Protein AF-A0A2P4UE98-F1 (afdb_monomer)

Structure (mmCIF, N/CA/C/O backbone):
data_AF-A0A2P4UE98-F1
#
_entry.id   AF-A0A2P4UE98-F1
#
loop_
_atom_site.group_PDB
_atom_site.id
_atom_site.type_symbol
_atom_site.label_atom_id
_atom_site.label_alt_id
_atom_site.label_comp_id
_atom_site.label_asym_id
_atom_site.label_entity_id
_atom_site.label_seq_id
_atom_site.pdbx_PDB_ins_code
_atom_site.Cartn_x
_atom_site.Cartn_y
_atom_site.Cartn_z
_atom_site.occupancy
_atom_site.B_iso_or_equiv
_atom_site.auth_seq_id
_atom_site.auth_comp_id
_atom_site.auth_asym_id
_atom_site.auth_atom_id
_atom_site.pdbx_PDB_model_num
ATOM 1 N N . MET A 1 1 ? 1.627 -39.701 42.032 1.00 40.56 1 MET A N 1
ATOM 2 C CA . MET A 1 1 ? 0.925 -38.398 41.988 1.00 40.56 1 MET A CA 1
ATOM 3 C C . MET A 1 1 ? 2.005 -37.333 41.964 1.00 40.56 1 MET A C 1
ATOM 5 O O . MET A 1 1 ? 2.738 -37.241 42.936 1.00 40.56 1 MET A O 1
ATOM 9 N N . THR A 1 2 ? 2.165 -36.618 40.852 1.00 29.12 2 THR A N 1
ATOM 10 C CA . THR A 1 2 ? 3.275 -35.670 40.663 1.00 29.12 2 THR A CA 1
ATOM 11 C C . THR A 1 2 ? 2.702 -34.431 39.997 1.00 29.12 2 THR A C 1
ATOM 13 O O . THR A 1 2 ? 2.175 -34.521 38.891 1.00 29.12 2 THR A O 1
ATOM 16 N N . THR A 1 3 ? 2.710 -33.302 40.697 1.00 33.06 3 THR A N 1
ATOM 17 C CA . THR A 1 3 ? 2.146 -32.043 40.201 1.00 33.06 3 THR A CA 1
ATOM 18 C C . THR A 1 3 ? 3.078 -31.445 39.157 1.00 33.06 3 THR A C 1
ATOM 20 O O . THR A 1 3 ? 4.174 -30.997 39.497 1.00 33.06 3 THR A O 1
ATOM 23 N N . GLN A 1 4 ? 2.652 -31.429 37.894 1.00 35.12 4 GLN A N 1
ATOM 24 C CA . GLN A 1 4 ? 3.325 -30.639 36.867 1.00 35.12 4 GLN A CA 1
ATOM 25 C C . GLN A 1 4 ? 3.177 -29.162 37.257 1.00 35.12 4 GLN A C 1
ATOM 27 O O . GLN A 1 4 ? 2.066 -28.697 37.496 1.00 35.12 4 GLN A O 1
ATOM 32 N N . GLY A 1 5 ? 4.311 -28.491 37.470 1.00 34.19 5 GLY A N 1
ATOM 33 C CA . GLY A 1 5 ? 4.371 -27.304 38.322 1.00 34.19 5 GLY A CA 1
ATOM 34 C C . GLY A 1 5 ? 3.575 -26.116 37.792 1.00 34.19 5 GLY A C 1
ATOM 35 O O . GLY A 1 5 ? 3.854 -25.627 36.699 1.00 34.19 5 GLY A O 1
ATOM 36 N N . ASP A 1 6 ? 2.648 -25.623 38.613 1.00 36.44 6 ASP A N 1
ATOM 37 C CA . ASP A 1 6 ? 2.026 -24.316 38.426 1.00 36.44 6 ASP A CA 1
ATOM 38 C C . ASP A 1 6 ? 3.116 -23.243 38.590 1.00 36.44 6 ASP A C 1
ATOM 40 O O . ASP A 1 6 ? 3.760 -23.138 39.640 1.00 36.44 6 ASP A O 1
ATOM 44 N N . ALA A 1 7 ? 3.427 -22.531 37.507 1.00 56.62 7 ALA A N 1
ATOM 45 C CA . ALA A 1 7 ? 4.573 -21.633 37.472 1.00 56.62 7 ALA A CA 1
ATOM 46 C C . ALA A 1 7 ? 4.254 -20.352 38.251 1.00 56.62 7 ALA A C 1
ATOM 48 O O . ALA A 1 7 ? 3.303 -19.644 37.920 1.00 56.62 7 ALA A O 1
ATOM 49 N N . ALA A 1 8 ? 5.070 -20.039 39.264 1.00 67.88 8 ALA A N 1
ATOM 50 C CA . ALA A 1 8 ? 4.878 -18.852 40.094 1.00 67.88 8 ALA A CA 1
ATOM 51 C C . ALA A 1 8 ? 4.720 -17.582 39.224 1.00 67.88 8 ALA A C 1
ATOM 53 O O . ALA A 1 8 ? 5.495 -17.395 38.278 1.00 67.88 8 ALA A O 1
ATOM 54 N N . PRO A 1 9 ? 3.729 -16.716 39.512 1.00 78.56 9 PRO A N 1
ATOM 55 C CA . PRO A 1 9 ? 3.390 -15.600 38.638 1.00 78.56 9 PRO A CA 1
ATOM 56 C C . PRO A 1 9 ? 4.560 -14.608 38.512 1.00 78.56 9 PRO A C 1
ATOM 58 O O . PRO A 1 9 ? 5.226 -14.322 39.512 1.00 78.56 9 PRO A O 1
ATOM 61 N N . PRO A 1 10 ? 4.811 -14.054 37.309 1.00 86.38 10 PRO A N 1
ATOM 62 C CA . PRO A 1 10 ? 5.960 -13.191 37.056 1.00 86.38 10 PRO A CA 1
ATOM 63 C C . PRO A 1 10 ? 5.943 -11.929 37.921 1.00 86.38 10 PRO A C 1
ATOM 65 O O . PRO A 1 10 ? 4.915 -11.265 38.064 1.00 86.38 10 PRO A O 1
ATOM 68 N N . LEU A 1 11 ? 7.112 -11.551 38.441 1.00 91.12 11 LEU A N 1
ATOM 69 C CA . LEU A 1 11 ? 7.282 -10.339 39.236 1.00 91.12 11 LEU A CA 1
ATOM 70 C C . LEU A 1 11 ? 7.209 -9.093 38.342 1.00 91.12 11 LEU A C 1
ATOM 72 O O . LEU A 1 11 ? 8.106 -8.821 37.542 1.00 91.12 11 LEU A O 1
ATOM 76 N N . ILE A 1 12 ? 6.134 -8.320 38.487 1.00 93.00 12 ILE A N 1
ATOM 77 C CA . ILE A 1 12 ? 5.915 -7.089 37.720 1.00 93.00 12 ILE A CA 1
ATOM 78 C C . ILE A 1 12 ? 6.465 -5.881 38.491 1.00 93.00 12 ILE A C 1
ATOM 80 O O . ILE A 1 12 ? 6.166 -5.677 39.673 1.00 93.00 12 ILE A O 1
ATOM 84 N N . GLY A 1 13 ? 7.297 -5.093 37.811 1.00 90.31 13 GLY A N 1
ATOM 85 C CA . GLY A 1 13 ? 7.861 -3.845 38.314 1.00 90.31 13 GLY A CA 1
ATOM 86 C C . GLY A 1 13 ? 6.795 -2.771 38.538 1.00 90.31 13 GLY A C 1
ATOM 87 O O . GLY A 1 13 ? 5.780 -2.739 37.845 1.00 90.31 13 GLY A O 1
ATOM 88 N N . GLY A 1 14 ? 7.021 -1.895 39.517 1.00 86.12 14 GLY A N 1
ATOM 89 C CA . GLY A 1 14 ? 6.070 -0.848 39.906 1.00 86.12 14 GLY A CA 1
ATOM 90 C C . GLY A 1 14 ? 5.789 0.187 38.811 1.00 86.12 14 GLY A C 1
ATOM 91 O O . GLY A 1 14 ? 4.700 0.752 38.790 1.00 86.12 14 GLY A O 1
ATOM 92 N N . ASP A 1 15 ? 6.732 0.389 37.887 1.00 88.81 15 ASP A N 1
ATOM 93 C CA . ASP A 1 15 ? 6.592 1.339 36.773 1.00 88.81 15 ASP A CA 1
ATOM 94 C C . ASP A 1 15 ? 5.941 0.729 35.509 1.00 88.81 15 ASP A C 1
ATOM 96 O O . ASP A 1 15 ? 5.839 1.400 34.481 1.00 88.81 15 ASP A O 1
ATOM 100 N N . VAL A 1 16 ? 5.514 -0.541 35.544 1.00 88.69 16 VAL A N 1
ATOM 101 C CA . VAL A 1 16 ? 4.794 -1.189 34.432 1.00 88.69 16 VAL A CA 1
ATOM 102 C C . VAL A 1 16 ? 3.291 -0.990 34.621 1.00 88.69 16 VAL A C 1
ATOM 104 O O . VAL A 1 16 ? 2.738 -1.399 35.640 1.00 88.69 16 VAL A O 1
ATOM 107 N N . ASP A 1 17 ? 2.609 -0.416 33.625 1.00 85.19 17 ASP A N 1
ATOM 108 C CA . ASP A 1 17 ? 1.150 -0.248 33.664 1.00 85.19 17 ASP A CA 1
ATOM 109 C C . ASP A 1 17 ? 0.453 -1.622 33.833 1.00 85.19 17 ASP A C 1
ATOM 111 O O . ASP A 1 17 ? 0.657 -2.519 33.002 1.00 85.19 17 ASP A O 1
ATOM 115 N N . PRO A 1 18 ? -0.381 -1.821 34.877 1.00 77.44 18 PRO A N 1
ATOM 116 C CA . PRO A 1 18 ? -1.065 -3.089 35.115 1.00 77.44 18 PRO A CA 1
ATOM 117 C C . PRO A 1 18 ? -1.916 -3.577 33.935 1.00 77.44 18 PRO A C 1
ATOM 119 O O . PRO A 1 18 ? -1.973 -4.785 33.701 1.00 77.44 18 PRO A O 1
ATOM 122 N N . ALA A 1 19 ? -2.538 -2.678 33.166 1.00 75.69 19 ALA A N 1
ATOM 123 C CA . ALA A 1 19 ? -3.354 -3.035 32.008 1.00 75.69 19 ALA A CA 1
ATOM 124 C C . ALA A 1 19 ? -2.502 -3.518 30.823 1.00 75.69 19 ALA A C 1
ATOM 126 O O . ALA A 1 19 ? -2.905 -4.436 30.103 1.00 75.69 19 ALA A O 1
ATOM 127 N N . ASP A 1 20 ? -1.308 -2.946 30.644 1.00 82.81 20 ASP A N 1
ATOM 128 C CA . ASP A 1 20 ? -0.376 -3.361 29.595 1.00 82.81 20 ASP A CA 1
ATOM 129 C C . ASP A 1 20 ? 0.458 -4.588 30.003 1.00 82.81 20 ASP A C 1
ATOM 131 O O . ASP A 1 20 ? 0.833 -5.381 29.140 1.00 82.81 20 ASP A O 1
ATOM 135 N N . SER A 1 21 ? 0.683 -4.831 31.301 1.00 87.94 21 SER A N 1
ATOM 136 C CA . SER A 1 21 ? 1.478 -5.964 31.810 1.00 87.94 21 SER A CA 1
ATOM 137 C C . SER A 1 21 ? 1.064 -7.316 31.199 1.00 87.94 21 SER A C 1
ATOM 139 O O . SER A 1 21 ? 1.881 -8.013 30.594 1.00 87.94 21 SER A O 1
ATOM 141 N N . ALA A 1 22 ? -0.232 -7.647 31.229 1.00 87.50 22 ALA A N 1
ATOM 142 C CA . ALA A 1 22 ? -0.779 -8.876 30.657 1.00 87.50 22 ALA A CA 1
ATOM 143 C C . ALA A 1 22 ? -0.747 -8.900 29.116 1.00 87.50 22 ALA A C 1
ATOM 145 O O . ALA A 1 22 ? -0.795 -9.973 28.510 1.00 87.50 22 ALA A O 1
ATOM 146 N N . ARG A 1 23 ? -0.683 -7.745 28.441 1.00 92.44 23 ARG A N 1
ATOM 147 C CA . ARG A 1 23 ? -0.435 -7.661 26.992 1.00 92.44 23 ARG A CA 1
ATOM 148 C C . ARG A 1 23 ? 1.043 -7.929 26.689 1.00 92.44 23 ARG A C 1
ATOM 150 O O . ARG A 1 23 ? 1.331 -8.740 25.813 1.00 92.44 23 ARG A O 1
ATOM 157 N N . LEU A 1 24 ? 1.965 -7.316 27.428 1.00 92.25 24 LEU A N 1
ATOM 158 C CA . LEU A 1 24 ? 3.407 -7.474 27.229 1.00 92.25 24 LEU A CA 1
ATOM 159 C C . LEU A 1 24 ? 3.890 -8.891 27.551 1.00 92.25 24 LEU A C 1
ATOM 161 O O . LEU A 1 24 ? 4.638 -9.445 26.754 1.00 92.25 24 LEU A O 1
ATOM 165 N N . LEU A 1 25 ? 3.409 -9.520 28.629 1.00 92.38 25 LEU A N 1
ATOM 166 C CA . LEU A 1 25 ? 3.724 -10.921 28.944 1.00 92.38 25 LEU A CA 1
ATOM 167 C C . LEU A 1 25 ? 3.339 -11.871 27.798 1.00 92.38 25 LEU A C 1
ATOM 169 O O . LEU A 1 25 ? 4.149 -12.701 27.390 1.00 92.38 25 LEU A O 1
ATOM 173 N N . ARG A 1 26 ? 2.135 -11.712 27.225 1.00 90.06 26 ARG A N 1
ATOM 174 C CA . ARG A 1 26 ? 1.688 -12.507 26.067 1.00 90.06 26 ARG A CA 1
ATOM 175 C C . ARG A 1 26 ? 2.531 -12.237 24.820 1.00 90.06 26 ARG A C 1
ATOM 177 O O . ARG A 1 26 ? 2.893 -13.184 24.134 1.00 90.06 26 ARG A O 1
ATOM 184 N N . LEU A 1 27 ? 2.871 -10.976 24.540 1.00 91.00 27 LEU A N 1
ATOM 185 C CA . LEU A 1 27 ? 3.687 -10.612 23.375 1.00 91.00 27 LEU A CA 1
ATOM 186 C C . LEU A 1 27 ? 5.143 -11.084 23.498 1.00 91.00 27 LEU A C 1
ATOM 188 O O . LEU A 1 27 ? 5.700 -11.541 22.508 1.00 91.00 27 LEU A O 1
ATOM 192 N N . VAL A 1 28 ? 5.747 -11.033 24.690 1.00 91.19 28 VAL A N 1
ATOM 193 C CA . VAL A 1 28 ? 7.077 -11.614 24.954 1.00 91.19 28 VAL A CA 1
ATOM 194 C C . VAL A 1 28 ? 7.027 -13.142 24.862 1.00 91.19 28 VAL A C 1
ATOM 196 O O . VAL A 1 28 ? 7.931 -13.735 24.279 1.00 91.19 28 VAL A O 1
ATOM 199 N N . GLY A 1 29 ? 5.950 -13.767 25.354 1.00 89.56 29 GLY A N 1
ATOM 200 C CA . GLY A 1 29 ? 5.712 -15.213 25.287 1.00 89.56 29 GLY A CA 1
ATOM 201 C C . GLY A 1 29 ? 5.798 -15.808 23.876 1.00 89.56 29 GLY A C 1
ATOM 202 O O . GLY A 1 29 ? 6.287 -16.922 23.723 1.00 89.56 29 GLY A O 1
ATOM 203 N N . LEU A 1 30 ? 5.428 -15.047 22.837 1.00 89.69 30 LEU A N 1
ATOM 204 C CA . LEU A 1 30 ? 5.550 -15.460 21.427 1.00 89.69 30 LEU A CA 1
ATOM 205 C C . LEU A 1 30 ? 7.001 -15.704 20.966 1.00 89.69 30 LEU A C 1
ATOM 207 O O . LEU A 1 30 ? 7.210 -16.301 19.914 1.00 89.69 30 LEU A O 1
ATOM 211 N N . PHE A 1 31 ? 7.996 -15.238 21.727 1.00 89.00 31 PHE A N 1
ATOM 212 C CA . PHE A 1 31 ? 9.423 -15.377 21.419 1.00 89.00 31 PHE A CA 1
ATOM 213 C C . PHE A 1 31 ? 10.155 -16.335 22.374 1.00 89.00 31 PHE A C 1
ATOM 215 O O . PHE A 1 31 ? 11.388 -16.431 22.313 1.00 89.00 31 PHE A O 1
ATOM 222 N N . LEU A 1 32 ? 9.424 -17.016 23.266 1.00 90.12 32 LEU A N 1
ATOM 223 C CA . LEU A 1 32 ? 9.965 -17.973 24.234 1.00 90.12 32 LEU A CA 1
ATOM 224 C C . LEU A 1 32 ? 9.958 -19.408 23.690 1.00 90.12 32 LEU A C 1
ATOM 226 O O . LEU A 1 32 ? 9.137 -19.772 22.850 1.00 90.12 32 LEU A O 1
ATOM 230 N N . ALA A 1 33 ? 10.901 -20.221 24.158 1.00 84.25 33 ALA A N 1
ATOM 231 C CA . ALA A 1 33 ? 10.950 -21.646 23.854 1.00 84.25 33 ALA A CA 1
ATOM 232 C C . ALA A 1 33 ? 9.856 -22.417 24.626 1.00 84.25 33 ALA A C 1
ATOM 234 O O . ALA A 1 33 ? 9.418 -21.966 25.688 1.00 84.25 33 ALA A O 1
ATOM 235 N N . PRO A 1 34 ? 9.429 -23.608 24.166 1.00 77.50 34 PRO A N 1
ATOM 236 C CA . PRO A 1 34 ? 8.525 -24.461 24.936 1.00 77.50 34 PRO A CA 1
ATOM 237 C C . PRO A 1 34 ? 9.072 -24.740 26.347 1.00 77.50 34 PRO A C 1
ATOM 239 O O . PRO A 1 34 ? 10.196 -25.217 26.500 1.00 77.50 34 PRO A O 1
ATOM 242 N N . GLY A 1 35 ? 8.284 -24.420 27.378 1.00 80.12 35 GLY A N 1
ATOM 243 C CA . GLY A 1 35 ? 8.685 -24.542 28.788 1.00 80.12 35 GLY A CA 1
ATOM 244 C C . GLY A 1 35 ? 9.504 -23.369 29.352 1.00 80.12 35 GLY A C 1
ATOM 245 O O . GLY A 1 35 ? 9.845 -23.387 30.531 1.00 80.12 35 GLY A O 1
ATOM 246 N N . GLU A 1 36 ? 9.805 -22.336 28.562 1.00 88.31 36 GLU A N 1
ATOM 247 C CA . GLU A 1 36 ? 10.428 -21.096 29.037 1.00 88.31 36 GLU A CA 1
ATOM 248 C C . GLU A 1 36 ? 9.353 -20.054 29.383 1.00 88.31 36 GLU A C 1
ATOM 250 O O . GLU A 1 36 ? 8.550 -19.665 28.537 1.00 88.31 36 GLU A O 1
ATOM 255 N N . SER A 1 37 ? 9.351 -19.571 30.627 1.00 88.81 37 SER A N 1
ATOM 256 C CA . SER A 1 37 ? 8.450 -18.516 31.106 1.00 88.81 37 SER A CA 1
ATOM 257 C C . SER A 1 37 ? 9.191 -17.207 31.396 1.00 88.81 37 SER A C 1
ATOM 259 O O . SER A 1 37 ? 10.402 -17.185 31.641 1.00 88.81 37 SER A O 1
ATOM 261 N N . VAL A 1 38 ? 8.443 -16.098 31.397 1.00 93.12 38 VAL A N 1
ATOM 262 C CA . VAL A 1 38 ? 8.880 -14.838 32.016 1.00 93.12 38 VAL A CA 1
ATOM 263 C C . VAL A 1 38 ? 8.823 -15.008 33.535 1.00 93.12 38 VAL A C 1
ATOM 265 O O . VAL A 1 38 ? 7.814 -15.468 34.059 1.00 93.12 38 VAL A O 1
ATOM 268 N N . LEU A 1 39 ? 9.890 -14.613 34.229 1.00 92.88 39 LEU A N 1
ATOM 269 C CA . LEU A 1 39 ? 9.998 -14.604 35.693 1.00 92.88 39 LEU A CA 1
ATOM 270 C C . LEU A 1 39 ? 9.840 -13.192 36.275 1.00 92.88 39 LEU A C 1
ATOM 272 O O . LEU A 1 39 ? 9.358 -13.034 37.393 1.00 92.88 39 LEU A O 1
ATOM 276 N N . GLY A 1 40 ? 10.203 -12.158 35.511 1.00 93.19 40 GLY A N 1
ATOM 277 C CA . GLY A 1 40 ? 9.996 -10.764 35.901 1.00 93.19 40 GLY A CA 1
ATOM 278 C C . GLY A 1 40 ? 9.983 -9.808 34.711 1.00 93.19 40 GLY A C 1
ATOM 279 O O . GLY A 1 40 ? 10.569 -10.103 33.670 1.00 93.19 40 GLY A O 1
ATOM 280 N N . LEU A 1 41 ? 9.303 -8.671 34.858 1.00 95.88 41 LEU A N 1
ATOM 281 C CA . LEU A 1 41 ? 9.126 -7.641 33.827 1.00 95.88 41 LEU A CA 1
ATOM 282 C C . LEU A 1 41 ? 9.160 -6.250 34.475 1.00 95.88 41 LEU A C 1
ATOM 284 O O . LEU A 1 41 ? 8.382 -5.996 35.390 1.00 95.88 41 LEU A O 1
ATOM 288 N N . ALA A 1 42 ? 10.000 -5.337 33.983 1.00 96.12 42 ALA A N 1
ATOM 289 C CA . ALA A 1 42 ? 10.050 -3.945 34.446 1.00 96.12 42 ALA A CA 1
ATOM 290 C C . ALA A 1 42 ? 10.171 -2.938 33.289 1.00 96.12 42 ALA A C 1
ATOM 292 O O . ALA A 1 42 ? 10.615 -3.288 32.192 1.00 96.12 42 ALA A O 1
ATOM 293 N N . ALA A 1 43 ? 9.804 -1.680 33.549 1.00 94.88 43 ALA A N 1
ATOM 294 C CA . ALA A 1 43 ? 9.942 -0.569 32.610 1.00 94.88 43 ALA A CA 1
ATOM 295 C C . ALA A 1 43 ? 11.285 0.164 32.805 1.00 94.88 43 ALA A C 1
ATOM 297 O O . ALA A 1 43 ? 11.648 0.542 33.921 1.00 94.88 43 ALA A O 1
ATOM 298 N N . VAL A 1 44 ? 12.017 0.392 31.711 1.00 93.44 44 VAL A N 1
ATOM 299 C CA . VAL A 1 44 ? 13.290 1.135 31.683 1.00 93.44 44 VAL A CA 1
ATOM 300 C C . VAL A 1 44 ? 13.122 2.502 31.027 1.00 93.44 44 VAL A C 1
ATOM 302 O O . VAL A 1 44 ? 12.317 2.693 30.118 1.00 93.44 44 VAL A O 1
ATOM 305 N N . SER A 1 45 ? 13.934 3.458 31.471 1.00 91.12 45 SER A N 1
ATOM 306 C CA . SER A 1 45 ? 14.026 4.808 30.902 1.00 91.12 45 SER A CA 1
ATOM 307 C C . SER A 1 45 ? 15.478 5.137 30.533 1.00 91.12 45 SER A C 1
ATOM 309 O O . SER A 1 45 ? 16.394 4.485 31.025 1.00 91.12 45 SER A O 1
ATOM 311 N N . ARG A 1 46 ? 15.717 6.117 29.645 1.00 85.50 46 ARG A N 1
ATOM 312 C CA . ARG A 1 46 ? 17.076 6.506 29.182 1.00 85.50 46 ARG A CA 1
ATOM 313 C C . ARG A 1 46 ? 17.953 5.331 28.698 1.00 85.50 46 ARG A C 1
ATOM 315 O O . ARG A 1 46 ? 19.169 5.340 28.862 1.00 85.50 46 ARG A O 1
ATOM 322 N N . SER A 1 47 ? 17.343 4.322 28.079 1.00 89.12 47 SER A N 1
ATOM 323 C CA . SER A 1 47 ? 18.079 3.215 27.465 1.00 89.12 47 SER A CA 1
ATOM 324 C C . SER A 1 47 ? 18.853 3.683 26.219 1.00 89.12 47 SER A C 1
ATOM 326 O O . SER A 1 47 ? 18.230 4.293 25.344 1.00 89.12 47 SER A O 1
ATOM 328 N N . PRO A 1 48 ? 20.156 3.366 26.066 1.00 75.25 48 PRO A N 1
ATOM 329 C CA . PRO A 1 48 ? 20.922 3.710 24.862 1.00 75.25 48 PRO A CA 1
ATOM 330 C C . PRO A 1 48 ? 20.346 3.106 23.574 1.00 75.25 48 PRO A C 1
ATOM 332 O O . PRO A 1 48 ? 20.402 3.732 22.522 1.00 75.25 48 PRO A O 1
ATOM 335 N N . GLY A 1 49 ? 19.745 1.913 23.663 1.00 78.00 49 GLY A N 1
ATOM 336 C CA . GLY A 1 49 ? 19.075 1.236 22.546 1.00 78.00 49 GLY A CA 1
ATOM 337 C C . GLY A 1 49 ? 17.601 1.615 22.363 1.00 78.00 49 GLY A C 1
ATOM 338 O O . GLY A 1 49 ? 16.865 0.871 21.722 1.00 78.00 49 GLY A O 1
ATOM 339 N N . GLY A 1 50 ? 17.124 2.698 22.991 1.00 89.19 50 GLY A N 1
ATOM 340 C CA . GLY A 1 50 ? 15.714 3.109 22.941 1.00 89.19 50 GLY A CA 1
ATOM 341 C C . GLY A 1 50 ? 14.735 2.137 23.616 1.00 89.19 50 GLY A C 1
ATOM 342 O O . GLY A 1 50 ? 13.524 2.262 23.435 1.00 89.19 50 GLY A O 1
ATOM 343 N N . LEU A 1 51 ? 15.238 1.163 24.385 1.00 93.75 51 LEU A N 1
ATOM 344 C CA . LEU A 1 51 ? 14.419 0.165 25.071 1.00 93.75 51 LEU A CA 1
ATOM 345 C C . LEU A 1 51 ? 13.469 0.828 26.074 1.00 93.75 51 LEU A C 1
ATOM 347 O O . LEU A 1 51 ? 13.807 1.816 26.725 1.00 93.75 51 LEU A O 1
ATOM 351 N N . THR A 1 52 ? 12.291 0.227 26.220 1.00 95.00 52 THR A N 1
ATOM 352 C CA . THR A 1 52 ? 11.229 0.687 27.134 1.00 95.00 52 THR A CA 1
ATOM 353 C C . THR A 1 52 ? 10.965 -0.297 28.266 1.00 95.00 52 THR A C 1
ATOM 355 O O . THR A 1 52 ? 10.479 0.094 29.319 1.00 95.00 52 THR A O 1
ATOM 358 N N . HIS A 1 53 ? 11.256 -1.580 28.045 1.00 96.50 53 HIS A N 1
ATOM 359 C CA . HIS A 1 53 ? 10.959 -2.667 28.967 1.00 96.50 53 HIS A CA 1
ATOM 360 C C . HIS A 1 53 ? 12.064 -3.723 28.928 1.00 96.50 53 HIS A C 1
ATOM 362 O O . HIS A 1 53 ? 12.723 -3.920 27.901 1.00 96.50 53 HIS A O 1
ATOM 368 N N . VAL A 1 54 ? 12.236 -4.413 30.054 1.00 95.88 54 VAL A N 1
ATOM 369 C CA . VAL A 1 54 ? 13.155 -5.541 30.218 1.00 95.88 54 VAL A CA 1
ATOM 370 C C . VAL A 1 54 ? 12.416 -6.689 30.894 1.00 95.88 54 VAL A C 1
ATOM 372 O O . VAL A 1 54 ? 11.746 -6.481 31.906 1.00 95.88 54 VAL A O 1
ATOM 375 N N . ALA A 1 55 ? 12.549 -7.896 30.345 1.00 95.88 55 ALA A N 1
ATOM 376 C CA . ALA A 1 55 ? 12.016 -9.126 30.916 1.00 95.88 55 ALA A CA 1
ATOM 377 C C . ALA A 1 55 ? 13.139 -10.121 31.245 1.00 95.88 55 ALA A C 1
ATOM 379 O O . ALA A 1 55 ? 14.017 -10.377 30.418 1.00 95.88 55 ALA A O 1
ATOM 380 N N . VAL A 1 56 ? 13.081 -10.710 32.438 1.00 94.50 56 VAL A N 1
ATOM 381 C CA . VAL A 1 56 ? 13.888 -11.870 32.845 1.00 94.50 56 VAL A CA 1
ATOM 382 C C . VAL A 1 56 ? 13.072 -13.130 32.586 1.00 94.50 56 VAL A C 1
ATOM 384 O O . VAL A 1 56 ? 11.886 -13.181 32.906 1.00 94.50 56 VAL A O 1
ATOM 387 N N . THR A 1 57 ? 13.705 -14.156 32.029 1.00 93.69 57 THR A N 1
ATOM 388 C CA . THR A 1 57 ? 13.118 -15.484 31.797 1.00 93.69 57 THR A CA 1
ATOM 389 C C . THR A 1 57 ? 13.950 -16.557 32.495 1.00 93.69 57 THR A C 1
ATOM 391 O O . THR A 1 57 ? 15.053 -16.280 32.963 1.00 93.69 57 THR A O 1
ATOM 394 N N . GLY A 1 58 ? 13.478 -17.804 32.496 1.00 87.00 58 GLY A N 1
ATOM 395 C CA . GLY A 1 58 ? 14.253 -18.942 33.005 1.00 87.00 58 GLY A CA 1
ATOM 396 C C . GLY A 1 58 ? 15.560 -19.260 32.254 1.00 87.00 58 GLY A C 1
ATOM 397 O O . GLY A 1 58 ? 16.291 -20.138 32.705 1.00 87.00 58 GLY A O 1
ATOM 398 N N . ARG A 1 59 ? 15.865 -18.603 31.118 1.00 88.69 59 ARG A N 1
ATOM 399 C CA . ARG A 1 59 ? 17.083 -18.870 30.317 1.00 88.69 59 ARG A CA 1
ATOM 400 C C . ARG A 1 59 ? 17.854 -17.627 29.856 1.00 88.69 59 ARG A C 1
ATOM 402 O O . ARG A 1 59 ? 19.013 -17.759 29.468 1.00 88.69 59 ARG A O 1
ATOM 409 N N . ARG A 1 60 ? 17.236 -16.441 29.836 1.00 92.88 60 ARG A N 1
ATOM 410 C CA . ARG A 1 60 ? 17.786 -15.218 29.211 1.00 92.88 60 ARG A CA 1
ATOM 411 C C . ARG A 1 60 ? 17.145 -13.920 29.705 1.00 92.88 60 ARG A C 1
ATOM 413 O O . ARG A 1 60 ? 16.001 -13.906 30.160 1.00 92.88 60 ARG A O 1
ATOM 420 N N . LEU A 1 61 ? 17.869 -12.820 29.533 1.00 93.19 61 LEU A N 1
ATOM 421 C CA . LEU A 1 61 ? 17.373 -11.452 29.655 1.00 93.19 61 LEU A CA 1
ATOM 422 C C . LEU A 1 61 ? 16.957 -10.919 28.273 1.00 93.19 61 LEU A C 1
ATOM 424 O O . LEU A 1 61 ? 17.651 -11.144 27.278 1.00 93.19 61 LEU A O 1
ATOM 428 N N . LEU A 1 62 ? 15.825 -10.215 28.212 1.00 94.69 62 LEU A N 1
ATOM 429 C CA . LEU A 1 62 ? 15.224 -9.682 26.987 1.00 94.69 62 LEU A CA 1
ATOM 430 C C . LEU A 1 62 ? 14.947 -8.179 27.135 1.00 94.69 62 LEU A C 1
ATOM 432 O O . LEU A 1 62 ? 14.155 -7.782 27.986 1.00 94.69 62 LEU A O 1
ATOM 436 N N . GLY A 1 63 ? 15.552 -7.346 26.289 1.00 94.44 63 GLY A N 1
ATOM 437 C CA . GLY A 1 63 ? 15.307 -5.899 26.221 1.00 94.44 63 GLY A CA 1
ATOM 438 C C . GLY A 1 63 ? 14.472 -5.523 24.994 1.00 94.44 63 GLY A C 1
ATOM 439 O O . GLY A 1 63 ? 14.766 -5.988 23.890 1.00 94.44 63 GLY A O 1
ATOM 440 N N . PHE A 1 64 ? 13.422 -4.705 25.156 1.00 95.69 64 PHE A N 1
ATOM 441 C CA . PHE A 1 64 ? 12.484 -4.423 24.059 1.00 95.69 64 PHE A CA 1
ATOM 442 C C . PHE A 1 64 ? 11.719 -3.084 24.124 1.00 95.69 64 PHE A C 1
ATOM 444 O O . PHE A 1 64 ? 11.641 -2.391 25.145 1.00 95.69 64 PHE A O 1
ATOM 451 N N . VAL A 1 65 ? 11.110 -2.737 22.985 1.00 95.19 65 VAL A N 1
ATOM 452 C CA . VAL A 1 65 ? 10.202 -1.595 22.801 1.00 95.19 65 VAL A CA 1
ATOM 453 C C . VAL A 1 65 ? 8.754 -2.101 22.808 1.00 95.19 65 VAL A C 1
ATOM 455 O O . VAL A 1 65 ? 8.357 -2.866 21.934 1.00 95.19 65 VAL A O 1
ATOM 458 N N . ALA A 1 66 ? 7.939 -1.682 23.779 1.00 91.19 66 ALA A N 1
ATOM 459 C CA . ALA A 1 66 ? 6.569 -2.179 23.989 1.00 91.19 66 ALA A CA 1
ATOM 460 C C . ALA A 1 66 ? 5.568 -1.841 22.860 1.00 91.19 66 ALA A C 1
ATOM 462 O O . ALA A 1 66 ? 4.509 -2.471 22.746 1.00 91.19 66 ALA A O 1
ATOM 463 N N . ALA A 1 67 ? 5.901 -0.865 22.010 1.00 89.31 67 ALA A N 1
ATOM 464 C CA . ALA A 1 67 ? 5.147 -0.545 20.799 1.00 89.31 67 ALA A CA 1
ATOM 465 C C . ALA A 1 67 ? 5.418 -1.536 19.648 1.00 89.31 67 ALA A C 1
ATOM 467 O O . ALA A 1 67 ? 4.506 -1.846 18.881 1.00 89.31 67 ALA A O 1
ATOM 468 N N . ASP A 1 68 ? 6.643 -2.066 19.554 1.00 89.75 68 ASP A N 1
ATOM 469 C CA . ASP A 1 68 ? 7.145 -2.788 18.374 1.00 89.75 68 ASP A CA 1
ATOM 470 C C . ASP A 1 68 ? 7.567 -4.241 18.650 1.00 89.75 68 ASP A C 1
ATOM 472 O O . ASP A 1 68 ? 7.847 -4.983 17.711 1.00 89.75 68 ASP A O 1
ATOM 476 N N . ILE A 1 69 ? 7.499 -4.698 19.908 1.00 90.50 69 ILE A N 1
ATOM 477 C CA . ILE A 1 69 ? 7.660 -6.106 20.325 1.00 90.50 69 ILE A CA 1
ATOM 478 C C . ILE A 1 69 ? 6.819 -7.077 19.476 1.00 90.50 69 ILE A C 1
ATOM 480 O O . ILE A 1 69 ? 7.268 -8.176 19.181 1.00 90.50 69 ILE A O 1
ATOM 484 N N . ALA A 1 70 ? 5.639 -6.657 19.009 1.00 87.12 70 ALA A N 1
ATOM 485 C CA . ALA A 1 70 ? 4.757 -7.456 18.152 1.00 87.12 70 ALA A CA 1
ATOM 486 C C . ALA A 1 70 ? 5.172 -7.515 16.663 1.00 87.12 70 ALA A C 1
ATOM 488 O O . ALA A 1 70 ? 4.582 -8.285 15.911 1.00 87.12 70 ALA A O 1
ATOM 489 N N . LYS A 1 71 ? 6.137 -6.691 16.227 1.00 81.94 71 LYS A N 1
ATOM 490 C CA . LYS A 1 71 ? 6.616 -6.592 14.832 1.00 81.94 71 LYS A CA 1
ATOM 491 C C . LYS A 1 71 ? 8.068 -7.050 14.673 1.00 81.94 71 LYS A C 1
ATOM 493 O O . LYS A 1 71 ? 8.394 -7.715 13.701 1.00 81.94 71 LYS A O 1
ATOM 498 N N . VAL A 1 72 ? 8.931 -6.649 15.611 1.00 82.50 72 VAL A N 1
ATOM 499 C CA . VAL A 1 72 ? 10.399 -6.820 15.555 1.00 82.50 72 VAL A CA 1
ATOM 500 C C . VAL A 1 72 ? 10.895 -7.815 16.618 1.00 82.50 72 VAL A C 1
ATOM 502 O O . VAL A 1 72 ? 11.998 -8.352 16.524 1.00 82.50 72 VAL A O 1
ATOM 505 N N . GLY A 1 73 ? 10.072 -8.113 17.628 1.00 88.44 73 GLY A N 1
ATOM 506 C CA . GLY A 1 73 ? 10.458 -8.955 18.760 1.00 88.44 73 GLY A CA 1
ATOM 507 C C . GLY A 1 73 ? 11.408 -8.256 19.744 1.00 88.44 73 GLY A C 1
ATOM 508 O O . GLY A 1 73 ? 11.565 -7.032 19.711 1.00 88.44 73 GLY A O 1
ATOM 509 N N . PRO A 1 74 ? 12.033 -9.012 20.666 1.00 90.62 74 PRO A N 1
ATOM 510 C CA . PRO A 1 74 ? 13.029 -8.464 21.578 1.00 90.62 74 PRO A CA 1
ATOM 511 C C . PRO A 1 74 ? 14.284 -8.015 20.824 1.00 90.62 74 PRO A C 1
ATOM 513 O O . PRO A 1 74 ? 14.871 -8.812 20.086 1.00 90.62 74 PRO A O 1
ATOM 516 N N . ALA A 1 75 ? 14.678 -6.757 21.032 1.00 87.44 75 ALA A N 1
ATOM 517 C CA . ALA A 1 75 ? 15.781 -6.089 20.338 1.00 87.44 75 ALA A CA 1
ATOM 518 C C . ALA A 1 75 ? 17.156 -6.429 20.937 1.00 87.44 75 ALA A C 1
ATOM 520 O O . ALA A 1 75 ? 18.148 -6.459 20.218 1.00 87.44 75 ALA A O 1
ATOM 521 N N . VAL A 1 76 ? 17.209 -6.731 22.238 1.00 89.88 76 VAL A N 1
ATOM 522 C CA . VAL A 1 76 ? 18.405 -7.248 22.920 1.00 89.88 76 VAL A CA 1
ATOM 523 C C . VAL A 1 76 ? 18.050 -8.575 23.583 1.00 89.88 76 VAL A C 1
ATOM 525 O O . VAL A 1 76 ? 16.989 -8.695 24.202 1.00 89.88 76 VAL A O 1
ATOM 528 N N . ARG A 1 77 ? 18.914 -9.583 23.435 1.00 92.88 77 ARG A N 1
ATOM 529 C CA . ARG A 1 77 ? 18.730 -10.937 23.977 1.00 92.88 77 ARG A CA 1
ATOM 530 C C . ARG A 1 77 ? 20.078 -11.434 24.490 1.00 92.88 77 ARG A C 1
ATOM 532 O O . ARG A 1 77 ? 21.016 -11.505 23.708 1.00 92.88 77 ARG A O 1
ATOM 539 N N . VAL A 1 78 ? 20.172 -11.768 25.775 1.00 91.00 78 VAL A N 1
ATOM 540 C CA . VAL A 1 78 ? 21.407 -12.272 26.404 1.00 91.00 78 VAL A CA 1
ATOM 541 C C . VAL A 1 78 ? 21.071 -13.520 27.207 1.00 91.00 78 VAL A C 1
ATOM 543 O O . VAL A 1 78 ? 20.225 -13.454 28.100 1.00 91.00 78 VAL A O 1
ATOM 546 N N . ALA A 1 79 ? 21.693 -14.659 26.897 1.00 89.75 79 ALA A N 1
ATOM 547 C CA . ALA A 1 79 ? 21.473 -15.887 27.654 1.00 89.75 79 ALA A CA 1
ATOM 548 C C . ALA A 1 79 ? 22.124 -15.810 29.042 1.00 89.75 79 ALA A C 1
ATOM 550 O O . ALA A 1 79 ? 23.182 -15.209 29.215 1.00 89.75 79 ALA A O 1
ATOM 551 N N . LEU A 1 80 ? 21.491 -16.434 30.038 1.00 87.31 80 LEU A N 1
ATOM 552 C CA . LEU A 1 80 ? 22.025 -16.507 31.403 1.00 87.31 80 LEU A CA 1
ATOM 553 C C . LEU A 1 80 ? 23.318 -17.336 31.465 1.00 87.31 80 LEU A C 1
ATOM 555 O O . LEU A 1 80 ? 24.158 -17.081 32.314 1.00 87.31 80 LEU A O 1
ATOM 559 N N . THR A 1 81 ? 23.506 -18.279 30.537 1.00 86.62 81 THR A N 1
ATOM 560 C CA . THR A 1 81 ? 24.745 -19.062 30.373 1.00 86.62 81 THR A CA 1
ATOM 561 C C . THR A 1 81 ? 25.955 -18.215 29.995 1.00 86.62 81 THR A C 1
ATOM 563 O O . THR A 1 81 ? 27.079 -18.570 30.331 1.00 86.62 81 THR A O 1
ATOM 566 N N . ASP A 1 82 ? 25.723 -17.098 29.308 1.00 86.38 82 ASP A N 1
ATOM 567 C CA . ASP A 1 82 ? 26.771 -16.285 28.687 1.00 86.38 82 ASP A CA 1
ATOM 568 C C . ASP A 1 82 ? 27.106 -15.062 29.564 1.00 86.38 82 ASP A C 1
ATOM 570 O O . ASP A 1 82 ? 27.995 -14.270 29.244 1.00 86.38 82 ASP A O 1
ATOM 574 N N . MET A 1 83 ? 26.359 -14.888 30.658 1.00 88.50 83 MET A N 1
ATOM 575 C CA . MET A 1 83 ? 26.319 -13.703 31.504 1.00 88.50 83 MET A CA 1
ATOM 576 C C . MET A 1 83 ? 27.258 -13.851 32.702 1.00 88.50 83 MET A C 1
ATOM 578 O O . MET A 1 83 ? 27.012 -14.624 33.622 1.00 88.50 83 MET A O 1
ATOM 582 N N . THR A 1 84 ? 28.339 -13.075 32.701 1.00 86.56 84 THR A N 1
ATOM 583 C CA . THR A 1 84 ? 29.342 -13.048 33.774 1.00 86.56 84 THR A CA 1
ATOM 584 C C . THR A 1 84 ? 28.915 -12.148 34.933 1.00 86.56 84 THR A C 1
ATOM 586 O O . THR A 1 84 ? 29.237 -12.437 36.084 1.00 86.56 84 THR A O 1
ATOM 589 N N . SER A 1 85 ? 28.200 -11.052 34.653 1.00 86.25 85 SER A N 1
ATOM 590 C CA . SER A 1 85 ? 27.745 -10.104 35.675 1.00 86.25 85 SER A CA 1
ATOM 591 C C . SER A 1 85 ? 26.348 -9.551 35.378 1.00 86.25 85 SER A C 1
ATOM 593 O O . SER A 1 85 ? 25.924 -9.430 34.226 1.00 86.25 85 SER A O 1
ATOM 595 N N . VAL A 1 86 ? 25.658 -9.156 36.448 1.00 91.44 86 VAL A N 1
ATOM 596 C CA . VAL A 1 86 ? 24.486 -8.282 36.395 1.00 91.44 86 VAL A CA 1
ATOM 597 C C . VAL A 1 86 ? 24.553 -7.315 37.570 1.00 91.44 86 VAL A C 1
ATOM 599 O O . VAL A 1 86 ? 24.667 -7.737 38.724 1.00 91.44 86 VAL A O 1
ATOM 602 N N . ASP A 1 87 ? 24.478 -6.020 37.289 1.00 90.69 87 ASP A N 1
ATOM 603 C CA . ASP A 1 87 ? 24.562 -4.955 38.283 1.00 90.69 87 ASP A CA 1
ATOM 604 C C . ASP A 1 87 ? 23.571 -3.828 37.983 1.00 90.69 87 ASP A C 1
ATOM 606 O O . ASP A 1 87 ? 23.162 -3.590 36.847 1.00 90.69 87 ASP A O 1
ATOM 610 N N . ALA A 1 88 ? 23.197 -3.106 39.036 1.00 91.75 88 ALA A N 1
ATOM 611 C CA . ALA A 1 88 ? 22.365 -1.915 38.939 1.00 91.75 88 ALA A CA 1
ATOM 612 C C . ALA A 1 88 ? 22.955 -0.790 39.812 1.00 91.75 88 ALA A C 1
ATOM 614 O O . ALA A 1 88 ? 22.453 -0.543 40.916 1.00 91.75 88 ALA A O 1
ATOM 615 N N . PRO A 1 89 ? 24.055 -0.141 39.375 1.00 90.94 89 PRO A N 1
ATOM 616 C CA . PRO A 1 89 ? 24.601 1.035 40.047 1.00 90.94 89 PRO A CA 1
ATOM 617 C C . PRO A 1 89 ? 23.595 2.193 40.079 1.00 90.94 89 PRO A C 1
ATOM 619 O O . PRO A 1 89 ? 22.705 2.303 39.231 1.00 90.94 89 PRO A O 1
ATOM 622 N N . ALA A 1 90 ? 23.761 3.087 41.055 1.00 87.88 90 ALA A N 1
ATOM 623 C CA . ALA A 1 90 ? 22.987 4.320 41.135 1.00 87.88 90 ALA A CA 1
ATOM 624 C C . ALA A 1 90 ? 23.274 5.216 39.918 1.00 87.88 90 ALA A C 1
ATOM 626 O O . ALA A 1 90 ? 24.426 5.538 39.626 1.00 87.88 90 ALA A O 1
ATOM 627 N N . ALA A 1 91 ? 22.220 5.628 39.219 1.00 84.81 91 ALA A N 1
ATOM 628 C CA . ALA A 1 91 ? 22.290 6.631 38.169 1.00 84.81 91 ALA A CA 1
ATOM 629 C C . ALA A 1 91 ? 22.176 8.038 38.779 1.00 84.81 91 ALA A C 1
ATOM 631 O O . ALA A 1 91 ? 21.583 8.224 39.844 1.00 84.81 91 ALA A O 1
ATOM 632 N N . ALA A 1 92 ? 22.641 9.062 38.056 1.00 73.56 92 ALA A N 1
ATOM 633 C CA . ALA A 1 92 ? 22.541 10.480 38.447 1.00 73.56 92 ALA A CA 1
ATOM 634 C C . ALA A 1 92 ? 21.091 11.027 38.532 1.00 73.56 92 ALA A C 1
ATOM 636 O O . ALA A 1 92 ? 20.866 12.230 38.614 1.00 73.56 92 ALA A O 1
ATOM 637 N N . THR A 1 93 ? 20.097 10.144 38.455 1.00 72.88 93 THR A N 1
ATOM 638 C CA . THR A 1 93 ? 18.679 10.420 38.211 1.00 72.88 93 THR A CA 1
ATOM 639 C C . THR A 1 93 ? 17.778 9.916 39.346 1.00 72.88 93 THR A C 1
ATOM 641 O O . THR A 1 93 ? 16.557 9.917 39.201 1.00 72.88 93 THR A O 1
ATOM 644 N N . GLY A 1 94 ? 18.367 9.438 40.452 1.00 76.31 94 GLY A N 1
ATOM 645 C CA . GLY A 1 94 ? 17.651 8.798 41.568 1.00 76.31 94 GLY A CA 1
ATOM 646 C C . GLY A 1 94 ? 17.126 7.388 41.257 1.00 76.31 94 GLY A C 1
ATOM 647 O O . GLY A 1 94 ? 16.443 6.783 42.076 1.00 76.31 94 GLY A O 1
ATOM 648 N N . ARG A 1 95 ? 17.436 6.864 40.067 1.00 91.62 95 ARG A N 1
ATOM 649 C CA . ARG A 1 95 ? 17.126 5.504 39.604 1.00 91.62 95 ARG A CA 1
ATOM 650 C C . ARG A 1 95 ? 18.395 4.649 39.611 1.00 91.62 95 ARG A C 1
ATOM 652 O O . ARG A 1 95 ? 19.486 5.157 39.865 1.00 91.62 95 ARG A O 1
ATOM 659 N N . ARG A 1 96 ? 18.277 3.353 39.323 1.00 91.38 96 ARG A N 1
ATOM 660 C CA . ARG A 1 96 ? 19.436 2.461 39.146 1.00 91.38 96 ARG A CA 1
ATOM 661 C C . ARG A 1 96 ? 19.512 1.996 37.696 1.00 91.38 96 ARG A C 1
ATOM 663 O O . ARG A 1 96 ? 18.510 1.532 37.157 1.00 91.38 96 ARG A O 1
ATOM 670 N N . SER A 1 97 ? 20.668 2.137 37.053 1.00 92.00 97 SER A N 1
ATOM 671 C CA . SER A 1 97 ? 20.826 1.787 35.634 1.00 92.00 97 SER A CA 1
ATOM 672 C C . SER A 1 97 ? 21.237 0.324 35.502 1.00 92.00 97 SER A C 1
ATOM 674 O O . SER A 1 97 ? 22.278 -0.058 36.028 1.00 92.00 97 SER A O 1
ATOM 676 N N . LEU A 1 98 ? 20.428 -0.504 34.834 1.00 94.38 98 LEU A N 1
ATOM 677 C CA . LEU A 1 98 ? 20.716 -1.931 34.663 1.00 94.38 98 LEU A CA 1
ATOM 678 C C . LEU A 1 98 ? 21.853 -2.131 33.653 1.00 94.38 98 LEU A C 1
ATOM 680 O O . LEU A 1 98 ? 21.733 -1.724 32.494 1.00 94.38 98 LEU A O 1
ATOM 684 N N . ILE A 1 99 ? 22.926 -2.790 34.087 1.00 90.88 99 ILE A N 1
ATOM 685 C CA . ILE A 1 99 ? 24.102 -3.126 33.281 1.00 90.88 99 ILE A CA 1
ATOM 686 C C . ILE A 1 99 ? 24.376 -4.628 33.408 1.00 90.88 99 ILE A C 1
ATOM 688 O O . ILE A 1 99 ? 24.233 -5.217 34.478 1.00 90.88 99 ILE A O 1
ATOM 692 N N . VAL A 1 100 ? 24.748 -5.246 32.291 1.00 93.00 100 VAL A N 1
ATOM 693 C CA . VAL A 1 100 ? 24.988 -6.684 32.162 1.00 93.00 100 VAL A CA 1
ATOM 694 C C . VAL A 1 100 ? 26.300 -6.896 31.425 1.00 93.00 100 VAL A C 1
ATOM 696 O O . VAL A 1 100 ? 26.459 -6.375 30.321 1.00 93.00 100 VAL A O 1
ATOM 699 N N . ASP A 1 101 ? 27.204 -7.684 31.998 1.00 88.62 101 ASP A N 1
ATOM 700 C CA . ASP A 1 101 ? 28.431 -8.109 31.325 1.00 88.62 101 ASP A CA 1
ATOM 701 C C . ASP A 1 101 ? 28.248 -9.562 30.857 1.00 88.62 101 ASP A C 1
ATOM 703 O O . ASP A 1 101 ? 28.082 -10.467 31.677 1.00 88.62 101 ASP A O 1
ATOM 707 N N . ALA A 1 102 ? 28.236 -9.793 29.541 1.00 88.69 102 ALA A N 1
ATOM 708 C CA . ALA A 1 102 ? 28.006 -11.111 28.943 1.00 88.69 102 ALA A CA 1
ATOM 709 C C . ALA A 1 102 ? 28.858 -11.318 27.684 1.00 88.69 102 ALA A C 1
ATOM 711 O O . ALA A 1 102 ? 28.983 -10.408 26.867 1.00 88.69 102 ALA A O 1
ATOM 712 N N . GLY A 1 103 ? 29.480 -12.491 27.534 1.00 78.44 103 GLY A N 1
ATOM 713 C CA . GLY A 1 103 ? 30.396 -12.780 26.419 1.00 78.44 103 GLY A CA 1
ATOM 714 C C . GLY A 1 103 ? 31.542 -11.763 26.271 1.00 78.44 103 GLY A C 1
ATOM 715 O O . GLY A 1 103 ? 31.959 -11.462 25.158 1.00 78.44 103 GLY A O 1
ATOM 716 N N . GLY A 1 104 ? 31.991 -11.152 27.375 1.00 78.94 104 GLY A N 1
ATOM 717 C CA . GLY A 1 104 ? 32.962 -10.046 27.373 1.00 78.94 104 GLY A CA 1
ATOM 718 C C . GLY A 1 104 ? 32.405 -8.673 26.954 1.00 78.94 104 GLY A C 1
ATOM 719 O O . GLY A 1 104 ? 33.141 -7.690 26.982 1.00 78.94 104 GLY A O 1
ATOM 720 N N . THR A 1 105 ? 31.119 -8.572 26.605 1.00 81.62 105 THR A N 1
ATOM 721 C CA . THR A 1 105 ? 30.456 -7.328 26.183 1.00 81.62 105 THR A CA 1
ATOM 722 C C . THR A 1 105 ? 29.614 -6.730 27.311 1.00 81.62 105 THR A C 1
ATOM 724 O O . THR A 1 105 ? 28.725 -7.385 27.859 1.00 81.62 105 THR A O 1
ATOM 727 N N . ARG A 1 106 ? 29.854 -5.452 27.626 1.00 87.75 106 ARG A N 1
ATOM 728 C CA . ARG A 1 106 ? 29.117 -4.684 28.641 1.00 87.75 106 ARG A CA 1
ATOM 729 C C . ARG A 1 106 ? 27.923 -3.953 28.022 1.00 87.75 106 ARG A C 1
ATOM 731 O O . ARG A 1 106 ? 28.098 -2.994 27.275 1.00 87.75 106 ARG A O 1
ATOM 738 N N . THR A 1 107 ? 26.709 -4.379 28.362 1.00 87.31 107 THR A N 1
ATOM 739 C CA . THR A 1 107 ? 25.449 -3.867 27.797 1.00 87.31 107 THR A CA 1
ATOM 740 C C . THR A 1 107 ? 24.637 -3.108 28.846 1.00 87.31 107 THR A C 1
ATOM 742 O O . THR A 1 107 ? 24.278 -3.665 29.882 1.00 87.31 107 THR A O 1
ATOM 745 N N . ALA A 1 108 ? 24.299 -1.845 28.569 1.00 88.62 108 ALA A N 1
ATOM 746 C CA . ALA A 1 108 ? 23.428 -1.028 29.416 1.00 88.62 108 ALA A CA 1
ATOM 747 C C . ALA A 1 108 ? 21.978 -1.048 28.903 1.00 88.62 108 ALA A C 1
ATOM 749 O O . ALA A 1 108 ? 21.710 -0.695 27.755 1.00 88.62 108 ALA A O 1
ATOM 750 N N . TYR A 1 109 ? 21.037 -1.436 29.765 1.00 90.31 109 TYR A N 1
ATOM 751 C CA . TYR A 1 109 ? 19.619 -1.589 29.426 1.00 90.31 109 TYR A CA 1
ATOM 752 C C . TYR A 1 109 ? 18.771 -0.357 29.779 1.00 90.31 109 TYR A C 1
ATOM 754 O O . TYR A 1 109 ? 17.772 -0.114 29.101 1.00 90.31 109 TYR A O 1
ATOM 762 N N . GLY A 1 110 ? 19.169 0.441 30.779 1.00 91.69 110 GLY A N 1
ATOM 763 C CA . GLY A 1 110 ? 18.525 1.711 31.158 1.00 91.69 110 GLY A CA 1
ATOM 764 C C . GLY A 1 110 ? 18.144 1.830 32.642 1.00 91.69 110 GLY A C 1
ATOM 765 O O . GLY A 1 110 ? 18.307 0.898 33.427 1.00 91.69 110 GLY A O 1
ATOM 766 N N . ASP A 1 111 ? 17.618 2.999 33.013 1.00 93.38 111 ASP A N 1
ATOM 767 C CA . ASP A 1 111 ? 17.254 3.411 34.375 1.00 93.38 111 ASP A CA 1
ATOM 768 C C . ASP A 1 111 ? 15.934 2.769 34.858 1.00 93.38 111 ASP A C 1
ATOM 770 O O . ASP A 1 111 ? 14.836 3.175 34.445 1.00 93.38 111 ASP A O 1
ATOM 774 N N . LEU A 1 112 ? 16.045 1.841 35.811 1.00 93.00 112 LEU A N 1
ATOM 775 C CA . LEU A 1 112 ? 14.967 1.186 36.564 1.00 93.00 112 LEU A CA 1
ATOM 776 C C . LEU A 1 112 ? 14.659 1.905 37.890 1.00 93.00 112 LEU A C 1
ATOM 778 O O . LEU A 1 112 ? 15.536 2.529 38.493 1.00 93.00 112 LEU A O 1
ATOM 782 N N . ALA A 1 113 ? 13.434 1.753 38.400 1.00 92.00 113 ALA A N 1
ATOM 783 C CA . ALA A 1 113 ? 13.128 2.076 39.793 1.00 92.00 113 ALA A CA 1
ATOM 784 C C . ALA A 1 113 ? 13.949 1.177 40.734 1.00 92.00 113 ALA A C 1
ATOM 786 O O . ALA A 1 113 ? 14.231 0.028 40.407 1.00 92.00 113 ALA A O 1
ATOM 787 N N . GLU A 1 114 ? 14.321 1.670 41.916 1.00 88.44 114 GLU A N 1
ATOM 788 C CA . GLU A 1 114 ? 15.223 0.948 42.830 1.00 88.44 114 GLU A CA 1
ATOM 789 C C . GLU A 1 114 ? 14.696 -0.439 43.246 1.00 88.44 114 GLU A C 1
ATOM 791 O O . GLU A 1 114 ? 15.443 -1.420 43.222 1.00 88.44 114 GLU A O 1
ATOM 796 N N . ARG A 1 115 ? 13.392 -0.540 43.535 1.00 90.94 115 ARG A N 1
ATOM 797 C CA . ARG A 1 115 ? 12.691 -1.807 43.807 1.00 90.94 115 ARG A CA 1
ATOM 798 C C . ARG A 1 115 ? 12.768 -2.775 42.624 1.00 90.94 115 ARG A C 1
ATOM 800 O O . ARG A 1 115 ? 13.045 -3.957 42.809 1.00 90.94 115 ARG A O 1
ATOM 807 N N . ASP A 1 116 ? 12.534 -2.269 41.419 1.00 93.06 116 ASP A N 1
ATOM 808 C CA . ASP A 1 116 ? 12.452 -3.073 40.199 1.00 93.06 116 ASP A CA 1
ATOM 809 C C . ASP A 1 116 ? 13.848 -3.532 39.742 1.00 93.06 116 ASP A C 1
ATOM 811 O O . ASP A 1 116 ? 14.016 -4.659 39.282 1.00 93.06 116 ASP A O 1
ATOM 815 N N . ALA A 1 117 ? 14.868 -2.697 39.959 1.00 90.06 117 ALA A N 1
ATOM 816 C CA . ALA A 1 117 ? 16.273 -3.054 39.810 1.00 90.06 117 ALA A CA 1
ATOM 817 C C . ALA A 1 117 ? 16.673 -4.185 40.765 1.00 90.06 117 ALA A C 1
ATOM 819 O O . ALA A 1 117 ? 17.238 -5.181 40.322 1.00 90.06 117 ALA A O 1
ATOM 820 N N . GLY A 1 118 ? 16.338 -4.068 42.056 1.00 87.81 118 GLY A N 1
ATOM 821 C CA . GLY A 1 118 ? 16.584 -5.130 43.036 1.00 87.81 118 GLY A CA 1
ATOM 822 C C . GLY A 1 118 ? 15.890 -6.446 42.667 1.00 87.81 118 GLY A C 1
ATOM 823 O O . GLY A 1 118 ? 16.498 -7.508 42.770 1.00 87.81 118 GLY A O 1
ATOM 824 N N . MET A 1 119 ? 14.653 -6.368 42.166 1.00 92.88 119 MET A N 1
ATOM 825 C CA . MET A 1 119 ? 13.871 -7.520 41.709 1.00 92.88 119 MET A CA 1
ATOM 826 C C . MET A 1 119 ? 14.512 -8.230 40.503 1.00 92.88 119 MET A C 1
ATOM 828 O O . MET A 1 119 ? 14.761 -9.433 40.578 1.00 92.88 119 MET A O 1
ATOM 832 N N . LEU A 1 120 ? 14.849 -7.509 39.424 1.00 92.25 120 LEU A N 1
ATOM 833 C CA . LEU A 1 120 ? 15.459 -8.130 38.240 1.00 92.25 120 LEU A CA 1
ATOM 834 C C . LEU A 1 120 ? 16.886 -8.637 38.512 1.00 92.25 120 LEU A C 1
ATOM 836 O O . LEU A 1 120 ? 17.230 -9.736 38.081 1.00 92.25 120 LEU A O 1
ATOM 840 N N . VAL A 1 121 ? 17.706 -7.886 39.261 1.00 91.56 121 VAL A N 1
ATOM 841 C CA . VAL A 1 121 ? 19.057 -8.325 39.662 1.00 91.56 121 VAL A CA 1
ATOM 842 C C . VAL A 1 121 ? 18.983 -9.575 40.547 1.00 91.56 121 VAL A C 1
ATOM 844 O O . VAL A 1 121 ? 19.788 -10.487 40.368 1.00 91.56 121 VAL A O 1
ATOM 847 N N . GLY A 1 122 ? 18.007 -9.653 41.459 1.00 89.12 122 GLY A N 1
ATOM 848 C CA . GLY A 1 122 ? 17.763 -10.829 42.296 1.00 89.12 122 GLY A CA 1
ATOM 849 C C . GLY A 1 122 ? 17.430 -12.076 41.475 1.00 89.12 122 GLY A C 1
ATOM 850 O O . GLY A 1 122 ? 18.143 -13.072 41.578 1.00 89.12 122 GLY A O 1
ATOM 851 N N . LEU A 1 123 ? 16.416 -11.990 40.602 1.00 90.94 123 LEU A N 1
ATOM 852 C CA . LEU A 1 123 ? 15.996 -13.095 39.725 1.00 90.94 123 LEU A CA 1
ATOM 853 C C . LEU A 1 123 ? 17.137 -13.629 38.846 1.00 90.94 123 LEU A C 1
ATOM 855 O O . LEU A 1 123 ? 17.236 -14.833 38.624 1.00 90.94 123 LEU A O 1
ATOM 859 N N . VAL A 1 124 ? 18.002 -12.747 38.338 1.00 89.19 124 VAL A N 1
ATOM 860 C CA . VAL A 1 124 ? 19.151 -13.153 37.518 1.00 89.19 124 VAL A CA 1
ATOM 861 C C . VAL A 1 124 ? 20.250 -13.781 38.382 1.00 89.19 124 VAL A C 1
ATOM 863 O O . VAL A 1 124 ? 20.747 -14.850 38.037 1.00 89.19 124 VAL A O 1
ATOM 866 N N . ARG A 1 125 ? 20.606 -13.187 39.532 1.00 88.25 125 ARG A N 1
ATOM 867 C CA . ARG A 1 125 ? 21.652 -13.733 40.423 1.00 88.25 125 ARG A CA 1
ATOM 868 C C . ARG A 1 125 ? 21.281 -15.087 41.025 1.00 88.25 125 ARG A C 1
ATOM 870 O O . ARG A 1 125 ? 22.154 -15.939 41.141 1.00 88.25 125 ARG A O 1
ATOM 877 N N . GLU A 1 126 ? 20.005 -15.321 41.326 1.00 85.81 126 GLU A N 1
ATOM 878 C CA . GLU A 1 126 ? 19.486 -16.634 41.742 1.00 85.81 126 GLU A CA 1
ATOM 879 C C . GLU A 1 126 ? 19.779 -17.732 40.702 1.00 85.81 126 GLU A C 1
ATOM 881 O O . GLU A 1 126 ? 20.005 -18.885 41.058 1.00 85.81 126 GLU A O 1
ATOM 886 N N . ARG A 1 127 ? 19.815 -17.372 39.411 1.00 83.50 127 ARG A N 1
ATOM 887 C CA . ARG A 1 127 ? 20.026 -18.294 38.283 1.00 83.50 127 ARG A CA 1
ATOM 888 C C . ARG A 1 127 ? 21.472 -18.349 37.782 1.00 83.50 127 ARG A C 1
ATOM 890 O O . ARG A 1 127 ? 21.802 -19.260 37.031 1.00 83.50 127 ARG A O 1
ATOM 897 N N . LEU A 1 128 ? 22.323 -17.420 38.224 1.00 79.50 128 LEU A N 1
ATOM 898 C CA . LEU A 1 128 ? 23.783 -17.463 38.058 1.00 79.50 128 LEU A CA 1
ATOM 899 C C . LEU A 1 128 ? 24.496 -18.168 39.228 1.00 79.50 128 LEU A C 1
ATOM 901 O O . LEU A 1 128 ? 25.680 -18.484 39.127 1.00 79.50 128 LEU A O 1
ATOM 905 N N . ALA A 1 129 ? 23.803 -18.411 40.345 1.00 70.06 129 ALA A N 1
ATOM 906 C CA . ALA A 1 129 ? 24.361 -19.129 41.484 1.00 70.06 129 ALA A CA 1
ATOM 907 C C . ALA A 1 129 ? 24.607 -20.618 41.146 1.00 70.06 129 ALA A C 1
ATOM 909 O O . ALA A 1 129 ? 23.731 -21.266 40.567 1.00 70.06 129 ALA A O 1
ATOM 910 N N . PRO A 1 130 ? 25.762 -21.201 41.526 1.00 54.38 130 PRO A N 1
ATOM 911 C CA . PRO A 1 130 ? 26.006 -22.627 41.344 1.00 54.38 130 PRO A CA 1
ATOM 912 C C . PRO A 1 130 ? 25.057 -23.453 42.223 1.00 54.38 130 PRO A C 1
ATOM 914 O O . PRO A 1 130 ? 24.786 -23.099 43.372 1.00 54.38 130 PRO A O 1
ATOM 917 N N . ALA A 1 131 ? 24.570 -24.576 41.691 1.00 46.19 131 ALA A N 1
ATOM 918 C CA . ALA A 1 131 ? 23.688 -25.474 42.431 1.00 46.19 131 ALA A CA 1
ATOM 919 C C . ALA A 1 131 ? 24.386 -26.020 43.699 1.00 46.19 131 ALA A C 1
ATOM 921 O O . ALA A 1 131 ? 25.561 -26.394 43.630 1.00 46.19 131 ALA A O 1
ATOM 922 N N . PRO A 1 132 ? 23.692 -26.094 44.852 1.00 45.16 132 PRO A N 1
ATOM 923 C CA . PRO A 1 132 ? 24.285 -26.598 46.085 1.00 45.16 132 PRO A CA 1
ATOM 924 C C . PRO A 1 132 ? 24.660 -28.078 45.942 1.00 45.16 132 PRO A C 1
ATOM 926 O O . PRO A 1 132 ? 23.868 -28.890 45.461 1.00 45.16 132 PRO A O 1
ATOM 929 N N . ALA A 1 133 ? 25.871 -28.432 46.378 1.00 44.88 133 ALA A N 1
ATOM 930 C CA . ALA A 1 133 ? 26.357 -29.806 46.332 1.00 44.88 133 ALA A CA 1
ATOM 931 C C . ALA A 1 133 ? 25.484 -30.732 47.199 1.00 44.88 133 ALA A C 1
ATOM 933 O O . ALA A 1 133 ? 25.151 -30.404 48.339 1.00 44.88 133 ALA A O 1
ATOM 934 N N . ALA A 1 134 ? 25.123 -31.899 46.660 1.00 39.25 134 ALA A N 1
ATOM 935 C CA . ALA A 1 134 ? 24.265 -32.854 47.350 1.00 39.25 134 ALA A CA 1
ATOM 936 C C . ALA A 1 134 ? 24.977 -33.470 48.568 1.00 39.25 134 ALA A C 1
ATOM 938 O O . ALA A 1 134 ? 26.011 -34.124 48.431 1.00 39.25 134 ALA A O 1
ATOM 939 N N . ALA A 1 135 ? 24.400 -33.289 49.757 1.00 43.41 135 ALA A N 1
ATOM 940 C CA . ALA A 1 135 ? 24.835 -33.986 50.963 1.00 43.41 135 ALA A CA 1
ATOM 941 C C . ALA A 1 135 ? 24.417 -35.474 50.915 1.00 43.41 135 ALA A C 1
ATOM 943 O O . ALA A 1 135 ? 23.345 -35.785 50.387 1.00 43.41 135 ALA A O 1
ATOM 944 N N . PRO A 1 136 ? 25.221 -36.405 51.466 1.00 42.72 136 PRO A N 1
ATOM 945 C CA . PRO A 1 136 ? 24.878 -37.824 51.494 1.00 42.72 136 PRO A CA 1
ATOM 946 C C . PRO A 1 136 ? 23.654 -38.087 52.385 1.00 42.72 136 PRO A C 1
ATOM 948 O O . PRO A 1 136 ? 23.543 -37.552 53.489 1.00 42.72 136 PRO A O 1
ATOM 951 N N . ALA A 1 137 ? 22.734 -38.923 51.904 1.00 38.16 137 ALA A N 1
ATOM 952 C CA . ALA A 1 137 ? 21.472 -39.198 52.583 1.00 38.16 137 ALA A CA 1
ATOM 953 C C . ALA A 1 137 ? 21.627 -40.194 53.747 1.00 38.16 137 ALA A C 1
ATOM 955 O O . ALA A 1 137 ? 22.172 -41.284 53.577 1.00 38.16 137 ALA A O 1
ATOM 956 N N . PHE A 1 138 ? 21.062 -39.847 54.906 1.00 42.12 138 PHE A N 1
ATOM 957 C CA . PHE A 1 138 ? 20.769 -40.794 55.986 1.00 42.12 138 PHE A CA 1
ATOM 958 C C . PHE A 1 138 ? 19.380 -41.438 55.778 1.00 42.12 138 PHE A C 1
ATOM 960 O O . PHE A 1 138 ? 18.503 -40.804 55.183 1.00 42.12 138 PHE A O 1
ATOM 967 N N . PRO A 1 139 ? 19.151 -42.679 56.252 1.00 47.28 139 PRO A N 1
ATOM 968 C CA . PRO A 1 139 ? 17.864 -43.365 56.113 1.00 47.28 139 PRO A CA 1
ATOM 969 C C . PRO A 1 139 ? 16.748 -42.737 56.982 1.00 47.28 139 PRO A C 1
ATOM 971 O O . PRO A 1 139 ? 17.042 -42.114 58.005 1.00 47.28 139 PRO A O 1
ATOM 974 N N . PRO A 1 140 ? 15.465 -42.896 56.597 1.00 42.59 140 PRO A N 1
ATOM 975 C CA . PRO A 1 140 ? 14.335 -42.221 57.240 1.00 42.59 140 PRO A CA 1
ATOM 976 C C . PRO A 1 140 ? 13.890 -42.861 58.577 1.00 42.59 140 PRO A C 1
ATOM 978 O O . PRO A 1 140 ? 14.093 -44.059 58.785 1.00 42.59 140 PRO A O 1
ATOM 981 N N . PRO A 1 141 ? 13.238 -42.090 59.473 1.00 40.31 141 PRO A N 1
ATOM 982 C CA . PRO A 1 141 ? 12.746 -42.569 60.766 1.00 40.31 141 PRO A CA 1
ATOM 983 C C . PRO A 1 141 ? 11.377 -43.275 60.692 1.00 40.31 141 PRO A C 1
ATOM 985 O O . PRO A 1 141 ? 10.588 -43.071 59.771 1.00 40.31 141 PRO A O 1
ATOM 988 N N . VAL A 1 142 ? 11.078 -44.067 61.727 1.00 44.81 142 VAL A N 1
ATOM 989 C CA . VAL A 1 142 ? 9.820 -44.818 61.917 1.00 44.81 142 VAL A CA 1
ATOM 990 C C . VAL A 1 142 ? 8.791 -43.963 62.693 1.00 44.81 142 VAL A C 1
ATOM 992 O O . VAL A 1 142 ? 9.191 -43.256 63.620 1.00 44.81 142 VAL A O 1
ATOM 995 N N . PRO A 1 143 ? 7.480 -43.995 62.363 1.00 46.31 143 PRO A N 1
ATOM 996 C CA . PRO A 1 143 ? 6.444 -43.257 63.100 1.00 46.31 143 PRO A CA 1
ATOM 997 C C . PRO A 1 143 ? 6.177 -43.830 64.506 1.00 46.31 143 PRO A C 1
ATOM 999 O O . PRO A 1 143 ? 6.380 -45.016 64.755 1.00 46.31 143 PRO A O 1
ATOM 1002 N N . ALA A 1 144 ? 5.692 -42.985 65.425 1.00 42.97 144 ALA A N 1
ATOM 1003 C CA . ALA A 1 144 ? 5.642 -43.272 66.864 1.00 42.97 144 ALA A CA 1
ATOM 1004 C C . ALA A 1 144 ? 4.229 -43.244 67.482 1.00 42.97 144 ALA A C 1
ATOM 1006 O O . ALA A 1 144 ? 3.362 -42.487 67.046 1.00 42.97 144 ALA A O 1
ATOM 1007 N N . ALA A 1 145 ? 4.042 -44.015 68.560 1.00 33.44 145 ALA A N 1
ATOM 1008 C CA . ALA A 1 145 ? 2.923 -43.948 69.508 1.00 33.44 145 ALA A CA 1
ATOM 1009 C C . ALA A 1 145 ? 3.268 -44.735 70.797 1.00 33.44 145 ALA A C 1
ATOM 1011 O O . ALA A 1 145 ? 4.082 -45.656 70.719 1.00 33.44 145 ALA A O 1
ATOM 1012 N N . PRO A 1 146 ? 2.580 -44.517 71.936 1.00 44.47 146 PRO A N 1
ATOM 1013 C CA . PRO A 1 146 ? 2.072 -43.263 72.499 1.00 44.47 146 PRO A CA 1
ATOM 1014 C C . PRO A 1 146 ? 2.743 -42.942 73.865 1.00 44.47 146 PRO A C 1
ATOM 1016 O O . PRO A 1 146 ? 3.543 -43.717 74.381 1.00 44.47 146 PRO A O 1
ATOM 1019 N N . ALA A 1 147 ? 2.421 -41.798 74.478 1.00 40.72 147 ALA A N 1
ATOM 1020 C CA . ALA A 1 147 ? 3.006 -41.373 75.761 1.00 40.72 147 ALA A CA 1
ATOM 1021 C C . ALA A 1 147 ? 2.359 -42.032 77.000 1.00 40.72 147 ALA A C 1
ATOM 1023 O O . ALA A 1 147 ? 1.166 -42.344 76.982 1.00 40.72 147 ALA A O 1
ATOM 1024 N N . PRO A 1 148 ? 3.104 -42.104 78.122 1.00 38.34 148 PRO A N 1
ATOM 1025 C CA . PRO A 1 148 ? 2.519 -41.676 79.397 1.00 38.34 148 PRO A CA 1
ATOM 1026 C C . PRO A 1 148 ? 3.429 -40.767 80.258 1.00 38.34 148 PRO A C 1
ATOM 1028 O O . PRO A 1 148 ? 4.581 -41.079 80.521 1.00 38.34 148 PRO A O 1
ATOM 1031 N N . ALA A 1 149 ? 2.826 -39.660 80.705 1.00 34.94 149 ALA A N 1
ATOM 1032 C CA . ALA A 1 149 ? 2.943 -38.908 81.970 1.00 34.94 149 ALA A CA 1
ATOM 1033 C C . ALA A 1 149 ? 4.212 -38.882 82.880 1.00 34.94 149 ALA A C 1
ATOM 1035 O O . ALA A 1 149 ? 4.921 -39.858 83.082 1.00 34.94 149 ALA A O 1
ATOM 1036 N N . THR A 1 150 ? 4.266 -37.773 83.641 1.00 32.91 150 THR A N 1
ATOM 1037 C CA . THR A 1 150 ? 4.975 -37.480 84.917 1.00 32.91 150 THR A CA 1
ATOM 1038 C C . THR A 1 150 ? 6.315 -36.716 84.884 1.00 32.91 150 THR A C 1
ATOM 1040 O O . THR A 1 150 ? 7.256 -37.048 84.172 1.00 32.91 150 THR A O 1
ATOM 1043 N N . SER A 1 151 ? 6.348 -35.650 85.697 1.00 35.62 151 SER A N 1
ATOM 1044 C CA . SER A 1 151 ? 7.492 -34.801 86.106 1.00 35.62 151 SER A CA 1
ATOM 1045 C C . SER A 1 151 ? 8.105 -35.359 87.429 1.00 35.62 151 SER A C 1
ATOM 1047 O O . SER A 1 151 ? 7.588 -36.392 87.862 1.00 35.62 151 SER A O 1
ATOM 1049 N N . PRO A 1 152 ? 9.114 -34.766 88.141 1.00 48.34 152 PRO A N 1
ATOM 1050 C CA . PRO A 1 152 ? 9.504 -33.341 88.287 1.00 48.34 152 PRO A CA 1
ATOM 1051 C C . PRO A 1 152 ? 11.060 -33.094 88.239 1.00 48.34 152 PRO A C 1
ATOM 1053 O O . PRO A 1 152 ? 11.775 -33.973 87.763 1.00 48.34 152 PRO A O 1
ATOM 1056 N N . PRO A 1 153 ? 11.621 -31.916 88.635 1.00 64.75 153 PRO A N 1
ATOM 1057 C CA . PRO A 1 153 ? 13.022 -31.526 88.339 1.00 64.75 153 PRO A CA 1
ATOM 1058 C C . PRO A 1 153 ? 13.969 -31.411 89.562 1.00 64.75 153 PRO A C 1
ATOM 1060 O O . PRO A 1 153 ? 13.484 -31.317 90.687 1.00 64.75 153 PRO A O 1
ATOM 1063 N N . ALA A 1 154 ? 15.296 -31.271 89.340 1.00 33.06 154 ALA A N 1
ATOM 1064 C CA . ALA A 1 154 ? 16.233 -30.590 90.270 1.00 33.06 154 ALA A CA 1
ATOM 1065 C C . ALA A 1 154 ? 17.667 -30.288 89.725 1.00 33.06 154 ALA A C 1
ATOM 1067 O O . ALA A 1 154 ? 18.426 -31.208 89.449 1.00 33.06 154 ALA A O 1
ATOM 1068 N N . ALA A 1 155 ? 18.064 -29.003 89.776 1.00 37.91 155 ALA A N 1
ATOM 1069 C CA . ALA A 1 155 ? 19.355 -28.495 90.311 1.00 37.91 155 ALA A CA 1
ATOM 1070 C C . ALA A 1 155 ? 20.715 -28.850 89.582 1.00 37.91 155 ALA A C 1
ATOM 1072 O O . ALA A 1 155 ? 20.658 -29.299 88.440 1.00 37.91 155 ALA A O 1
ATOM 1073 N N . PRO A 1 156 ? 21.930 -28.445 90.068 1.00 53.25 156 PRO A N 1
ATOM 1074 C CA . PRO A 1 156 ? 22.800 -27.538 89.285 1.00 53.25 156 PRO A CA 1
ATOM 1075 C C . PRO A 1 156 ? 24.312 -27.923 89.172 1.00 53.25 156 PRO A C 1
ATOM 1077 O O . PRO A 1 156 ? 24.734 -29.010 89.552 1.00 53.25 156 PRO A O 1
ATOM 1080 N N . ALA A 1 157 ? 25.134 -27.011 88.622 1.00 42.19 157 ALA A N 1
ATOM 1081 C CA . ALA A 1 157 ? 26.570 -27.168 88.296 1.00 42.19 157 ALA A CA 1
ATOM 1082 C C . ALA A 1 157 ? 27.564 -27.057 89.486 1.00 42.19 157 ALA A C 1
ATOM 1084 O O . ALA A 1 157 ? 27.178 -26.583 90.557 1.00 42.19 157 ALA A O 1
ATOM 1085 N N . PRO A 1 158 ? 28.864 -27.397 89.278 1.00 48.88 158 PRO A N 1
ATOM 1086 C CA . PRO A 1 158 ? 29.948 -26.452 89.648 1.00 48.88 158 PRO A CA 1
ATOM 1087 C C . PRO A 1 158 ? 31.272 -26.456 88.809 1.00 48.88 158 PRO A C 1
ATOM 1089 O O . PRO A 1 158 ? 31.694 -27.471 88.274 1.00 48.88 158 PRO A O 1
ATOM 1092 N N . ALA A 1 159 ? 31.930 -25.280 88.784 1.00 33.59 159 ALA A N 1
ATOM 1093 C CA . ALA A 1 159 ? 33.382 -24.933 88.847 1.00 33.59 159 ALA A CA 1
ATOM 1094 C C . ALA A 1 159 ? 34.547 -25.771 88.205 1.00 33.59 159 ALA A C 1
ATOM 1096 O O . ALA A 1 159 ? 34.795 -26.903 88.599 1.00 33.59 159 ALA A O 1
ATOM 1097 N N . VAL A 1 160 ? 35.355 -25.130 87.319 1.00 42.50 160 VAL A N 1
ATOM 1098 C CA . VAL A 1 160 ? 36.706 -24.484 87.552 1.00 42.50 160 VAL A CA 1
ATOM 1099 C C . VAL A 1 160 ? 37.705 -25.199 88.516 1.00 42.50 160 VAL A C 1
ATOM 1101 O O . VAL A 1 160 ? 37.220 -25.586 89.577 1.00 42.50 160 VAL A O 1
ATOM 1104 N N . PRO A 1 161 ? 39.067 -25.301 88.299 1.00 49.62 161 PRO A N 1
ATOM 1105 C CA . PRO A 1 161 ? 40.030 -24.407 87.574 1.00 49.62 161 PRO A CA 1
ATOM 1106 C C . PRO A 1 161 ? 41.179 -25.071 86.727 1.00 49.62 161 PRO A C 1
ATOM 1108 O O . PRO A 1 161 ? 41.291 -26.290 86.667 1.00 49.62 161 PRO A O 1
ATOM 1111 N N . GLY A 1 162 ? 42.110 -24.274 86.145 1.00 31.75 162 GLY A N 1
ATOM 1112 C CA . GLY A 1 162 ? 43.457 -24.741 85.707 1.00 31.75 162 GLY A CA 1
ATOM 1113 C C . GLY A 1 162 ? 44.311 -23.776 84.833 1.00 31.75 162 GLY A C 1
ATOM 1114 O O . GLY A 1 162 ? 43.802 -23.205 83.877 1.00 31.75 162 GLY A O 1
ATOM 1115 N N . ALA A 1 163 ? 45.612 -23.620 85.139 1.00 35.03 163 ALA A N 1
ATOM 1116 C CA . ALA A 1 163 ? 46.682 -22.883 84.404 1.00 35.03 163 ALA A CA 1
ATOM 1117 C C . ALA A 1 163 ? 48.060 -23.577 84.707 1.00 35.03 163 ALA A C 1
ATOM 1119 O O . ALA A 1 163 ? 47.984 -24.573 85.436 1.00 35.03 163 ALA A O 1
ATOM 1120 N N . PRO A 1 164 ? 49.296 -23.145 84.293 1.00 54.84 164 PRO A N 1
ATOM 1121 C CA . PRO A 1 164 ? 49.742 -21.907 83.600 1.00 54.84 164 PRO A CA 1
ATOM 1122 C C . PRO A 1 164 ? 50.931 -22.041 82.569 1.00 54.84 164 PRO A C 1
ATOM 1124 O O . PRO A 1 164 ? 51.400 -23.137 82.286 1.00 54.84 164 PRO A O 1
ATOM 1127 N N . ALA A 1 165 ? 51.495 -20.885 82.143 1.00 35.19 165 ALA A N 1
ATOM 1128 C CA . ALA A 1 165 ? 52.877 -20.641 81.627 1.00 35.19 165 ALA A CA 1
ATOM 1129 C C . ALA A 1 165 ? 53.240 -21.112 80.177 1.00 35.19 165 ALA A C 1
ATOM 1131 O O . ALA A 1 165 ? 52.593 -22.003 79.647 1.00 35.19 165 ALA A O 1
ATOM 1132 N N . SER A 1 166 ? 54.237 -20.558 79.445 1.00 36.69 166 SER A N 1
ATOM 1133 C CA . SER A 1 166 ? 55.237 -19.493 79.731 1.00 36.69 166 SER A CA 1
ATOM 1134 C C . SER A 1 166 ? 55.849 -18.829 78.456 1.00 36.69 166 SER A C 1
ATOM 1136 O O . SER A 1 166 ? 55.599 -19.294 77.349 1.00 36.69 166 SER A O 1
ATOM 1138 N N . ALA A 1 167 ? 56.761 -17.854 78.659 1.00 33.25 167 ALA A N 1
ATOM 1139 C CA . ALA A 1 167 ? 57.815 -17.317 77.753 1.00 33.25 167 ALA A CA 1
ATOM 1140 C C . ALA A 1 167 ? 57.550 -16.108 76.799 1.00 33.25 167 ALA A C 1
ATOM 1142 O O . ALA A 1 167 ? 56.469 -15.915 76.253 1.00 33.25 167 ALA A O 1
ATOM 1143 N N . VAL A 1 168 ? 58.603 -15.271 76.669 1.00 40.00 168 VAL A N 1
ATOM 1144 C CA . VAL A 1 168 ? 58.766 -13.889 76.110 1.00 40.00 168 VAL A CA 1
ATOM 1145 C C . VAL A 1 168 ? 60.303 -13.738 75.833 1.00 40.00 168 VAL A C 1
ATOM 1147 O O . VAL A 1 168 ? 61.019 -14.342 76.641 1.00 40.00 168 VAL A O 1
ATOM 1150 N N . PRO A 1 169 ? 60.889 -13.050 74.792 1.00 53.97 169 PRO A N 1
ATOM 1151 C CA . PRO A 1 169 ? 60.937 -11.563 74.703 1.00 53.97 169 PRO A CA 1
ATOM 1152 C C . PRO A 1 169 ? 61.216 -10.846 73.338 1.00 53.97 169 PRO A C 1
ATOM 1154 O O . PRO A 1 169 ? 61.561 -11.457 72.333 1.00 53.97 169 PRO A O 1
ATOM 1157 N N . GLY A 1 170 ? 61.149 -9.496 73.362 1.00 31.16 170 GLY A N 1
ATOM 1158 C CA . GLY A 1 170 ? 61.605 -8.544 72.315 1.00 31.16 170 GLY A CA 1
ATOM 1159 C C . GLY A 1 170 ? 60.553 -7.450 72.010 1.00 31.16 170 GLY A C 1
ATOM 1160 O O . GLY A 1 170 ? 59.547 -7.771 71.397 1.00 31.16 170 GLY A O 1
ATOM 1161 N N . SER A 1 171 ? 60.572 -6.209 72.536 1.00 32.38 171 SER A N 1
ATOM 1162 C CA . SER A 1 171 ? 61.576 -5.109 72.494 1.00 32.38 171 SER A CA 1
ATOM 1163 C C . SER A 1 171 ? 61.650 -4.403 71.119 1.00 32.38 171 SER A C 1
ATOM 1165 O O . SER A 1 171 ? 61.901 -5.088 70.136 1.00 32.38 171 SER A O 1
ATOM 1167 N N . ALA A 1 172 ? 61.482 -3.077 70.944 1.00 31.64 172 ALA A N 1
ATOM 1168 C CA . ALA A 1 172 ? 61.039 -1.980 71.832 1.00 31.64 172 ALA A CA 1
ATOM 1169 C C . ALA A 1 172 ? 60.530 -0.750 71.010 1.00 31.64 172 ALA A C 1
ATOM 1171 O O . ALA A 1 172 ? 60.550 -0.765 69.783 1.00 31.64 172 ALA A O 1
ATOM 1172 N N . ALA A 1 173 ? 60.061 0.309 71.691 1.00 35.88 173 ALA A N 1
ATOM 1173 C CA . ALA A 1 173 ? 59.609 1.609 71.133 1.00 35.88 173 ALA A CA 1
ATOM 1174 C C . ALA A 1 173 ? 60.793 2.646 71.093 1.00 35.88 173 ALA A C 1
ATOM 1176 O O . ALA A 1 173 ? 61.912 2.169 71.291 1.00 35.88 173 ALA A O 1
ATOM 1177 N N . PRO A 1 174 ? 60.666 4.004 70.917 1.00 53.94 174 PRO A N 1
ATOM 1178 C CA . PRO A 1 174 ? 59.482 4.895 71.000 1.00 53.94 174 PRO A CA 1
ATOM 1179 C C . PRO A 1 174 ? 59.441 6.147 70.049 1.00 53.94 174 PRO A C 1
ATOM 1181 O O . PRO A 1 174 ? 60.281 6.285 69.176 1.00 53.94 174 PRO A O 1
ATOM 1184 N N . ARG A 1 175 ? 58.435 7.037 70.260 1.00 31.34 175 ARG A N 1
ATOM 1185 C CA . ARG A 1 175 ? 58.422 8.547 70.342 1.00 31.34 175 ARG A CA 1
ATOM 1186 C C . ARG A 1 175 ? 59.421 9.400 69.500 1.00 31.34 175 ARG A C 1
ATOM 1188 O O . ARG A 1 175 ? 60.541 8.988 69.279 1.00 31.34 175 ARG A O 1
ATOM 1195 N N . LEU A 1 176 ? 59.185 10.671 69.121 1.00 33.03 176 LEU A N 1
ATOM 1196 C CA . LEU A 1 176 ? 58.214 11.750 69.457 1.00 33.03 176 LEU A CA 1
ATOM 1197 C C . LEU A 1 176 ? 58.379 12.899 68.415 1.00 33.03 176 LEU A C 1
ATOM 1199 O O . LEU A 1 176 ? 59.487 13.016 67.905 1.00 33.03 176 LEU A O 1
ATOM 1203 N N . ALA A 1 177 ? 57.382 13.783 68.187 1.00 30.30 177 ALA A N 1
ATOM 1204 C CA . ALA A 1 177 ? 57.540 15.259 68.016 1.00 30.30 177 ALA A CA 1
ATOM 1205 C C . ALA A 1 177 ? 56.315 15.985 67.393 1.00 30.30 177 ALA A C 1
ATOM 1207 O O . ALA A 1 177 ? 55.589 15.441 66.568 1.00 30.30 177 ALA A O 1
ATOM 1208 N N . ALA A 1 178 ? 56.164 17.257 67.772 1.00 36.62 178 ALA A N 1
ATOM 1209 C CA . ALA A 1 178 ? 55.394 18.363 67.167 1.00 36.62 178 ALA A CA 1
ATOM 1210 C C . ALA A 1 178 ? 56.229 19.662 67.427 1.00 36.62 178 ALA A C 1
ATOM 1212 O O . ALA A 1 178 ? 57.277 19.512 68.070 1.00 36.62 178 ALA A O 1
ATOM 1213 N N . PRO A 1 179 ? 55.856 20.915 67.053 1.00 51.47 179 PRO A N 1
ATOM 1214 C CA . PRO A 1 179 ? 54.630 21.424 66.407 1.00 51.47 179 PRO A CA 1
ATOM 1215 C C . PRO A 1 179 ? 54.888 22.380 65.199 1.00 51.47 179 PRO A C 1
ATOM 1217 O O . PRO A 1 179 ? 56.027 22.571 64.786 1.00 51.47 179 PRO A O 1
ATOM 1220 N N . GLY A 1 180 ? 53.846 23.034 64.652 1.00 30.28 180 GLY A N 1
ATOM 1221 C CA . GLY A 1 180 ? 53.985 24.064 63.599 1.00 30.28 180 GLY A CA 1
ATOM 1222 C C . GLY A 1 180 ? 52.704 24.882 63.343 1.00 30.28 180 GLY A C 1
ATOM 1223 O O . GLY A 1 180 ? 51.683 24.327 62.971 1.00 30.28 180 GLY A O 1
ATOM 1224 N N . SER A 1 181 ? 52.767 26.191 63.589 1.00 32.31 181 SER A N 1
ATOM 1225 C CA . SER A 1 181 ? 51.658 27.161 63.722 1.00 32.31 181 SER A CA 1
ATOM 1226 C C . SER A 1 181 ? 50.892 27.577 62.437 1.00 32.31 181 SER A C 1
ATOM 1228 O O . SER A 1 181 ? 51.361 27.362 61.326 1.00 32.31 181 SER A O 1
ATOM 1230 N N . ALA A 1 182 ? 49.811 28.344 62.663 1.00 32.22 182 ALA A N 1
ATOM 1231 C CA . ALA A 1 182 ? 49.189 29.375 61.806 1.00 32.22 182 ALA A CA 1
ATOM 1232 C C . ALA A 1 182 ? 48.096 29.014 60.765 1.00 32.22 182 ALA A C 1
ATOM 1234 O O . ALA A 1 182 ? 48.197 28.084 59.974 1.00 32.22 182 ALA A O 1
ATOM 1235 N N . ALA A 1 183 ? 47.076 29.884 60.735 1.00 39.03 183 ALA A N 1
ATOM 1236 C CA . ALA A 1 183 ? 46.121 30.126 59.644 1.00 39.03 183 ALA A CA 1
ATOM 1237 C C . ALA A 1 183 ? 46.193 31.630 59.271 1.00 39.03 183 ALA A C 1
ATOM 1239 O O . ALA A 1 183 ? 46.688 32.416 60.088 1.00 39.03 183 ALA A O 1
ATOM 1240 N N . PRO A 1 184 ? 45.725 32.062 58.080 1.00 46.16 184 PRO A N 1
ATOM 1241 C CA . PRO A 1 184 ? 44.338 32.542 57.978 1.00 46.16 184 PRO A CA 1
ATOM 1242 C C . PRO A 1 184 ? 43.646 32.176 56.632 1.00 46.16 184 PRO A C 1
ATOM 1244 O O . PRO A 1 184 ? 43.845 31.080 56.120 1.00 46.16 184 PRO A O 1
ATOM 1247 N N . GLN A 1 185 ? 42.744 33.035 56.130 1.00 35.03 185 GLN A N 1
ATOM 1248 C CA . GLN A 1 185 ? 41.640 32.722 55.196 1.00 35.03 185 GLN A CA 1
ATOM 1249 C C . GLN A 1 185 ? 41.842 33.346 53.762 1.00 35.03 185 GLN A C 1
ATOM 1251 O O . GLN A 1 185 ? 42.986 33.678 53.458 1.00 35.03 185 GLN A O 1
ATOM 1256 N N . PRO A 1 186 ? 40.869 33.423 52.808 1.00 66.06 186 PRO A N 1
ATOM 1257 C CA . PRO A 1 186 ? 41.098 32.954 51.425 1.00 66.06 186 PRO A CA 1
ATOM 1258 C C . PRO A 1 186 ? 40.975 34.015 50.298 1.00 66.06 186 PRO A C 1
ATOM 1260 O O . PRO A 1 186 ? 40.411 35.086 50.509 1.00 66.06 186 PRO A O 1
ATOM 1263 N N . ALA A 1 187 ? 41.392 33.682 49.060 1.00 30.89 187 ALA A N 1
ATOM 1264 C CA . ALA A 1 187 ? 41.077 34.470 47.851 1.00 30.89 187 ALA A CA 1
ATOM 1265 C C . ALA A 1 187 ? 41.222 33.710 46.503 1.00 30.89 187 ALA A C 1
ATOM 1267 O O . ALA A 1 187 ? 42.254 33.089 46.283 1.00 30.89 187 ALA A O 1
ATOM 1268 N N . ALA A 1 188 ? 40.233 33.898 45.604 1.00 38.12 188 ALA A N 1
ATOM 1269 C CA . ALA A 1 188 ? 40.253 33.852 44.115 1.00 38.12 188 ALA A CA 1
ATOM 1270 C C . ALA A 1 188 ? 40.816 32.597 43.368 1.00 38.12 188 ALA A C 1
ATOM 1272 O O . ALA A 1 188 ? 41.485 31.761 43.966 1.00 38.12 188 ALA A O 1
ATOM 1273 N N . PRO A 1 189 ? 40.478 32.393 42.066 1.00 45.31 189 PRO A N 1
ATOM 1274 C CA . PRO A 1 189 ? 41.096 33.166 40.970 1.00 45.31 189 PRO A CA 1
ATOM 1275 C C . PRO A 1 189 ? 40.146 33.592 39.819 1.00 45.31 189 PRO A C 1
ATOM 1277 O O . PRO A 1 189 ? 39.000 33.158 39.723 1.00 45.31 189 PRO A O 1
ATOM 1280 N N . THR A 1 190 ? 40.667 34.418 38.903 1.00 30.55 190 THR A N 1
ATOM 1281 C CA . THR A 1 190 ? 40.028 34.902 37.655 1.00 30.55 190 THR A CA 1
ATOM 1282 C C . THR A 1 190 ? 40.996 34.764 36.447 1.00 30.55 190 THR A C 1
ATOM 1284 O O . THR A 1 190 ? 42.155 34.407 36.663 1.00 30.55 190 THR A O 1
ATOM 1287 N N . PRO A 1 191 ? 40.548 34.931 35.178 1.00 66.44 191 PRO A N 1
ATOM 1288 C CA . PRO A 1 191 ? 41.158 34.257 34.017 1.00 66.44 191 PRO A CA 1
ATOM 1289 C C . PRO A 1 191 ? 42.005 35.151 33.084 1.00 66.44 191 PRO A C 1
ATOM 1291 O O . PRO A 1 191 ? 42.073 36.367 33.254 1.00 66.44 191 PRO A O 1
ATOM 1294 N N . THR A 1 192 ? 42.552 34.544 32.019 1.00 32.72 192 THR A N 1
ATOM 1295 C CA . THR A 1 192 ? 43.325 35.216 30.955 1.00 32.72 192 THR A CA 1
ATOM 1296 C C . THR A 1 192 ? 42.798 34.845 29.558 1.00 32.72 192 THR A C 1
ATOM 1298 O O . THR A 1 192 ? 42.553 33.673 29.284 1.00 32.72 192 THR A O 1
ATOM 1301 N N . ALA A 1 193 ? 42.644 35.839 28.675 1.00 44.19 193 ALA A N 1
ATOM 1302 C CA . ALA A 1 193 ? 42.335 35.693 27.240 1.00 44.19 193 ALA A CA 1
ATOM 1303 C C . ALA A 1 193 ? 43.558 36.119 26.377 1.00 44.19 193 ALA A C 1
ATOM 1305 O O . ALA A 1 193 ? 44.635 36.300 26.948 1.00 44.19 193 ALA A O 1
ATOM 1306 N N . PRO A 1 194 ? 43.455 36.282 25.037 1.00 56.88 194 PRO A N 1
ATOM 1307 C CA . PRO A 1 194 ? 42.958 37.569 24.515 1.00 56.88 194 PRO A CA 1
ATOM 1308 C C . PRO A 1 194 ? 42.147 37.504 23.194 1.00 56.88 194 PRO A C 1
ATOM 1310 O O . PRO A 1 194 ? 42.115 36.490 22.504 1.00 56.88 194 PRO A O 1
ATOM 1313 N N . GLY A 1 195 ? 41.506 38.632 22.849 1.00 35.41 195 GLY A N 1
ATOM 1314 C CA . GLY A 1 195 ? 40.974 38.940 21.505 1.00 35.41 195 GLY A CA 1
ATOM 1315 C C . GLY A 1 195 ? 42.011 39.677 20.632 1.00 35.41 195 GLY A C 1
ATOM 1316 O O . GLY A 1 195 ? 43.199 39.394 20.796 1.00 35.41 195 GLY A O 1
ATOM 1317 N N . PRO A 1 196 ? 41.641 40.637 19.748 1.00 61.69 196 PRO A N 1
ATOM 1318 C CA . PRO A 1 196 ? 40.397 41.433 19.672 1.00 61.69 196 PRO A CA 1
ATOM 1319 C C . PRO A 1 196 ? 39.454 40.918 18.534 1.00 61.69 196 PRO A C 1
ATOM 1321 O O . PRO A 1 196 ? 39.555 39.744 18.202 1.00 61.69 196 PRO A O 1
ATOM 1324 N N . ALA A 1 197 ? 38.474 41.614 17.925 1.00 32.88 197 ALA A N 1
ATOM 1325 C CA . ALA A 1 197 ? 38.130 43.045 17.878 1.00 32.88 197 ALA A CA 1
ATOM 1326 C C . ALA A 1 197 ? 36.613 43.345 17.680 1.00 32.88 197 ALA A C 1
ATOM 1328 O O . ALA A 1 197 ? 35.760 42.613 18.169 1.00 32.88 197 ALA A O 1
ATOM 1329 N N . MET A 1 198 ? 36.305 44.494 17.061 1.00 36.56 198 MET A N 1
ATOM 1330 C CA . MET A 1 198 ? 35.061 45.302 17.084 1.00 36.56 198 MET A CA 1
ATOM 1331 C C . MET A 1 198 ? 34.965 46.118 15.751 1.00 36.56 198 MET A C 1
ATOM 1333 O O . MET A 1 198 ? 35.927 45.997 14.985 1.00 36.56 198 MET A O 1
ATOM 1337 N N . PRO A 1 199 ? 33.949 46.982 15.440 1.00 61.88 199 PRO A N 1
ATOM 1338 C CA . PRO A 1 199 ? 32.866 47.513 16.304 1.00 61.88 199 PRO A CA 1
ATOM 1339 C C . PRO A 1 199 ? 31.413 47.678 15.730 1.00 61.88 199 PRO A C 1
ATOM 1341 O O . PRO A 1 199 ? 31.196 47.861 14.541 1.00 61.88 199 PRO A O 1
ATOM 1344 N N . LEU A 1 200 ? 30.456 47.817 16.672 1.00 33.66 200 LEU A N 1
ATOM 1345 C CA . LEU A 1 200 ? 29.314 48.779 16.733 1.00 33.66 200 LEU A CA 1
ATOM 1346 C C . LEU A 1 200 ? 28.024 48.692 15.850 1.00 33.66 200 LEU A C 1
ATOM 1348 O O . LEU A 1 200 ? 27.965 49.222 14.750 1.00 33.66 200 LEU A O 1
ATOM 1352 N N . SER A 1 201 ? 26.915 48.349 16.539 1.00 31.88 201 SER A N 1
ATOM 1353 C CA . SER A 1 201 ? 25.798 49.269 16.922 1.00 31.88 201 SER A CA 1
ATOM 1354 C C . SER A 1 201 ? 24.436 49.307 16.177 1.00 31.88 201 SER A C 1
ATOM 1356 O O . SER A 1 201 ? 24.356 49.541 14.980 1.00 31.88 201 SER A O 1
ATOM 1358 N N . ALA A 1 202 ? 23.380 49.275 17.014 1.00 32.09 202 ALA A N 1
ATOM 1359 C CA . ALA A 1 202 ? 22.025 49.855 16.892 1.00 32.09 202 ALA A CA 1
ATOM 1360 C C . ALA A 1 202 ? 20.999 49.342 15.847 1.00 32.09 202 ALA A C 1
ATOM 1362 O O . ALA A 1 202 ? 21.302 49.004 14.711 1.00 32.09 202 ALA A O 1
ATOM 1363 N N . ALA A 1 203 ? 19.724 49.377 16.266 1.00 38.81 203 ALA A N 1
ATOM 1364 C CA . ALA A 1 203 ? 18.513 49.196 15.454 1.00 38.81 203 ALA A CA 1
ATOM 1365 C C . ALA A 1 203 ? 17.570 50.404 15.653 1.00 38.81 203 ALA A C 1
ATOM 1367 O O . ALA A 1 203 ? 17.686 51.098 16.669 1.00 38.81 203 ALA A O 1
ATOM 1368 N N . PRO A 1 204 ? 16.632 50.663 14.722 1.00 45.72 204 PRO A N 1
ATOM 1369 C CA . PRO A 1 204 ? 15.222 50.377 15.037 1.00 45.72 204 PRO A CA 1
ATOM 1370 C C . PRO A 1 204 ? 14.403 49.830 13.836 1.00 45.72 204 PRO A C 1
ATOM 1372 O O . PRO A 1 204 ? 14.943 49.527 12.778 1.00 45.72 204 PRO A O 1
ATOM 1375 N N . ALA A 1 205 ? 13.088 49.661 14.027 1.00 35.44 205 ALA A N 1
ATOM 1376 C CA . ALA A 1 205 ? 12.109 49.134 13.054 1.00 35.44 205 ALA A CA 1
ATOM 1377 C C . ALA A 1 205 ? 11.222 50.274 12.468 1.00 35.44 205 ALA A C 1
ATOM 1379 O O . ALA A 1 205 ? 11.564 51.436 12.682 1.00 35.44 205 ALA A O 1
ATOM 1380 N N . PRO A 1 206 ? 10.020 50.031 11.890 1.00 58.91 206 PRO A N 1
ATOM 1381 C CA . PRO A 1 206 ? 9.530 48.950 11.012 1.00 58.91 206 PRO A CA 1
ATOM 1382 C C . PRO A 1 206 ? 9.012 49.495 9.646 1.00 58.91 206 PRO A C 1
ATOM 1384 O O . PRO A 1 206 ? 8.834 50.700 9.494 1.00 58.91 206 PRO A O 1
ATOM 1387 N N . LEU A 1 207 ? 8.650 48.632 8.679 1.00 33.44 207 LEU A N 1
ATOM 1388 C CA . LEU A 1 207 ? 7.875 49.036 7.483 1.00 33.44 207 LEU A CA 1
ATOM 1389 C C . LEU A 1 207 ? 6.778 48.029 7.077 1.00 33.44 207 LEU A C 1
ATOM 1391 O O . LEU A 1 207 ? 6.815 46.852 7.433 1.00 33.44 207 LEU A O 1
ATOM 1395 N N . THR A 1 208 ? 5.776 48.546 6.362 1.00 39.56 208 THR A N 1
ATOM 1396 C CA . THR A 1 208 ? 4.478 47.942 5.997 1.00 39.56 208 THR A CA 1
ATOM 1397 C C . THR A 1 208 ? 4.456 47.346 4.568 1.00 39.56 208 THR A C 1
ATOM 1399 O O . THR A 1 208 ? 5.402 47.560 3.810 1.00 39.56 208 THR A O 1
ATOM 1402 N N . PRO A 1 209 ? 3.435 46.543 4.180 1.00 43.88 209 PRO A N 1
ATOM 1403 C CA . PRO A 1 209 ? 3.502 45.719 2.965 1.00 43.88 209 PRO A CA 1
ATOM 1404 C C . PRO A 1 209 ? 3.285 46.494 1.656 1.00 43.88 209 PRO A C 1
ATOM 1406 O O . PRO A 1 209 ? 2.490 47.431 1.595 1.00 43.88 209 PRO A O 1
ATOM 1409 N N . ALA A 1 210 ? 3.948 46.041 0.586 1.00 33.47 210 ALA A N 1
ATOM 1410 C CA . ALA A 1 210 ? 3.876 46.641 -0.744 1.00 33.47 210 ALA A CA 1
ATOM 1411 C C . ALA A 1 210 ? 2.776 46.026 -1.636 1.00 33.47 210 ALA A C 1
ATOM 1413 O O . ALA A 1 210 ? 2.654 44.809 -1.774 1.00 33.47 210 ALA A O 1
ATOM 1414 N N . THR A 1 211 ? 2.009 46.916 -2.264 1.00 33.06 211 THR A N 1
ATOM 1415 C CA . THR A 1 211 ? 0.924 46.690 -3.232 1.00 33.06 211 THR A CA 1
ATOM 1416 C C . THR A 1 211 ? 1.334 45.868 -4.465 1.00 33.06 211 THR A C 1
ATOM 1418 O O . THR A 1 211 ? 2.444 46.010 -4.973 1.00 33.06 211 THR A O 1
ATOM 1421 N N . ALA A 1 212 ? 0.404 45.072 -5.009 1.00 37.12 212 ALA A N 1
ATOM 1422 C CA . ALA A 1 212 ? 0.582 44.354 -6.277 1.00 37.12 212 ALA A CA 1
ATOM 1423 C C . ALA A 1 212 ? 0.272 45.237 -7.517 1.00 37.12 212 ALA A C 1
ATOM 1425 O O . ALA A 1 212 ? -0.699 45.996 -7.483 1.00 37.12 212 ALA A O 1
ATOM 1426 N N . PRO A 1 213 ? 1.040 45.129 -8.622 1.00 48.69 213 PRO A N 1
ATOM 1427 C CA . PRO A 1 213 ? 0.765 45.831 -9.881 1.00 48.69 213 PRO A CA 1
ATOM 1428 C C . PRO A 1 213 ? -0.355 45.159 -10.720 1.00 48.69 213 PRO A C 1
ATOM 1430 O O . PRO A 1 213 ? -0.686 43.996 -10.481 1.00 48.69 213 PRO A O 1
ATOM 1433 N N . PRO A 1 214 ? -0.963 45.876 -11.692 1.00 49.16 214 PRO A N 1
ATOM 1434 C CA . PRO A 1 214 ? -2.231 45.486 -12.321 1.00 49.16 214 PRO A CA 1
ATOM 1435 C C . PRO A 1 214 ? -2.100 44.644 -13.605 1.00 49.16 214 PRO A C 1
ATOM 1437 O O . PRO A 1 214 ? -1.042 44.564 -14.227 1.00 49.16 214 PRO A O 1
ATOM 1440 N N . ALA A 1 215 ? -3.230 44.078 -14.042 1.00 35.72 215 ALA A N 1
ATOM 1441 C CA . ALA A 1 215 ? -3.385 43.410 -15.335 1.00 35.72 215 ALA A CA 1
ATOM 1442 C C . ALA A 1 215 ? -3.809 44.386 -16.460 1.00 35.72 215 ALA A C 1
ATOM 1444 O O . ALA A 1 215 ? -4.518 45.357 -16.181 1.00 35.72 215 ALA A O 1
ATOM 1445 N N . PRO A 1 216 ? -3.460 44.110 -17.732 1.00 46.47 216 PRO A N 1
ATOM 1446 C CA . PRO A 1 216 ? -4.030 44.789 -18.892 1.00 46.47 216 PRO A CA 1
ATOM 1447 C C . PRO A 1 216 ? -5.322 44.110 -19.387 1.00 46.47 216 PRO A C 1
ATOM 1449 O O . PRO A 1 216 ? -5.418 42.885 -19.454 1.00 46.47 216 PRO A O 1
ATOM 1452 N N . ALA A 1 217 ? -6.289 44.924 -19.807 1.00 32.97 217 ALA A N 1
ATOM 1453 C CA . ALA A 1 217 ? -7.389 44.541 -20.701 1.00 32.97 217 ALA A CA 1
ATOM 1454 C C . ALA A 1 217 ? -7.081 45.102 -22.122 1.00 32.97 217 ALA A C 1
ATOM 1456 O O . ALA A 1 217 ? -6.074 45.787 -22.284 1.00 32.97 217 ALA A O 1
ATOM 1457 N N . SER A 1 218 ? -7.811 44.863 -23.217 1.00 32.44 218 SER A N 1
ATOM 1458 C CA . SER A 1 218 ? -9.146 44.284 -23.447 1.00 32.44 218 SER A CA 1
ATOM 1459 C C . SER A 1 218 ? -9.207 43.643 -24.845 1.00 32.44 218 SER A C 1
ATOM 1461 O O . SER A 1 218 ? -8.458 44.051 -25.729 1.00 32.44 218 SER A O 1
ATOM 1463 N N . SER A 1 219 ? -10.185 42.761 -25.090 1.00 33.12 219 SER A N 1
ATOM 1464 C CA . SER A 1 219 ? -10.946 42.726 -26.358 1.00 33.12 219 SER A CA 1
ATOM 1465 C C . SER A 1 219 ? -12.170 41.807 -26.243 1.00 33.12 219 SER A C 1
ATOM 1467 O O . SER A 1 219 ? -12.042 40.649 -25.859 1.00 33.12 219 SER A O 1
ATOM 1469 N N . MET A 1 220 ? -13.352 42.327 -26.584 1.00 38.06 220 MET A N 1
ATOM 1470 C CA . MET A 1 220 ? -14.595 41.560 -26.782 1.00 38.06 220 MET A CA 1
ATOM 1471 C C . MET A 1 220 ? -14.895 41.426 -28.284 1.00 38.06 220 MET A C 1
ATOM 1473 O O . MET A 1 220 ? -14.343 42.172 -29.093 1.00 38.06 220 MET A O 1
ATOM 1477 N N . PRO A 1 221 ? -15.849 40.561 -28.656 1.00 45.59 221 PRO A N 1
ATOM 1478 C CA . PRO A 1 221 ? -17.025 41.085 -29.363 1.00 45.59 221 PRO A CA 1
ATOM 1479 C C . PRO A 1 221 ? -18.337 40.903 -28.573 1.00 45.59 221 PRO A C 1
ATOM 1481 O O . PRO A 1 221 ? -18.409 40.143 -27.610 1.00 45.59 221 PRO A O 1
ATOM 1484 N N . SER A 1 222 ? -19.368 41.656 -28.968 1.00 36.91 222 SER A N 1
ATOM 1485 C CA . SER A 1 222 ? -20.675 41.763 -28.287 1.00 36.91 222 SER A CA 1
ATOM 1486 C C . SER A 1 222 ? -21.771 40.869 -28.921 1.00 36.91 222 SER A C 1
ATOM 1488 O O . SER A 1 222 ? -21.509 40.242 -29.948 1.00 36.91 222 SER A O 1
ATOM 1490 N N . PRO A 1 223 ? -22.970 40.733 -28.309 1.00 47.81 223 PRO A N 1
ATOM 1491 C CA . PRO A 1 223 ? -23.861 39.587 -28.542 1.00 47.81 223 PRO A CA 1
ATOM 1492 C C . PRO A 1 223 ? -24.783 39.686 -29.773 1.00 47.81 223 PRO A C 1
ATOM 1494 O O . PRO A 1 223 ? -25.184 40.770 -30.190 1.00 47.81 223 PRO A O 1
ATOM 1497 N N . GLY A 1 224 ? -25.191 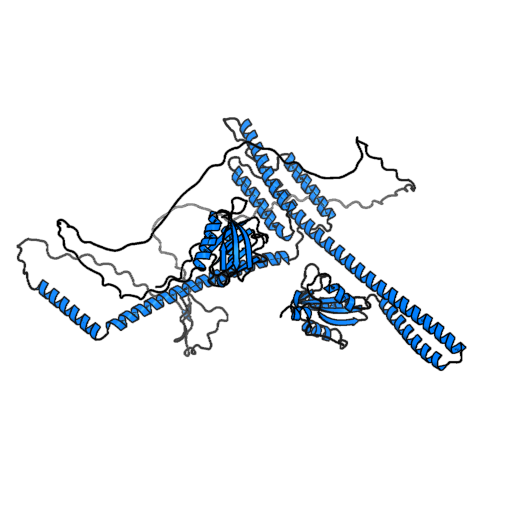38.516 -30.283 1.00 34.06 224 GLY A N 1
ATOM 1498 C CA . GLY A 1 224 ? -26.259 38.330 -31.278 1.00 34.06 224 GLY A CA 1
ATOM 1499 C C . GLY A 1 224 ? -27.527 37.704 -30.671 1.00 34.06 224 GLY A C 1
ATOM 1500 O O . GLY A 1 224 ? -27.460 37.028 -29.646 1.00 34.06 224 GLY A O 1
ATOM 1501 N N . ALA A 1 225 ? -28.688 37.959 -31.282 1.00 33.81 225 ALA A N 1
ATOM 1502 C CA . ALA A 1 225 ? -30.009 37.706 -30.692 1.00 33.81 225 ALA A CA 1
ATOM 1503 C C . ALA A 1 225 ? -30.552 36.263 -30.836 1.00 33.81 225 ALA A C 1
ATOM 1505 O O . ALA A 1 225 ? -30.167 35.513 -31.731 1.00 33.81 225 ALA A O 1
ATOM 1506 N N . LEU A 1 226 ? -31.525 35.925 -29.979 1.00 44.28 226 LEU A N 1
ATOM 1507 C CA . LEU A 1 226 ? -32.368 34.723 -30.060 1.00 44.28 226 LEU A CA 1
ATOM 1508 C C . LEU A 1 226 ? -33.547 34.903 -31.040 1.00 44.28 226 LEU A C 1
ATOM 1510 O O . LEU A 1 226 ? -34.249 35.912 -30.956 1.00 44.28 226 LEU A O 1
ATOM 1514 N N . PRO A 1 227 ? -33.861 33.879 -31.852 1.00 48.34 227 PRO A N 1
ATOM 1515 C CA . PRO A 1 227 ? -35.205 33.589 -32.358 1.00 48.34 227 PRO A CA 1
ATOM 1516 C C . PRO A 1 227 ? -35.784 32.272 -31.759 1.00 48.34 227 PRO A C 1
ATOM 1518 O O . PRO A 1 227 ? -35.071 31.561 -31.049 1.00 48.34 227 PRO A O 1
ATOM 1521 N N . PRO A 1 228 ? -37.090 31.965 -31.942 1.00 51.59 228 PRO A N 1
ATOM 1522 C CA . PRO A 1 228 ? -37.866 31.242 -30.921 1.00 51.59 228 PRO A CA 1
ATOM 1523 C C . PRO A 1 228 ? -38.150 29.746 -31.173 1.00 51.59 228 PRO A C 1
ATOM 1525 O O . PRO A 1 228 ? -37.993 29.220 -32.272 1.00 51.59 228 PRO A O 1
ATOM 1528 N N . LEU A 1 229 ? -38.671 29.086 -30.129 1.00 39.72 229 LEU A N 1
ATOM 1529 C CA . LEU A 1 229 ? -39.254 27.738 -30.169 1.00 39.72 229 LEU A CA 1
ATOM 1530 C C . LEU A 1 229 ? -40.634 27.723 -30.869 1.00 39.72 229 LEU A C 1
ATOM 1532 O O . LEU A 1 229 ? -41.476 28.564 -30.541 1.00 39.72 229 LEU A O 1
ATOM 1536 N N . PRO A 1 230 ? -40.938 26.732 -31.729 1.00 45.88 230 PRO A N 1
ATOM 1537 C CA . PRO A 1 230 ? -42.296 26.479 -32.204 1.00 45.88 230 PRO A CA 1
ATOM 1538 C C . PRO A 1 230 ? -43.086 25.619 -31.200 1.00 45.88 230 PRO A C 1
ATOM 1540 O O . PRO A 1 230 ? -42.698 24.498 -30.878 1.00 45.88 230 PRO A O 1
ATOM 1543 N N . SER A 1 231 ? -44.227 26.12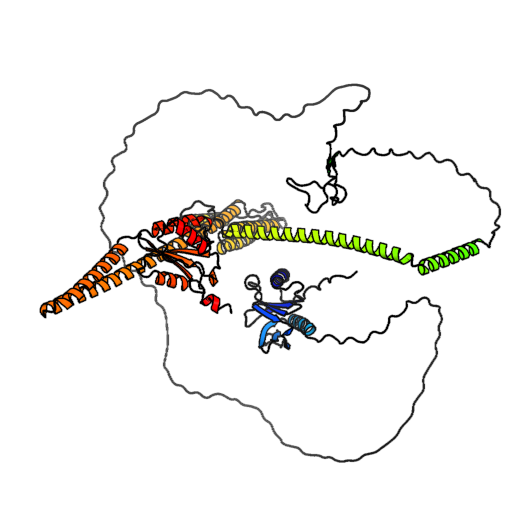5 -30.723 1.00 34.62 231 SER A N 1
ATOM 1544 C CA . SER A 1 231 ? -45.159 25.356 -29.883 1.00 34.62 231 SER A CA 1
ATOM 1545 C C . SER A 1 231 ? -46.215 24.645 -30.730 1.00 34.62 231 SER A C 1
ATOM 1547 O O . SER A 1 231 ? -47.058 25.310 -31.330 1.00 34.62 231 SER A O 1
ATOM 1549 N N . THR A 1 232 ? -46.254 23.308 -30.731 1.00 32.69 232 THR A N 1
ATOM 1550 C CA . THR A 1 232 ? -47.459 22.558 -31.142 1.00 32.69 232 THR A CA 1
ATOM 1551 C C . THR A 1 232 ? -47.515 21.166 -30.507 1.00 32.69 232 THR A C 1
ATOM 1553 O O . THR A 1 232 ? -46.840 20.254 -30.965 1.00 32.69 232 THR A O 1
ATOM 1556 N N . PHE A 1 233 ? -48.325 20.996 -29.458 1.00 30.27 233 PHE A N 1
ATOM 1557 C CA . PHE A 1 233 ? -49.542 20.165 -29.492 1.00 30.27 233 PHE A CA 1
ATOM 1558 C C . PHE A 1 233 ? -50.256 20.187 -28.129 1.00 30.27 233 PHE A C 1
ATOM 1560 O O . PHE A 1 233 ? -49.627 20.082 -27.079 1.00 30.27 233 PHE A O 1
ATOM 1567 N N . ALA A 1 234 ? -51.581 20.332 -28.162 1.00 32.75 234 ALA A N 1
ATOM 1568 C CA . ALA A 1 234 ? -52.474 20.277 -27.002 1.00 32.75 234 ALA A CA 1
ATOM 1569 C C . ALA A 1 234 ? -53.281 18.952 -27.020 1.00 32.75 234 ALA A C 1
ATOM 1571 O O . ALA A 1 234 ? -53.286 18.270 -28.049 1.00 32.75 234 ALA A O 1
ATOM 1572 N N . PRO A 1 235 ? -53.919 18.537 -25.907 1.00 46.62 235 PRO A N 1
ATOM 1573 C CA . PRO A 1 235 ? -54.346 17.149 -25.719 1.00 46.62 235 PRO A CA 1
ATOM 1574 C C . PRO A 1 235 ? -55.792 16.863 -26.175 1.00 46.62 235 PRO A C 1
ATOM 1576 O O . PRO A 1 235 ? -56.610 17.782 -26.249 1.00 46.62 235 PRO A O 1
ATOM 1579 N N . PRO A 1 236 ? -56.160 15.581 -26.371 1.00 43.19 236 PRO A N 1
ATOM 1580 C CA . PRO A 1 236 ? -57.544 15.131 -26.244 1.00 43.19 236 PRO A CA 1
ATOM 1581 C C . PRO A 1 236 ? -57.976 15.105 -24.764 1.00 43.19 236 PRO A C 1
ATOM 1583 O O . PRO A 1 236 ? -57.151 14.990 -23.857 1.00 43.19 236 PRO A O 1
ATOM 1586 N N . VAL A 1 237 ? -59.281 15.220 -24.513 1.00 33.09 237 VAL A N 1
ATOM 1587 C CA . VAL A 1 237 ? -59.846 15.546 -23.192 1.00 33.09 237 VAL A CA 1
ATOM 1588 C C . VAL A 1 237 ? -60.867 14.497 -22.731 1.00 33.09 237 VAL A C 1
ATOM 1590 O O . VAL A 1 237 ? -61.653 14.006 -23.530 1.00 33.09 237 VAL A O 1
ATOM 1593 N N . ALA A 1 238 ? -60.872 14.252 -21.416 1.00 31.11 238 ALA A N 1
ATOM 1594 C CA . ALA A 1 238 ? -61.913 13.616 -20.598 1.00 31.11 238 ALA A CA 1
ATOM 1595 C C . ALA A 1 238 ? -62.382 12.177 -20.913 1.00 31.11 238 ALA A C 1
ATOM 1597 O O . ALA A 1 238 ? -62.982 11.858 -21.935 1.00 31.11 238 ALA A O 1
ATOM 1598 N N . SER A 1 239 ? -62.349 11.359 -19.863 1.00 31.22 239 SER A N 1
ATOM 1599 C CA . SER A 1 239 ? -63.556 10.658 -19.413 1.00 31.22 239 SER A CA 1
ATOM 1600 C C . SER A 1 239 ? -63.619 10.737 -17.888 1.00 31.22 239 SER A C 1
ATOM 1602 O O . SER A 1 239 ? -62.616 10.515 -17.210 1.00 31.22 239 SER A O 1
ATOM 1604 N N . THR A 1 240 ? -64.769 11.155 -17.362 1.00 33.97 240 THR A N 1
ATOM 1605 C CA . THR A 1 240 ? -64.993 11.448 -15.933 1.00 33.97 240 THR A CA 1
ATOM 1606 C C . THR A 1 240 ? -65.626 10.222 -15.220 1.00 33.97 240 THR A C 1
ATOM 1608 O O . THR A 1 240 ? -65.631 9.142 -15.809 1.00 33.97 240 THR A O 1
ATOM 1611 N N . PRO A 1 241 ? -65.985 10.250 -13.918 1.00 41.00 241 PRO A N 1
ATOM 1612 C CA . PRO A 1 241 ? -65.441 9.269 -12.984 1.00 41.00 241 PRO A CA 1
ATOM 1613 C C . PRO A 1 241 ? -66.394 8.117 -12.627 1.00 41.00 241 PRO A C 1
ATOM 1615 O O . PRO A 1 241 ? -67.614 8.267 -12.640 1.00 41.00 241 PRO A O 1
ATOM 1618 N N . ALA A 1 242 ? -65.813 7.009 -12.158 1.00 30.67 242 ALA A N 1
ATOM 1619 C CA . ALA A 1 242 ? -66.516 5.981 -11.391 1.00 30.67 242 ALA A CA 1
ATOM 1620 C C . ALA A 1 242 ? -66.093 6.041 -9.909 1.00 30.67 242 ALA A C 1
ATOM 1622 O O . ALA A 1 242 ? -64.908 5.987 -9.579 1.00 30.67 242 ALA A O 1
ATOM 1623 N N . THR A 1 243 ? -67.078 6.186 -9.022 1.00 33.31 243 THR A N 1
ATOM 1624 C CA . THR A 1 243 ? -66.948 6.275 -7.554 1.00 33.31 243 THR A CA 1
ATOM 1625 C C . THR A 1 243 ? -66.403 4.958 -6.953 1.00 33.31 243 THR A C 1
ATOM 1627 O O . THR A 1 243 ? -66.688 3.892 -7.499 1.00 33.31 243 THR A O 1
ATOM 1630 N N . PRO A 1 244 ? -65.590 4.982 -5.873 1.00 36.41 244 PRO A N 1
ATOM 1631 C CA . PRO A 1 244 ? -64.689 3.867 -5.568 1.00 36.41 244 PRO A CA 1
ATOM 1632 C C . PRO A 1 244 ? -65.354 2.667 -4.880 1.00 36.41 244 PRO A C 1
ATOM 1634 O O . PRO A 1 244 ? -66.117 2.817 -3.926 1.00 36.41 244 PRO A O 1
ATOM 1637 N N . ALA A 1 245 ? -64.943 1.463 -5.285 1.00 30.92 245 ALA A N 1
ATOM 1638 C CA . ALA A 1 245 ? -65.139 0.244 -4.507 1.00 30.92 245 ALA A CA 1
ATOM 1639 C C . ALA A 1 245 ? -64.081 0.162 -3.391 1.00 30.92 245 ALA A C 1
ATOM 1641 O O . ALA A 1 245 ? -62.879 0.176 -3.661 1.00 30.92 245 ALA A O 1
ATOM 1642 N N . ALA A 1 246 ? -64.518 0.091 -2.133 1.00 34.56 246 ALA A N 1
ATOM 1643 C CA . ALA A 1 246 ? -63.619 0.034 -0.984 1.00 34.56 246 ALA A CA 1
ATOM 1644 C C . ALA A 1 246 ? -62.988 -1.361 -0.829 1.00 34.56 246 ALA A C 1
ATOM 1646 O O . ALA A 1 246 ? -63.698 -2.350 -0.649 1.00 34.56 246 ALA A O 1
ATOM 1647 N N . TYR A 1 247 ? -61.654 -1.437 -0.830 1.00 31.30 247 TYR A N 1
ATOM 1648 C CA . TYR A 1 247 ? -60.939 -2.671 -0.500 1.00 31.30 247 TYR A CA 1
ATOM 1649 C C . TYR A 1 247 ? -60.845 -2.825 1.025 1.00 31.30 247 TYR A C 1
ATOM 1651 O O . TYR A 1 247 ? -59.996 -2.219 1.680 1.00 31.30 247 TYR A O 1
ATOM 1659 N N . ALA A 1 248 ? -61.766 -3.599 1.600 1.00 34.25 248 ALA A N 1
ATOM 1660 C CA . ALA A 1 248 ? -61.775 -3.923 3.025 1.00 34.25 248 ALA A CA 1
ATOM 1661 C C . ALA A 1 248 ? -60.641 -4.914 3.388 1.00 34.25 248 ALA A C 1
ATOM 1663 O O . ALA A 1 248 ? -60.250 -5.728 2.548 1.00 34.25 248 ALA A O 1
ATOM 1664 N N . PRO A 1 249 ? -60.101 -4.874 4.623 1.00 39.78 249 PRO A N 1
ATOM 1665 C CA . PRO A 1 249 ? -58.999 -5.744 5.032 1.00 39.78 249 PRO A CA 1
ATOM 1666 C C . PRO A 1 249 ? -59.462 -7.180 5.324 1.00 39.78 249 PRO A C 1
ATOM 1668 O O . PRO A 1 249 ? -60.417 -7.397 6.071 1.00 39.78 249 PRO A O 1
ATOM 1671 N N . THR A 1 250 ? -58.741 -8.171 4.795 1.00 33.50 250 THR A N 1
ATOM 1672 C CA . THR A 1 250 ? -58.981 -9.594 5.094 1.00 33.50 250 THR A CA 1
ATOM 1673 C C . THR A 1 250 ? -58.549 -9.927 6.537 1.00 33.50 250 THR A C 1
ATOM 1675 O O . THR A 1 250 ? -57.419 -9.584 6.896 1.00 33.50 250 THR A O 1
ATOM 1678 N N . PRO A 1 251 ? -59.379 -10.574 7.387 1.00 40.84 251 PRO A N 1
ATOM 1679 C CA . PRO A 1 251 ? -59.109 -10.642 8.829 1.00 40.84 251 PRO A CA 1
ATOM 1680 C C . PRO A 1 251 ? -58.251 -11.833 9.282 1.00 40.84 251 PRO A C 1
ATOM 1682 O O . PRO A 1 251 ? -58.215 -12.886 8.647 1.00 40.84 251 PRO A O 1
ATOM 1685 N N . LEU A 1 252 ? -57.656 -11.690 10.471 1.00 40.53 252 LEU A N 1
ATOM 1686 C CA . LEU A 1 252 ? -57.164 -12.808 11.282 1.00 40.53 252 LEU A CA 1
ATOM 1687 C C . LEU A 1 252 ? -58.351 -13.566 11.918 1.00 40.53 252 LEU A C 1
ATOM 1689 O O . LEU A 1 252 ? -59.282 -12.910 12.394 1.00 40.53 252 LEU A O 1
ATOM 1693 N N . PRO A 1 253 ? -58.326 -14.909 12.009 1.00 37.22 253 PRO A N 1
ATOM 1694 C CA . PRO A 1 253 ? -59.320 -15.657 12.773 1.00 37.22 253 PRO A CA 1
ATOM 1695 C C . PRO A 1 253 ? -59.057 -15.527 14.283 1.00 37.22 253 PRO A C 1
ATOM 1697 O O . PRO A 1 253 ? -57.965 -15.837 14.760 1.00 37.22 253 PRO A O 1
ATOM 1700 N N . VAL A 1 254 ? -60.072 -15.105 15.042 1.00 35.03 254 VAL A N 1
ATOM 1701 C CA . VAL A 1 254 ? -60.052 -15.041 16.515 1.00 35.03 254 VAL A CA 1
ATOM 1702 C C . VAL A 1 254 ? -61.305 -15.732 17.070 1.00 35.03 254 VAL A C 1
ATOM 1704 O O . VAL A 1 254 ? -62.362 -15.720 16.443 1.00 35.03 254 VAL A O 1
ATOM 1707 N N . THR A 1 255 ? -61.166 -16.379 18.225 1.00 34.03 255 THR A N 1
ATOM 1708 C CA . THR A 1 255 ? -62.136 -17.307 18.830 1.00 34.03 255 THR A CA 1
ATOM 1709 C C . THR A 1 255 ? -63.458 -16.659 19.280 1.00 34.03 255 THR A C 1
ATOM 1711 O O . THR A 1 255 ? -63.418 -15.612 19.926 1.00 34.03 255 THR A O 1
ATOM 1714 N N . PRO A 1 256 ? -64.614 -17.328 19.086 1.00 33.25 256 PRO A N 1
ATOM 1715 C CA . PRO A 1 256 ? -65.859 -17.042 19.801 1.00 33.25 256 PRO A CA 1
ATOM 1716 C C . PRO A 1 256 ? -66.190 -18.074 20.905 1.00 33.25 256 PRO A C 1
ATOM 1718 O O . PRO A 1 256 ? -65.869 -19.256 20.801 1.00 33.25 256 PRO A O 1
ATOM 1721 N N . ALA A 1 257 ? -66.885 -17.612 21.947 1.00 29.94 257 ALA A N 1
ATOM 1722 C CA . ALA A 1 257 ? -67.525 -18.359 23.046 1.00 29.94 257 ALA A CA 1
ATOM 1723 C C . ALA A 1 257 ? -68.590 -17.422 23.693 1.00 29.94 257 ALA A C 1
ATOM 1725 O O . ALA A 1 257 ? -68.600 -16.247 23.309 1.00 29.94 257 ALA A O 1
ATOM 1726 N N . PRO A 1 258 ? -69.432 -17.817 24.685 1.00 47.41 258 PRO A N 1
ATOM 1727 C CA . PRO A 1 258 ? -69.599 -19.125 25.347 1.00 47.41 258 PRO A CA 1
ATOM 1728 C C . PRO A 1 258 ? -71.083 -19.591 25.512 1.00 47.41 258 PRO A C 1
ATOM 1730 O O . PRO A 1 258 ? -72.001 -18.906 25.078 1.00 47.41 258 PRO A O 1
ATOM 1733 N N . ALA A 1 259 ? -71.281 -20.681 26.282 1.00 29.55 259 ALA A N 1
ATOM 1734 C CA . ALA A 1 259 ? -72.496 -21.060 27.050 1.00 29.55 259 ALA A CA 1
ATOM 1735 C C . ALA A 1 259 ? -73.763 -21.549 26.289 1.00 29.55 259 ALA A C 1
ATOM 1737 O O . ALA A 1 259 ? -74.044 -21.084 25.195 1.00 29.55 259 ALA A O 1
ATOM 1738 N N . ALA A 1 260 ? -74.629 -22.437 26.818 1.00 30.92 260 ALA A N 1
ATOM 1739 C CA . ALA A 1 260 ? -74.608 -23.437 27.923 1.00 30.92 260 ALA A CA 1
ATOM 1740 C C . ALA A 1 260 ? -75.951 -24.262 27.845 1.00 30.92 260 ALA A C 1
ATOM 1742 O O . ALA A 1 260 ? -76.716 -24.025 26.917 1.00 30.92 260 ALA A O 1
ATOM 1743 N N . HIS A 1 261 ? -76.375 -25.233 28.682 1.00 29.59 261 HIS A N 1
ATOM 1744 C CA . HIS A 1 261 ? -75.931 -25.761 29.990 1.00 29.59 261 HIS A CA 1
ATOM 1745 C C . HIS A 1 261 ? -75.785 -27.335 30.001 1.00 29.59 261 HIS A C 1
ATOM 1747 O O . HIS A 1 261 ? -74.810 -27.747 29.375 1.00 29.59 261 HIS A O 1
ATOM 1753 N N . PRO A 1 262 ? -76.548 -28.238 30.705 1.00 42.94 262 PRO A N 1
ATOM 1754 C CA . PRO A 1 262 ? -75.926 -29.475 31.261 1.00 42.94 262 PRO A CA 1
ATOM 1755 C C . PRO A 1 262 ? -76.814 -30.775 31.166 1.00 42.94 262 PRO A C 1
ATOM 1757 O O . PRO A 1 262 ? -77.783 -30.749 30.407 1.00 42.94 262 PRO A O 1
ATOM 1760 N N . PRO A 1 263 ? -76.622 -31.884 31.943 1.00 44.28 263 PRO A N 1
ATOM 1761 C CA . PRO A 1 263 ? -75.495 -32.333 32.792 1.00 44.28 263 PRO A CA 1
ATOM 1762 C C . PRO A 1 263 ? -75.035 -33.824 32.585 1.00 44.28 263 PRO A C 1
ATOM 1764 O O . PRO A 1 263 ? -75.593 -34.570 31.791 1.00 44.28 263 PRO A O 1
ATOM 1767 N N . VAL A 1 264 ? -74.107 -34.258 33.464 1.00 30.27 264 VAL A N 1
ATOM 1768 C CA . VAL A 1 264 ? -73.784 -35.624 33.989 1.00 30.27 264 VAL A CA 1
ATOM 1769 C C . VAL A 1 264 ? -72.840 -36.611 33.240 1.00 30.27 264 VAL A C 1
ATOM 1771 O O . VAL A 1 264 ? -72.995 -36.917 32.066 1.00 30.27 264 VAL A O 1
ATOM 1774 N N . VAL A 1 265 ? -71.972 -37.233 34.066 1.00 31.41 265 VAL A N 1
ATOM 1775 C CA . VAL A 1 265 ? -71.110 -38.438 33.907 1.00 31.41 265 VAL A CA 1
ATOM 1776 C C . VAL A 1 265 ? -69.755 -38.252 33.186 1.00 31.41 265 VAL A C 1
ATOM 1778 O O . VAL A 1 265 ? -69.585 -37.399 32.323 1.00 31.41 265 VAL A O 1
ATOM 1781 N N . ALA A 1 266 ? -68.745 -38.996 33.659 1.00 29.66 266 ALA A N 1
ATOM 1782 C CA . ALA A 1 266 ? -67.313 -38.790 33.412 1.00 29.66 266 ALA A CA 1
ATOM 1783 C C . ALA A 1 266 ? -66.756 -39.497 32.156 1.00 29.66 266 ALA A C 1
ATOM 1785 O O . ALA A 1 266 ? -67.364 -40.416 31.611 1.00 29.66 266 ALA A O 1
ATOM 1786 N N . ALA A 1 267 ? -65.572 -39.058 31.716 1.00 39.03 267 ALA A N 1
ATOM 1787 C CA . ALA A 1 267 ? -64.994 -39.374 30.408 1.00 39.03 267 ALA A CA 1
ATOM 1788 C C . ALA A 1 267 ? -63.984 -40.548 30.391 1.00 39.03 267 ALA A C 1
ATOM 1790 O O . ALA A 1 267 ? -63.249 -40.739 31.362 1.00 39.03 267 ALA A O 1
ATOM 1791 N N . PRO A 1 268 ? -63.850 -41.254 29.250 1.00 33.88 268 PRO A N 1
ATOM 1792 C CA . PRO A 1 268 ? -62.639 -41.972 28.851 1.00 33.88 268 PRO A CA 1
ATOM 1793 C C . PRO A 1 268 ? -61.675 -41.067 28.047 1.00 33.88 268 PRO A C 1
ATOM 1795 O O . PRO A 1 268 ? -62.069 -40.026 27.521 1.00 33.88 268 PRO A O 1
ATOM 1798 N N . ALA A 1 269 ? -60.401 -41.460 27.943 1.00 32.50 269 ALA A N 1
ATOM 1799 C CA . ALA A 1 269 ? -59.337 -40.646 27.340 1.00 32.50 269 ALA A CA 1
ATOM 1800 C C . ALA A 1 269 ? -59.170 -40.819 25.811 1.00 32.50 269 ALA A C 1
ATOM 1802 O O . ALA A 1 269 ? -59.535 -41.841 25.231 1.00 32.50 269 ALA A O 1
ATOM 1803 N N . ALA A 1 270 ? -58.559 -39.812 25.178 1.00 36.78 270 ALA A N 1
ATOM 1804 C CA . ALA A 1 270 ? -58.164 -39.794 23.765 1.00 36.78 270 ALA A CA 1
ATOM 1805 C C . ALA A 1 270 ? -56.900 -40.656 23.488 1.00 36.78 270 ALA A C 1
ATOM 1807 O O . ALA A 1 270 ? -56.140 -40.933 24.420 1.00 36.78 270 ALA A O 1
ATOM 1808 N N . PRO A 1 271 ? -56.645 -41.088 22.233 1.00 34.28 271 PRO A N 1
ATOM 1809 C CA . PRO A 1 271 ? -55.562 -42.026 21.918 1.00 34.28 271 PRO A CA 1
ATOM 1810 C C . PRO A 1 271 ? -54.156 -41.414 22.021 1.00 34.28 271 PRO A C 1
ATOM 1812 O O . PRO A 1 271 ? -53.929 -40.250 21.694 1.00 34.28 271 PRO A O 1
ATOM 1815 N N . VAL A 1 272 ? -53.190 -42.245 22.422 1.00 35.25 272 VAL A N 1
ATOM 1816 C CA . VAL A 1 272 ? -51.772 -41.878 22.564 1.00 35.25 272 VAL A CA 1
ATOM 1817 C C . VAL A 1 272 ? -51.061 -41.924 21.206 1.00 35.25 272 VAL A C 1
ATOM 1819 O O . VAL A 1 272 ? -51.170 -42.908 20.473 1.00 35.25 272 VAL A O 1
ATOM 1822 N N . ALA A 1 273 ? -50.301 -40.876 20.878 1.00 38.41 273 ALA A N 1
ATOM 1823 C CA . ALA A 1 273 ? -49.467 -40.836 19.677 1.00 38.41 273 ALA A CA 1
ATOM 1824 C C . ALA A 1 273 ? -48.267 -41.797 19.791 1.00 38.41 273 ALA A C 1
ATOM 1826 O O . ALA A 1 273 ? -47.638 -41.900 20.844 1.00 38.41 273 ALA A O 1
ATOM 1827 N N . GLN A 1 274 ? -47.930 -42.490 18.700 1.00 38.09 274 GLN A N 1
ATOM 1828 C CA . GLN A 1 274 ? -46.808 -43.434 18.681 1.00 38.09 274 GLN A CA 1
ATOM 1829 C C . GLN A 1 274 ? -45.463 -42.689 18.694 1.00 38.09 274 GLN A C 1
ATOM 1831 O O . GLN A 1 274 ? -45.263 -41.740 17.936 1.00 38.09 274 GLN A O 1
ATOM 1836 N N . ALA A 1 275 ? -44.536 -43.131 19.547 1.00 43.06 275 ALA A N 1
ATOM 1837 C CA . ALA A 1 275 ? -43.190 -42.566 19.633 1.00 43.06 275 ALA A CA 1
ATOM 1838 C C . ALA A 1 275 ? -42.336 -42.924 18.393 1.00 43.06 275 ALA A C 1
ATOM 1840 O O . ALA A 1 275 ? -42.515 -44.005 17.821 1.00 43.06 275 ALA A O 1
ATOM 1841 N N . PRO A 1 276 ? -41.392 -42.057 17.974 1.00 44.31 276 PRO A N 1
ATOM 1842 C CA . PRO A 1 276 ? -40.515 -42.333 16.840 1.00 44.31 276 PRO A CA 1
ATOM 1843 C C . PRO A 1 276 ? -39.581 -43.518 17.119 1.00 44.31 276 PRO A C 1
ATOM 1845 O O . PRO A 1 276 ? -39.083 -43.695 18.229 1.00 44.31 276 PRO A O 1
ATOM 1848 N N . VAL A 1 277 ? -39.320 -44.321 16.086 1.00 56.28 277 VAL A N 1
ATOM 1849 C CA . VAL A 1 277 ? -38.478 -45.521 16.179 1.00 56.28 277 VAL A CA 1
ATOM 1850 C C . VAL A 1 277 ? -37.000 -45.141 16.091 1.00 56.28 277 VAL A C 1
ATOM 1852 O O . VAL A 1 277 ? -36.526 -44.754 15.023 1.00 56.28 277 VAL A O 1
ATOM 1855 N N . SER A 1 278 ? -36.258 -45.291 17.187 1.00 65.88 278 SER A N 1
ATOM 1856 C CA . SER A 1 278 ? -34.801 -45.147 17.199 1.00 65.88 278 SER A CA 1
ATOM 1857 C C . SER A 1 278 ? -34.087 -46.422 16.727 1.00 65.88 278 SER A C 1
ATOM 1859 O O . SER A 1 278 ? -34.566 -47.546 16.896 1.00 65.88 278 SER A O 1
ATOM 1861 N N . TRP A 1 279 ? -32.907 -46.237 16.138 1.00 74.44 279 TRP A N 1
ATOM 1862 C CA . TRP A 1 279 ? -31.988 -47.303 15.735 1.00 74.44 279 TRP A CA 1
ATOM 1863 C C . TRP A 1 279 ? -30.608 -47.016 16.325 1.00 74.44 279 TRP A C 1
ATOM 1865 O O . TRP A 1 279 ? -30.135 -45.881 16.266 1.00 74.44 279 TRP A O 1
ATOM 1875 N N . ARG A 1 280 ? -29.959 -48.042 16.878 1.00 79.62 280 ARG A N 1
ATOM 1876 C CA . ARG A 1 280 ? -28.629 -47.961 17.489 1.00 79.62 280 ARG A CA 1
ATOM 1877 C C . ARG A 1 280 ? -27.611 -48.722 16.643 1.00 79.62 280 ARG A C 1
ATOM 1879 O O . ARG A 1 280 ? -27.865 -49.858 16.245 1.00 79.62 280 ARG A O 1
ATOM 1886 N N . TYR A 1 281 ? -26.454 -48.107 16.412 1.00 80.88 281 TYR A N 1
ATOM 1887 C CA . TYR A 1 281 ? -25.314 -48.758 15.769 1.00 80.88 281 TYR A CA 1
ATOM 1888 C C . TYR A 1 281 ? -24.644 -49.768 16.720 1.00 80.88 281 TYR A C 1
ATOM 1890 O O . TYR A 1 281 ? -24.493 -49.484 17.910 1.00 80.88 281 TYR A O 1
ATOM 1898 N N . VAL A 1 282 ? -24.218 -50.930 16.211 1.00 80.88 282 VAL A N 1
ATOM 1899 C CA . VAL A 1 282 ? -23.555 -51.988 16.996 1.00 80.88 282 VAL A CA 1
ATOM 1900 C C . VAL A 1 282 ? -22.315 -52.524 16.266 1.00 80.88 282 VAL A C 1
ATOM 1902 O O . VAL A 1 282 ? -22.410 -53.106 15.183 1.00 80.88 282 VAL A O 1
ATOM 1905 N N . SER A 1 283 ? -21.143 -52.348 16.884 1.00 83.69 283 SER A N 1
ATOM 1906 C CA . SER A 1 283 ? -19.858 -52.828 16.356 1.00 83.69 283 SER A CA 1
ATOM 1907 C C . SER A 1 283 ? -19.748 -54.364 16.353 1.00 83.69 283 SER A C 1
ATOM 1909 O O . SER A 1 283 ? -20.132 -54.989 17.344 1.00 83.69 283 SER A O 1
ATOM 1911 N N . PRO A 1 284 ? -19.164 -54.969 15.298 1.00 82.56 284 PRO A N 1
ATOM 1912 C CA . PRO A 1 284 ? -18.761 -56.376 15.270 1.00 82.56 284 PRO A CA 1
ATOM 1913 C C . PRO A 1 284 ? -17.784 -56.767 16.394 1.00 82.56 284 PRO A C 1
ATOM 1915 O O . PRO A 1 284 ? -17.058 -55.913 16.914 1.00 82.56 284 PRO A O 1
ATOM 1918 N N . PRO A 1 285 ? -17.677 -58.067 16.730 1.00 74.12 285 PRO A N 1
ATOM 1919 C CA . PRO A 1 285 ? -16.642 -58.566 17.631 1.00 74.12 285 PRO A CA 1
ATOM 1920 C C . PRO A 1 285 ? -15.236 -58.198 17.133 1.00 74.12 285 PRO A C 1
ATOM 1922 O O . PRO A 1 285 ? -14.903 -58.407 15.969 1.00 74.12 285 PRO A O 1
ATOM 1925 N N . GLY A 1 286 ? -14.404 -57.645 18.019 1.00 71.69 286 GLY A N 1
ATOM 1926 C CA . GLY A 1 286 ? -13.045 -57.196 17.691 1.00 71.69 286 GLY A CA 1
ATOM 1927 C C . GLY A 1 286 ? -12.941 -55.781 17.105 1.00 71.69 286 GLY A C 1
ATOM 1928 O O . GLY A 1 286 ? -11.827 -55.291 16.940 1.00 71.69 286 GLY A O 1
ATOM 1929 N N . TRP A 1 287 ? -14.057 -55.097 16.831 1.00 83.62 287 TRP A N 1
ATOM 1930 C CA . TRP A 1 287 ? -14.061 -53.670 16.482 1.00 83.62 287 TRP A CA 1
ATOM 1931 C C . TRP A 1 287 ? -14.156 -52.800 17.748 1.00 83.62 287 TRP A C 1
ATOM 1933 O O . TRP A 1 287 ? -14.709 -53.245 18.759 1.00 83.62 287 TRP A O 1
ATOM 1943 N N . PRO A 1 288 ? -13.677 -51.541 17.722 1.00 78.19 288 PRO A N 1
ATOM 1944 C CA . PRO A 1 288 ? -13.909 -50.612 18.822 1.00 78.19 288 PRO A CA 1
ATOM 1945 C C . PRO A 1 288 ? -15.411 -50.355 19.020 1.00 78.19 288 PRO A C 1
ATOM 1947 O O . PRO A 1 288 ? -16.160 -50.145 18.062 1.00 78.19 288 PRO A O 1
ATOM 1950 N N . VAL A 1 289 ? -15.856 -50.347 20.278 1.00 78.81 289 VAL A N 1
ATOM 1951 C CA . VAL A 1 289 ? -17.233 -49.992 20.650 1.00 78.81 289 VAL A CA 1
ATOM 1952 C C . VAL A 1 289 ? -17.345 -48.461 20.708 1.00 78.81 289 VAL A C 1
ATOM 1954 O O . VAL A 1 289 ? -16.609 -47.842 21.480 1.00 78.81 289 VAL A O 1
ATOM 1957 N N . PRO A 1 290 ? -18.216 -47.823 19.906 1.00 74.50 290 PRO A N 1
ATOM 1958 C CA . PRO A 1 290 ? -18.354 -46.372 19.899 1.00 74.50 290 PRO A CA 1
ATOM 1959 C C . PRO A 1 290 ? -19.132 -45.867 21.130 1.00 74.50 290 PRO A C 1
ATOM 1961 O O . PRO A 1 290 ? -19.887 -46.627 21.743 1.00 74.50 290 PRO A O 1
ATOM 1964 N N . PRO A 1 291 ? -18.974 -44.584 21.508 1.00 73.12 291 PRO A N 1
ATOM 1965 C CA . PRO A 1 291 ? -19.661 -44.019 22.665 1.00 73.12 291 PRO A CA 1
ATOM 1966 C C . PRO A 1 291 ? -21.189 -43.930 22.455 1.00 73.12 291 PRO A C 1
ATOM 1968 O O . PRO A 1 291 ? -21.653 -43.866 21.312 1.00 73.12 291 PRO A O 1
ATOM 1971 N N . PRO A 1 292 ? -21.993 -43.888 23.538 1.00 68.50 292 PRO A N 1
ATOM 1972 C CA . PRO A 1 292 ? -23.451 -43.828 23.448 1.00 68.50 292 PRO A CA 1
ATOM 1973 C C . PRO A 1 292 ? -23.953 -42.672 22.571 1.00 68.50 292 PRO A C 1
ATOM 1975 O O . PRO A 1 292 ? -23.535 -41.529 22.739 1.00 68.50 292 PRO A O 1
ATOM 1978 N N . GLY A 1 293 ? -24.866 -42.976 21.645 1.00 67.12 293 GLY A N 1
ATOM 1979 C CA . GLY A 1 293 ? -25.444 -42.001 20.712 1.00 67.12 293 GLY A CA 1
ATOM 1980 C C . GLY A 1 293 ? -24.602 -41.698 19.464 1.00 67.12 293 GLY A C 1
ATOM 1981 O O . GLY A 1 293 ? -25.057 -40.934 18.617 1.00 67.12 293 GLY A O 1
ATOM 1982 N N . TRP A 1 294 ? -23.413 -42.290 19.311 1.00 79.00 294 TRP A N 1
ATOM 1983 C CA . TRP A 1 294 ? -22.607 -42.144 18.095 1.00 79.00 294 TRP A CA 1
ATOM 1984 C C . TRP A 1 294 ? -23.236 -42.848 16.886 1.00 79.00 294 TRP A C 1
ATOM 1986 O O . TRP A 1 294 ? -23.746 -43.967 16.988 1.00 79.00 294 TRP A O 1
ATOM 1996 N N . THR A 1 295 ? -23.120 -42.216 15.719 1.00 78.12 295 THR A N 1
ATOM 1997 C CA . THR A 1 295 ? -23.462 -42.782 14.411 1.00 78.12 295 THR A CA 1
ATOM 1998 C C . THR A 1 295 ? -22.356 -42.461 13.395 1.00 78.12 295 THR A C 1
ATOM 2000 O O . THR A 1 295 ? -21.718 -41.408 13.498 1.00 78.12 295 THR A O 1
ATOM 2003 N N . PRO A 1 296 ? -22.087 -43.346 12.416 1.00 77.25 296 PRO A N 1
ATOM 2004 C CA . PRO A 1 296 ? -21.076 -43.093 11.394 1.00 77.25 296 PRO A CA 1
ATOM 2005 C C . PRO A 1 296 ? -21.504 -41.937 10.467 1.00 77.25 296 PRO A C 1
ATOM 2007 O O . PRO A 1 296 ? -22.644 -41.933 9.993 1.00 77.25 296 PRO A O 1
ATOM 2010 N N . PRO A 1 297 ? -20.618 -40.965 10.169 1.00 73.00 297 PRO A N 1
ATOM 2011 C CA . PRO A 1 297 ? -20.937 -39.865 9.261 1.00 73.00 297 PRO A CA 1
ATOM 2012 C C . PRO A 1 297 ? -21.062 -40.338 7.797 1.00 73.00 297 PRO A C 1
ATOM 2014 O O . PRO A 1 297 ? -20.534 -41.397 7.439 1.00 73.00 297 PRO A O 1
ATOM 2017 N N . PRO A 1 298 ? -21.723 -39.563 6.913 1.00 64.88 298 PRO A N 1
ATOM 2018 C CA . PRO A 1 298 ? -21.860 -39.911 5.500 1.00 64.88 298 PRO A CA 1
ATOM 2019 C C . PRO A 1 298 ? -20.507 -40.185 4.828 1.00 64.88 298 PRO A C 1
ATOM 2021 O O . PRO A 1 298 ? -19.578 -39.390 4.934 1.00 64.88 298 PRO A O 1
ATOM 2024 N N . GLY A 1 299 ? -20.399 -41.319 4.131 1.00 66.25 299 GLY A N 1
ATOM 2025 C CA . GLY A 1 299 ? -19.165 -41.747 3.459 1.00 66.25 299 GLY A CA 1
ATOM 2026 C C . GLY A 1 299 ? -18.133 -42.452 4.351 1.00 66.25 299 GLY A C 1
ATOM 2027 O O . GLY A 1 299 ? -17.103 -42.883 3.832 1.00 66.25 299 GLY A O 1
ATOM 2028 N N . TRP A 1 300 ? -18.396 -42.616 5.654 1.00 80.69 300 TRP A N 1
ATOM 2029 C CA . TRP A 1 300 ? -17.525 -43.372 6.560 1.00 80.69 300 TRP A CA 1
ATOM 2030 C C . TRP A 1 300 ? -17.313 -44.820 6.092 1.00 80.69 300 TRP A C 1
ATOM 2032 O O . TRP A 1 300 ? -18.232 -45.485 5.607 1.00 80.69 300 TRP A O 1
ATOM 2042 N N . ARG A 1 301 ? -16.089 -45.319 6.280 1.00 75.31 301 ARG A N 1
ATOM 2043 C CA . ARG A 1 301 ? -15.690 -46.711 6.053 1.00 75.31 301 ARG A CA 1
ATOM 2044 C C . ARG A 1 301 ? -14.917 -47.204 7.271 1.00 75.31 301 ARG A C 1
ATOM 2046 O O . ARG A 1 301 ? -14.232 -46.417 7.922 1.00 75.31 301 ARG A O 1
ATOM 2053 N N . ALA A 1 302 ? -15.019 -48.499 7.547 1.00 75.25 302 ALA A N 1
ATOM 2054 C CA . ALA A 1 302 ? -14.202 -49.155 8.559 1.00 75.25 302 ALA A CA 1
ATOM 2055 C C . ALA A 1 302 ? -12.713 -49.113 8.184 1.00 75.25 302 ALA A C 1
ATOM 2057 O O . ALA A 1 302 ? -12.363 -49.082 7.000 1.00 75.25 302 ALA A O 1
ATOM 2058 N N . ASP A 1 303 ? -11.851 -49.122 9.197 1.00 74.12 303 ASP A N 1
ATOM 2059 C CA . ASP A 1 303 ? -10.402 -49.151 9.009 1.00 74.12 303 ASP A CA 1
ATOM 2060 C C . ASP A 1 303 ? -9.969 -50.504 8.396 1.00 74.12 303 ASP A C 1
ATOM 2062 O O . ASP A 1 303 ? -10.387 -51.549 8.904 1.00 74.12 303 ASP A O 1
ATOM 2066 N N . PRO A 1 304 ? -9.133 -50.533 7.337 1.00 74.50 304 PRO A N 1
ATOM 2067 C CA . PRO A 1 304 ? -8.652 -51.778 6.728 1.00 74.50 304 PRO A CA 1
ATOM 2068 C C . PRO A 1 304 ? -7.862 -52.708 7.664 1.00 74.50 304 PRO A C 1
ATOM 2070 O O . PRO A 1 304 ? -7.649 -53.866 7.316 1.00 74.50 304 PRO A O 1
ATOM 2073 N N . SER A 1 305 ? -7.408 -52.223 8.825 1.00 74.69 305 SER A N 1
ATOM 2074 C CA . SER A 1 305 ? -6.747 -53.033 9.858 1.00 74.69 305 SER A CA 1
ATOM 2075 C C . SER A 1 305 ? -7.712 -53.814 10.760 1.00 74.69 305 SER A C 1
ATOM 2077 O O . SER A 1 305 ? -7.268 -54.669 11.528 1.00 74.69 305 SER A O 1
ATOM 2079 N N . TRP A 1 306 ? -9.020 -53.541 10.703 1.00 80.88 306 TRP A N 1
ATOM 2080 C CA . TRP A 1 306 ? -10.014 -54.237 11.522 1.00 80.88 306 TRP A CA 1
ATOM 2081 C C . TRP A 1 306 ? -10.416 -55.580 10.888 1.00 80.88 306 TRP A C 1
ATOM 2083 O O . TRP A 1 306 ? -10.487 -55.687 9.661 1.00 80.88 306 TRP A O 1
ATOM 2093 N N . PRO A 1 307 ? -10.708 -56.624 11.691 1.00 78.38 307 PRO A N 1
ATOM 2094 C CA . PRO A 1 307 ? -11.142 -57.912 11.156 1.00 78.38 307 PRO A CA 1
ATOM 2095 C C . PRO A 1 307 ? -12.455 -57.758 10.381 1.00 78.38 307 PRO A C 1
ATOM 2097 O O . PRO A 1 307 ? -13.323 -56.979 10.773 1.00 78.38 307 PRO A O 1
ATOM 2100 N N . ALA A 1 308 ? -12.632 -58.515 9.297 1.00 77.19 308 ALA A N 1
ATOM 2101 C CA . ALA A 1 308 ? -13.896 -58.509 8.563 1.00 77.19 308 ALA A CA 1
ATOM 2102 C C . ALA A 1 308 ? -15.068 -58.884 9.499 1.00 77.19 308 ALA A C 1
ATOM 2104 O O . ALA A 1 308 ? -14.908 -59.780 10.337 1.00 77.19 308 ALA A O 1
ATOM 2105 N N . PRO A 1 309 ? -16.237 -58.223 9.386 1.00 83.44 309 PRO A N 1
ATOM 2106 C CA . PRO A 1 309 ? -17.401 -58.599 10.177 1.00 83.44 309 PRO A CA 1
ATOM 2107 C C . PRO A 1 309 ? -17.831 -60.034 9.829 1.00 83.44 309 PRO A C 1
ATOM 2109 O O . PRO A 1 309 ? -17.664 -60.452 8.677 1.00 83.44 309 PRO A O 1
ATOM 2112 N N . PRO A 1 310 ? -18.419 -60.788 10.778 1.00 84.06 310 PRO A N 1
ATOM 2113 C CA . PRO A 1 310 ? -19.040 -62.066 10.460 1.00 84.06 310 PRO A CA 1
ATOM 2114 C C . PRO A 1 310 ? -20.069 -61.918 9.325 1.00 84.06 310 PRO A C 1
ATOM 2116 O O . PRO A 1 310 ? -20.726 -60.871 9.241 1.00 84.06 310 PRO A O 1
ATOM 2119 N N . PRO A 1 311 ? -20.266 -62.958 8.491 1.00 64.00 311 PRO A N 1
ATOM 2120 C CA . PRO A 1 311 ? -21.444 -63.047 7.639 1.00 64.00 311 PRO A CA 1
ATOM 2121 C C . PRO A 1 311 ? -22.711 -62.754 8.452 1.00 64.00 311 PRO A C 1
ATOM 2123 O O . PRO A 1 311 ? -22.812 -63.136 9.618 1.00 64.00 311 PRO A O 1
ATOM 2126 N N . ASP A 1 312 ? -23.643 -62.025 7.842 1.00 73.62 312 ASP A N 1
ATOM 2127 C CA . ASP A 1 312 ? -24.929 -61.626 8.425 1.00 73.62 312 ASP A CA 1
ATOM 2128 C C . ASP A 1 312 ? -24.868 -60.705 9.670 1.00 73.62 312 ASP A C 1
ATOM 2130 O O . ASP A 1 312 ? -25.884 -60.511 10.346 1.00 73.62 312 ASP A O 1
ATOM 2134 N N . TRP A 1 313 ? -23.726 -60.060 9.966 1.00 84.56 313 TRP A N 1
ATOM 2135 C CA . TRP A 1 313 ? -23.652 -59.080 11.062 1.00 84.56 313 TRP A CA 1
ATOM 2136 C C . TRP A 1 313 ? -24.532 -57.840 10.824 1.00 84.56 313 TRP A C 1
ATOM 2138 O O . TRP A 1 313 ? -24.332 -57.068 9.881 1.00 84.56 313 TRP A O 1
ATOM 2148 N N . GLN A 1 314 ? -25.468 -57.589 11.743 1.00 81.88 314 GLN A N 1
ATOM 2149 C CA . GLN A 1 314 ? -26.365 -56.434 11.693 1.00 81.88 314 GLN A CA 1
ATOM 2150 C C . GLN A 1 314 ? -25.773 -55.236 12.445 1.00 81.88 314 GLN A C 1
ATOM 2152 O O . GLN A 1 314 ? -25.865 -55.127 13.665 1.00 81.88 314 GLN A O 1
ATOM 2157 N N . PHE A 1 315 ? -25.213 -54.288 11.690 1.00 80.62 315 PHE A N 1
ATOM 2158 C CA . PHE A 1 315 ? -24.655 -53.036 12.219 1.00 80.62 315 PHE A CA 1
ATOM 2159 C C . PHE A 1 315 ? -25.680 -52.099 12.875 1.00 80.62 315 PHE A C 1
ATOM 2161 O O . PHE A 1 315 ? -25.279 -51.164 13.562 1.00 80.62 315 PHE A O 1
ATOM 2168 N N . TRP A 1 316 ? -26.981 -52.316 12.665 1.00 81.50 316 TRP A N 1
ATOM 2169 C CA . TRP A 1 316 ? -28.055 -51.459 13.164 1.00 81.50 316 TRP A CA 1
ATOM 2170 C C . TRP A 1 316 ? -29.150 -52.295 13.817 1.00 81.50 316 TRP A C 1
ATOM 2172 O O . TRP A 1 316 ? -29.787 -53.115 13.161 1.00 81.50 316 TRP A O 1
ATOM 2182 N N . VAL A 1 317 ? -29.399 -52.048 15.102 1.00 80.00 317 VAL A N 1
ATOM 2183 C CA . VAL A 1 317 ? -30.438 -52.724 15.885 1.00 80.00 317 VAL A CA 1
ATOM 2184 C C . VAL A 1 317 ? -31.509 -51.709 16.272 1.00 80.00 317 VAL A C 1
ATOM 2186 O O . VAL A 1 317 ? -31.203 -50.603 16.722 1.00 80.00 317 VAL A O 1
ATOM 2189 N N . ARG A 1 318 ? -32.778 -52.074 16.083 1.00 72.62 318 ARG A N 1
ATOM 2190 C CA . ARG A 1 318 ? -33.929 -51.248 16.460 1.00 72.62 318 ARG A CA 1
ATOM 2191 C C . ARG A 1 318 ? -33.999 -51.129 17.980 1.00 72.62 318 ARG A C 1
ATOM 2193 O O . ARG A 1 318 ? -34.067 -52.149 18.663 1.00 72.62 318 ARG A O 1
ATOM 2200 N N . ASP A 1 319 ? -34.032 -49.906 18.501 1.00 63.41 319 ASP A N 1
ATOM 2201 C CA . ASP A 1 319 ? -34.274 -49.704 19.924 1.00 63.41 319 ASP A CA 1
ATOM 2202 C C . ASP A 1 319 ? -35.766 -49.894 20.217 1.00 63.41 319 ASP A C 1
ATOM 2204 O O . ASP A 1 319 ? -36.635 -49.204 19.679 1.00 63.41 319 ASP A O 1
ATOM 2208 N N . VAL A 1 320 ? -36.057 -50.873 21.069 1.00 51.25 320 VAL A N 1
ATOM 2209 C CA . VAL A 1 320 ? -37.378 -51.111 21.650 1.00 51.25 320 VAL A CA 1
ATOM 2210 C C . VAL A 1 320 ? -37.217 -50.885 23.151 1.00 51.25 320 VAL A C 1
ATOM 2212 O O . VAL A 1 320 ? -36.317 -51.489 23.740 1.00 51.25 320 VAL A O 1
ATOM 2215 N N . PRO A 1 321 ? -38.026 -50.020 23.791 1.00 45.28 321 PRO A N 1
ATOM 2216 C CA . PRO A 1 321 ? -37.894 -49.771 25.220 1.00 45.28 321 PRO A CA 1
ATOM 2217 C C . PRO A 1 321 ? -38.107 -51.072 25.998 1.00 45.28 321 PRO A C 1
ATOM 2219 O O . PRO A 1 321 ? -39.130 -51.741 25.840 1.00 45.28 321 PRO A O 1
ATOM 2222 N N . ALA A 1 322 ? -37.132 -51.431 26.835 1.00 41.66 322 ALA A N 1
ATOM 2223 C CA . ALA A 1 322 ? -37.238 -52.595 27.704 1.00 41.66 322 ALA A CA 1
ATOM 2224 C C . ALA A 1 322 ? -38.429 -52.428 28.672 1.00 41.66 322 ALA A C 1
ATOM 2226 O O . ALA A 1 322 ? -38.664 -51.315 29.158 1.00 41.66 322 ALA A O 1
ATOM 2227 N N . PRO A 1 323 ? -39.189 -53.499 28.968 1.00 39.91 323 PRO A N 1
ATOM 2228 C CA . PRO A 1 323 ? -40.337 -53.411 29.860 1.00 39.91 323 PRO A CA 1
ATOM 2229 C C . PRO A 1 323 ? -39.893 -53.008 31.270 1.00 39.91 323 PRO A C 1
ATOM 2231 O O . PRO A 1 323 ? -39.034 -53.650 31.876 1.00 39.91 323 PRO A O 1
ATOM 2234 N N . VAL A 1 324 ? -40.495 -51.941 31.795 1.00 39.34 324 VAL A N 1
ATOM 2235 C CA . VAL A 1 324 ? -40.227 -51.452 33.151 1.00 39.34 324 VAL A CA 1
ATOM 2236 C C . VAL A 1 324 ? -40.776 -52.469 34.164 1.00 39.34 324 VAL A C 1
ATOM 2238 O O . VAL A 1 324 ? -41.962 -52.800 34.081 1.00 39.34 324 VAL A O 1
ATOM 2241 N N . PRO A 1 325 ? -39.978 -52.963 35.130 1.00 42.44 325 PRO A N 1
ATOM 2242 C CA . PRO A 1 325 ? -40.503 -53.797 36.204 1.00 42.44 325 PRO A CA 1
ATOM 2243 C C . PRO A 1 325 ? -41.462 -52.973 37.073 1.00 42.44 325 PRO A C 1
ATOM 2245 O O . PRO A 1 325 ? -41.126 -51.877 37.525 1.00 42.44 325 PRO A O 1
ATOM 2248 N N . ALA A 1 326 ? -42.672 -53.489 37.290 1.00 38.91 326 ALA A N 1
ATOM 2249 C CA . ALA A 1 326 ? -43.701 -52.792 38.055 1.00 38.91 326 ALA A CA 1
ATOM 2250 C C . ALA A 1 326 ? -43.292 -52.612 39.536 1.00 38.91 326 ALA A C 1
ATOM 2252 O O . ALA A 1 326 ? -42.645 -53.498 40.102 1.00 38.91 326 ALA A O 1
ATOM 2253 N N . PRO A 1 327 ? -43.684 -51.502 40.192 1.00 38.59 327 PRO A N 1
ATOM 2254 C CA . PRO A 1 327 ? -43.392 -51.288 41.604 1.00 38.59 327 PRO A CA 1
ATOM 2255 C C . PRO A 1 327 ? -44.157 -52.297 42.469 1.00 38.59 327 PRO A C 1
ATOM 2257 O O . PRO A 1 327 ? -45.387 -52.282 42.527 1.00 38.59 327 PRO A O 1
ATOM 2260 N N . VAL A 1 328 ? -43.422 -53.164 43.167 1.00 42.66 328 VAL A N 1
ATOM 2261 C CA . VAL A 1 328 ? -43.997 -54.092 44.148 1.00 42.66 328 VAL A CA 1
ATOM 2262 C C . VAL A 1 328 ? -44.460 -53.292 45.368 1.00 42.66 328 VAL A C 1
ATOM 2264 O O . VAL A 1 328 ? -43.669 -52.586 45.992 1.00 42.66 328 VAL A O 1
ATOM 2267 N N . GLN A 1 329 ? -45.747 -53.392 45.705 1.00 36.84 329 GLN A N 1
ATOM 2268 C CA . GLN A 1 329 ? -46.298 -52.786 46.918 1.00 36.84 329 GLN A CA 1
ATOM 2269 C C . GLN A 1 329 ? -45.709 -53.453 48.166 1.00 36.84 329 GLN A C 1
ATOM 2271 O O . GLN A 1 329 ? -45.588 -54.676 48.222 1.00 36.84 329 GLN A O 1
ATOM 2276 N N . ALA A 1 330 ? -45.388 -52.656 49.186 1.00 41.44 330 ALA A N 1
ATOM 2277 C CA . ALA A 1 330 ? -45.008 -53.177 50.494 1.00 41.44 330 ALA A CA 1
ATOM 2278 C C . ALA A 1 330 ? -46.238 -53.783 51.206 1.00 41.44 330 ALA A C 1
ATOM 2280 O O . ALA A 1 330 ? -47.242 -53.079 51.354 1.00 41.44 330 ALA A O 1
ATOM 2281 N N . PRO A 1 331 ? -46.184 -55.047 51.671 1.00 50.47 331 PRO A N 1
ATOM 2282 C CA . PRO A 1 331 ? -47.205 -55.605 52.556 1.00 50.47 331 PRO A CA 1
ATOM 2283 C C . PRO A 1 331 ? -47.258 -54.868 53.912 1.00 50.47 331 PRO A C 1
ATOM 2285 O O . PRO A 1 331 ? -46.260 -54.266 54.321 1.00 50.47 331 PRO A O 1
ATOM 2288 N N . PRO A 1 332 ? -48.402 -54.898 54.622 1.00 47.34 332 PRO A N 1
ATOM 2289 C CA . PRO A 1 332 ? -48.565 -54.227 55.913 1.00 47.34 332 PRO A CA 1
ATOM 2290 C C . PRO A 1 332 ? -47.743 -54.891 57.039 1.00 47.34 332 PRO A C 1
ATOM 2292 O O . PRO A 1 332 ? -47.354 -56.053 56.916 1.00 47.34 332 PRO A O 1
ATOM 2295 N N . PRO A 1 333 ? -47.485 -54.180 58.154 1.00 45.56 333 PRO A N 1
ATOM 2296 C CA . PRO A 1 333 ? -46.700 -54.709 59.266 1.00 45.56 333 PRO A CA 1
ATOM 2297 C C . PRO A 1 333 ? -47.479 -55.751 60.084 1.00 45.56 333 PRO A C 1
ATOM 2299 O O . PRO A 1 333 ? -48.510 -55.435 60.678 1.00 45.56 333 PRO A O 1
ATOM 2302 N N . GLU A 1 334 ? -46.944 -56.968 60.179 1.00 40.50 334 GLU A N 1
ATOM 2303 C CA . GLU A 1 334 ? -47.380 -57.969 61.162 1.00 40.50 334 GLU A CA 1
ATOM 2304 C C . GLU A 1 334 ? -46.652 -57.799 62.515 1.00 40.50 334 GLU A C 1
ATOM 2306 O O . GLU A 1 334 ? -45.556 -57.231 62.567 1.00 40.50 334 GLU A O 1
ATOM 2311 N N . PRO A 1 335 ? -47.275 -58.207 63.639 1.00 42.06 335 PRO A N 1
ATOM 2312 C CA . PRO A 1 335 ? -46.883 -57.742 64.967 1.00 42.06 335 PRO A CA 1
ATOM 2313 C C . PRO A 1 335 ? -45.676 -58.476 65.563 1.00 42.06 335 PRO A C 1
ATOM 2315 O O . PRO A 1 335 ? -45.548 -59.697 65.480 1.00 42.06 335 PRO A O 1
ATOM 2318 N N . SER A 1 336 ? -44.846 -57.725 66.290 1.00 43.66 336 SER A N 1
ATOM 2319 C CA . SER A 1 336 ? -43.786 -58.282 67.132 1.00 43.66 336 SER A CA 1
ATOM 2320 C C . SER A 1 336 ? -44.353 -59.215 68.215 1.00 43.66 336 SER A C 1
ATOM 2322 O O . SER A 1 336 ? -45.213 -58.780 68.990 1.00 43.66 336 SER A O 1
ATOM 2324 N N . PRO A 1 337 ? -43.833 -60.446 68.382 1.00 43.56 337 PRO A N 1
ATOM 2325 C CA . PRO A 1 337 ? -43.948 -61.149 69.655 1.00 43.56 337 PRO A CA 1
ATOM 2326 C C . PRO A 1 337 ? -43.138 -60.413 70.741 1.00 43.56 337 PRO A C 1
ATOM 2328 O O . PRO A 1 337 ? -42.281 -59.583 70.438 1.00 43.56 337 PRO A O 1
ATOM 2331 N N . PHE A 1 338 ? -43.384 -60.763 72.008 1.00 37.78 338 PHE A N 1
ATOM 2332 C CA . PHE A 1 338 ? -42.806 -60.146 73.217 1.00 37.78 338 PHE A CA 1
ATOM 2333 C C . PHE A 1 338 ? -43.343 -58.752 73.585 1.00 37.78 338 PHE A C 1
ATOM 2335 O O . PHE A 1 338 ? -42.617 -57.762 73.663 1.00 37.78 338 PHE A O 1
ATOM 2342 N N . GLY A 1 339 ? -44.624 -58.723 73.971 1.00 35.38 339 GLY A N 1
ATOM 2343 C CA . GLY A 1 339 ? -45.056 -57.834 75.056 1.00 35.38 339 GLY A CA 1
ATOM 2344 C C . GLY A 1 339 ? -44.335 -58.184 76.370 1.00 35.38 339 GLY A C 1
ATOM 2345 O O . GLY A 1 339 ? -43.890 -59.317 76.558 1.00 35.38 339 GLY A O 1
ATOM 2346 N N . ALA A 1 340 ? -44.179 -57.209 77.266 1.00 43.75 340 ALA A N 1
ATOM 2347 C CA . ALA A 1 340 ? -43.261 -57.312 78.401 1.00 43.75 340 ALA A CA 1
ATOM 2348 C C . ALA A 1 340 ? -43.882 -57.872 79.696 1.00 43.75 340 ALA A C 1
ATOM 2350 O O . ALA A 1 340 ? -44.951 -57.437 80.115 1.00 43.75 340 ALA A O 1
ATOM 2351 N N . THR A 1 341 ? -43.100 -58.680 80.416 1.00 39.31 341 THR A N 1
ATOM 2352 C CA . THR A 1 341 ? -43.064 -58.741 81.891 1.00 39.31 341 THR A CA 1
ATOM 2353 C C . THR A 1 341 ? -41.628 -59.040 82.339 1.00 39.31 341 THR A C 1
ATOM 2355 O O . THR A 1 341 ? -40.888 -59.735 81.648 1.00 39.31 341 THR A O 1
ATOM 2358 N N . GLY A 1 342 ? -41.183 -58.430 83.444 1.00 40.12 342 GLY A N 1
ATOM 2359 C CA . GLY A 1 342 ? -39.767 -58.426 83.844 1.00 40.12 342 GLY A CA 1
ATOM 2360 C C . GLY A 1 342 ? -39.290 -59.680 84.591 1.00 40.12 342 GLY A C 1
ATOM 2361 O O . GLY A 1 342 ? -40.097 -60.481 85.054 1.00 40.12 342 GLY A O 1
ATOM 2362 N N . GLY A 1 343 ? -37.970 -59.804 84.779 1.00 38.50 343 GLY A N 1
ATOM 2363 C CA . GLY A 1 343 ? -37.378 -60.843 85.631 1.00 38.50 343 GLY A CA 1
ATOM 2364 C C . GLY A 1 343 ? -35.861 -61.031 85.481 1.00 38.50 343 GLY A C 1
ATOM 2365 O O . GLY A 1 343 ? -35.418 -61.606 84.499 1.00 38.50 343 GLY A O 1
ATOM 2366 N N . ASP A 1 344 ? -35.118 -60.611 86.513 1.00 35.03 344 ASP A N 1
ATOM 2367 C CA . ASP A 1 344 ? -33.728 -60.970 86.883 1.00 35.03 344 ASP A CA 1
ATOM 2368 C C . ASP A 1 344 ? -32.557 -60.711 85.890 1.00 35.03 344 ASP A C 1
ATOM 2370 O O . ASP A 1 344 ? -32.663 -60.768 84.668 1.00 35.03 344 ASP A O 1
ATOM 2374 N N . ARG A 1 345 ? -31.372 -60.427 86.451 1.00 44.12 345 ARG A N 1
ATOM 2375 C CA . ARG A 1 345 ? -30.091 -60.259 85.742 1.0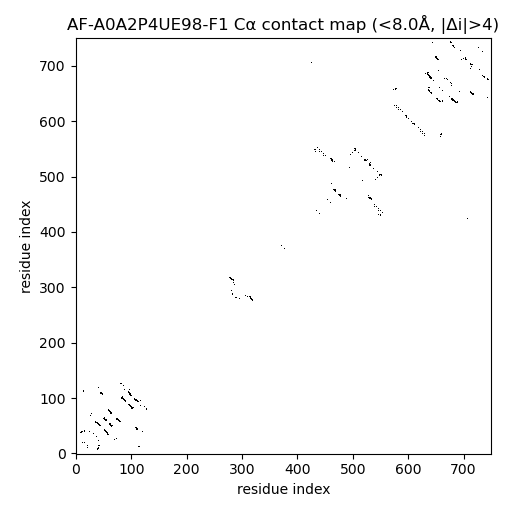0 44.12 345 ARG A CA 1
ATOM 2376 C C . ARG A 1 345 ? -29.133 -61.383 86.136 1.00 44.12 345 ARG A C 1
ATOM 2378 O O . ARG A 1 345 ? -28.598 -61.360 87.241 1.00 44.12 345 ARG A O 1
ATOM 2385 N N . ARG A 1 346 ? -28.792 -62.289 85.214 1.00 42.84 346 ARG A N 1
ATOM 2386 C CA . ARG A 1 346 ? -27.676 -63.242 85.402 1.00 42.84 346 ARG A CA 1
ATOM 2387 C C . ARG A 1 346 ? -26.785 -63.303 84.157 1.00 42.84 346 ARG A C 1
ATOM 2389 O O . ARG A 1 346 ? -27.208 -63.861 83.148 1.00 42.84 346 ARG A O 1
ATOM 2396 N N . PRO A 1 347 ? -25.575 -62.714 84.184 1.00 50.50 347 PRO A N 1
ATOM 2397 C CA . PRO A 1 347 ? -24.695 -62.695 83.024 1.00 50.50 347 PRO A CA 1
ATOM 2398 C C . PRO A 1 347 ? -23.790 -63.934 82.976 1.00 50.50 347 PRO A C 1
ATOM 2400 O O . PRO A 1 347 ? -23.035 -64.201 83.909 1.00 50.50 347 PRO A O 1
ATOM 2403 N N . VAL A 1 348 ? -23.790 -64.646 81.848 1.00 48.97 348 VAL A N 1
ATOM 2404 C CA . VAL A 1 348 ? -22.774 -65.669 81.548 1.00 48.97 348 VAL A CA 1
ATOM 2405 C C . VAL A 1 348 ? -21.542 -64.972 80.956 1.00 48.97 348 VAL A C 1
ATOM 2407 O O . VAL A 1 348 ? -21.405 -64.833 79.741 1.00 48.97 348 VAL A O 1
ATOM 2410 N N . PHE A 1 349 ? -20.662 -64.471 81.826 1.00 46.84 349 PHE A N 1
ATOM 2411 C CA . PHE A 1 349 ? -19.360 -63.922 81.426 1.00 46.84 349 PHE A CA 1
ATOM 2412 C C . PHE A 1 349 ? -18.351 -65.051 81.164 1.00 46.84 349 PHE A C 1
ATOM 2414 O O . PHE A 1 349 ? -18.262 -65.996 81.942 1.00 46.84 349 PHE A O 1
ATOM 2421 N N . GLY A 1 350 ? -17.582 -64.946 80.075 1.00 57.22 350 GLY A N 1
ATOM 2422 C CA . GLY A 1 350 ? -16.585 -65.949 79.684 1.00 57.22 350 GLY A CA 1
ATOM 2423 C C . GLY A 1 350 ? -16.334 -65.968 78.175 1.00 57.22 350 GLY A C 1
ATOM 2424 O O . GLY A 1 350 ? -15.680 -65.076 77.633 1.00 57.22 350 GLY A O 1
ATOM 2425 N N . GLY A 1 351 ? -16.894 -66.968 77.487 1.00 57.47 351 GLY A N 1
ATOM 2426 C CA . GLY A 1 351 ? -16.484 -67.368 76.134 1.00 57.47 351 GLY A CA 1
ATOM 2427 C C . GLY A 1 351 ? -16.574 -66.316 75.020 1.00 57.47 351 GLY A C 1
ATOM 2428 O O . GLY A 1 351 ? -15.894 -66.460 74.010 1.00 57.47 351 GLY A O 1
ATOM 2429 N N . ARG A 1 352 ? -17.351 -65.229 75.164 1.00 63.84 352 ARG A N 1
ATOM 2430 C CA . ARG A 1 352 ? -17.479 -64.222 74.087 1.00 63.84 352 ARG A CA 1
ATOM 2431 C C . ARG A 1 352 ? -16.192 -63.420 73.849 1.00 63.84 352 ARG A C 1
ATOM 2433 O O . ARG A 1 352 ? -15.966 -63.012 72.718 1.00 63.84 352 ARG A O 1
ATOM 2440 N N . LYS A 1 353 ? -15.349 -63.225 74.875 1.00 68.56 353 LYS A N 1
ATOM 2441 C CA . LYS A 1 353 ? -14.031 -62.579 74.720 1.00 68.56 353 LYS A CA 1
ATOM 2442 C C . LYS A 1 353 ? -13.029 -63.542 74.081 1.00 68.56 353 LYS A C 1
ATOM 2444 O O . LYS A 1 353 ? -12.453 -63.202 73.057 1.00 68.56 353 LYS A O 1
ATOM 2449 N N . GLN A 1 354 ? -12.955 -64.772 74.595 1.00 72.62 354 GLN A N 1
ATOM 2450 C CA . GLN A 1 354 ? -12.126 -65.840 74.027 1.00 72.62 354 GLN A CA 1
ATOM 2451 C C . GLN A 1 354 ? -12.450 -66.095 72.551 1.00 72.62 354 GLN A C 1
ATOM 2453 O O . GLN A 1 354 ? -11.538 -66.201 71.745 1.00 72.62 354 GLN A O 1
ATOM 2458 N N . ARG A 1 355 ? -13.733 -66.110 72.156 1.00 77.50 355 ARG A N 1
ATOM 2459 C CA . ARG A 1 355 ? -14.107 -66.321 70.749 1.00 77.50 355 ARG A CA 1
ATOM 2460 C C . ARG A 1 355 ? -13.747 -65.143 69.834 1.00 77.50 355 ARG A C 1
ATOM 2462 O O . ARG A 1 355 ? -13.529 -65.360 68.648 1.00 77.50 355 ARG A O 1
ATOM 2469 N N . ILE A 1 356 ? -13.673 -63.918 70.358 1.00 81.19 356 ILE A N 1
ATOM 2470 C CA . ILE A 1 356 ? -13.141 -62.768 69.609 1.00 81.19 356 ILE A CA 1
ATOM 2471 C C . ILE A 1 356 ? -11.622 -62.916 69.464 1.00 81.19 356 ILE A C 1
ATOM 2473 O O . ILE A 1 356 ? -11.124 -62.854 68.348 1.00 81.19 356 ILE A O 1
ATOM 2477 N N . GLU A 1 357 ? -10.913 -63.228 70.550 1.00 83.69 357 GLU A N 1
ATOM 2478 C CA . GLU A 1 357 ? -9.457 -63.440 70.552 1.00 83.69 357 GLU A CA 1
ATOM 2479 C C . GLU A 1 357 ? -9.034 -64.606 69.633 1.00 83.69 357 GLU A C 1
ATOM 2481 O O . GLU A 1 357 ? -8.045 -64.495 68.911 1.00 83.69 357 GLU A O 1
ATOM 2486 N N . GLU A 1 358 ? -9.816 -65.691 69.577 1.00 83.88 358 GLU A N 1
ATOM 2487 C CA . GLU A 1 358 ? -9.664 -66.778 68.598 1.00 83.88 358 GLU A CA 1
ATOM 2488 C C . GLU A 1 358 ? -9.837 -66.287 67.156 1.00 83.88 358 GLU A C 1
ATOM 2490 O O . GLU A 1 358 ? -8.978 -66.549 66.319 1.00 83.88 358 GLU A O 1
ATOM 2495 N N . LEU A 1 359 ? -10.930 -65.575 66.852 1.00 84.06 359 LEU A N 1
ATOM 2496 C CA . LEU A 1 359 ? -11.232 -65.102 65.495 1.00 84.06 359 LEU A CA 1
ATOM 2497 C C . LEU A 1 359 ? -10.256 -64.016 65.017 1.00 84.06 359 LEU A C 1
ATOM 2499 O O . LEU A 1 359 ? -9.987 -63.917 63.817 1.00 84.06 359 LEU A O 1
ATOM 2503 N N . GLU A 1 360 ? -9.702 -63.222 65.932 1.00 87.19 360 GLU A N 1
ATOM 2504 C CA . GLU A 1 360 ? -8.639 -62.251 65.668 1.00 87.19 360 GLU A CA 1
ATOM 2505 C C . GLU A 1 360 ? -7.294 -62.950 65.423 1.00 87.19 360 GLU A C 1
ATOM 2507 O O . GLU A 1 360 ? -6.612 -62.621 64.451 1.00 87.19 360 GLU A O 1
ATOM 2512 N N . ALA A 1 361 ? -6.941 -63.969 66.216 1.00 87.38 361 ALA A N 1
ATOM 2513 C CA . ALA A 1 361 ? -5.749 -64.791 65.990 1.00 87.38 361 ALA A CA 1
ATOM 2514 C C . ALA A 1 361 ? -5.839 -65.627 64.695 1.00 87.38 361 ALA A C 1
ATOM 2516 O O . ALA A 1 361 ? -4.846 -65.783 63.982 1.00 87.38 361 ALA A O 1
ATOM 2517 N N . GLU A 1 362 ? -7.028 -66.127 64.356 1.00 86.69 362 GLU A N 1
ATOM 2518 C CA . GLU A 1 362 ? -7.315 -66.828 63.102 1.00 86.69 362 GLU A CA 1
ATOM 2519 C C . GLU A 1 362 ? -7.231 -65.868 61.905 1.00 86.69 362 GLU A C 1
ATOM 2521 O O . GLU A 1 362 ? -6.545 -66.172 60.931 1.00 86.69 362 GLU A O 1
ATOM 2526 N N . ASN A 1 363 ? -7.796 -64.656 62.003 1.00 82.62 363 ASN A N 1
ATOM 2527 C CA . ASN A 1 363 ? -7.599 -63.603 60.998 1.00 82.62 363 ASN A CA 1
ATOM 2528 C C . ASN A 1 363 ? -6.123 -63.216 60.838 1.00 82.62 363 ASN A C 1
ATOM 2530 O O . ASN A 1 363 ? -5.664 -63.029 59.712 1.00 82.62 363 ASN A O 1
ATOM 2534 N N . ALA A 1 364 ? -5.371 -63.096 61.935 1.00 85.38 364 ALA A N 1
ATOM 2535 C CA . ALA A 1 364 ? -3.947 -62.779 61.894 1.00 85.38 364 ALA A CA 1
ATOM 2536 C C . ALA A 1 364 ? -3.145 -63.883 61.186 1.00 85.38 364 ALA A C 1
ATOM 2538 O O . ALA A 1 364 ? -2.329 -63.578 60.317 1.00 85.38 364 ALA A O 1
ATOM 2539 N N . ARG A 1 365 ? -3.429 -65.162 61.478 1.00 86.62 365 ARG A N 1
ATOM 2540 C CA . ARG A 1 365 ? -2.837 -66.306 60.764 1.00 86.62 365 ARG A CA 1
ATOM 2541 C C . ARG A 1 365 ? -3.207 -66.326 59.284 1.00 86.62 365 ARG A C 1
ATOM 2543 O O . ARG A 1 365 ? -2.316 -66.452 58.456 1.00 86.62 365 ARG A O 1
ATOM 2550 N N . LEU A 1 366 ? -4.486 -66.173 58.941 1.00 81.94 366 LEU A N 1
ATOM 2551 C CA . LEU A 1 366 ? -4.945 -66.197 57.548 1.00 81.94 366 LEU A CA 1
ATOM 2552 C C . LEU A 1 366 ? -4.358 -65.040 56.726 1.00 81.94 366 LEU A C 1
ATOM 2554 O O . LEU A 1 366 ? -4.013 -65.236 55.564 1.00 81.94 366 LEU A O 1
ATOM 2558 N N . ARG A 1 367 ? -4.175 -63.857 57.328 1.00 78.69 367 ARG A N 1
ATOM 2559 C CA . ARG A 1 367 ? -3.472 -62.727 56.694 1.00 78.69 367 ARG A CA 1
ATOM 2560 C C . ARG A 1 367 ? -1.983 -63.010 56.517 1.00 78.69 367 ARG A C 1
ATOM 2562 O O . ARG A 1 367 ? -1.478 -62.813 55.419 1.00 78.69 367 ARG A O 1
ATOM 2569 N N . ALA A 1 368 ? -1.305 -63.520 57.547 1.00 80.31 368 ALA A N 1
ATOM 2570 C CA . ALA A 1 368 ? 0.110 -63.881 57.463 1.00 80.31 368 ALA A CA 1
ATOM 2571 C C . ALA A 1 368 ? 0.372 -64.989 56.426 1.00 80.31 368 ALA A C 1
ATOM 2573 O O . ALA A 1 368 ? 1.361 -64.925 55.703 1.00 80.31 368 ALA A O 1
ATOM 2574 N N . GLU A 1 369 ? -0.525 -65.971 56.298 1.00 79.69 369 GLU A N 1
ATOM 2575 C CA . GLU A 1 369 ? -0.423 -67.028 55.288 1.00 79.69 369 GLU A CA 1
ATOM 2576 C C . GLU A 1 369 ? -0.724 -66.491 53.875 1.00 79.69 369 GLU A C 1
ATOM 2578 O O . GLU A 1 369 ? -0.003 -66.807 52.933 1.00 79.69 369 GLU A O 1
ATOM 2583 N N . ALA A 1 370 ? -1.718 -65.607 53.715 1.00 76.44 370 ALA A N 1
ATOM 2584 C CA . ALA A 1 370 ? -1.992 -64.940 52.438 1.00 76.44 370 ALA A CA 1
ATOM 2585 C C . ALA A 1 370 ? -0.848 -64.009 51.988 1.00 76.44 370 ALA A C 1
ATOM 2587 O O . ALA A 1 370 ? -0.579 -63.905 50.792 1.00 76.44 370 ALA A O 1
ATOM 2588 N N . GLU A 1 371 ? -0.157 -63.360 52.928 1.00 76.62 371 GLU A N 1
ATOM 2589 C CA . GLU A 1 371 ? 1.017 -62.520 52.666 1.00 76.62 371 GLU A CA 1
ATOM 2590 C C . GLU A 1 371 ? 2.264 -63.376 52.371 1.00 76.62 371 GLU A C 1
ATOM 2592 O O . GLU A 1 371 ? 2.960 -63.119 51.391 1.00 76.62 371 GLU A O 1
ATOM 2597 N N . ARG A 1 372 ? 2.476 -64.480 53.106 1.00 76.69 372 ARG A N 1
ATOM 2598 C CA . ARG A 1 372 ? 3.502 -65.508 52.825 1.00 76.69 372 ARG A CA 1
ATOM 2599 C C . ARG A 1 372 ? 3.346 -66.139 51.437 1.00 76.69 372 ARG A C 1
ATOM 2601 O O . ARG A 1 372 ? 4.344 -66.420 50.781 1.00 76.69 372 ARG A O 1
ATOM 2608 N N . LEU A 1 373 ? 2.108 -66.374 51.002 1.00 76.44 373 LEU A N 1
ATOM 2609 C CA . LEU A 1 373 ? 1.772 -66.897 49.673 1.00 76.44 373 LEU A CA 1
ATOM 2610 C C . LEU A 1 373 ? 1.697 -65.797 48.594 1.00 76.44 373 LEU A C 1
ATOM 2612 O O . LEU A 1 373 ? 1.376 -66.094 47.445 1.00 76.44 373 LEU A O 1
ATOM 2616 N N . GLY A 1 374 ? 1.971 -64.533 48.941 1.00 73.75 374 GLY A N 1
ATOM 2617 C CA . GLY A 1 374 ? 1.988 -63.397 48.013 1.00 73.75 374 GLY A CA 1
ATOM 2618 C C . GLY A 1 374 ? 0.623 -62.998 47.438 1.00 73.75 374 GLY A C 1
ATOM 2619 O O . GLY A 1 374 ? 0.565 -62.155 46.549 1.00 73.75 374 GLY A O 1
ATOM 2620 N N . LEU A 1 375 ? -0.485 -63.563 47.930 1.00 73.69 375 LEU A N 1
ATOM 2621 C CA . LEU A 1 375 ? -1.823 -63.446 47.328 1.00 73.69 375 LEU A CA 1
ATOM 2622 C C . LEU A 1 375 ? -2.411 -62.025 47.397 1.00 73.69 375 LEU A C 1
ATOM 2624 O O . LEU A 1 375 ? -3.318 -61.694 46.635 1.00 73.69 375 LEU A O 1
ATOM 2628 N N . LEU A 1 376 ? -1.887 -61.178 48.285 1.00 72.50 376 LEU A N 1
ATOM 2629 C CA . LEU A 1 376 ? -2.306 -59.781 48.435 1.00 72.50 376 LEU A CA 1
ATOM 2630 C C . LEU A 1 376 ? -1.682 -58.847 47.382 1.00 72.50 376 LEU A C 1
ATOM 2632 O O . LEU A 1 376 ? -2.291 -57.833 47.039 1.00 72.50 376 LEU A O 1
ATOM 2636 N N . GLU A 1 377 ? -0.510 -59.182 46.833 1.00 77.31 377 GLU A N 1
ATOM 2637 C CA . GLU A 1 377 ? 0.192 -58.328 45.863 1.00 77.31 377 GLU A CA 1
ATOM 2638 C C . GLU A 1 377 ? -0.518 -58.242 44.500 1.00 77.31 377 GLU A C 1
ATOM 2640 O O . GLU A 1 377 ? -0.734 -57.123 44.033 1.00 77.31 377 GLU A O 1
ATOM 2645 N N . PRO A 1 378 ? -1.007 -59.340 43.882 1.00 79.19 378 PRO A N 1
ATOM 2646 C CA . PRO A 1 378 ? -1.825 -59.255 42.672 1.00 79.19 378 PRO A CA 1
ATOM 2647 C C . PRO A 1 378 ? -3.079 -58.388 42.841 1.00 79.19 378 PRO A C 1
ATOM 2649 O O . PRO A 1 378 ? -3.479 -57.709 41.899 1.00 79.19 378 PRO A O 1
ATOM 2652 N N . MET A 1 379 ? -3.686 -58.369 44.035 1.00 77.88 379 MET A N 1
ATOM 2653 C CA . MET A 1 379 ? -4.861 -57.536 44.319 1.00 77.88 379 MET A CA 1
ATOM 2654 C C . MET A 1 379 ? -4.499 -56.052 44.470 1.00 77.88 379 MET A C 1
ATOM 2656 O O . MET A 1 379 ? -5.201 -55.200 43.926 1.00 77.88 379 MET A O 1
ATOM 2660 N N . ARG A 1 380 ? -3.392 -55.737 45.163 1.00 81.12 380 ARG A N 1
ATOM 2661 C CA . ARG A 1 380 ? -2.843 -54.371 45.259 1.00 81.12 380 ARG A CA 1
ATOM 2662 C C . ARG A 1 380 ? -2.475 -53.836 43.871 1.00 81.12 380 ARG A C 1
ATOM 2664 O O . ARG A 1 380 ? -2.930 -52.758 43.493 1.00 81.12 380 ARG A O 1
ATOM 2671 N N . LEU A 1 381 ? -1.739 -54.625 43.089 1.00 84.38 381 LEU A N 1
ATOM 2672 C CA . LEU A 1 381 ? -1.294 -54.264 41.744 1.00 84.38 381 LEU A CA 1
ATOM 2673 C C . LEU A 1 381 ? -2.464 -54.114 40.759 1.00 84.38 381 LEU A C 1
ATOM 2675 O O . LEU A 1 381 ? -2.449 -53.194 39.948 1.00 84.38 381 LEU A O 1
ATOM 2679 N N . ALA A 1 382 ? -3.502 -54.954 40.840 1.00 84.94 382 ALA A N 1
ATOM 2680 C CA . ALA A 1 382 ? -4.712 -54.786 40.031 1.00 84.94 382 ALA A CA 1
ATOM 2681 C C . ALA A 1 382 ? -5.433 -53.463 40.347 1.00 84.94 382 ALA A C 1
ATOM 2683 O O . ALA A 1 382 ? -5.763 -52.711 39.430 1.00 84.94 382 ALA A O 1
ATOM 2684 N N . ALA A 1 383 ? -5.608 -53.137 41.633 1.00 86.50 383 ALA A N 1
ATOM 2685 C CA . ALA A 1 383 ? -6.221 -51.878 42.055 1.00 86.50 383 ALA A CA 1
ATOM 2686 C C . ALA A 1 383 ? -5.393 -50.647 41.634 1.00 86.50 383 ALA A C 1
ATOM 2688 O O . ALA A 1 383 ? -5.964 -49.637 41.219 1.00 86.50 383 ALA A O 1
ATOM 2689 N N . GLU A 1 384 ? -4.059 -50.726 41.683 1.00 89.31 384 GLU A N 1
ATOM 2690 C CA . GLU A 1 384 ? -3.181 -49.664 41.180 1.00 89.31 384 GLU A CA 1
ATOM 2691 C C . GLU A 1 384 ? -3.250 -49.534 39.650 1.00 89.31 384 GLU A C 1
ATOM 2693 O O . GLU A 1 384 ? -3.376 -48.422 39.138 1.00 89.31 384 GLU A O 1
ATOM 2698 N N . ILE A 1 385 ? -3.251 -50.648 38.910 1.00 91.12 385 ILE A N 1
ATOM 2699 C CA . ILE A 1 385 ? -3.425 -50.661 37.450 1.00 91.12 385 ILE A CA 1
ATOM 2700 C C . ILE A 1 385 ? -4.751 -50.002 37.049 1.00 91.12 385 ILE A C 1
ATOM 2702 O O . ILE A 1 385 ? -4.766 -49.196 36.117 1.00 91.12 385 ILE A O 1
ATOM 2706 N N . ASP A 1 386 ? -5.851 -50.288 37.745 1.00 93.25 386 ASP A N 1
ATOM 2707 C CA . ASP A 1 386 ? -7.153 -49.689 37.438 1.00 93.25 386 ASP A CA 1
ATOM 2708 C C . ASP A 1 386 ? -7.234 -48.210 37.848 1.00 93.25 386 ASP A C 1
ATOM 2710 O O . ASP A 1 386 ? -7.732 -47.392 37.070 1.00 93.25 386 ASP A O 1
ATOM 2714 N N . ALA A 1 387 ? -6.633 -47.810 38.973 1.00 91.56 387 ALA A N 1
ATOM 2715 C CA . ALA A 1 387 ? -6.487 -46.397 39.332 1.00 91.56 387 ALA A CA 1
ATOM 2716 C C . ALA A 1 387 ? -5.639 -45.615 38.304 1.00 91.56 387 ALA A C 1
ATOM 2718 O O . ALA A 1 387 ? -5.977 -44.486 37.933 1.00 91.56 387 ALA A O 1
ATOM 2719 N N . LEU A 1 388 ? -4.562 -46.220 37.791 1.00 90.69 388 LEU A N 1
ATOM 2720 C CA . LEU A 1 388 ? -3.730 -45.657 36.725 1.00 90.69 388 LEU A CA 1
ATOM 2721 C C . LEU A 1 388 ? -4.477 -45.590 35.384 1.00 90.69 388 LEU A C 1
ATOM 2723 O O . LEU A 1 388 ? -4.351 -44.589 34.679 1.00 90.69 388 LEU A O 1
ATOM 2727 N N . ARG A 1 389 ? -5.293 -46.598 35.041 1.00 93.75 389 ARG A N 1
ATOM 2728 C CA . ARG A 1 389 ? -6.169 -46.589 33.853 1.00 93.75 389 ARG A CA 1
ATOM 2729 C C . ARG A 1 389 ? -7.202 -45.466 33.920 1.00 93.75 389 ARG A C 1
ATOM 2731 O O . ARG A 1 389 ? -7.339 -44.732 32.944 1.00 93.75 389 ARG A O 1
ATOM 2738 N N . MET A 1 390 ? -7.877 -45.295 35.060 1.00 93.62 390 MET A N 1
ATOM 2739 C CA . MET A 1 390 ? -8.833 -44.200 35.271 1.00 93.62 390 MET A CA 1
ATOM 2740 C C . MET A 1 390 ? -8.157 -42.835 35.114 1.00 93.62 390 MET A C 1
ATOM 2742 O O . MET A 1 390 ? -8.627 -42.006 34.337 1.00 93.62 390 MET A O 1
ATOM 2746 N N . ARG A 1 391 ? -7.006 -42.628 35.769 1.00 92.88 391 ARG A N 1
ATOM 2747 C CA . ARG A 1 391 ? -6.229 -41.383 35.663 1.00 92.88 391 ARG A CA 1
ATOM 2748 C C . ARG A 1 391 ? -5.745 -41.111 34.234 1.00 92.88 391 ARG A C 1
ATOM 2750 O O . ARG A 1 391 ? -5.720 -39.963 33.793 1.00 92.88 391 ARG A O 1
ATOM 2757 N N . LEU A 1 392 ? -5.352 -42.155 33.503 1.00 92.12 392 LEU A N 1
ATOM 2758 C CA . LEU A 1 392 ? -4.922 -42.056 32.109 1.00 92.12 392 LEU A CA 1
ATOM 2759 C C . LEU A 1 392 ? -6.078 -41.653 31.185 1.00 92.12 392 LEU A C 1
ATOM 2761 O O . LEU A 1 392 ? -5.862 -40.843 30.285 1.00 92.12 392 LEU A O 1
ATOM 2765 N N . ASP A 1 393 ? -7.289 -42.178 31.390 1.00 93.25 393 ASP A N 1
ATOM 2766 C CA . ASP A 1 393 ? -8.444 -41.768 30.586 1.00 93.25 393 ASP A CA 1
ATOM 2767 C C . ASP A 1 393 ? -8.931 -40.359 30.950 1.00 93.25 393 ASP A C 1
ATOM 2769 O O . ASP A 1 393 ? -9.136 -39.545 30.054 1.00 93.25 393 ASP A O 1
ATOM 2773 N N . GLU A 1 394 ? -8.972 -40.006 32.239 1.00 93.75 394 GLU A N 1
ATOM 2774 C CA . GLU A 1 394 ? -9.216 -38.635 32.710 1.00 93.75 394 GLU A CA 1
ATOM 2775 C C . GLU A 1 394 ? -8.278 -37.632 32.011 1.00 93.75 394 GLU A C 1
ATOM 2777 O O . GLU A 1 394 ? -8.753 -36.730 31.312 1.00 93.75 394 GLU A O 1
ATOM 2782 N N . THR A 1 395 ? -6.963 -37.883 32.067 1.00 88.62 395 THR A N 1
ATOM 2783 C CA . THR A 1 395 ? -5.924 -37.082 31.386 1.00 88.62 395 THR A CA 1
ATOM 2784 C C . THR A 1 395 ? -6.146 -37.018 29.868 1.00 88.62 395 THR A C 1
ATOM 2786 O O . THR A 1 395 ? -5.954 -35.972 29.250 1.00 88.62 395 THR A O 1
ATOM 2789 N N . ARG A 1 396 ? -6.594 -38.112 29.231 1.00 93.38 396 ARG A N 1
ATOM 2790 C CA . ARG A 1 396 ? -6.945 -38.125 27.798 1.00 93.38 396 ARG A CA 1
ATOM 2791 C C . ARG A 1 396 ? -8.198 -37.302 27.495 1.00 93.38 396 ARG A C 1
ATOM 2793 O O . ARG A 1 396 ? -8.250 -36.684 26.434 1.00 93.38 396 ARG A O 1
ATOM 2800 N N . THR A 1 397 ? -9.205 -37.271 28.373 1.00 94.00 397 THR A N 1
ATOM 2801 C CA . THR A 1 397 ? -10.379 -36.398 28.182 1.00 94.00 397 THR A CA 1
ATOM 2802 C C . THR A 1 397 ? -10.021 -34.925 28.345 1.00 94.00 397 THR A C 1
ATOM 2804 O O . THR A 1 397 ? -10.518 -34.101 27.580 1.00 94.00 397 THR A O 1
ATOM 2807 N N . GLU A 1 398 ? -9.135 -34.590 29.283 1.00 91.31 398 GLU A N 1
ATOM 2808 C CA . GLU A 1 398 ? -8.640 -33.228 29.480 1.00 91.31 398 GLU A CA 1
ATOM 2809 C C . GLU A 1 398 ? -7.793 -32.765 28.291 1.00 91.31 398 GLU A C 1
ATOM 2811 O O . GLU A 1 398 ? -8.109 -31.741 27.689 1.00 91.31 398 GLU A O 1
ATOM 2816 N N . LEU A 1 399 ? -6.829 -33.578 27.844 1.00 87.62 399 LEU A N 1
ATOM 2817 C CA . LEU A 1 399 ? -6.037 -33.290 26.646 1.00 87.62 399 LEU A CA 1
ATOM 2818 C C . LEU A 1 399 ? -6.923 -33.068 25.410 1.00 87.62 399 LEU A C 1
ATOM 2820 O O . LEU A 1 399 ? -6.709 -32.103 24.686 1.00 87.62 399 LEU A O 1
ATOM 2824 N N . ARG A 1 400 ? -7.956 -33.902 25.196 1.00 90.75 400 ARG A N 1
ATOM 2825 C CA . ARG A 1 400 ? -8.928 -33.719 24.099 1.00 90.75 400 ARG A CA 1
ATOM 2826 C C . ARG A 1 400 ? -9.670 -32.379 24.197 1.00 90.75 400 ARG A C 1
ATOM 2828 O O . ARG A 1 400 ? -9.839 -31.716 23.173 1.00 90.75 400 ARG A O 1
ATOM 2835 N N . ARG A 1 401 ? -10.100 -31.972 25.400 1.00 92.19 401 ARG A N 1
ATOM 2836 C CA . ARG A 1 401 ? -10.773 -30.678 25.639 1.00 92.19 401 ARG A CA 1
ATOM 2837 C C . ARG A 1 401 ? -9.841 -29.504 25.353 1.00 92.19 401 ARG A C 1
ATOM 2839 O O . ARG A 1 401 ? -10.253 -28.584 24.654 1.00 92.19 401 ARG A O 1
ATOM 2846 N N . GLU A 1 402 ? -8.598 -29.554 25.824 1.00 84.50 402 GLU A N 1
ATOM 2847 C CA . GLU A 1 402 ? -7.627 -28.484 25.574 1.00 84.50 402 GLU A CA 1
ATOM 2848 C C . GLU A 1 402 ? -7.196 -28.419 24.109 1.00 84.50 402 GLU A C 1
ATOM 2850 O O . GLU A 1 402 ? -7.124 -27.323 23.562 1.00 84.50 402 GLU A O 1
ATOM 2855 N N . THR A 1 403 ? -7.016 -29.549 23.414 1.00 82.88 403 THR A N 1
ATOM 2856 C CA . THR A 1 403 ? -6.782 -29.518 21.959 1.00 82.88 403 THR A CA 1
ATOM 2857 C C . THR A 1 403 ? -7.974 -28.936 21.200 1.00 82.88 403 THR A C 1
ATOM 2859 O O . THR A 1 403 ? -7.768 -28.154 20.280 1.00 82.88 403 THR A O 1
ATOM 2862 N N . ALA A 1 404 ? -9.214 -29.239 21.604 1.00 83.88 404 ALA A N 1
ATOM 2863 C CA . ALA A 1 404 ? -10.401 -28.663 20.971 1.00 83.88 404 ALA A CA 1
ATOM 2864 C C . ALA A 1 404 ? -10.495 -27.144 21.202 1.00 83.88 404 ALA A C 1
ATOM 2866 O O . ALA A 1 404 ? -10.683 -26.403 20.243 1.00 83.88 404 ALA A O 1
ATOM 2867 N N . ARG A 1 405 ? -10.276 -26.673 22.439 1.00 84.00 405 ARG A N 1
ATOM 2868 C CA . ARG A 1 405 ? -10.201 -25.239 22.786 1.00 84.00 405 ARG A CA 1
ATOM 2869 C C . ARG A 1 405 ? -9.084 -24.513 22.037 1.00 84.00 405 ARG A C 1
ATOM 2871 O O . ARG A 1 405 ? -9.245 -23.362 21.645 1.00 84.00 405 ARG A O 1
ATOM 2878 N N . LEU A 1 406 ? -7.941 -25.172 21.860 1.00 81.19 406 LEU A N 1
ATOM 2879 C CA . LEU A 1 406 ? -6.768 -24.612 21.198 1.00 81.19 406 LEU A CA 1
ATOM 2880 C C . LEU A 1 406 ? -6.963 -24.516 19.680 1.00 81.19 406 LEU A C 1
ATOM 2882 O O . LEU A 1 406 ? -6.567 -23.506 19.101 1.00 81.19 406 LEU A O 1
ATOM 2886 N N . GLU A 1 407 ? -7.618 -25.492 19.045 1.00 74.06 407 GLU A N 1
ATOM 2887 C CA . GLU A 1 407 ? -8.019 -25.381 17.637 1.00 74.06 407 GLU A CA 1
ATOM 2888 C C . GLU A 1 407 ? -9.180 -24.394 17.437 1.00 74.06 407 GLU A C 1
ATOM 2890 O O . GLU A 1 407 ? -9.113 -23.580 16.526 1.00 74.06 407 GLU A O 1
ATOM 2895 N N . GLU A 1 408 ? -10.179 -24.349 18.324 1.00 78.75 408 GLU A N 1
ATOM 2896 C CA . GLU A 1 408 ? -11.238 -23.322 18.310 1.00 78.75 408 GLU A CA 1
ATOM 2897 C C . GLU A 1 408 ? -10.645 -21.904 18.412 1.00 78.75 408 GLU A C 1
ATOM 2899 O O . GLU A 1 408 ? -10.963 -21.025 17.610 1.00 78.75 408 GLU A O 1
ATOM 2904 N N . ALA A 1 409 ? -9.707 -21.688 19.341 1.00 73.56 409 ALA A N 1
ATOM 2905 C CA . ALA A 1 409 ? -8.995 -20.422 19.478 1.00 73.56 409 ALA A CA 1
ATOM 2906 C C . ALA A 1 409 ? -8.084 -20.118 18.274 1.00 73.56 409 ALA A C 1
ATOM 2908 O O . ALA A 1 409 ? -7.966 -18.955 17.886 1.00 73.56 409 ALA A O 1
ATOM 2909 N N . ARG A 1 410 ? -7.455 -21.131 17.658 1.00 67.31 410 ARG A N 1
ATOM 2910 C CA . ARG A 1 410 ? -6.696 -20.969 16.405 1.00 67.31 410 ARG A CA 1
ATOM 2911 C C . ARG A 1 410 ? -7.609 -20.552 15.264 1.00 67.31 410 ARG A C 1
ATOM 2913 O O . ARG A 1 410 ? -7.296 -19.555 14.626 1.00 67.31 410 ARG A O 1
ATOM 2920 N N . THR A 1 411 ? -8.728 -21.238 15.047 1.00 60.88 411 THR A N 1
ATOM 2921 C CA . THR A 1 411 ? -9.717 -20.886 14.023 1.00 60.88 411 THR A CA 1
ATOM 2922 C C . THR A 1 411 ? -10.254 -19.482 14.255 1.00 60.88 411 THR A C 1
ATOM 2924 O O . THR A 1 411 ? -10.182 -18.675 13.341 1.00 60.88 411 THR A O 1
ATOM 2927 N N . ALA A 1 412 ? -10.643 -19.110 15.478 1.00 61.78 412 ALA A N 1
ATOM 2928 C CA . ALA A 1 412 ? -11.087 -17.748 15.777 1.00 61.78 412 ALA A CA 1
ATOM 2929 C C . ALA A 1 412 ? -9.992 -16.682 15.543 1.00 61.78 412 ALA A C 1
ATOM 2931 O O . ALA A 1 412 ? -10.291 -15.568 15.107 1.00 61.78 412 ALA A O 1
ATOM 2932 N N . ILE A 1 413 ? -8.713 -16.993 15.799 1.00 69.06 413 ILE A N 1
ATOM 2933 C CA . ILE A 1 413 ? -7.578 -16.099 15.497 1.00 69.06 413 ILE A CA 1
ATOM 2934 C C . ILE A 1 413 ? -7.305 -16.025 13.990 1.00 69.06 413 ILE A C 1
ATOM 2936 O O . ILE A 1 413 ? -6.983 -14.942 13.503 1.00 69.06 413 ILE A O 1
ATOM 2940 N N . VAL A 1 414 ? -7.428 -17.137 13.262 1.00 45.28 414 VAL A N 1
ATOM 2941 C CA . VAL A 1 414 ? -7.311 -17.195 11.799 1.00 45.28 414 VAL A CA 1
ATOM 2942 C C . VAL A 1 414 ? -8.459 -16.418 11.171 1.00 45.28 414 VAL A C 1
ATOM 2944 O O . VAL A 1 414 ? -8.179 -15.454 10.488 1.00 45.28 414 VAL A O 1
ATOM 2947 N N . GLU A 1 415 ? -9.718 -16.679 11.513 1.00 47.06 415 GLU A N 1
ATOM 2948 C CA . GLU A 1 415 ? -10.880 -15.907 11.051 1.00 47.06 415 GLU A CA 1
ATOM 2949 C C . GLU A 1 415 ? -10.779 -14.418 11.412 1.00 47.06 415 GLU A C 1
ATOM 2951 O O . GLU A 1 415 ? -11.080 -13.568 10.582 1.00 47.06 415 GLU A O 1
ATOM 2956 N N . THR A 1 416 ? -10.300 -14.055 12.608 1.00 48.09 416 THR A N 1
ATOM 2957 C CA . THR A 1 416 ? -10.094 -12.637 12.968 1.00 48.09 416 THR A CA 1
ATOM 2958 C C . THR A 1 416 ? -8.985 -11.992 12.129 1.00 48.09 416 THR A C 1
ATOM 2960 O O . THR A 1 416 ? -9.094 -10.823 11.753 1.00 48.09 416 THR A O 1
ATOM 2963 N N . ARG A 1 417 ? -7.912 -12.734 11.825 1.00 39.25 417 ARG A N 1
ATOM 2964 C CA . ARG A 1 417 ? -6.826 -12.273 10.949 1.00 39.25 417 ARG A CA 1
ATOM 2965 C C . ARG A 1 417 ? -7.255 -12.227 9.496 1.00 39.25 417 ARG A C 1
ATOM 2967 O O . ARG A 1 417 ? -6.923 -11.257 8.840 1.00 39.25 417 ARG A O 1
ATOM 2974 N N . ASP A 1 418 ? -8.017 -13.196 9.023 1.00 36.84 418 ASP A N 1
ATOM 2975 C CA . ASP A 1 418 ? -8.491 -13.297 7.652 1.00 36.84 418 ASP A CA 1
ATOM 2976 C C . ASP A 1 418 ? -9.601 -12.282 7.401 1.00 36.84 418 ASP A C 1
ATOM 2978 O O . ASP A 1 418 ? -9.603 -11.665 6.351 1.00 36.84 418 ASP A O 1
ATOM 2982 N N . VAL A 1 419 ? -10.469 -11.971 8.369 1.00 45.81 419 VAL A N 1
ATOM 2983 C CA . VAL A 1 419 ? -11.382 -10.816 8.281 1.00 45.81 419 VAL A CA 1
ATOM 2984 C C . VAL A 1 419 ? -10.601 -9.498 8.248 1.00 45.81 419 VAL A C 1
ATOM 2986 O O . VAL A 1 419 ? -10.970 -8.607 7.487 1.00 45.81 419 VAL A O 1
ATOM 2989 N N . ALA A 1 420 ? -9.504 -9.364 9.001 1.00 45.72 420 ALA A N 1
ATOM 2990 C CA . ALA A 1 420 ? -8.636 -8.187 8.903 1.00 45.72 420 ALA A CA 1
ATOM 2991 C C . ALA A 1 420 ? -7.880 -8.126 7.558 1.00 45.72 420 ALA A C 1
ATOM 2993 O O . ALA A 1 420 ? -7.812 -7.067 6.945 1.00 45.72 420 ALA A O 1
ATOM 2994 N N . LEU A 1 421 ? -7.378 -9.256 7.054 1.00 39.62 421 LEU A N 1
ATOM 2995 C CA . LEU A 1 421 ? -6.584 -9.361 5.828 1.00 39.62 421 LEU A CA 1
ATOM 2996 C C . LEU A 1 421 ? -7.463 -9.262 4.571 1.00 39.62 421 LEU A C 1
ATOM 2998 O O . LEU A 1 421 ? -7.081 -8.623 3.598 1.00 39.62 421 LEU A O 1
ATOM 3002 N N . LEU A 1 422 ? -8.687 -9.794 4.606 1.00 42.56 422 LEU A N 1
ATOM 3003 C CA . LEU A 1 422 ? -9.736 -9.567 3.607 1.00 42.56 422 LEU A CA 1
ATOM 3004 C C . LEU A 1 422 ? -10.266 -8.125 3.661 1.00 42.56 422 LEU A C 1
ATOM 3006 O O . LEU A 1 422 ? -10.790 -7.659 2.659 1.00 42.56 422 LEU A O 1
ATOM 3010 N N . GLN A 1 423 ? -10.089 -7.388 4.764 1.00 40.59 423 GLN A N 1
ATOM 3011 C CA . GLN A 1 423 ? -10.308 -5.931 4.817 1.00 40.59 423 GLN A CA 1
ATOM 3012 C C . GLN A 1 423 ? -9.073 -5.107 4.395 1.00 40.59 423 GLN A C 1
ATOM 3014 O O . GLN A 1 423 ? -9.217 -3.928 4.076 1.00 40.59 423 GLN A O 1
ATOM 3019 N N . GLU A 1 424 ? -7.876 -5.703 4.356 1.00 41.50 424 GLU A N 1
ATOM 3020 C CA . GLU A 1 424 ? -6.649 -5.086 3.820 1.00 41.50 424 GLU A CA 1
ATOM 3021 C C . GLU A 1 424 ? -6.431 -5.379 2.319 1.00 41.50 424 GLU A C 1
ATOM 3023 O O . GLU A 1 424 ? -5.798 -4.581 1.629 1.00 41.50 424 GLU A O 1
ATOM 3028 N N . VAL A 1 425 ? -6.975 -6.488 1.798 1.00 38.56 425 VAL A N 1
ATOM 3029 C CA . VAL A 1 425 ? -6.845 -6.938 0.394 1.00 38.56 425 VAL A CA 1
ATOM 3030 C C . VAL A 1 425 ? -8.170 -6.856 -0.380 1.00 38.56 425 VAL A C 1
ATOM 3032 O O . VAL A 1 425 ? -8.162 -6.708 -1.604 1.00 38.56 425 VAL A O 1
ATOM 3035 N N . GLY A 1 426 ? -9.313 -6.939 0.304 1.00 37.88 426 GLY A N 1
ATOM 3036 C CA . GLY A 1 426 ? -10.630 -6.766 -0.304 1.00 37.88 426 GLY A CA 1
ATOM 3037 C C . GLY A 1 426 ? -10.858 -5.323 -0.744 1.00 37.88 426 GLY A C 1
ATOM 3038 O O . GLY A 1 426 ? -10.558 -4.377 -0.018 1.00 37.88 426 GLY A O 1
ATOM 3039 N N . VAL A 1 427 ? -11.389 -5.171 -1.958 1.00 43.66 427 VAL A N 1
ATOM 3040 C CA . VAL A 1 427 ? -11.707 -3.886 -2.592 1.00 43.66 427 VAL A CA 1
ATOM 3041 C C . VAL A 1 427 ? -12.449 -2.972 -1.614 1.00 43.66 427 VAL A C 1
ATOM 3043 O O . VAL A 1 427 ? -13.494 -3.353 -1.089 1.00 43.66 427 VAL A O 1
ATOM 3046 N N . TYR A 1 428 ? -11.943 -1.750 -1.405 1.00 46.31 428 TYR A N 1
ATOM 3047 C CA . TYR A 1 428 ? -12.676 -0.728 -0.657 1.00 46.31 428 TYR A CA 1
ATOM 3048 C C . TYR A 1 428 ? -13.957 -0.375 -1.423 1.00 46.31 428 TYR A C 1
ATOM 3050 O O . TYR A 1 428 ? -13.928 0.373 -2.403 1.00 46.31 428 TYR A O 1
ATOM 3058 N N . GLU A 1 429 ? -15.081 -0.948 -0.996 1.00 47.12 429 GLU A N 1
ATOM 3059 C CA . GLU A 1 429 ? -16.389 -0.640 -1.559 1.00 47.12 429 GLU A CA 1
ATOM 3060 C C . GLU A 1 429 ? -16.775 0.787 -1.153 1.00 47.12 429 GLU A C 1
ATOM 3062 O O . GLU A 1 429 ? -17.121 1.065 -0.003 1.00 47.12 429 GLU A O 1
ATOM 3067 N N . TYR A 1 430 ? -16.667 1.709 -2.113 1.00 52.78 430 TYR A N 1
ATOM 3068 C CA . TYR A 1 430 ? -17.002 3.117 -1.932 1.00 52.78 430 TYR A CA 1
ATOM 3069 C C . TYR A 1 430 ? -18.461 3.270 -1.481 1.00 52.78 430 TYR A C 1
ATOM 3071 O O . TYR A 1 430 ? -19.389 3.176 -2.285 1.00 52.78 430 TYR A O 1
ATOM 3079 N N . LEU A 1 431 ? -18.666 3.587 -0.198 1.00 56.53 431 LEU A N 1
ATOM 3080 C CA . LEU A 1 431 ? -19.998 3.750 0.402 1.00 56.53 431 LEU A CA 1
ATOM 3081 C C . LEU A 1 431 ? -20.738 4.995 -0.112 1.00 56.53 431 LEU A C 1
ATOM 3083 O O . LEU A 1 431 ? -21.904 5.219 0.224 1.00 56.53 431 LEU A O 1
ATOM 3087 N N . HIS A 1 432 ? -20.063 5.819 -0.913 1.00 55.75 432 HIS A N 1
ATOM 3088 C CA . HIS A 1 432 ? -20.625 6.970 -1.589 1.00 55.75 432 HIS A CA 1
ATOM 3089 C C . HIS A 1 432 ? -20.198 6.967 -3.073 1.00 55.75 432 HIS A C 1
ATOM 3091 O O . HIS A 1 432 ? -19.006 6.945 -3.364 1.00 55.75 432 HIS A O 1
ATOM 3097 N N . PRO A 1 433 ? -21.123 7.060 -4.048 1.00 61.06 433 PRO A N 1
ATOM 3098 C CA . PRO A 1 433 ? -20.800 6.918 -5.474 1.00 61.06 433 PRO A CA 1
ATOM 3099 C C . PRO A 1 433 ? -20.277 8.222 -6.116 1.00 61.06 433 PRO A C 1
ATOM 3101 O O . PRO A 1 433 ? -20.759 8.645 -7.165 1.00 61.06 433 PRO A O 1
ATOM 3104 N N . LEU A 1 434 ? -19.334 8.926 -5.475 1.00 72.06 434 LEU A N 1
ATOM 3105 C CA . LEU A 1 434 ? -18.728 10.138 -6.049 1.00 72.06 434 LEU A CA 1
ATOM 3106 C C . LEU A 1 434 ? -17.427 9.820 -6.790 1.00 72.06 434 LEU A C 1
ATOM 3108 O O . LEU A 1 434 ? -16.511 9.218 -6.236 1.00 72.06 434 LEU A O 1
ATOM 3112 N N . ALA A 1 435 ? -17.346 10.280 -8.040 1.00 62.16 435 ALA A N 1
ATOM 3113 C CA . ALA A 1 435 ? -16.217 10.015 -8.930 1.00 62.16 435 ALA A CA 1
ATOM 3114 C C . ALA A 1 435 ? -14.949 10.833 -8.607 1.00 62.16 435 ALA A C 1
ATOM 3116 O O . ALA A 1 435 ? -13.848 10.382 -8.911 1.00 62.16 435 ALA A O 1
ATOM 3117 N N . ASP A 1 436 ? -15.094 12.016 -7.996 1.00 71.19 436 ASP A N 1
ATOM 3118 C CA . ASP A 1 436 ? -14.017 13.003 -7.833 1.00 71.19 436 ASP A CA 1
ATOM 3119 C C . ASP A 1 436 ? -13.821 13.448 -6.369 1.00 71.19 436 ASP A C 1
ATOM 3121 O O . ASP A 1 436 ? -14.765 13.765 -5.638 1.00 71.19 436 ASP A O 1
ATOM 3125 N N . VAL A 1 437 ? -12.549 13.541 -5.978 1.00 81.81 437 VAL A N 1
ATOM 3126 C CA . VAL A 1 437 ? -12.027 14.106 -4.729 1.00 81.81 437 VAL A CA 1
ATOM 3127 C C . VAL A 1 437 ? -12.547 15.531 -4.471 1.00 81.81 437 VAL A C 1
ATOM 3129 O O . VAL A 1 437 ? -12.784 15.888 -3.314 1.00 81.81 437 VAL A O 1
ATOM 3132 N N . VAL A 1 438 ? -12.768 16.358 -5.503 1.00 85.62 438 VAL A N 1
ATOM 3133 C CA . VAL A 1 438 ? -13.359 17.704 -5.331 1.00 85.62 438 VAL A CA 1
ATOM 3134 C C . VAL A 1 438 ? -14.808 17.615 -4.842 1.00 85.62 438 VAL A C 1
ATOM 3136 O O . VAL A 1 438 ? -15.185 18.321 -3.904 1.00 85.62 438 VAL A O 1
ATOM 3139 N N . ALA A 1 439 ? -15.607 16.698 -5.394 1.00 85.25 439 ALA A N 1
ATOM 3140 C CA . ALA A 1 439 ? -16.988 16.494 -4.961 1.00 85.25 439 ALA A CA 1
ATOM 3141 C C . ALA A 1 439 ? -17.067 15.968 -3.515 1.00 85.25 439 ALA A C 1
ATOM 3143 O O . ALA A 1 439 ? -17.923 16.412 -2.745 1.00 85.25 439 ALA A O 1
ATOM 3144 N N . TYR A 1 440 ? -16.134 15.101 -3.104 1.00 85.56 440 TYR A N 1
ATOM 3145 C CA . TYR A 1 440 ? -15.992 14.699 -1.700 1.00 85.56 440 TYR A CA 1
ATOM 3146 C C . TYR A 1 440 ? -15.686 15.879 -0.773 1.00 85.56 440 TYR A C 1
ATOM 3148 O O . TYR A 1 440 ? -16.319 16.008 0.275 1.00 85.56 440 TYR A O 1
ATOM 3156 N N . LYS A 1 441 ? -14.763 16.773 -1.155 1.00 87.56 441 LYS A N 1
ATOM 3157 C CA . LYS A 1 441 ? -14.451 17.987 -0.376 1.00 87.56 441 LYS A CA 1
ATOM 3158 C C . LYS A 1 441 ? -15.675 18.895 -0.230 1.00 87.56 441 LYS A C 1
ATOM 3160 O O . LYS A 1 441 ? -15.945 19.364 0.873 1.00 87.56 441 LYS A O 1
ATOM 3165 N N . ALA A 1 442 ? -16.452 19.077 -1.300 1.00 90.00 442 ALA A N 1
ATOM 3166 C CA . ALA A 1 442 ? -17.697 19.845 -1.266 1.00 90.00 442 ALA A CA 1
ATOM 3167 C C . ALA A 1 442 ? -18.758 19.210 -0.343 1.00 90.00 442 ALA A C 1
ATOM 3169 O O . ALA A 1 442 ? -19.388 19.913 0.448 1.00 90.00 442 ALA A O 1
ATOM 3170 N N . LYS A 1 443 ? -18.923 17.876 -0.369 1.00 91.00 443 LYS A N 1
ATOM 3171 C CA . LYS A 1 443 ? -19.799 17.176 0.589 1.00 91.00 443 LYS A CA 1
ATOM 3172 C C . LYS A 1 443 ? -19.297 17.315 2.026 1.00 91.00 443 LYS A C 1
ATOM 3174 O O . LYS A 1 443 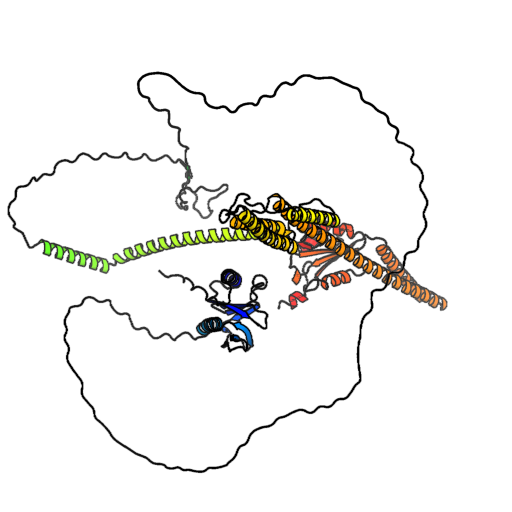? -20.100 17.618 2.900 1.00 91.00 443 LYS A O 1
ATOM 3179 N N . LEU A 1 444 ? -18.001 17.138 2.282 1.00 93.00 444 LEU A N 1
ATOM 3180 C CA . LEU A 1 444 ? -17.415 17.283 3.620 1.00 93.00 444 LEU A CA 1
ATOM 3181 C C . LEU A 1 444 ? -17.581 18.706 4.182 1.00 93.00 444 LEU A C 1
ATOM 3183 O O . LEU A 1 444 ? -17.842 18.843 5.375 1.00 93.00 444 LEU A O 1
ATOM 3187 N N . ALA A 1 445 ? -17.506 19.746 3.344 1.00 92.81 445 ALA A N 1
ATOM 3188 C CA . ALA A 1 445 ? -17.846 21.115 3.740 1.00 92.81 445 ALA A CA 1
ATOM 3189 C C . ALA A 1 445 ? -19.319 21.223 4.177 1.00 92.81 445 ALA A C 1
ATOM 3191 O O . ALA A 1 445 ? -19.585 21.538 5.333 1.00 92.81 445 ALA A O 1
ATOM 3192 N N . ALA A 1 446 ? -20.265 20.811 3.324 1.00 94.31 446 ALA A N 1
ATOM 3193 C CA . ALA A 1 446 ? -21.695 20.841 3.648 1.00 94.31 446 ALA A CA 1
ATOM 3194 C C . ALA A 1 446 ? -22.065 20.002 4.894 1.00 94.31 446 ALA A C 1
ATOM 3196 O O . ALA A 1 446 ? -22.997 20.336 5.628 1.00 94.31 446 ALA A O 1
ATOM 3197 N N . VAL A 1 447 ? -21.330 18.916 5.173 1.00 94.25 447 VAL A N 1
ATOM 3198 C CA . VAL A 1 447 ? -21.483 18.151 6.421 1.00 94.25 447 VAL A CA 1
ATOM 3199 C C . VAL A 1 447 ? -20.991 18.945 7.633 1.00 94.25 447 VAL A C 1
ATOM 3201 O O . VAL A 1 447 ? -21.683 18.949 8.650 1.00 94.25 447 VAL A O 1
ATOM 3204 N N . LYS A 1 448 ? -19.860 19.654 7.541 1.00 93.56 448 LYS A N 1
ATOM 3205 C CA . LYS A 1 448 ? -19.368 20.539 8.613 1.00 93.56 448 LYS A CA 1
ATOM 3206 C C . LYS A 1 448 ? -20.296 21.724 8.872 1.00 93.56 448 LYS A C 1
ATOM 3208 O O . LYS A 1 448 ? -20.476 22.099 10.033 1.00 93.56 448 LYS A O 1
ATOM 3213 N N . ASP A 1 449 ? -20.945 22.248 7.839 1.00 94.44 449 ASP A N 1
ATOM 3214 C CA . ASP A 1 449 ? -21.965 23.289 7.981 1.00 94.44 449 ASP A CA 1
ATOM 3215 C C . ASP A 1 449 ? -23.203 22.759 8.726 1.00 94.44 449 ASP A C 1
ATOM 3217 O O . ASP A 1 449 ? -23.668 23.392 9.676 1.00 94.44 449 ASP A O 1
ATOM 3221 N N . GLU A 1 450 ? -23.686 21.549 8.401 1.00 94.88 450 GLU A N 1
ATOM 3222 C CA . GLU A 1 450 ? -24.784 20.909 9.147 1.00 94.88 450 GLU A CA 1
ATOM 3223 C C . GLU A 1 450 ? -24.396 20.584 10.606 1.00 94.88 450 GLU A C 1
ATOM 3225 O O . GLU A 1 450 ? -25.195 20.808 11.519 1.00 94.88 450 GLU A O 1
ATOM 3230 N N . ILE A 1 451 ? -23.167 20.115 10.861 1.00 93.19 451 ILE A N 1
ATOM 3231 C CA . ILE A 1 451 ? -22.635 19.919 12.226 1.00 93.19 451 ILE A CA 1
ATOM 3232 C C . ILE A 1 451 ? -22.659 21.245 13.000 1.00 93.19 451 ILE A C 1
ATOM 3234 O O . ILE A 1 451 ? -23.073 21.278 14.163 1.00 93.19 451 ILE A O 1
ATOM 3238 N N . SER A 1 452 ? -22.245 22.335 12.353 1.00 92.12 452 SER A N 1
ATOM 3239 C CA . SER A 1 452 ? -22.154 23.668 12.954 1.00 92.12 452 SER A CA 1
ATOM 3240 C C . SER A 1 452 ? -23.530 24.278 13.234 1.00 92.12 452 SER A C 1
ATOM 3242 O O . SER A 1 452 ? -23.734 24.830 14.314 1.00 92.12 452 SER A O 1
ATOM 3244 N N . SER A 1 453 ? -24.497 24.118 12.322 1.00 94.62 453 SER A N 1
ATOM 3245 C CA . SER A 1 453 ? -25.906 24.500 12.517 1.00 94.62 453 SER A CA 1
ATOM 3246 C C . SER A 1 453 ? -26.516 23.765 13.715 1.00 94.62 453 SER A C 1
ATOM 3248 O O . SER A 1 453 ? -26.934 24.405 14.682 1.00 94.62 453 SER A O 1
ATOM 3250 N N . ILE A 1 454 ? -26.474 22.426 13.726 1.00 92.38 454 ILE A N 1
ATOM 3251 C CA . ILE A 1 454 ? -27.091 21.616 14.790 1.00 92.38 454 ILE A CA 1
ATOM 3252 C C . ILE A 1 454 ? -26.458 21.915 16.162 1.00 92.38 454 ILE A C 1
ATOM 3254 O O . ILE A 1 454 ? -27.162 21.919 17.176 1.00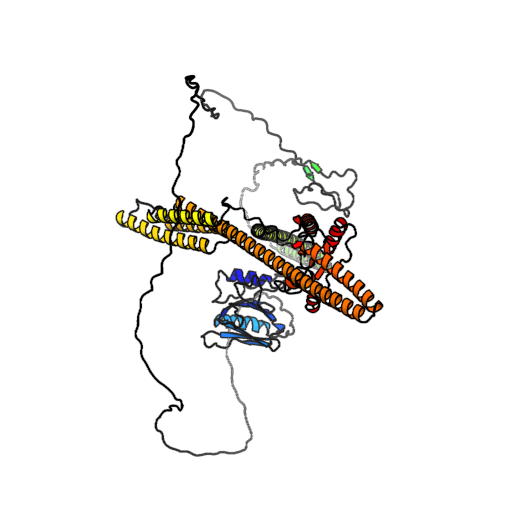 92.38 454 ILE A O 1
ATOM 3258 N N . ALA A 1 455 ? -25.152 22.199 16.211 1.00 90.00 455 ALA A N 1
ATOM 3259 C CA . ALA A 1 455 ? -24.467 22.613 17.434 1.00 90.00 455 ALA A CA 1
ATOM 3260 C C . ALA A 1 455 ? -24.856 24.037 17.883 1.00 90.00 455 ALA A C 1
ATOM 3262 O O . ALA A 1 455 ? -25.179 24.232 19.055 1.00 90.00 455 ALA A O 1
ATOM 3263 N N . ARG A 1 456 ? -24.878 25.021 16.968 1.00 90.06 456 ARG A N 1
ATOM 3264 C CA . ARG A 1 456 ? -25.240 26.425 17.254 1.00 90.06 456 ARG A CA 1
ATOM 3265 C C . ARG A 1 456 ? -26.687 26.576 17.725 1.00 90.06 456 ARG A C 1
ATOM 3267 O O . ARG A 1 456 ? -26.967 27.398 18.591 1.00 90.06 456 ARG A O 1
ATOM 3274 N N . GLU A 1 457 ? -27.587 25.766 17.185 1.00 90.75 457 GLU A N 1
ATOM 3275 C CA . GLU A 1 457 ? -29.005 25.706 17.558 1.00 90.75 457 GLU A CA 1
ATOM 3276 C C . GLU A 1 457 ? -29.260 24.905 18.851 1.00 90.75 457 GLU A C 1
ATOM 3278 O O . GLU A 1 457 ? -30.403 24.774 19.281 1.00 90.75 457 GLU A O 1
ATOM 3283 N N . GLY A 1 458 ? -28.224 24.312 19.456 1.00 86.50 458 GLY A N 1
ATOM 3284 C CA . GLY A 1 458 ? -28.343 23.481 20.658 1.00 86.50 458 GLY A CA 1
ATOM 3285 C C . GLY A 1 458 ? -28.990 22.106 20.438 1.00 86.50 458 GLY A C 1
ATOM 3286 O O . GLY A 1 458 ? -29.168 21.364 21.398 1.00 86.50 458 GLY A O 1
ATOM 3287 N N . ARG A 1 459 ? -29.302 21.718 19.192 1.00 89.81 459 ARG A N 1
ATOM 3288 C CA . ARG A 1 459 ? -30.012 20.468 18.842 1.00 89.81 459 ARG A CA 1
ATOM 3289 C C . ARG A 1 459 ? -29.115 19.217 18.802 1.00 89.81 459 ARG A C 1
ATOM 3291 O O . ARG A 1 459 ? -29.580 18.121 18.475 1.00 89.81 459 ARG A O 1
ATOM 3298 N N . ALA A 1 460 ? -27.829 19.358 19.122 1.00 90.56 460 ALA A N 1
ATOM 3299 C CA . ALA A 1 460 ? -26.859 18.260 19.155 1.00 90.56 460 ALA A CA 1
ATOM 3300 C C . ALA A 1 460 ? -27.024 17.320 20.369 1.00 90.56 460 ALA A C 1
ATOM 3302 O O . ALA A 1 460 ? -26.690 16.138 20.283 1.00 90.56 460 ALA A O 1
ATOM 3303 N N . VAL A 1 461 ? -27.567 17.821 21.484 1.00 90.75 461 VAL A N 1
ATOM 3304 C CA . VAL A 1 461 ? -27.809 17.065 22.725 1.00 90.75 461 VAL A CA 1
ATOM 3305 C C . VAL A 1 461 ? -29.250 17.294 23.177 1.00 90.75 461 VAL A C 1
ATOM 3307 O O . VAL A 1 461 ? -29.769 18.402 23.072 1.00 90.75 461 VAL A O 1
ATOM 3310 N N . VAL A 1 462 ? -29.896 16.237 23.661 1.00 88.75 462 VAL A N 1
ATOM 3311 C CA . VAL A 1 462 ? -31.216 16.263 24.307 1.00 88.75 462 VAL A CA 1
ATOM 3312 C C . VAL A 1 462 ? -31.009 16.047 25.808 1.00 88.75 462 VAL A C 1
ATOM 3314 O O . VAL A 1 462 ? -30.065 15.357 26.184 1.00 88.75 462 VAL A O 1
ATOM 3317 N N . GLY A 1 463 ? -31.854 16.646 26.651 1.00 86.19 463 GLY A N 1
ATOM 3318 C CA . GLY A 1 463 ? -31.819 16.511 28.110 1.00 86.19 463 GLY A CA 1
ATOM 3319 C C . GLY A 1 463 ? -33.130 16.970 28.754 1.00 86.19 463 GLY A C 1
ATOM 3320 O O . GLY A 1 463 ? -33.907 17.699 28.131 1.00 86.19 463 GLY A O 1
ATOM 3321 N N . ALA A 1 464 ? -33.388 16.552 29.993 1.00 81.75 464 ALA A N 1
ATOM 3322 C CA . ALA A 1 464 ? -34.659 16.784 30.677 1.00 81.75 464 ALA A CA 1
ATOM 3323 C C . ALA A 1 464 ? -34.927 18.278 30.967 1.00 81.75 464 ALA A C 1
ATOM 3325 O O . ALA A 1 464 ? -34.209 18.929 31.726 1.00 81.75 464 ALA A O 1
ATOM 3326 N N . THR A 1 465 ? -36.018 18.821 30.420 1.00 74.44 465 THR A N 1
ATOM 3327 C CA . THR A 1 465 ? -36.425 20.234 30.587 1.00 74.44 465 THR A CA 1
ATOM 3328 C C . THR A 1 465 ? -37.121 20.540 31.913 1.00 74.44 465 THR A C 1
ATOM 3330 O O . THR A 1 465 ? -37.147 21.695 32.345 1.00 74.44 465 THR A O 1
ATOM 3333 N N . ASN A 1 466 ? -37.700 19.512 32.540 1.00 75.94 466 ASN A N 1
ATOM 3334 C CA . ASN A 1 466 ? -38.614 19.635 33.681 1.00 75.94 466 ASN A CA 1
ATOM 3335 C C . ASN A 1 466 ? -37.917 19.379 35.032 1.00 75.94 466 ASN A C 1
ATOM 3337 O O . ASN A 1 466 ? -38.564 19.397 36.076 1.00 75.94 466 ASN A O 1
ATOM 3341 N N . TRP A 1 467 ? -36.601 19.143 35.013 1.00 75.94 467 TRP A N 1
ATOM 3342 C CA . TRP A 1 467 ? -35.784 18.896 36.199 1.00 75.94 467 TRP A CA 1
ATOM 3343 C C . TRP A 1 467 ? -35.623 20.165 37.052 1.00 75.94 467 TRP A C 1
ATOM 3345 O O . TRP A 1 467 ? -35.330 21.244 36.527 1.00 75.94 467 TRP A O 1
ATOM 3355 N N . SER A 1 468 ? -35.760 20.039 38.373 1.00 81.88 468 SER A N 1
ATOM 3356 C CA . SER A 1 468 ? -35.510 21.111 39.342 1.00 81.88 468 SER A CA 1
ATOM 3357 C C . SER A 1 468 ? -34.325 20.778 40.250 1.00 81.88 468 SER A C 1
ATOM 3359 O O . SER A 1 468 ? -34.058 19.624 40.571 1.00 81.88 468 SER A O 1
ATOM 3361 N N . VAL A 1 469 ? -33.592 21.811 40.663 1.00 78.31 469 VAL A N 1
ATOM 3362 C CA . VAL A 1 469 ? -32.526 21.725 41.671 1.00 78.31 469 VAL A CA 1
ATOM 3363 C C . VAL A 1 469 ? -32.891 22.709 42.772 1.00 78.31 469 VAL A C 1
ATOM 3365 O O . VAL A 1 469 ? -33.220 23.853 42.468 1.00 78.31 469 VAL A O 1
ATOM 3368 N N . ASN A 1 470 ? -32.897 22.264 44.032 1.00 80.56 470 ASN A N 1
ATOM 3369 C CA . ASN A 1 470 ? -33.293 23.077 45.192 1.00 80.56 470 ASN A CA 1
ATOM 3370 C C . ASN A 1 470 ? -34.662 23.774 44.997 1.00 80.56 470 ASN A C 1
ATOM 3372 O O . ASN A 1 470 ? -34.821 24.960 45.271 1.00 80.56 470 ASN A O 1
ATOM 3376 N N . GLY A 1 471 ? -35.634 23.059 44.416 1.00 79.94 471 GLY A N 1
ATOM 3377 C CA . GLY A 1 471 ? -36.950 23.592 44.026 1.00 79.94 471 GLY A CA 1
ATOM 3378 C C . GLY A 1 471 ? -36.960 24.452 42.750 1.00 79.94 471 GLY A C 1
ATOM 3379 O O . GLY A 1 471 ? -38.001 24.602 42.115 1.00 79.94 471 GLY A O 1
ATOM 3380 N N . SER A 1 472 ? -35.811 24.960 42.296 1.00 88.50 472 SER A N 1
ATOM 3381 C CA . SER A 1 472 ? -35.703 25.819 41.117 1.00 88.50 472 SER A CA 1
ATOM 3382 C C . SER A 1 472 ? -35.527 25.024 39.820 1.00 88.50 472 SER A C 1
ATOM 3384 O O . SER A 1 472 ? -34.464 24.469 39.526 1.00 88.50 472 SER A O 1
ATOM 3386 N N . GLN A 1 473 ? -36.554 25.041 38.964 1.00 86.69 473 GLN A N 1
ATOM 3387 C CA . GLN A 1 473 ? -36.413 24.598 37.571 1.00 86.69 473 GLN A CA 1
ATOM 3388 C C . GLN A 1 473 ? -35.463 25.494 36.757 1.00 86.69 473 GLN A C 1
ATOM 3390 O O . GLN A 1 473 ? -34.894 25.049 35.763 1.00 86.69 473 GLN A O 1
ATOM 3395 N N . ALA A 1 474 ? -35.282 26.764 37.142 1.00 85.38 474 ALA A N 1
ATOM 3396 C CA . ALA A 1 474 ? -34.376 27.672 36.437 1.00 85.38 474 ALA A CA 1
ATOM 3397 C C . ALA A 1 474 ? -32.912 27.234 36.622 1.00 85.38 474 ALA A C 1
ATOM 3399 O O . ALA A 1 474 ? -32.170 27.142 35.644 1.00 85.38 474 ALA A O 1
ATOM 3400 N N . GLN A 1 475 ? -32.533 26.876 37.855 1.00 84.75 475 GLN A N 1
ATOM 3401 C CA . GLN A 1 475 ? -31.219 26.304 38.164 1.00 84.75 475 GLN A CA 1
ATOM 3402 C C . GLN A 1 475 ? -31.049 24.915 37.530 1.00 84.75 475 GLN A C 1
ATOM 3404 O O . GLN A 1 475 ? -30.015 24.653 36.917 1.00 84.75 475 GLN A O 1
ATOM 3409 N N . GLY A 1 476 ? -32.083 24.063 37.565 1.00 85.62 476 GLY A N 1
ATOM 3410 C CA . GLY A 1 476 ? -32.075 22.770 36.868 1.00 85.62 476 GLY A CA 1
ATOM 3411 C C . GLY A 1 476 ? -31.799 22.900 35.363 1.00 85.62 476 GLY A C 1
ATOM 3412 O O . GLY A 1 476 ? -30.869 22.280 34.848 1.00 85.62 476 GLY A O 1
ATOM 3413 N N . ARG A 1 477 ? -32.521 23.787 34.663 1.00 86.31 477 ARG A N 1
ATOM 3414 C CA . ARG A 1 477 ? -32.306 24.078 33.231 1.00 86.31 477 ARG A CA 1
ATOM 3415 C C . ARG A 1 477 ? -30.951 24.721 32.915 1.00 86.31 477 ARG A C 1
ATOM 3417 O O . ARG A 1 477 ? -30.484 24.592 31.783 1.00 86.31 477 ARG A O 1
ATOM 3424 N N . ALA A 1 478 ? -30.323 25.416 33.864 1.00 87.12 478 ALA A N 1
ATOM 3425 C CA . ALA A 1 478 ? -28.951 25.903 33.710 1.00 87.12 478 ALA A CA 1
ATOM 3426 C C . ALA A 1 478 ? -27.951 24.738 33.809 1.00 87.12 478 ALA A C 1
ATOM 3428 O O . ALA A 1 478 ? -27.164 24.519 32.891 1.00 87.12 478 ALA A O 1
ATOM 3429 N N . MET A 1 479 ? -28.071 23.913 34.854 1.00 87.56 479 MET A N 1
ATOM 3430 C CA . MET A 1 479 ? -27.202 22.758 35.088 1.00 87.56 479 MET A CA 1
ATOM 3431 C C . MET A 1 479 ? -27.251 21.750 33.926 1.00 87.56 479 MET A C 1
ATOM 3433 O O . MET A 1 479 ? -26.207 21.379 33.392 1.00 87.56 479 MET A O 1
ATOM 3437 N N . VAL A 1 480 ? -28.450 21.379 33.451 1.00 89.31 480 VAL A N 1
ATOM 3438 C CA . VAL A 1 480 ? -28.632 20.504 32.271 1.00 89.31 480 VAL A CA 1
ATOM 3439 C C . VAL A 1 480 ? -27.923 21.069 31.036 1.00 89.31 480 VAL A C 1
ATOM 3441 O O . VAL A 1 480 ? -27.282 20.321 30.298 1.00 89.31 480 VAL A O 1
ATOM 3444 N N . ARG A 1 481 ? -27.983 22.389 30.820 1.00 88.88 481 ARG A N 1
ATOM 3445 C CA . ARG A 1 481 ? -27.354 23.063 29.674 1.00 88.88 481 ARG A CA 1
ATOM 3446 C C . ARG A 1 481 ? -25.831 22.978 29.727 1.00 88.88 481 ARG A C 1
ATOM 3448 O O . ARG A 1 481 ? -25.210 22.708 28.701 1.00 88.88 481 ARG A O 1
ATOM 3455 N N . ASP A 1 482 ? -25.228 23.185 30.892 1.00 90.44 482 ASP A N 1
ATOM 3456 C CA . ASP A 1 482 ? -23.769 23.208 31.024 1.00 90.44 482 ASP A CA 1
ATOM 3457 C C . ASP A 1 482 ? -23.153 21.801 31.035 1.00 90.44 482 ASP A C 1
ATOM 3459 O O . ASP A 1 482 ? -22.145 21.579 30.359 1.00 90.44 482 ASP A O 1
ATOM 3463 N N . PHE A 1 483 ? -23.823 20.810 31.636 1.00 89.94 483 PHE A N 1
ATOM 3464 C CA . PHE A 1 483 ? -23.468 19.400 31.431 1.00 89.94 483 PHE A CA 1
ATOM 3465 C C . PHE A 1 483 ? -23.638 18.971 29.963 1.00 89.94 483 PHE A C 1
ATOM 3467 O O . PHE A 1 483 ? -22.765 18.289 29.426 1.00 89.94 483 PHE A O 1
ATOM 3474 N N . SER A 1 484 ? -24.686 19.429 29.266 1.00 91.50 484 SER A N 1
ATOM 3475 C CA . SER A 1 484 ? -24.867 19.147 27.831 1.00 91.50 484 SER A CA 1
ATOM 3476 C C . SER A 1 484 ? -23.738 19.728 26.970 1.00 91.50 484 SER A C 1
ATOM 3478 O O . SER A 1 484 ? -23.245 19.041 26.076 1.00 91.50 484 SER A O 1
ATOM 3480 N N . LYS A 1 485 ? -23.262 20.952 27.258 1.00 91.50 485 LYS A N 1
ATOM 3481 C CA . LYS A 1 485 ? -22.071 21.536 26.602 1.00 91.50 485 LYS A CA 1
ATOM 3482 C C . LYS A 1 485 ? -20.816 20.692 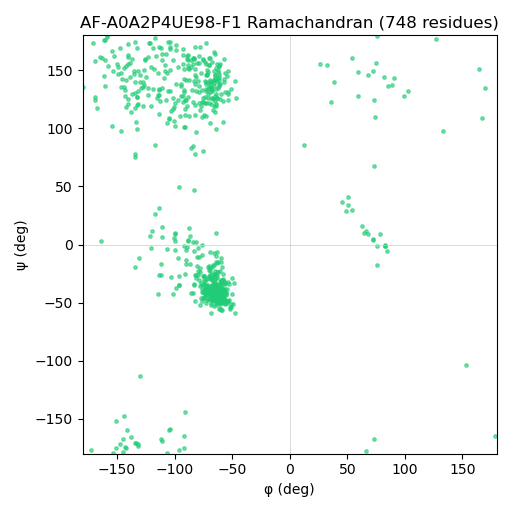26.842 1.00 91.50 485 LYS A C 1
ATOM 3484 O O . LYS A 1 485 ? -20.037 20.485 25.913 1.00 91.50 485 LYS A O 1
ATOM 3489 N N . LEU A 1 486 ? -20.603 20.227 28.077 1.00 92.81 486 LEU A N 1
ATOM 3490 C CA . LEU A 1 486 ? -19.434 19.426 28.447 1.00 92.81 486 LEU A CA 1
ATOM 3491 C C . LEU A 1 486 ? -19.434 18.067 27.731 1.00 92.81 486 LEU A C 1
ATOM 3493 O O . LEU A 1 486 ? -18.438 17.706 27.105 1.00 92.81 486 LEU A O 1
ATOM 3497 N N . MET A 1 487 ? -20.569 17.364 27.748 1.00 92.19 487 MET A N 1
ATOM 3498 C CA . MET A 1 487 ? -20.747 16.092 27.042 1.00 92.19 487 MET A CA 1
ATOM 3499 C C . MET A 1 487 ? -20.594 16.248 25.523 1.00 92.19 487 MET A C 1
ATOM 3501 O O . MET A 1 487 ? -19.915 15.444 24.888 1.00 92.19 487 MET A O 1
ATOM 3505 N N . LEU A 1 488 ? -21.151 17.314 24.933 1.00 92.75 488 LEU A N 1
ATOM 3506 C CA . LEU A 1 488 ? -20.986 17.611 23.506 1.00 92.75 488 LEU A CA 1
ATOM 3507 C C . LEU A 1 488 ? -19.520 17.881 23.136 1.00 92.75 488 LEU A C 1
ATOM 3509 O O . LEU A 1 488 ? -19.061 17.420 22.093 1.00 92.75 488 LEU A O 1
ATOM 3513 N N . ARG A 1 489 ? -18.766 18.586 23.992 1.00 94.69 489 ARG A N 1
ATOM 3514 C CA . ARG A 1 489 ? -17.326 18.807 23.792 1.00 94.69 489 ARG A CA 1
ATOM 3515 C C . ARG A 1 489 ? -16.550 17.488 23.814 1.00 94.69 489 ARG A C 1
ATOM 3517 O O . ARG A 1 489 ? -15.705 17.294 22.947 1.00 94.69 489 ARG A O 1
ATOM 3524 N N . ALA A 1 490 ? -16.853 16.586 24.749 1.00 93.12 490 ALA A N 1
ATOM 3525 C CA . ALA A 1 490 ? -16.222 15.266 24.815 1.00 93.12 490 ALA A CA 1
ATOM 3526 C C . ALA A 1 490 ? -16.544 14.408 23.576 1.00 93.12 490 ALA A C 1
ATOM 3528 O O . ALA A 1 490 ? -15.637 13.849 22.963 1.00 93.12 490 ALA A O 1
ATOM 3529 N N . TYR A 1 491 ? -17.815 14.371 23.154 1.00 95.75 491 TYR A N 1
ATOM 3530 C CA . TYR A 1 491 ? -18.241 13.674 21.935 1.00 95.75 491 TYR A CA 1
ATOM 3531 C C . TYR A 1 491 ? -17.534 14.206 20.683 1.00 95.75 491 TYR A C 1
ATOM 3533 O O . TYR A 1 491 ? -17.067 13.427 19.854 1.00 95.75 491 TYR A O 1
ATOM 3541 N N . ASN A 1 492 ? -17.426 15.532 20.558 1.00 95.25 492 ASN A N 1
ATOM 3542 C CA . ASN A 1 492 ? -16.785 16.159 19.408 1.00 95.25 492 ASN A CA 1
ATOM 3543 C C . ASN A 1 492 ? -15.270 15.958 19.397 1.00 95.25 492 ASN A C 1
ATOM 3545 O O . ASN A 1 492 ? -14.752 15.585 18.355 1.00 95.25 492 ASN A O 1
ATOM 3549 N N . ALA A 1 493 ? -14.577 16.086 20.533 1.00 96.12 493 ALA A N 1
ATOM 3550 C CA . ALA A 1 493 ? -13.141 15.809 20.605 1.00 96.12 493 ALA A CA 1
ATOM 3551 C C . ALA A 1 493 ? -12.798 14.376 20.151 1.00 96.12 493 ALA A C 1
ATOM 3553 O O . ALA A 1 493 ? -11.816 14.168 19.440 1.00 96.12 493 ALA A O 1
ATOM 3554 N N . GLU A 1 494 ? -13.633 13.396 20.507 1.00 95.12 494 GLU A N 1
ATOM 3555 C CA . GLU A 1 494 ? -13.488 12.017 20.039 1.00 95.12 494 GLU A CA 1
ATOM 3556 C C . GLU A 1 494 ? -13.814 11.878 18.539 1.00 95.12 494 GLU A C 1
ATOM 3558 O O . GLU A 1 494 ? -13.018 11.309 17.795 1.00 95.12 494 GLU A O 1
ATOM 3563 N N . ALA A 1 495 ? -14.922 12.453 18.059 1.00 95.50 495 ALA A N 1
ATOM 3564 C CA . ALA A 1 495 ? -15.289 12.429 16.638 1.00 95.50 495 ALA A CA 1
ATOM 3565 C C . ALA A 1 495 ? -14.231 13.094 15.734 1.00 95.50 495 ALA A C 1
ATOM 3567 O O . ALA A 1 495 ? -13.837 12.527 14.716 1.00 95.50 495 ALA A O 1
ATOM 3568 N N . ASP A 1 496 ? -13.718 14.259 16.132 1.00 95.25 496 ASP A N 1
ATOM 3569 C CA . ASP A 1 496 ? -12.679 15.004 15.415 1.00 95.25 496 ASP A CA 1
ATOM 3570 C C . ASP A 1 496 ? -11.345 14.239 15.425 1.00 95.25 496 ASP A C 1
ATOM 3572 O O . ASP A 1 496 ? -10.617 14.226 14.429 1.00 95.25 496 ASP A O 1
ATOM 3576 N N . ASN A 1 497 ? -11.037 13.525 16.515 1.00 95.75 497 ASN A N 1
ATOM 3577 C CA . ASN A 1 497 ? -9.886 12.629 16.577 1.00 95.75 497 ASN A CA 1
ATOM 3578 C C . ASN A 1 497 ? -10.038 11.412 15.644 1.00 95.75 497 ASN A C 1
ATOM 3580 O O . ASN A 1 497 ? -9.066 11.037 14.985 1.00 95.75 497 ASN A O 1
ATOM 3584 N N . LEU A 1 498 ? -11.235 10.828 15.537 1.00 93.00 498 LEU A N 1
ATOM 3585 C CA . LEU A 1 498 ? -11.530 9.736 14.601 1.00 93.00 498 LEU A CA 1
ATOM 3586 C C . LEU A 1 498 ? -11.431 10.194 13.137 1.00 93.00 498 LEU A C 1
ATOM 3588 O O . LEU A 1 498 ? -10.821 9.496 12.333 1.00 93.00 498 LEU A O 1
ATOM 3592 N N . VAL A 1 499 ? -11.927 11.391 12.798 1.00 94.06 499 VAL A N 1
ATOM 3593 C CA . VAL A 1 499 ? -11.731 12.013 11.471 1.00 94.06 499 VAL A CA 1
ATOM 3594 C C . VAL A 1 499 ? -10.237 12.227 11.186 1.00 94.06 499 VAL A C 1
ATOM 3596 O O . VAL A 1 499 ? -9.740 11.825 10.136 1.00 94.06 499 VAL A O 1
ATOM 3599 N N . ARG A 1 500 ? -9.487 12.803 12.137 1.00 93.44 500 ARG A N 1
ATOM 3600 C CA . ARG A 1 500 ? -8.045 13.094 12.007 1.00 93.44 500 ARG A CA 1
ATOM 3601 C C . ARG A 1 500 ? -7.172 11.841 11.872 1.00 93.44 500 ARG A C 1
ATOM 3603 O O . ARG A 1 500 ? -6.129 11.891 11.223 1.00 93.44 500 ARG A O 1
ATOM 3610 N N . THR A 1 501 ? -7.561 10.735 12.503 1.00 90.69 501 THR A N 1
ATOM 3611 C CA . THR A 1 501 ? -6.802 9.468 12.501 1.00 90.69 501 THR A CA 1
ATOM 3612 C C . THR A 1 501 ? -7.340 8.428 11.512 1.00 90.69 501 THR A C 1
ATOM 3614 O O . THR A 1 501 ? -6.815 7.314 11.453 1.00 90.69 501 THR A O 1
ATOM 3617 N N . MET A 1 502 ? -8.338 8.797 10.700 1.00 90.56 502 MET A N 1
ATOM 3618 C CA . MET A 1 502 ? -9.039 7.908 9.775 1.00 90.56 502 MET A CA 1
ATOM 3619 C C . MET A 1 502 ? -8.099 7.171 8.807 1.00 90.56 502 MET A C 1
ATOM 3621 O O . MET A 1 502 ? -7.098 7.706 8.319 1.00 90.56 502 MET A O 1
ATOM 3625 N N . ARG A 1 503 ? -8.467 5.928 8.493 1.00 86.62 503 ARG A N 1
ATOM 3626 C CA . ARG A 1 503 ? -7.970 5.131 7.364 1.00 86.62 503 ARG A CA 1
ATOM 3627 C C . ARG A 1 503 ? -9.164 4.390 6.756 1.00 86.62 503 ARG A C 1
ATOM 3629 O O . ARG A 1 503 ? -10.008 3.972 7.548 1.00 86.62 503 ARG A O 1
ATOM 3636 N N . PRO A 1 504 ? -9.237 4.185 5.427 1.00 85.50 504 PRO A N 1
ATOM 3637 C CA . PRO A 1 504 ? -10.404 3.568 4.787 1.00 85.50 504 PRO A CA 1
ATOM 3638 C C . PRO A 1 504 ? -10.828 2.242 5.441 1.00 85.50 504 PRO A C 1
ATOM 3640 O O . PRO A 1 504 ? -11.952 2.123 5.925 1.00 85.50 504 PRO A O 1
ATOM 3643 N N . TYR A 1 505 ? -9.883 1.313 5.619 1.00 79.25 505 TYR A N 1
ATOM 3644 C CA . TYR A 1 505 ? -10.095 0.013 6.272 1.00 79.25 505 TYR A CA 1
ATOM 3645 C C . TYR A 1 505 ? -10.496 0.085 7.764 1.00 79.25 505 TYR A C 1
ATOM 3647 O O . TYR A 1 505 ? -11.004 -0.883 8.316 1.00 79.25 505 TYR A O 1
ATOM 3655 N N . LYS A 1 506 ? -10.313 1.226 8.449 1.00 83.69 506 LYS A N 1
ATOM 3656 C CA . LYS A 1 506 ? -10.686 1.393 9.871 1.00 83.69 506 LYS A CA 1
ATOM 3657 C C . LYS A 1 506 ? -12.091 1.949 10.086 1.00 83.69 506 LYS A C 1
ATOM 3659 O O . LYS A 1 506 ? -12.499 2.096 11.243 1.00 83.69 506 LYS A O 1
ATOM 3664 N N . LEU A 1 507 ? -12.828 2.248 9.016 1.00 86.69 507 LEU A N 1
ATOM 3665 C CA . LEU A 1 507 ? -14.105 2.957 9.071 1.00 86.69 507 LEU A CA 1
ATOM 3666 C C . LEU A 1 507 ? -15.109 2.327 10.049 1.00 86.69 507 LEU A C 1
ATOM 3668 O O . LEU A 1 507 ? -15.650 3.046 10.889 1.00 86.69 507 LEU A O 1
ATOM 3672 N N . GLN A 1 508 ? -15.318 1.006 10.009 1.00 85.94 508 GLN A N 1
ATOM 3673 C CA . GLN A 1 508 ? -16.276 0.357 10.913 1.00 85.94 508 GLN A CA 1
ATOM 3674 C C . GLN A 1 508 ? -15.860 0.499 12.386 1.00 85.94 508 GLN A C 1
ATOM 3676 O O . GLN A 1 508 ? -16.655 0.955 13.204 1.00 85.94 508 GLN A O 1
ATOM 3681 N N . SER A 1 509 ? -14.585 0.250 12.708 1.00 84.12 509 SER A N 1
ATOM 3682 C CA . SER A 1 509 ? -14.058 0.422 14.072 1.00 84.12 509 SER A CA 1
ATOM 3683 C C . SER A 1 509 ? -14.187 1.863 14.591 1.00 84.12 509 SER A C 1
ATOM 3685 O O . SER A 1 509 ? -14.385 2.080 15.789 1.00 84.12 509 SER A O 1
ATOM 3687 N N . ALA A 1 510 ? -14.125 2.857 13.696 1.00 87.88 510 ALA A N 1
ATOM 3688 C CA . ALA A 1 510 ? -14.337 4.261 14.031 1.00 87.88 510 ALA A CA 1
ATOM 3689 C C . ALA A 1 510 ? -15.822 4.575 14.284 1.00 87.88 510 ALA A C 1
ATOM 3691 O O . ALA A 1 510 ? -16.134 5.312 15.219 1.00 87.88 510 ALA A O 1
ATOM 3692 N N . LEU A 1 511 ? -16.740 3.990 13.504 1.00 91.38 511 LEU A N 1
ATOM 3693 C CA . LEU A 1 511 ? -18.185 4.097 13.738 1.00 91.38 511 LEU A CA 1
ATOM 3694 C C . LEU A 1 511 ? -18.567 3.471 15.092 1.00 91.38 511 LEU A C 1
ATOM 3696 O O . LEU A 1 511 ? -19.183 4.143 15.920 1.00 91.38 511 LEU A O 1
ATOM 3700 N N . ASP A 1 512 ? -18.107 2.247 15.367 1.00 88.25 512 ASP A N 1
ATOM 3701 C CA . ASP A 1 512 ? -18.362 1.541 16.630 1.00 88.25 512 ASP A CA 1
ATOM 3702 C C . ASP A 1 512 ? -17.822 2.312 17.843 1.00 88.25 512 ASP A C 1
ATOM 3704 O O . ASP A 1 512 ? -18.443 2.348 18.908 1.00 88.25 512 ASP A O 1
ATOM 3708 N N . ARG A 1 513 ? -16.646 2.936 17.698 1.00 89.62 513 ARG A N 1
ATOM 3709 C CA . ARG A 1 513 ? -16.018 3.741 18.752 1.00 89.62 513 ARG A CA 1
ATOM 3710 C C . ARG A 1 513 ? -16.772 5.054 18.989 1.00 89.62 513 ARG A C 1
ATOM 3712 O O . ARG A 1 513 ? -17.001 5.407 20.145 1.00 89.62 513 ARG A O 1
ATOM 3719 N N . LEU A 1 514 ? -17.235 5.726 17.933 1.00 94.69 514 LEU A N 1
ATOM 3720 C CA . LEU A 1 514 ? -18.104 6.903 18.042 1.00 94.69 514 LEU A CA 1
ATOM 3721 C C . LEU A 1 514 ? -19.423 6.570 18.768 1.00 94.69 514 LEU A C 1
ATOM 3723 O O . LEU A 1 514 ? -19.893 7.348 19.603 1.00 94.69 514 LEU A O 1
ATOM 3727 N N . ASP A 1 515 ? -20.006 5.404 18.485 1.00 93.25 515 ASP A N 1
ATOM 3728 C CA . ASP A 1 515 ? -21.240 4.942 19.122 1.00 93.25 515 ASP A CA 1
ATOM 3729 C C . ASP A 1 515 ? -21.048 4.556 20.593 1.00 93.25 515 ASP A C 1
ATOM 3731 O O . ASP A 1 515 ? -21.852 4.962 21.434 1.00 93.25 515 ASP A O 1
ATOM 3735 N N . LYS A 1 516 ? -19.957 3.859 20.940 1.00 92.75 516 LYS A N 1
ATOM 3736 C CA . LYS A 1 516 ? -19.592 3.553 22.339 1.00 92.75 516 LYS A CA 1
ATOM 3737 C C . LYS A 1 516 ? -19.379 4.826 23.168 1.00 92.75 516 LYS A C 1
ATOM 3739 O O . LYS A 1 516 ? -19.777 4.876 24.335 1.00 92.75 516 LYS A O 1
ATOM 3744 N N . THR A 1 517 ? -18.838 5.888 22.571 1.00 94.75 517 THR A N 1
ATOM 3745 C CA . THR A 1 517 ? -18.727 7.206 23.220 1.00 94.75 517 THR A CA 1
ATOM 3746 C C . THR A 1 517 ? -20.097 7.854 23.433 1.00 94.75 517 THR A C 1
ATOM 3748 O O . THR A 1 517 ? -20.363 8.363 24.522 1.00 94.75 517 THR A O 1
ATOM 3751 N N . ALA A 1 518 ? -21.013 7.777 22.460 1.00 94.44 518 ALA A N 1
ATOM 3752 C CA . ALA A 1 518 ? -22.385 8.254 22.648 1.00 94.44 518 ALA A CA 1
ATOM 3753 C C . ALA A 1 518 ? -23.140 7.486 23.750 1.00 94.44 518 ALA A C 1
ATOM 3755 O O . ALA A 1 518 ? -23.767 8.111 24.602 1.00 94.44 518 ALA A O 1
ATOM 3756 N N . GLN A 1 519 ? -23.034 6.153 23.773 1.00 94.00 519 GLN A N 1
ATOM 3757 C CA . GLN A 1 519 ? -23.606 5.295 24.820 1.00 94.00 519 GLN A CA 1
ATOM 3758 C C . GLN A 1 519 ? -23.011 5.606 26.202 1.00 94.00 519 GLN A C 1
ATOM 3760 O O . GLN A 1 519 ? -23.719 5.604 27.206 1.00 94.00 519 GLN A O 1
ATOM 3765 N N . THR A 1 520 ? -21.713 5.914 26.268 1.00 93.44 520 THR A N 1
ATOM 3766 C CA . THR A 1 520 ? -21.045 6.312 27.516 1.00 93.44 520 THR A CA 1
ATOM 3767 C C . THR A 1 520 ? -21.568 7.652 28.030 1.00 93.44 520 THR A C 1
ATOM 3769 O O . THR A 1 520 ? -21.827 7.781 29.225 1.00 93.44 520 THR A O 1
ATOM 3772 N N . ILE A 1 521 ? -21.790 8.622 27.140 1.00 93.06 521 ILE A N 1
ATOM 3773 C CA . ILE A 1 521 ? -22.416 9.908 27.476 1.00 93.06 521 ILE A CA 1
ATOM 3774 C C . ILE A 1 521 ? -23.855 9.709 27.965 1.00 93.06 521 ILE A C 1
ATOM 3776 O O . ILE A 1 521 ? -24.207 10.249 29.005 1.00 93.06 521 ILE A O 1
ATOM 3780 N N . GLU A 1 522 ? -24.656 8.895 27.277 1.00 93.88 522 GLU A N 1
ATOM 3781 C CA . GLU A 1 522 ? -26.043 8.573 27.651 1.00 93.88 522 GLU A CA 1
ATOM 3782 C C . GLU A 1 522 ? -26.118 7.843 29.010 1.00 93.88 522 GLU A C 1
ATOM 3784 O O . GLU A 1 522 ? -26.963 8.155 29.849 1.00 93.88 522 GLU A O 1
ATOM 3789 N N . ARG A 1 523 ? -25.159 6.952 29.303 1.00 94.38 523 ARG A N 1
ATOM 3790 C CA . ARG A 1 523 ? -25.012 6.294 30.614 1.00 94.38 523 ARG A CA 1
ATOM 3791 C C . ARG A 1 523 ? -24.654 7.276 31.735 1.00 94.38 523 ARG A C 1
ATOM 3793 O O . ARG A 1 523 ? -25.211 7.164 32.824 1.00 94.38 523 ARG A O 1
ATOM 3800 N N . LEU A 1 524 ? -23.729 8.207 31.493 1.00 91.06 524 LEU A N 1
ATOM 3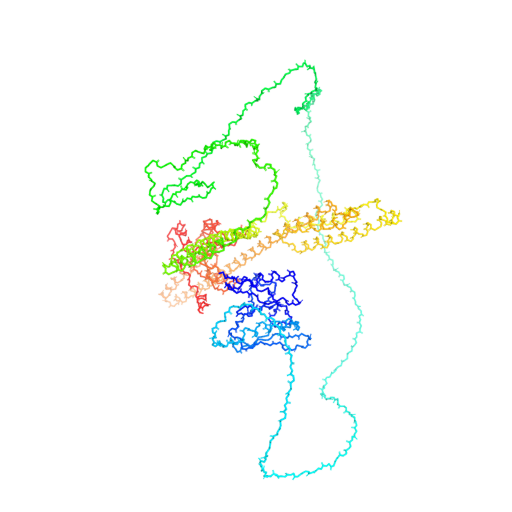801 C CA . LEU A 1 524 ? -23.324 9.229 32.472 1.00 91.06 524 LEU A CA 1
ATOM 3802 C C . LEU A 1 524 ? -24.389 10.327 32.643 1.00 91.06 524 LEU A C 1
ATOM 3804 O O . LEU A 1 524 ? -24.545 10.874 33.729 1.00 91.06 524 LEU A O 1
ATOM 3808 N N . GLY A 1 525 ? -25.137 10.628 31.582 1.00 89.25 525 GLY A N 1
ATOM 3809 C CA . GLY A 1 525 ? -26.216 11.612 31.549 1.00 89.25 525 GLY A CA 1
ATOM 3810 C C . GLY A 1 525 ? -27.569 11.104 32.051 1.00 89.25 525 GLY A C 1
ATOM 3811 O O . GLY A 1 525 ? -28.495 11.907 32.171 1.00 89.25 525 GLY A O 1
ATOM 3812 N N . LYS A 1 526 ? -27.695 9.804 32.363 1.00 90.50 526 LYS A N 1
ATOM 3813 C CA . LYS A 1 526 ? -28.961 9.103 32.650 1.00 90.50 526 LYS A CA 1
ATOM 3814 C C . LYS A 1 526 ? -29.856 9.806 33.676 1.00 90.50 526 LYS A C 1
ATOM 3816 O O . LYS A 1 526 ? -31.057 9.907 33.454 1.00 90.50 526 LYS A O 1
ATOM 3821 N N . THR A 1 527 ? -29.291 10.325 34.767 1.00 85.88 527 THR A N 1
ATOM 3822 C CA . THR A 1 527 ? -30.040 11.040 35.824 1.00 85.88 527 THR A CA 1
ATOM 3823 C C . THR A 1 527 ? -30.757 12.295 35.307 1.00 85.88 527 THR A C 1
ATOM 3825 O O . THR A 1 527 ? -31.728 12.738 35.904 1.00 85.88 527 THR A O 1
ATOM 3828 N N . MET A 1 528 ? -30.291 12.865 34.193 1.00 85.81 528 MET A N 1
ATOM 3829 C CA . MET A 1 528 ? -30.754 14.130 33.614 1.00 85.81 528 MET A CA 1
ATOM 3830 C C . MET A 1 528 ? -31.313 13.950 32.181 1.00 85.81 528 MET A C 1
ATOM 3832 O O . MET A 1 528 ? -31.507 14.939 31.475 1.00 85.81 528 MET A O 1
ATOM 3836 N N . ASP A 1 529 ? -31.528 12.701 31.735 1.00 88.00 529 ASP A N 1
ATOM 3837 C CA . ASP A 1 529 ? -31.820 12.283 30.342 1.00 88.00 529 ASP A CA 1
ATOM 3838 C C . ASP A 1 529 ? -30.859 12.875 29.281 1.00 88.00 529 ASP A C 1
ATOM 3840 O O . ASP A 1 529 ? -31.235 13.107 28.132 1.00 88.00 529 ASP A O 1
ATOM 3844 N N . ILE A 1 530 ? -29.605 13.170 29.655 1.00 90.94 530 ILE A N 1
ATOM 3845 C CA . ILE A 1 530 ? -28.645 13.820 28.748 1.00 90.94 530 ILE A CA 1
ATOM 3846 C C . ILE A 1 530 ? -28.079 12.802 27.750 1.00 90.94 530 ILE A C 1
ATOM 3848 O O . ILE A 1 530 ? -27.349 11.887 28.130 1.00 90.94 530 ILE A O 1
ATOM 3852 N N . ARG A 1 531 ? -28.371 12.994 26.457 1.00 93.38 531 ARG A N 1
ATOM 3853 C CA . ARG A 1 531 ? -27.980 12.082 25.365 1.00 93.38 531 ARG A CA 1
ATOM 3854 C C . ARG A 1 531 ? -27.748 12.793 24.031 1.00 93.38 531 ARG A C 1
ATOM 3856 O O . ARG A 1 531 ? -28.412 13.775 23.702 1.00 93.38 531 ARG A O 1
ATOM 3863 N N . VAL A 1 532 ? -26.809 12.287 23.228 1.00 94.38 532 VAL A N 1
ATOM 3864 C CA . VAL A 1 532 ? -26.471 12.872 21.913 1.00 94.38 532 VAL A CA 1
ATOM 3865 C C . VAL A 1 532 ? -27.583 12.558 20.904 1.00 94.38 532 VAL A C 1
ATOM 3867 O O . VAL A 1 532 ? -27.959 11.394 20.714 1.00 94.38 532 VAL A O 1
ATOM 3870 N N . SER A 1 533 ? -28.114 13.590 20.241 1.00 95.06 533 SER A N 1
ATOM 3871 C CA . SER A 1 533 ? -29.303 13.452 19.393 1.00 95.06 533 SER A CA 1
ATOM 3872 C C . SER A 1 533 ? -29.041 12.539 18.189 1.00 95.06 533 SER A C 1
ATOM 3874 O O . SER A 1 533 ? -27.967 12.560 17.585 1.00 95.06 533 SER A O 1
ATOM 3876 N N . ALA A 1 534 ? -30.029 11.714 17.822 1.00 93.50 534 ALA A N 1
ATOM 3877 C CA . ALA A 1 534 ? -29.878 10.740 16.737 1.00 93.50 534 ALA A CA 1
ATOM 3878 C C . ALA A 1 534 ? -29.517 11.408 15.396 1.00 93.50 534 ALA A C 1
ATOM 3880 O O . ALA A 1 534 ? -28.692 10.880 14.651 1.00 93.50 534 ALA A O 1
ATOM 3881 N N . LYS A 1 535 ? -30.048 12.615 15.125 1.00 94.06 535 LYS A N 1
ATOM 3882 C CA . LYS A 1 535 ? -29.655 13.408 13.950 1.00 94.06 535 LYS A CA 1
ATOM 3883 C C . LYS A 1 535 ? -28.159 13.734 13.978 1.00 94.06 535 LYS A C 1
ATOM 3885 O O . LYS A 1 535 ? -27.471 13.479 12.996 1.00 94.06 535 LYS A O 1
ATOM 3890 N N . TYR A 1 536 ? -27.645 14.251 15.097 1.00 95.38 536 TYR A N 1
ATOM 3891 C CA . TYR A 1 536 ? -26.238 14.645 15.207 1.00 95.38 536 TYR A CA 1
ATOM 3892 C C . TYR A 1 536 ? -25.287 13.447 15.090 1.00 95.38 536 TYR A C 1
ATOM 3894 O O . TYR A 1 536 ? -24.296 13.518 14.362 1.00 95.38 536 TYR A O 1
ATOM 3902 N N . ARG A 1 537 ? -25.642 12.311 15.712 1.00 94.56 537 ARG A N 1
ATOM 3903 C CA . ARG A 1 537 ? -24.908 11.044 15.556 1.00 94.56 537 ARG A CA 1
ATOM 3904 C C . ARG A 1 537 ? -24.847 10.597 14.097 1.00 94.56 537 ARG A C 1
ATOM 3906 O O . ARG A 1 537 ? -23.765 10.302 13.598 1.00 94.56 537 ARG A O 1
ATOM 3913 N N . ASN A 1 538 ? -25.975 10.612 13.385 1.00 95.38 538 ASN A N 1
ATOM 3914 C CA . ASN A 1 538 ? -26.026 10.220 11.974 1.00 95.38 538 ASN A CA 1
ATOM 3915 C C . ASN A 1 538 ? -25.199 11.154 11.073 1.00 95.38 538 ASN A C 1
ATOM 3917 O O . ASN A 1 538 ? -24.517 10.678 10.167 1.00 95.38 538 ASN A O 1
ATOM 3921 N N . VAL A 1 539 ? -25.199 12.463 11.346 1.00 96.12 539 VAL A N 1
ATOM 3922 C CA . VAL A 1 539 ? -24.370 13.440 10.620 1.00 96.12 539 VAL A CA 1
ATOM 3923 C C . VAL A 1 539 ? -22.872 13.186 10.854 1.00 96.12 539 VAL A C 1
ATOM 3925 O O . VAL A 1 539 ? -22.120 13.137 9.882 1.00 96.12 539 VAL A O 1
ATOM 3928 N N . ARG A 1 540 ? -22.434 12.925 12.097 1.00 96.38 540 ARG A N 1
ATOM 3929 C CA . ARG A 1 540 ? -21.036 12.548 12.399 1.00 96.38 540 ARG A CA 1
ATOM 3930 C C . ARG A 1 540 ? -20.638 11.187 11.809 1.00 96.38 540 ARG A C 1
ATOM 3932 O O . ARG A 1 540 ? -19.554 11.067 11.246 1.00 96.38 540 ARG A O 1
ATOM 3939 N N . ARG A 1 541 ? -21.515 10.174 11.827 1.00 95.38 541 ARG A N 1
ATOM 3940 C CA . ARG A 1 541 ? -21.270 8.899 11.114 1.00 95.38 541 ARG A CA 1
ATOM 3941 C C . ARG A 1 541 ? -21.094 9.113 9.600 1.00 95.38 541 ARG A C 1
ATOM 3943 O O . ARG A 1 541 ? -20.247 8.467 8.988 1.00 95.38 541 ARG A O 1
ATOM 3950 N N . ARG A 1 542 ? -21.866 10.025 8.992 1.00 95.00 542 ARG A N 1
ATOM 3951 C CA . ARG A 1 542 ? -21.744 10.401 7.570 1.00 95.00 542 ARG A CA 1
ATOM 3952 C C . ARG A 1 542 ? -20.434 11.143 7.275 1.00 95.00 542 ARG A C 1
ATOM 3954 O O . ARG A 1 542 ? -19.854 10.913 6.220 1.00 95.00 542 ARG A O 1
ATOM 3961 N N . GLU A 1 543 ? -19.951 11.978 8.197 1.00 95.88 543 GLU A N 1
ATOM 3962 C CA . GLU A 1 543 ? -18.628 12.617 8.108 1.00 95.88 543 GLU A CA 1
ATOM 3963 C C . GLU A 1 543 ? -17.496 11.580 8.081 1.00 95.88 543 GLU A C 1
ATOM 3965 O O . GLU A 1 543 ? -16.639 11.640 7.201 1.00 95.88 543 GLU A O 1
ATOM 3970 N N . LEU A 1 544 ? -17.519 10.591 8.987 1.00 94.00 544 LEU A N 1
ATOM 3971 C CA . LEU A 1 544 ? -16.521 9.512 9.025 1.00 94.00 544 LEU A CA 1
ATOM 3972 C C . LEU A 1 544 ? -16.495 8.695 7.721 1.00 94.00 544 LEU A C 1
ATOM 3974 O O . LEU A 1 544 ? -15.413 8.453 7.190 1.00 94.00 544 LEU A O 1
ATOM 3978 N N . ARG A 1 545 ? -17.668 8.333 7.176 1.00 92.56 545 ARG A N 1
ATOM 3979 C CA . ARG A 1 545 ? -17.802 7.626 5.883 1.00 92.56 545 ARG A CA 1
ATOM 3980 C C . ARG A 1 545 ? -17.197 8.432 4.730 1.00 92.56 545 ARG A C 1
ATOM 3982 O O . ARG A 1 545 ? -16.225 7.990 4.131 1.00 92.56 545 ARG A O 1
ATOM 3989 N N . LEU A 1 546 ? -17.660 9.670 4.532 1.00 92.69 546 LEU A N 1
ATOM 3990 C CA . LEU A 1 546 ? -17.130 10.572 3.499 1.00 92.69 546 LEU A CA 1
ATOM 3991 C C . LEU A 1 546 ? -15.624 10.846 3.646 1.00 92.69 546 LEU A C 1
ATOM 3993 O O . LEU A 1 546 ? -14.953 11.108 2.651 1.00 92.69 546 LEU A O 1
ATOM 3997 N N . THR A 1 547 ? -15.087 10.806 4.870 1.00 92.38 547 THR A N 1
ATOM 3998 C CA . THR A 1 547 ? -13.648 10.965 5.129 1.00 92.38 547 THR A CA 1
ATOM 3999 C C . THR A 1 547 ? -12.868 9.729 4.676 1.00 92.38 547 THR A C 1
ATOM 4001 O O . THR A 1 547 ? -11.819 9.879 4.053 1.00 92.38 547 THR A O 1
ATOM 4004 N N . ALA A 1 548 ? -13.373 8.522 4.944 1.00 89.56 548 ALA A N 1
ATOM 4005 C CA . ALA A 1 548 ? -12.793 7.273 4.452 1.00 89.56 548 ALA A CA 1
ATOM 4006 C C . ALA A 1 548 ? -12.832 7.198 2.914 1.00 89.56 548 ALA A C 1
ATOM 4008 O O . ALA A 1 548 ? -11.786 6.987 2.300 1.00 89.56 548 ALA A O 1
ATOM 4009 N N . ASP A 1 549 ? -13.983 7.495 2.299 1.00 87.81 549 ASP A N 1
ATOM 4010 C CA . ASP A 1 549 ? -14.152 7.506 0.839 1.00 87.81 549 ASP A CA 1
ATOM 4011 C C . ASP A 1 549 ? -13.211 8.523 0.158 1.00 87.81 549 ASP A C 1
ATOM 4013 O O . ASP A 1 549 ? -12.517 8.201 -0.808 1.00 87.81 549 ASP A O 1
ATOM 4017 N N . HIS A 1 550 ? -13.125 9.747 0.702 1.00 89.75 550 HIS A N 1
ATOM 4018 C CA . HIS A 1 550 ? -12.209 10.789 0.225 1.00 89.75 550 HIS A CA 1
ATOM 4019 C C . HIS A 1 550 ? -10.740 10.354 0.303 1.00 89.75 550 HIS A C 1
ATOM 4021 O O . HIS A 1 550 ? -9.970 10.638 -0.614 1.00 89.75 550 HIS A O 1
ATOM 4027 N N . LEU A 1 551 ? -10.332 9.700 1.399 1.00 88.12 551 LEU A N 1
ATOM 4028 C CA . LEU A 1 551 ? -8.955 9.233 1.575 1.00 88.12 551 LEU A CA 1
ATOM 4029 C C . LEU A 1 551 ? -8.612 8.119 0.579 1.00 88.12 551 LEU A C 1
ATOM 4031 O O . LEU A 1 551 ? -7.570 8.214 -0.064 1.00 88.12 551 LEU A O 1
ATOM 4035 N N . ALA A 1 552 ? -9.502 7.139 0.390 1.00 85.50 552 ALA A N 1
ATOM 4036 C CA . ALA A 1 552 ? -9.330 6.086 -0.611 1.00 85.50 552 ALA A CA 1
ATOM 4037 C C . ALA A 1 552 ? -9.202 6.670 -2.030 1.00 85.50 552 ALA A C 1
ATOM 4039 O O . ALA A 1 552 ? -8.229 6.389 -2.731 1.00 85.50 552 ALA A O 1
ATOM 4040 N N . LYS A 1 553 ? -10.111 7.576 -2.427 1.00 84.06 553 LYS A N 1
ATOM 4041 C CA . LYS A 1 553 ? -10.086 8.182 -3.769 1.00 84.06 553 LYS A CA 1
ATOM 4042 C C . LYS A 1 553 ? -8.862 9.078 -3.996 1.00 84.06 553 LYS A C 1
ATOM 4044 O O . LYS A 1 553 ? -8.312 9.107 -5.095 1.00 84.06 553 LYS A O 1
ATOM 4049 N N . ALA A 1 554 ? -8.404 9.790 -2.964 1.00 87.81 554 ALA A N 1
ATOM 4050 C CA . ALA A 1 554 ? -7.191 10.606 -3.033 1.00 87.81 554 ALA A CA 1
ATOM 4051 C C . ALA A 1 554 ? -5.900 9.766 -3.091 1.00 87.81 554 ALA A C 1
ATOM 4053 O O . ALA A 1 554 ? -4.910 10.215 -3.670 1.00 87.81 554 ALA A O 1
ATOM 4054 N N . GLU A 1 555 ? -5.895 8.564 -2.511 1.00 84.94 555 GLU A N 1
ATOM 4055 C CA . GLU A 1 555 ? -4.789 7.608 -2.611 1.00 84.94 555 GLU A CA 1
ATOM 4056 C C . GLU A 1 555 ? -4.745 6.950 -3.999 1.00 84.94 555 GLU A C 1
ATOM 4058 O O . GLU A 1 555 ? -3.695 6.977 -4.645 1.00 84.94 555 GLU A O 1
ATOM 4063 N N . GLU A 1 556 ? -5.893 6.491 -4.513 1.00 81.94 556 GLU A N 1
ATOM 4064 C CA . GLU A 1 556 ? -6.051 5.963 -5.876 1.00 81.94 556 GLU A CA 1
ATOM 4065 C C . GLU A 1 556 ? -5.552 6.964 -6.934 1.00 81.94 556 GLU A C 1
ATOM 4067 O O . GLU A 1 556 ? -4.718 6.626 -7.777 1.00 81.94 556 GLU A O 1
ATOM 4072 N N . GLU A 1 557 ? -5.992 8.225 -6.869 1.00 85.88 557 GLU A N 1
ATOM 4073 C CA . GLU A 1 557 ? -5.576 9.248 -7.834 1.00 85.88 557 GLU A CA 1
ATOM 4074 C C . GLU A 1 557 ? -4.079 9.583 -7.717 1.00 85.88 557 GLU A C 1
ATOM 4076 O O . GLU A 1 557 ? -3.389 9.787 -8.718 1.00 85.88 557 GLU A O 1
ATOM 4081 N N . ARG A 1 558 ? -3.526 9.565 -6.498 1.00 85.88 558 ARG A N 1
ATOM 4082 C CA . ARG A 1 558 ? -2.087 9.764 -6.277 1.00 85.88 558 ARG A CA 1
ATOM 4083 C C . ARG A 1 558 ? -1.253 8.609 -6.837 1.00 85.88 558 ARG A C 1
ATOM 4085 O O . ARG A 1 558 ? -0.171 8.862 -7.370 1.00 85.88 558 ARG A O 1
ATOM 4092 N N . GLU A 1 559 ? -1.739 7.370 -6.753 1.00 83.69 559 GLU A N 1
ATOM 4093 C CA . GLU A 1 559 ? -1.132 6.206 -7.412 1.00 83.69 559 GLU A CA 1
ATOM 4094 C C . GLU A 1 559 ? -1.207 6.329 -8.943 1.00 83.69 559 GLU A C 1
ATOM 4096 O O . GLU A 1 559 ? -0.188 6.140 -9.612 1.00 83.69 559 GLU A O 1
ATOM 4101 N N . ARG A 1 560 ? -2.364 6.725 -9.505 1.00 83.50 560 ARG A N 1
ATOM 4102 C CA . ARG A 1 560 ? -2.533 6.967 -10.953 1.00 83.50 560 ARG A CA 1
ATOM 4103 C C . ARG A 1 560 ? -1.529 7.997 -11.473 1.00 83.50 560 ARG A C 1
ATOM 4105 O O . ARG A 1 560 ? -0.796 7.700 -12.415 1.00 83.50 560 ARG A O 1
ATOM 4112 N N . ILE A 1 561 ? -1.439 9.162 -10.825 1.00 87.56 561 ILE A N 1
ATOM 4113 C CA . ILE A 1 561 ? -0.506 10.242 -11.191 1.00 87.56 561 ILE A CA 1
ATOM 4114 C C . ILE A 1 561 ? 0.959 9.800 -11.037 1.00 87.56 561 ILE A C 1
ATOM 4116 O O . ILE A 1 561 ? 1.797 10.164 -11.864 1.00 87.56 561 ILE A O 1
ATOM 4120 N N . ARG A 1 562 ? 1.296 9.006 -10.007 1.00 86.25 562 ARG A N 1
ATOM 4121 C CA . ARG A 1 562 ? 2.655 8.463 -9.832 1.00 86.25 562 ARG A CA 1
ATOM 4122 C C . ARG A 1 562 ? 3.033 7.534 -10.989 1.00 86.25 562 ARG A C 1
ATOM 4124 O O . ARG A 1 562 ? 4.090 7.734 -11.580 1.00 86.25 562 ARG A O 1
ATOM 4131 N N . ALA A 1 563 ? 2.169 6.571 -11.316 1.00 83.69 563 ALA A N 1
ATOM 4132 C CA . ALA A 1 563 ? 2.410 5.581 -12.365 1.00 83.69 563 ALA A CA 1
ATOM 4133 C C . ALA A 1 563 ? 2.425 6.201 -13.774 1.00 83.69 563 ALA A C 1
ATOM 4135 O O . ALA A 1 563 ? 3.199 5.780 -14.626 1.00 83.69 563 ALA A O 1
ATOM 4136 N N . GLU A 1 564 ? 1.598 7.220 -14.020 1.00 85.56 564 GLU A N 1
ATOM 4137 C CA . GLU A 1 564 ? 1.604 7.983 -15.274 1.00 85.56 564 GLU A CA 1
ATOM 4138 C C . GLU A 1 564 ? 2.928 8.729 -15.473 1.00 85.56 564 GLU A C 1
ATOM 4140 O O . GLU A 1 564 ? 3.594 8.561 -16.490 1.00 85.56 564 GLU A O 1
ATOM 4145 N N . ARG A 1 565 ? 3.390 9.453 -14.446 1.00 89.06 565 ARG A N 1
ATOM 4146 C CA . ARG A 1 565 ? 4.707 10.108 -14.473 1.00 89.06 565 ARG A CA 1
ATOM 4147 C C . ARG A 1 565 ? 5.868 9.119 -14.573 1.00 89.06 565 ARG A C 1
ATOM 4149 O O . ARG A 1 565 ? 6.961 9.527 -14.950 1.00 89.06 565 ARG A O 1
ATOM 4156 N N . GLU A 1 566 ? 5.688 7.865 -14.163 1.00 86.56 566 GLU A N 1
ATOM 4157 C CA . GLU A 1 566 ? 6.714 6.828 -14.295 1.00 86.56 566 GLU A CA 1
ATOM 4158 C C . GLU A 1 566 ? 6.807 6.288 -15.721 1.00 86.56 566 GLU A C 1
ATOM 4160 O O . GLU A 1 566 ? 7.914 6.278 -16.255 1.00 86.56 566 GLU A O 1
ATOM 4165 N N . ARG A 1 567 ? 5.669 5.971 -16.364 1.00 85.12 567 ARG A N 1
ATOM 4166 C CA . ARG A 1 567 ? 5.619 5.677 -17.809 1.00 85.12 567 ARG A CA 1
ATOM 4167 C C . ARG A 1 567 ? 6.285 6.787 -18.608 1.00 85.12 567 ARG A C 1
ATOM 4169 O O . ARG A 1 567 ? 7.272 6.534 -19.280 1.00 85.12 567 ARG A O 1
ATOM 4176 N N . GLN A 1 568 ? 5.839 8.029 -18.420 1.00 88.94 568 GLN A N 1
ATOM 4177 C CA . GLN A 1 568 ? 6.376 9.183 -19.144 1.00 88.94 568 GLN A CA 1
ATOM 4178 C C . GLN A 1 568 ? 7.902 9.312 -19.008 1.00 88.94 568 GLN A C 1
ATOM 4180 O O . GLN A 1 568 ? 8.559 9.625 -19.990 1.00 88.94 568 GLN A O 1
ATOM 4185 N N . ARG A 1 569 ? 8.493 9.023 -17.834 1.00 89.94 569 ARG A N 1
ATOM 4186 C CA . ARG A 1 569 ? 9.961 9.014 -17.652 1.00 89.94 569 ARG A CA 1
ATOM 4187 C C . ARG A 1 569 ? 10.661 7.846 -18.351 1.00 89.94 569 ARG A C 1
ATOM 4189 O O . ARG A 1 569 ? 11.800 8.013 -18.775 1.00 89.94 569 ARG A O 1
ATOM 4196 N N . GLU A 1 570 ? 10.037 6.674 -18.416 1.00 88.25 570 GLU A N 1
ATOM 4197 C CA . GLU A 1 570 ? 10.591 5.496 -19.094 1.00 88.25 570 GLU A CA 1
ATOM 4198 C C . GLU A 1 570 ? 10.554 5.673 -20.618 1.00 88.25 570 GLU A C 1
ATOM 4200 O O . GLU A 1 570 ? 11.567 5.447 -21.280 1.00 88.25 570 GLU A O 1
ATOM 4205 N N . GLU A 1 571 ? 9.459 6.231 -21.140 1.00 87.75 571 GLU A N 1
ATOM 4206 C CA . GLU A 1 571 ? 9.309 6.599 -22.548 1.00 87.75 571 GLU A CA 1
ATOM 4207 C C . GLU A 1 571 ? 10.267 7.726 -22.964 1.00 87.75 571 GLU A C 1
ATOM 4209 O O . GLU A 1 571 ? 10.901 7.627 -24.014 1.00 87.75 571 GLU A O 1
ATOM 4214 N N . ASP A 1 572 ? 10.441 8.767 -22.137 1.00 91.00 572 ASP A N 1
ATOM 4215 C CA . ASP A 1 572 ? 11.410 9.843 -22.403 1.00 91.00 572 ASP A CA 1
ATOM 4216 C C . ASP A 1 572 ? 12.860 9.333 -22.398 1.00 91.00 572 ASP A C 1
ATOM 4218 O O . ASP A 1 572 ? 13.689 9.842 -23.153 1.00 91.00 572 ASP A O 1
ATOM 4222 N N . LYS A 1 573 ? 13.189 8.339 -21.556 1.00 91.69 573 LYS A N 1
ATOM 4223 C CA . LYS A 1 573 ? 14.508 7.684 -21.561 1.00 91.69 573 LYS A CA 1
ATOM 4224 C C . LYS A 1 573 ? 14.709 6.868 -22.837 1.00 91.69 573 LYS A C 1
ATOM 4226 O O . LYS A 1 573 ? 15.675 7.126 -23.552 1.00 91.69 573 LYS A O 1
ATOM 4231 N N . ALA A 1 574 ? 13.768 5.981 -23.171 1.00 89.12 574 ALA A N 1
ATOM 4232 C CA . ALA A 1 574 ? 13.826 5.178 -24.391 1.00 89.12 574 ALA A CA 1
ATOM 4233 C C . ALA A 1 574 ? 13.930 6.059 -25.650 1.00 89.12 574 ALA A C 1
ATOM 4235 O O . ALA A 1 574 ? 14.777 5.815 -26.506 1.00 89.12 574 ALA A O 1
ATOM 4236 N N . ARG A 1 575 ? 13.154 7.152 -25.740 1.00 91.00 575 ARG A N 1
ATOM 4237 C CA . ARG A 1 575 ? 13.249 8.097 -26.866 1.00 91.00 575 ARG A CA 1
ATOM 4238 C C . ARG A 1 575 ? 14.639 8.731 -26.970 1.00 91.00 575 ARG A C 1
ATOM 4240 O O . ARG A 1 575 ? 15.185 8.809 -28.064 1.00 91.00 575 ARG A O 1
ATOM 4247 N N . ARG A 1 576 ? 15.244 9.128 -25.843 1.00 92.50 576 ARG A N 1
ATOM 4248 C CA . ARG A 1 576 ? 16.610 9.686 -25.807 1.00 92.50 576 ARG A CA 1
ATOM 4249 C C . ARG A 1 576 ? 17.681 8.652 -26.163 1.00 92.50 576 ARG A C 1
ATOM 4251 O O . ARG A 1 576 ? 18.712 9.033 -26.705 1.00 92.50 576 ARG A O 1
ATOM 4258 N N . GLU A 1 577 ? 17.475 7.371 -25.866 1.00 91.50 577 GLU A N 1
ATOM 4259 C CA . GLU A 1 577 ? 18.361 6.282 -26.309 1.00 91.50 577 GLU A CA 1
ATOM 4260 C C . GLU A 1 577 ? 18.302 6.102 -27.831 1.00 91.50 577 GLU A C 1
ATOM 4262 O O . GLU A 1 577 ? 19.351 6.117 -28.476 1.00 91.50 577 GLU A O 1
ATOM 4267 N N . PHE A 1 578 ? 17.099 6.047 -28.418 1.00 90.06 578 PHE A N 1
ATOM 4268 C CA . PHE A 1 578 ? 16.927 6.018 -29.875 1.00 90.06 578 PHE A CA 1
ATOM 4269 C C . PHE A 1 578 ? 17.535 7.258 -30.549 1.00 90.06 578 PHE A C 1
ATOM 4271 O O . PHE A 1 578 ? 18.325 7.113 -31.480 1.00 90.06 578 PHE A O 1
ATOM 4278 N N . GLU A 1 579 ? 17.256 8.468 -30.046 1.00 92.56 579 GLU A N 1
ATOM 4279 C CA . GLU A 1 579 ? 17.850 9.723 -30.540 1.00 92.56 579 GLU A CA 1
ATOM 4280 C C . GLU A 1 579 ? 19.391 9.685 -30.518 1.00 92.56 579 GLU A C 1
ATOM 4282 O O . GLU A 1 579 ? 20.036 10.117 -31.477 1.00 92.56 579 GLU A O 1
ATOM 4287 N N . ARG A 1 580 ? 19.996 9.143 -29.449 1.00 94.06 580 ARG A N 1
ATOM 4288 C CA . ARG A 1 580 ? 21.457 9.021 -29.301 1.00 94.06 580 ARG A CA 1
ATOM 4289 C C . ARG A 1 580 ? 22.064 8.027 -30.282 1.00 94.06 580 ARG A C 1
ATOM 4291 O O . ARG A 1 580 ? 23.032 8.383 -30.951 1.00 94.06 580 ARG A O 1
ATOM 4298 N N . GLU A 1 581 ? 21.525 6.813 -30.378 1.00 93.25 581 GLU A N 1
ATOM 4299 C CA . GLU A 1 581 ? 22.115 5.779 -31.236 1.00 93.25 581 GLU A CA 1
ATOM 4300 C C . GLU A 1 581 ? 21.909 6.105 -32.720 1.00 93.25 581 GLU A C 1
ATOM 4302 O O . GLU A 1 581 ? 22.837 5.995 -33.517 1.00 93.25 581 GLU A O 1
ATOM 4307 N N . LYS A 1 582 ? 20.750 6.661 -33.086 1.00 93.25 582 LYS A N 1
ATOM 4308 C CA . LYS A 1 582 ? 20.494 7.221 -34.421 1.00 93.25 582 LYS A CA 1
ATOM 4309 C C . LYS A 1 582 ? 21.501 8.325 -34.769 1.00 93.25 582 LYS A C 1
ATOM 4311 O O . LYS A 1 582 ? 22.078 8.316 -35.854 1.00 93.25 582 LYS A O 1
ATOM 4316 N N . ALA A 1 583 ? 21.796 9.231 -33.832 1.00 95.31 583 ALA A N 1
ATOM 4317 C CA . ALA A 1 583 ? 22.816 10.270 -34.009 1.00 95.31 583 ALA A CA 1
ATOM 4318 C C . ALA A 1 583 ? 24.269 9.747 -34.002 1.00 95.31 583 ALA A C 1
ATOM 4320 O O . ALA A 1 583 ? 25.164 10.446 -34.483 1.00 95.31 583 ALA A O 1
ATOM 4321 N N . ARG A 1 584 ? 24.528 8.546 -33.468 1.00 96.38 584 ARG A N 1
ATOM 4322 C CA . ARG A 1 584 ? 25.817 7.843 -33.568 1.00 96.38 584 ARG A CA 1
ATOM 4323 C C . ARG A 1 584 ? 25.966 7.188 -34.941 1.00 96.38 584 ARG A C 1
ATOM 4325 O O . ARG A 1 584 ? 26.945 7.472 -35.626 1.00 96.38 584 ARG A O 1
ATOM 4332 N N . LEU A 1 585 ? 24.979 6.397 -35.365 1.00 94.19 585 LEU A N 1
ATOM 4333 C CA . LEU A 1 585 ? 24.968 5.715 -36.663 1.00 94.19 585 LEU A CA 1
ATOM 4334 C C . LEU A 1 585 ? 25.074 6.715 -37.822 1.00 94.19 585 LEU A C 1
ATOM 4336 O O . LEU A 1 585 ? 25.914 6.537 -38.695 1.00 94.19 585 LEU A O 1
ATOM 4340 N N . LEU A 1 586 ? 24.340 7.834 -37.783 1.00 95.25 586 LEU A N 1
ATOM 4341 C CA . LEU A 1 586 ? 24.453 8.901 -38.792 1.00 95.25 586 LEU A CA 1
ATOM 4342 C C . LEU A 1 586 ? 25.858 9.535 -38.863 1.00 95.25 586 LEU A C 1
ATOM 4344 O O . LEU A 1 586 ? 26.306 9.924 -39.942 1.00 95.25 586 LEU A O 1
ATOM 4348 N N . LYS A 1 587 ? 26.584 9.621 -37.739 1.00 96.44 587 LYS A N 1
ATOM 4349 C CA . LYS A 1 587 ? 27.979 10.098 -37.730 1.00 96.44 587 LYS A CA 1
ATOM 4350 C C . LYS A 1 587 ? 28.926 9.064 -38.325 1.00 96.44 587 LYS A C 1
ATOM 4352 O O . LYS A 1 587 ? 29.779 9.438 -39.124 1.00 96.44 587 LYS A O 1
ATOM 4357 N N . GLU A 1 588 ? 28.764 7.790 -37.975 1.00 95.94 588 GLU A N 1
ATOM 4358 C CA . GLU A 1 588 ? 29.572 6.706 -38.540 1.00 95.94 588 GLU A CA 1
ATOM 4359 C C . GLU A 1 588 ? 29.347 6.574 -40.051 1.00 95.94 588 GLU A C 1
ATOM 4361 O O . GLU A 1 588 ? 30.319 6.599 -40.802 1.00 95.94 588 GLU A O 1
ATOM 4366 N N . ARG A 1 589 ? 28.086 6.601 -40.499 1.00 95.50 589 ARG A N 1
ATOM 4367 C CA . ARG A 1 589 ? 27.670 6.678 -41.908 1.00 95.50 589 ARG A CA 1
ATOM 4368 C C . ARG A 1 589 ? 28.432 7.769 -42.665 1.00 95.50 589 ARG A C 1
ATOM 4370 O O . ARG A 1 589 ? 29.200 7.468 -43.574 1.00 95.50 589 ARG A O 1
ATOM 4377 N N . SER A 1 590 ? 28.330 9.020 -42.207 1.00 96.56 590 SER A N 1
ATOM 4378 C CA . SER A 1 590 ? 29.007 10.159 -42.849 1.00 96.56 590 SER A CA 1
ATOM 4379 C C . SER A 1 590 ? 30.542 10.073 -42.812 1.00 96.56 590 SER A C 1
ATOM 4381 O O . SER A 1 590 ? 31.214 10.591 -43.708 1.00 96.56 590 SER A O 1
ATOM 4383 N N . HIS A 1 591 ? 31.123 9.398 -41.812 1.00 95.12 591 HIS A N 1
ATOM 4384 C CA . HIS A 1 591 ? 32.562 9.145 -41.747 1.00 95.12 591 HIS A CA 1
ATOM 4385 C C . HIS A 1 591 ? 33.005 8.093 -42.773 1.00 95.12 591 HIS A C 1
ATOM 4387 O O . HIS A 1 591 ? 34.036 8.288 -43.420 1.00 95.12 591 HIS A O 1
ATOM 4393 N N . VAL A 1 592 ? 32.226 7.017 -42.937 1.00 93.19 592 VAL A N 1
ATOM 4394 C CA . VAL A 1 592 ? 32.460 5.945 -43.918 1.00 93.19 592 VAL A CA 1
ATOM 4395 C C . VAL A 1 592 ? 32.282 6.473 -45.344 1.00 93.19 592 VAL A C 1
ATOM 4397 O O . VAL A 1 592 ? 33.200 6.327 -46.145 1.00 93.19 592 VAL A O 1
ATOM 4400 N N . GLU A 1 593 ? 31.199 7.201 -45.639 1.00 95.00 593 GLU A N 1
ATOM 4401 C CA . GLU A 1 593 ? 30.998 7.894 -46.926 1.00 95.00 593 GLU A CA 1
ATOM 4402 C C . GLU A 1 593 ? 32.188 8.807 -47.264 1.00 95.00 593 GLU A C 1
ATOM 4404 O O . GLU A 1 593 ? 32.781 8.723 -48.340 1.00 95.00 593 GLU A O 1
ATOM 4409 N N . SER A 1 594 ? 32.616 9.627 -46.297 1.00 95.38 594 SER A N 1
ATOM 4410 C CA . SER A 1 594 ? 33.780 10.504 -46.460 1.00 95.38 594 SER A CA 1
ATOM 4411 C C . SER A 1 594 ? 35.099 9.741 -46.634 1.00 95.38 594 SER A C 1
ATOM 4413 O O . SER A 1 594 ? 36.069 10.316 -47.127 1.00 95.38 594 SER A O 1
ATOM 4415 N N . ALA A 1 595 ? 35.187 8.488 -46.180 1.00 94.19 595 ALA A N 1
ATOM 4416 C CA . ALA A 1 595 ? 36.369 7.644 -46.320 1.00 94.19 595 ALA A CA 1
ATOM 4417 C C . ALA A 1 595 ? 36.418 6.944 -47.685 1.00 94.19 595 ALA A C 1
ATOM 4419 O O . ALA A 1 595 ? 37.478 6.974 -48.306 1.00 94.19 595 ALA A O 1
ATOM 4420 N N . ILE A 1 596 ? 35.283 6.439 -48.185 1.00 94.06 596 ILE A N 1
ATOM 4421 C CA . ILE A 1 596 ? 35.132 5.878 -49.541 1.00 94.06 596 ILE A CA 1
ATOM 4422 C C . ILE A 1 596 ? 35.649 6.880 -50.583 1.00 94.06 596 ILE A C 1
ATOM 4424 O O . ILE A 1 596 ? 36.602 6.581 -51.301 1.00 94.06 596 ILE A O 1
ATOM 4428 N N . VAL A 1 597 ? 35.142 8.119 -50.561 1.00 94.94 597 VAL A N 1
ATOM 4429 C CA . VAL A 1 597 ? 35.551 9.193 -51.492 1.00 94.94 597 VAL A CA 1
ATOM 4430 C C . VAL A 1 597 ? 37.063 9.482 -51.438 1.00 94.94 597 VAL A C 1
ATOM 4432 O O . VAL A 1 597 ? 37.676 9.831 -52.447 1.00 94.94 597 VAL A O 1
ATOM 4435 N N . ARG A 1 598 ? 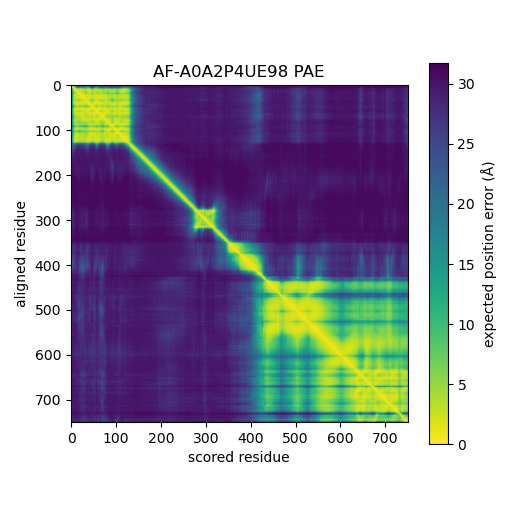37.711 9.311 -50.274 1.00 94.44 598 ARG A N 1
ATOM 4436 C CA . ARG A 1 598 ? 39.169 9.496 -50.124 1.00 94.44 598 ARG A CA 1
ATOM 4437 C C . ARG A 1 598 ? 39.999 8.320 -50.643 1.00 94.44 598 ARG A C 1
ATOM 4439 O O . ARG A 1 598 ? 41.174 8.540 -50.934 1.00 94.44 598 ARG A O 1
ATOM 4446 N N . LEU A 1 599 ? 39.443 7.111 -50.725 1.00 93.06 599 LEU A N 1
ATOM 4447 C CA . LEU A 1 599 ? 40.109 5.938 -51.305 1.00 93.06 599 LEU A CA 1
ATOM 4448 C C . LEU A 1 599 ? 39.915 5.894 -52.825 1.00 93.06 599 LEU A C 1
ATOM 4450 O O . LEU A 1 599 ? 40.892 5.734 -53.556 1.00 93.06 599 LEU A O 1
ATOM 4454 N N . GLU A 1 600 ? 38.706 6.199 -53.305 1.00 90.62 600 GLU A N 1
ATOM 4455 C CA . GLU A 1 600 ? 38.407 6.409 -54.728 1.00 90.62 600 GLU A CA 1
ATOM 4456 C C . GLU A 1 600 ? 39.342 7.461 -55.347 1.00 90.62 600 GLU A C 1
ATOM 4458 O O . GLU A 1 600 ? 40.007 7.195 -56.347 1.00 90.62 600 GLU A O 1
ATOM 4463 N N . ALA A 1 601 ? 39.498 8.621 -54.695 1.00 92.69 601 ALA A N 1
ATOM 4464 C CA . ALA A 1 601 ? 40.412 9.685 -55.125 1.00 92.69 601 ALA A CA 1
ATOM 4465 C C . ALA A 1 601 ? 41.913 9.312 -55.066 1.00 92.69 601 ALA A C 1
ATOM 4467 O O . ALA A 1 601 ? 42.756 10.085 -55.523 1.00 92.69 601 ALA A O 1
ATOM 4468 N N . ARG A 1 602 ? 42.263 8.148 -54.500 1.00 91.81 602 ARG A N 1
ATOM 4469 C CA . ARG A 1 602 ? 43.621 7.574 -54.479 1.00 91.81 602 ARG A CA 1
ATOM 4470 C C . ARG A 1 602 ? 43.786 6.380 -55.426 1.00 91.81 602 ARG A C 1
ATOM 4472 O O . ARG A 1 602 ? 44.896 5.871 -55.542 1.00 91.81 602 ARG A O 1
ATOM 4479 N N . GLY A 1 603 ? 42.716 5.942 -56.094 1.00 90.25 603 GLY A N 1
ATOM 4480 C CA . GLY A 1 603 ? 42.705 4.745 -56.940 1.00 90.25 603 GLY A CA 1
ATOM 4481 C C . GLY A 1 603 ? 42.609 3.418 -56.175 1.00 90.25 603 GLY A C 1
ATOM 4482 O O . GLY A 1 603 ? 42.748 2.363 -56.790 1.00 90.25 603 GLY A O 1
ATOM 4483 N N . ASP A 1 604 ? 42.359 3.443 -54.862 1.00 91.31 604 ASP A N 1
ATOM 4484 C CA . ASP A 1 604 ? 42.169 2.236 -54.052 1.00 91.31 604 ASP A CA 1
ATOM 4485 C C . ASP A 1 604 ? 40.706 1.775 -54.117 1.00 91.31 604 ASP A C 1
ATOM 4487 O O . ASP A 1 604 ? 39.877 2.101 -53.265 1.00 91.31 604 ASP A O 1
ATOM 4491 N N . ALA A 1 605 ? 40.384 1.039 -55.182 1.00 87.62 605 ALA A N 1
ATOM 4492 C CA . ALA A 1 605 ? 39.053 0.472 -55.378 1.00 87.62 605 ALA A CA 1
ATOM 4493 C C . ALA A 1 605 ? 38.716 -0.614 -54.339 1.00 87.62 605 ALA A C 1
ATOM 4495 O O . ALA A 1 605 ? 37.582 -0.669 -53.877 1.00 87.62 605 ALA A O 1
ATOM 4496 N N . SER A 1 606 ? 39.697 -1.429 -53.926 1.00 89.12 606 SER A N 1
ATOM 4497 C CA . SER A 1 606 ? 39.470 -2.547 -52.998 1.00 89.12 606 SER A CA 1
ATOM 4498 C C . SER A 1 606 ? 39.100 -2.050 -51.601 1.00 89.12 606 SER A C 1
ATOM 4500 O O . SER A 1 606 ? 38.106 -2.496 -51.032 1.00 89.12 606 SER A O 1
ATOM 4502 N N . GLY A 1 607 ? 39.841 -1.072 -51.070 1.00 88.31 607 GLY A N 1
ATOM 4503 C CA . GLY A 1 607 ? 39.501 -0.441 -49.795 1.00 88.31 607 GLY A CA 1
ATOM 4504 C C . GLY A 1 607 ? 38.197 0.365 -49.859 1.00 88.31 607 GLY A C 1
ATOM 4505 O O . GLY A 1 607 ? 37.490 0.480 -48.857 1.00 88.31 607 GLY A O 1
ATOM 4506 N N . ALA A 1 608 ? 37.831 0.898 -51.032 1.00 90.44 608 ALA A N 1
ATOM 4507 C CA . ALA A 1 608 ? 36.525 1.523 -51.231 1.00 90.44 608 ALA A CA 1
ATOM 4508 C C . ALA A 1 608 ? 35.376 0.496 -51.176 1.00 90.44 608 ALA A C 1
ATOM 4510 O O . ALA A 1 608 ? 34.362 0.779 -50.542 1.00 90.44 608 ALA A O 1
ATOM 4511 N N . ASP A 1 609 ? 35.531 -0.693 -51.769 1.00 91.25 609 ASP A N 1
ATOM 4512 C CA . ASP A 1 609 ? 34.529 -1.770 -51.710 1.00 91.25 609 ASP A CA 1
ATOM 4513 C C . ASP A 1 609 ? 34.340 -2.339 -50.293 1.00 91.25 609 ASP A C 1
ATOM 4515 O O . ASP A 1 609 ? 33.202 -2.503 -49.850 1.00 91.25 609 ASP A O 1
ATOM 4519 N N . GLU A 1 610 ? 35.419 -2.542 -49.528 1.00 91.62 610 GLU A N 1
ATOM 4520 C CA . GLU A 1 610 ? 35.328 -2.940 -48.111 1.00 91.62 610 GLU A CA 1
ATOM 4521 C C . GLU A 1 610 ? 34.541 -1.918 -47.270 1.00 91.62 610 GLU A C 1
ATOM 4523 O O . GLU A 1 610 ? 33.721 -2.282 -46.422 1.00 91.62 610 GLU A O 1
ATOM 4528 N N . LEU A 1 611 ? 34.740 -0.620 -47.525 1.00 93.31 611 LEU A N 1
ATOM 4529 C CA . LEU A 1 611 ? 33.992 0.436 -46.844 1.00 93.31 611 LEU A CA 1
ATOM 4530 C C . LEU A 1 611 ? 32.544 0.578 -47.336 1.00 93.31 611 LEU A C 1
ATOM 4532 O O . LEU A 1 611 ? 31.702 0.999 -46.543 1.00 93.31 611 LEU A O 1
ATOM 4536 N N . ARG A 1 612 ? 32.223 0.210 -48.585 1.00 93.25 612 ARG A N 1
ATOM 4537 C CA . ARG A 1 612 ? 30.832 0.139 -49.077 1.00 93.25 612 ARG A CA 1
ATOM 4538 C C . ARG A 1 612 ? 30.054 -0.960 -48.354 1.00 93.25 612 ARG A C 1
ATOM 4540 O O . ARG A 1 612 ? 28.987 -0.669 -47.828 1.00 93.25 612 ARG A O 1
ATOM 4547 N N . ALA A 1 613 ? 30.630 -2.154 -48.201 1.00 93.75 613 ALA A N 1
ATOM 4548 C CA . ALA A 1 613 ? 30.011 -3.223 -47.412 1.00 93.75 613 ALA A CA 1
ATOM 4549 C C . ALA A 1 613 ? 29.734 -2.780 -45.959 1.00 93.75 613 ALA A C 1
ATOM 4551 O O . ALA A 1 613 ? 28.645 -2.999 -45.432 1.00 93.75 613 ALA A O 1
ATOM 4552 N N . LYS A 1 614 ? 30.675 -2.055 -45.331 1.00 92.81 614 LYS A N 1
ATOM 4553 C CA . LYS A 1 614 ? 30.439 -1.469 -44.002 1.00 92.81 614 LYS A CA 1
ATOM 4554 C C . LYS A 1 614 ? 29.371 -0.359 -44.006 1.00 92.81 614 LYS A C 1
ATOM 4556 O O . LYS A 1 614 ? 28.688 -0.168 -43.000 1.00 92.81 614 LYS A O 1
ATOM 4561 N N . LEU A 1 615 ? 29.224 0.403 -45.091 1.00 94.50 615 LEU A N 1
ATOM 4562 C CA . LEU A 1 615 ? 28.160 1.404 -45.212 1.00 94.50 615 LEU A CA 1
ATOM 4563 C C . LEU A 1 615 ? 26.778 0.734 -45.255 1.00 94.50 615 LEU A C 1
ATOM 4565 O O . LEU A 1 615 ? 25.874 1.196 -44.560 1.00 94.50 615 LEU A O 1
ATOM 4569 N N . ASP A 1 616 ? 26.651 -0.379 -45.981 1.00 94.94 616 ASP A N 1
ATOM 4570 C CA . ASP A 1 616 ? 25.424 -1.181 -46.041 1.00 94.94 616 ASP A CA 1
ATOM 4571 C C . ASP A 1 616 ? 25.049 -1.751 -44.658 1.00 94.94 616 ASP A C 1
ATOM 4573 O O . ASP A 1 616 ? 23.889 -1.650 -44.251 1.00 94.94 616 ASP A O 1
ATOM 4577 N N . ASP A 1 617 ? 26.020 -2.253 -43.880 1.00 93.81 617 ASP A N 1
ATOM 4578 C CA . ASP A 1 617 ? 25.808 -2.675 -42.481 1.00 93.81 617 ASP A CA 1
ATOM 4579 C C . ASP A 1 617 ? 25.262 -1.530 -41.603 1.00 93.81 617 ASP A C 1
ATOM 4581 O O . ASP A 1 617 ? 24.346 -1.722 -40.794 1.00 93.81 617 ASP A O 1
ATOM 4585 N N . VAL A 1 618 ? 25.809 -0.317 -41.755 1.00 94.12 618 VAL A N 1
ATOM 4586 C CA . VAL A 1 618 ? 25.393 0.869 -40.986 1.00 94.12 618 VAL A CA 1
ATOM 4587 C C . VAL A 1 618 ? 23.997 1.343 -41.396 1.00 94.12 618 VAL A C 1
ATOM 4589 O O . VAL A 1 618 ? 23.202 1.692 -40.519 1.00 94.12 618 VAL A O 1
ATOM 4592 N N . ASP A 1 619 ? 23.654 1.316 -42.686 1.00 93.69 619 ASP A N 1
ATOM 4593 C CA . ASP A 1 619 ? 22.319 1.694 -43.165 1.00 93.69 619 ASP A CA 1
ATOM 4594 C C . ASP A 1 619 ? 21.256 0.624 -42.857 1.00 93.69 619 ASP A C 1
ATOM 4596 O O . ASP A 1 619 ? 20.113 0.966 -42.525 1.00 93.69 619 ASP A O 1
ATOM 4600 N N . ALA A 1 620 ? 21.626 -0.660 -42.816 1.00 93.25 620 ALA A N 1
ATOM 4601 C CA . ALA A 1 620 ? 20.782 -1.729 -42.283 1.00 93.25 620 ALA A CA 1
ATOM 4602 C C . ALA A 1 620 ? 20.525 -1.553 -40.772 1.00 93.25 620 ALA A C 1
ATOM 4604 O O . ALA A 1 620 ? 19.377 -1.639 -40.317 1.00 93.25 620 ALA A O 1
ATOM 4605 N N . ALA A 1 621 ? 21.561 -1.232 -39.987 1.00 91.69 621 ALA A N 1
ATOM 4606 C CA . ALA A 1 621 ? 21.426 -0.935 -38.560 1.00 91.69 621 ALA A CA 1
ATOM 4607 C C . ALA A 1 621 ? 20.549 0.306 -38.311 1.00 91.69 621 ALA A C 1
ATOM 4609 O O . ALA A 1 621 ? 19.641 0.266 -37.475 1.00 91.69 621 ALA A O 1
ATOM 4610 N N . LEU A 1 622 ? 20.754 1.385 -39.074 1.00 92.06 622 LEU A N 1
ATOM 4611 C CA . LEU A 1 622 ? 19.959 2.613 -39.001 1.00 92.06 622 LEU A CA 1
ATOM 4612 C C . LEU A 1 622 ? 18.482 2.356 -39.342 1.00 92.06 622 LEU A C 1
ATOM 4614 O O . LEU A 1 622 ? 17.595 2.847 -38.642 1.00 92.06 622 LEU A O 1
ATOM 4618 N N . THR A 1 623 ? 18.216 1.531 -40.359 1.00 91.44 623 THR A N 1
ATOM 4619 C CA . THR A 1 623 ? 16.861 1.103 -40.748 1.00 91.44 623 THR A CA 1
ATOM 4620 C C . THR A 1 623 ? 16.192 0.275 -39.645 1.00 91.44 623 THR A C 1
ATOM 4622 O O . THR A 1 623 ? 15.035 0.523 -39.302 1.00 91.44 623 THR A O 1
ATOM 4625 N N . SER A 1 624 ? 16.924 -0.654 -39.019 1.00 88.50 624 SER A N 1
ATOM 4626 C CA . SER A 1 624 ? 16.446 -1.452 -37.878 1.00 88.50 624 SER A CA 1
ATOM 4627 C C . SER A 1 624 ? 16.090 -0.576 -36.669 1.00 88.50 624 SER A C 1
ATOM 4629 O O . SER A 1 624 ? 15.023 -0.739 -36.072 1.00 88.50 624 SER A O 1
ATOM 4631 N N . VAL A 1 625 ? 16.936 0.406 -36.335 1.00 88.62 625 VAL A N 1
ATOM 4632 C CA . VAL A 1 625 ? 16.682 1.376 -35.256 1.00 88.62 625 VAL A CA 1
ATOM 4633 C C . VAL A 1 625 ? 15.459 2.248 -35.568 1.00 88.62 625 VAL A C 1
ATOM 4635 O O . VAL A 1 625 ? 14.582 2.381 -34.715 1.00 88.62 625 VAL A O 1
ATOM 4638 N N . ALA A 1 626 ? 15.341 2.774 -36.790 1.00 86.94 626 ALA A N 1
ATOM 4639 C CA . ALA A 1 626 ? 14.199 3.593 -37.203 1.00 86.94 626 ALA A CA 1
ATOM 4640 C C . ALA A 1 626 ? 12.870 2.808 -37.223 1.00 86.94 626 ALA A C 1
ATOM 4642 O O . ALA A 1 626 ? 11.837 3.336 -36.815 1.00 86.94 626 ALA A O 1
ATOM 4643 N N . GLY A 1 627 ? 12.883 1.534 -37.630 1.00 84.75 627 GLY A N 1
ATOM 4644 C CA . GLY A 1 627 ? 11.701 0.664 -37.580 1.00 84.75 627 GLY A CA 1
ATOM 4645 C C . GLY A 1 627 ? 11.221 0.376 -36.150 1.00 84.75 627 GLY A C 1
ATOM 4646 O O . GLY A 1 627 ? 10.015 0.337 -35.895 1.00 84.75 627 GLY A O 1
ATOM 4647 N N . ARG A 1 628 ? 12.154 0.234 -35.196 1.00 85.44 628 ARG A N 1
ATOM 4648 C CA . ARG A 1 628 ? 11.854 0.091 -33.757 1.00 85.44 628 ARG A CA 1
ATOM 4649 C C . ARG A 1 628 ? 11.315 1.388 -33.147 1.00 85.44 628 ARG A C 1
ATOM 4651 O O . ARG A 1 628 ? 10.388 1.336 -32.351 1.00 85.44 628 ARG A O 1
ATOM 4658 N N . GLU A 1 629 ? 11.867 2.535 -33.538 1.00 86.38 629 GLU A N 1
ATOM 4659 C CA . GLU A 1 629 ? 11.405 3.865 -33.112 1.00 86.38 629 GLU A CA 1
ATOM 4660 C C . GLU A 1 629 ? 9.983 4.172 -33.625 1.00 86.38 629 GLU A C 1
ATOM 4662 O O . GLU A 1 629 ? 9.181 4.762 -32.901 1.00 86.38 629 GLU A O 1
ATOM 4667 N N . ALA A 1 630 ? 9.655 3.744 -34.850 1.00 85.00 630 ALA A N 1
ATOM 4668 C CA . ALA A 1 630 ? 8.359 3.988 -35.483 1.00 85.00 630 ALA A CA 1
ATOM 4669 C C . ALA A 1 630 ? 7.217 3.103 -34.944 1.00 85.00 630 ALA A C 1
ATOM 4671 O O . ALA A 1 630 ? 6.092 3.586 -34.799 1.00 85.00 630 ALA A O 1
ATOM 4672 N N . ASN A 1 631 ? 7.469 1.821 -34.645 1.00 85.44 631 ASN A N 1
ATOM 4673 C CA . ASN A 1 631 ? 6.444 0.933 -34.088 1.00 85.44 631 ASN A CA 1
ATOM 4674 C C . ASN A 1 631 ? 6.459 0.941 -32.552 1.00 85.44 631 ASN A C 1
ATOM 4676 O O . ASN A 1 631 ? 7.224 0.217 -31.917 1.00 85.44 631 ASN A O 1
ATOM 4680 N N . THR A 1 632 ? 5.525 1.676 -31.949 1.00 81.56 632 THR A N 1
ATOM 4681 C CA . THR A 1 632 ? 5.349 1.755 -30.488 1.00 81.56 632 THR A CA 1
ATOM 4682 C C . THR A 1 632 ? 4.951 0.437 -29.813 1.00 81.56 632 THR A C 1
ATOM 4684 O O . THR A 1 632 ? 4.982 0.372 -28.584 1.00 81.56 632 THR A O 1
ATOM 4687 N N . ARG A 1 633 ? 4.597 -0.610 -30.575 1.00 87.69 633 ARG A N 1
ATOM 4688 C CA . ARG A 1 633 ? 4.330 -1.967 -30.060 1.00 87.69 633 ARG A CA 1
ATOM 4689 C C . ARG A 1 633 ? 5.579 -2.859 -30.036 1.00 87.69 633 ARG A C 1
ATOM 4691 O O . ARG A 1 633 ? 5.573 -3.858 -29.319 1.00 87.69 633 ARG A O 1
ATOM 4698 N N . THR A 1 634 ? 6.648 -2.496 -30.752 1.00 89.62 634 THR A N 1
ATOM 4699 C CA . THR A 1 634 ? 7.934 -3.208 -30.700 1.00 89.62 634 THR A CA 1
ATOM 4700 C C . THR A 1 634 ? 8.609 -2.990 -29.344 1.00 89.62 634 THR A C 1
ATOM 4702 O O . THR A 1 634 ? 8.656 -1.869 -28.835 1.00 89.62 634 THR A O 1
ATOM 4705 N N . GLY A 1 635 ? 9.193 -4.043 -28.773 1.00 91.06 635 GLY A N 1
ATOM 4706 C CA . GLY A 1 635 ? 9.952 -3.944 -27.528 1.00 91.06 635 GLY A CA 1
ATOM 4707 C C . GLY A 1 635 ? 10.486 -5.284 -27.037 1.00 91.06 635 GLY A C 1
ATOM 4708 O O . GLY A 1 635 ? 10.495 -6.276 -27.767 1.00 91.06 635 GLY A O 1
ATOM 4709 N N . HIS A 1 636 ? 10.909 -5.308 -25.776 1.00 91.44 636 HIS A N 1
ATOM 4710 C CA . HIS A 1 636 ? 11.323 -6.519 -25.073 1.00 91.44 636 HIS A CA 1
ATOM 4711 C C . HIS A 1 636 ? 10.348 -6.816 -23.931 1.00 91.44 636 HIS A C 1
ATOM 4713 O O . HIS A 1 636 ? 10.109 -5.944 -23.095 1.00 91.44 636 HIS A O 1
ATOM 4719 N N . VAL A 1 637 ? 9.824 -8.041 -23.862 1.00 92.88 637 VAL A N 1
ATOM 4720 C CA . VAL A 1 637 ? 9.127 -8.564 -22.678 1.00 92.88 637 VAL A CA 1
ATOM 4721 C C . VAL A 1 637 ? 10.154 -9.253 -21.784 1.00 92.88 637 VAL A C 1
ATOM 4723 O O . VAL A 1 637 ? 10.871 -10.144 -22.237 1.00 92.88 637 VAL A O 1
ATOM 4726 N N . TYR A 1 638 ? 10.236 -8.841 -20.522 1.00 92.94 638 TYR A N 1
ATOM 4727 C CA . TYR A 1 638 ? 11.133 -9.406 -19.520 1.00 92.94 638 TYR A CA 1
ATOM 4728 C C . TYR A 1 638 ? 10.367 -10.210 -18.464 1.00 92.94 638 TYR A C 1
ATOM 4730 O O . TYR A 1 638 ? 9.273 -9.833 -18.030 1.00 92.94 638 TYR A O 1
ATOM 4738 N N . VAL A 1 639 ? 10.983 -11.305 -18.017 1.00 94.25 639 VAL A N 1
ATOM 4739 C CA . VAL A 1 639 ? 10.548 -12.099 -16.860 1.00 94.25 639 VAL A CA 1
ATOM 4740 C C . VAL A 1 639 ? 11.683 -12.099 -15.847 1.00 94.25 639 VAL A C 1
ATOM 4742 O O . VAL A 1 639 ? 12.789 -12.543 -16.159 1.00 94.25 639 VAL A O 1
ATOM 4745 N N . ILE A 1 640 ? 11.416 -11.580 -14.649 1.00 94.12 640 ILE A N 1
ATOM 4746 C CA . ILE A 1 640 ? 12.420 -11.393 -13.593 1.00 94.12 640 ILE A CA 1
ATOM 4747 C C . ILE A 1 640 ? 11.896 -11.851 -12.227 1.00 94.12 640 ILE A C 1
ATOM 4749 O O . ILE A 1 640 ? 10.700 -11.740 -11.952 1.00 94.12 640 ILE A O 1
ATOM 4753 N N . SER A 1 641 ? 12.776 -12.332 -11.350 1.00 94.38 641 SER A N 1
ATOM 4754 C CA . SER A 1 641 ? 12.451 -12.623 -9.943 1.00 94.38 641 SER A CA 1
ATOM 4755 C C . SER A 1 641 ? 13.524 -12.078 -9.000 1.00 94.38 641 SER A C 1
ATOM 4757 O O . SER A 1 641 ? 14.526 -11.515 -9.435 1.00 94.38 641 SER A O 1
ATOM 4759 N N . ASN A 1 642 ? 13.293 -12.175 -7.693 1.00 92.38 642 ASN A N 1
ATOM 4760 C CA . ASN A 1 642 ? 14.277 -11.786 -6.689 1.00 92.38 642 ASN A CA 1
ATOM 4761 C C . ASN A 1 642 ? 14.124 -12.700 -5.475 1.00 92.38 642 ASN A C 1
ATOM 4763 O O . ASN A 1 642 ? 13.244 -12.492 -4.635 1.00 92.38 642 ASN A O 1
ATOM 4767 N N . LEU A 1 643 ? 14.964 -13.733 -5.404 1.00 89.38 643 LEU A N 1
ATOM 4768 C CA . LEU A 1 643 ? 14.846 -14.784 -4.396 1.00 89.38 643 LEU A CA 1
ATOM 4769 C C . LEU A 1 643 ? 14.912 -14.228 -2.962 1.00 89.38 643 LEU A C 1
ATOM 4771 O O . LEU A 1 643 ? 14.099 -14.606 -2.121 1.00 89.38 643 LEU A O 1
ATOM 4775 N N . GLY A 1 644 ? 15.825 -13.287 -2.702 1.00 85.31 644 GLY A N 1
ATOM 4776 C CA . GLY A 1 644 ? 16.039 -12.716 -1.369 1.00 85.31 644 GLY A CA 1
ATOM 4777 C C . GLY A 1 644 ? 15.006 -11.671 -0.930 1.00 85.31 644 GLY A C 1
ATOM 4778 O O . GLY A 1 644 ? 14.860 -11.437 0.267 1.00 85.31 644 GLY A O 1
ATOM 4779 N N . ALA A 1 645 ? 14.275 -11.052 -1.865 1.00 88.06 645 ALA A N 1
ATOM 4780 C CA . ALA A 1 645 ? 13.202 -10.099 -1.559 1.00 88.06 645 ALA A CA 1
ATOM 4781 C C . ALA A 1 645 ? 11.800 -10.734 -1.561 1.00 88.06 645 ALA A C 1
ATOM 4783 O O . ALA A 1 645 ? 10.927 -10.306 -0.804 1.00 88.06 645 ALA A O 1
ATOM 4784 N N . PHE A 1 646 ? 11.569 -11.717 -2.438 1.00 89.19 646 PHE A N 1
ATOM 4785 C CA . PHE A 1 646 ? 10.231 -12.185 -2.817 1.00 89.19 646 PHE A CA 1
ATOM 4786 C C . PHE A 1 646 ? 10.044 -13.712 -2.764 1.00 89.19 646 PHE A C 1
ATOM 4788 O O . PHE A 1 646 ? 8.903 -14.180 -2.806 1.00 89.19 646 PHE A O 1
ATOM 4795 N N . GLY A 1 647 ? 11.123 -14.488 -2.626 1.00 88.00 647 GLY A N 1
ATOM 4796 C CA . GLY A 1 647 ? 11.082 -15.951 -2.614 1.00 88.00 647 GLY A CA 1
ATOM 4797 C C . GLY A 1 647 ? 10.878 -16.590 -3.996 1.00 88.00 647 GLY A C 1
ATOM 4798 O O . GLY A 1 647 ? 10.739 -15.922 -5.015 1.00 88.00 647 GLY A O 1
ATOM 4799 N N . GLU A 1 648 ? 10.845 -17.922 -4.022 1.00 87.62 648 GLU A N 1
ATOM 4800 C CA . GLU A 1 648 ? 10.874 -18.747 -5.248 1.00 87.62 648 GLU A CA 1
ATOM 4801 C C . GLU A 1 648 ? 9.597 -18.685 -6.108 1.00 87.62 648 GLU A C 1
ATOM 4803 O O . GLU A 1 648 ? 9.611 -19.076 -7.274 1.00 87.62 648 GLU A O 1
ATOM 4808 N N . ARG A 1 649 ? 8.473 -18.240 -5.531 1.00 91.31 649 ARG A N 1
ATOM 4809 C CA . ARG A 1 649 ? 7.133 -18.280 -6.152 1.00 91.31 649 ARG A CA 1
ATOM 4810 C C . ARG A 1 649 ? 6.565 -16.891 -6.446 1.00 91.31 649 ARG A C 1
ATOM 4812 O O . ARG A 1 649 ? 5.354 -16.691 -6.342 1.00 91.31 649 ARG A O 1
ATOM 4819 N N . MET A 1 650 ? 7.426 -15.923 -6.752 1.00 93.81 650 MET A N 1
ATOM 4820 C CA . MET A 1 650 ? 7.006 -14.581 -7.145 1.00 93.81 650 MET A CA 1
ATOM 4821 C C . MET A 1 650 ? 7.899 -14.008 -8.248 1.00 93.81 650 MET A C 1
ATOM 4823 O O . MET A 1 650 ? 9.090 -13.765 -8.061 1.00 93.81 650 MET A O 1
ATOM 4827 N N . VAL A 1 651 ? 7.276 -13.740 -9.393 1.00 94.56 651 VAL A N 1
ATOM 4828 C CA . VAL A 1 651 ? 7.895 -13.173 -10.598 1.00 94.56 651 VAL A CA 1
ATOM 4829 C C . VAL A 1 651 ? 7.269 -11.822 -10.927 1.00 94.56 651 VAL A C 1
ATOM 4831 O O . VAL A 1 651 ? 6.086 -11.597 -10.659 1.00 94.56 651 VAL A O 1
ATOM 4834 N N . LYS A 1 652 ? 8.035 -10.933 -11.564 1.00 94.56 652 LYS A N 1
ATOM 4835 C CA . LYS A 1 652 ? 7.496 -9.809 -12.332 1.00 94.56 652 LYS A CA 1
ATOM 4836 C C . LYS A 1 652 ? 7.607 -10.111 -13.824 1.00 94.56 652 LYS A C 1
ATOM 4838 O O . LYS A 1 652 ? 8.672 -10.480 -14.314 1.00 94.56 652 LYS A O 1
ATOM 4843 N N . ILE A 1 653 ? 6.504 -9.885 -14.530 1.00 94.56 653 ILE A N 1
ATOM 4844 C CA . ILE A 1 653 ? 6.428 -9.905 -15.993 1.00 94.56 653 ILE A CA 1
ATOM 4845 C C . ILE A 1 653 ? 6.134 -8.472 -16.440 1.00 94.56 653 ILE A C 1
ATOM 4847 O O . ILE A 1 653 ? 5.280 -7.806 -15.855 1.00 94.56 653 ILE A O 1
ATOM 4851 N N . GLY A 1 654 ? 6.835 -7.962 -17.445 1.00 93.06 654 GLY A N 1
ATOM 4852 C CA . GLY A 1 654 ? 6.493 -6.674 -18.048 1.00 93.06 654 GLY A CA 1
ATOM 4853 C C . GLY A 1 654 ? 7.284 -6.395 -19.317 1.00 93.06 654 GLY A C 1
ATOM 4854 O O . GLY A 1 654 ? 8.198 -7.146 -19.641 1.00 93.06 654 GLY A O 1
ATOM 4855 N N . MET A 1 655 ? 6.955 -5.319 -20.025 1.00 92.50 655 MET A N 1
ATOM 4856 C CA . MET A 1 655 ? 7.669 -4.902 -21.232 1.00 92.50 655 MET A CA 1
ATOM 4857 C C . MET A 1 655 ? 8.470 -3.605 -21.057 1.00 92.50 655 MET A C 1
ATOM 4859 O O . MET A 1 655 ? 8.309 -2.859 -20.086 1.00 92.50 655 MET A O 1
ATOM 4863 N N . THR A 1 656 ? 9.388 -3.362 -21.990 1.00 91.81 656 THR A N 1
ATOM 4864 C CA . THR A 1 656 ? 10.121 -2.100 -22.132 1.00 91.81 656 THR A CA 1
ATOM 4865 C C . THR A 1 656 ? 10.431 -1.808 -23.599 1.00 91.81 656 THR A C 1
ATOM 4867 O O . THR A 1 656 ? 10.676 -2.720 -24.394 1.00 91.81 656 THR A O 1
ATOM 4870 N N . ARG A 1 657 ? 10.449 -0.517 -23.952 1.00 90.81 657 ARG A N 1
ATOM 4871 C CA . ARG A 1 657 ? 10.808 -0.020 -25.293 1.00 90.81 657 ARG A CA 1
ATOM 4872 C C . ARG A 1 657 ? 12.254 0.492 -25.377 1.00 90.81 657 ARG A C 1
ATOM 4874 O O . ARG A 1 657 ? 12.619 1.116 -26.367 1.00 90.81 657 ARG A O 1
ATOM 4881 N N . ARG A 1 658 ? 13.061 0.258 -24.336 1.00 89.81 658 ARG A N 1
ATOM 4882 C CA . ARG A 1 658 ? 14.493 0.601 -24.262 1.00 89.81 658 ARG A CA 1
ATOM 4883 C C . ARG A 1 658 ? 15.315 -0.110 -25.332 1.00 89.81 658 ARG A C 1
ATOM 4885 O O . ARG A 1 658 ? 14.967 -1.218 -25.750 1.00 89.81 658 ARG A O 1
ATOM 4892 N N . LEU A 1 659 ? 16.436 0.505 -25.715 1.00 87.25 659 LEU A N 1
ATOM 4893 C CA . LEU A 1 659 ? 17.382 -0.123 -26.639 1.00 87.25 659 LEU A CA 1
ATOM 4894 C C . LEU A 1 659 ? 18.222 -1.200 -25.929 1.00 87.25 659 LEU A C 1
ATOM 4896 O O . LEU A 1 659 ? 18.386 -2.285 -26.484 1.00 87.25 659 LEU A O 1
ATOM 4900 N N . ASP A 1 660 ? 18.665 -0.935 -24.691 1.00 88.44 660 ASP A N 1
ATOM 4901 C CA . ASP A 1 660 ? 19.181 -1.952 -23.761 1.00 88.44 660 ASP A CA 1
ATOM 4902 C C . ASP A 1 660 ? 18.096 -2.343 -22.729 1.00 88.44 660 ASP A C 1
ATOM 4904 O O . ASP A 1 660 ? 17.820 -1.573 -21.800 1.00 88.44 660 ASP A O 1
ATOM 4908 N N . PRO A 1 661 ? 17.476 -3.535 -22.826 1.00 89.94 661 PRO A N 1
ATOM 4909 C CA . PRO A 1 661 ? 16.540 -4.007 -21.809 1.00 89.94 661 PRO A CA 1
ATOM 4910 C C . PRO A 1 661 ? 17.217 -4.359 -20.470 1.00 89.94 661 PRO A C 1
ATOM 4912 O O . PRO A 1 661 ? 16.550 -4.308 -19.435 1.00 89.94 661 PRO A O 1
ATOM 4915 N N . MET A 1 662 ? 18.523 -4.662 -20.436 1.00 91.38 662 MET A N 1
ATOM 4916 C CA . MET A 1 662 ? 19.240 -4.952 -19.186 1.00 91.38 662 MET A CA 1
ATOM 4917 C C . MET A 1 662 ? 19.447 -3.697 -18.333 1.00 91.38 662 MET A C 1
ATOM 4919 O O . MET A 1 662 ? 19.451 -3.799 -17.105 1.00 91.38 662 MET A O 1
ATOM 4923 N N . GLU A 1 663 ? 19.555 -2.502 -18.927 1.00 90.12 663 GLU A N 1
ATOM 4924 C CA . GLU A 1 663 ? 19.518 -1.243 -18.168 1.00 90.12 663 GLU A CA 1
ATOM 4925 C C . GLU A 1 663 ? 18.181 -1.069 -17.445 1.00 90.12 663 GLU A C 1
ATOM 4927 O O . GLU A 1 663 ? 18.163 -0.685 -16.275 1.00 90.12 663 GLU A O 1
ATOM 4932 N N . ARG A 1 664 ? 17.059 -1.452 -18.073 1.00 90.62 664 ARG A N 1
ATOM 4933 C CA . ARG A 1 664 ? 15.749 -1.396 -17.409 1.00 90.62 664 ARG A CA 1
ATOM 4934 C C . ARG A 1 664 ? 15.648 -2.356 -16.225 1.00 90.62 664 ARG A C 1
ATOM 4936 O O . ARG A 1 664 ? 15.058 -1.970 -15.218 1.00 90.62 664 ARG A O 1
ATOM 4943 N N . VAL A 1 665 ? 16.210 -3.564 -16.318 1.00 90.56 665 VAL A N 1
ATOM 4944 C CA . VAL A 1 665 ? 16.223 -4.518 -15.192 1.00 90.56 665 VAL A CA 1
ATOM 4945 C C . VAL A 1 665 ? 17.085 -3.997 -14.038 1.00 90.56 665 VAL A C 1
ATOM 4947 O O . VAL A 1 665 ? 16.638 -4.034 -12.892 1.00 90.56 665 VAL A O 1
ATOM 4950 N N . ARG A 1 666 ? 18.269 -3.440 -14.326 1.00 89.81 666 ARG A N 1
ATOM 4951 C CA . ARG A 1 666 ? 19.137 -2.811 -13.312 1.00 89.81 666 ARG A CA 1
ATOM 4952 C C . ARG A 1 666 ? 18.417 -1.660 -12.595 1.00 89.81 666 ARG A C 1
ATOM 4954 O O . ARG A 1 666 ? 18.272 -1.703 -11.378 1.00 89.81 666 ARG A O 1
ATOM 4961 N N . GLU A 1 667 ? 17.812 -0.735 -13.349 1.00 88.25 667 GLU A N 1
ATOM 4962 C CA . GLU A 1 667 ? 16.995 0.362 -12.797 1.00 88.25 667 GLU A CA 1
ATOM 4963 C C . GLU A 1 667 ? 15.804 -0.098 -11.929 1.00 88.25 667 GLU A C 1
ATOM 4965 O O . GLU A 1 667 ? 15.316 0.673 -11.100 1.00 88.25 667 GLU A O 1
ATOM 4970 N N . LEU A 1 668 ? 15.279 -1.312 -12.141 1.00 86.25 668 LEU A N 1
ATOM 4971 C CA . LEU A 1 668 ? 14.200 -1.875 -11.321 1.00 86.25 668 LEU A CA 1
ATOM 4972 C C . LEU A 1 668 ? 14.714 -2.426 -9.981 1.00 86.25 668 LEU A C 1
ATOM 4974 O O . LEU A 1 668 ? 13.970 -2.376 -9.001 1.00 86.25 668 LEU A O 1
ATOM 4978 N N . GLY A 1 669 ? 15.957 -2.917 -9.927 1.00 80.81 669 GLY A N 1
ATOM 4979 C CA . GLY A 1 669 ? 16.610 -3.389 -8.701 1.00 80.81 669 GLY A CA 1
ATOM 4980 C C . GLY A 1 669 ? 16.912 -2.247 -7.732 1.00 80.81 669 GLY A C 1
ATOM 4981 O O . GLY A 1 669 ? 16.362 -2.209 -6.628 1.00 80.81 669 GLY A O 1
ATOM 4982 N N . ASP A 1 670 ? 17.700 -1.270 -8.195 1.00 78.94 670 ASP A N 1
ATOM 4983 C CA . ASP A 1 670 ? 18.213 -0.131 -7.410 1.00 78.94 670 ASP A CA 1
ATOM 4984 C C . ASP A 1 670 ? 17.136 0.625 -6.610 1.00 78.94 670 ASP A C 1
ATOM 4986 O O . ASP A 1 670 ? 17.410 1.257 -5.588 1.00 78.94 670 ASP A O 1
ATOM 4990 N N . ALA A 1 671 ? 15.895 0.621 -7.102 1.00 65.69 671 ALA A N 1
ATOM 4991 C CA . ALA A 1 671 ? 14.843 1.505 -6.628 1.00 65.69 671 ALA A CA 1
ATOM 4992 C C . ALA A 1 671 ? 14.136 1.052 -5.338 1.00 65.69 671 ALA A C 1
ATOM 4994 O O . ALA A 1 671 ? 13.520 1.896 -4.679 1.00 65.69 671 ALA A O 1
ATOM 4995 N N . SER A 1 672 ? 14.088 -0.251 -5.013 1.00 73.00 672 SER A N 1
ATOM 4996 C CA . SER A 1 672 ? 13.179 -0.762 -3.958 1.00 73.00 672 SER A CA 1
ATOM 4997 C C . SER A 1 672 ? 13.455 -2.168 -3.389 1.00 73.00 672 SER A C 1
ATOM 4999 O O . SER A 1 672 ? 12.662 -2.615 -2.559 1.00 73.00 672 SER A O 1
ATOM 5001 N N . VAL A 1 673 ? 14.515 -2.883 -3.786 1.00 86.06 673 VAL A N 1
ATOM 5002 C CA . VAL A 1 673 ? 14.798 -4.253 -3.296 1.00 86.06 673 VAL A CA 1
ATOM 5003 C C . VAL A 1 673 ? 16.223 -4.399 -2.733 1.00 86.06 673 VAL A C 1
ATOM 5005 O O . VAL A 1 673 ? 17.116 -3.682 -3.169 1.00 86.06 673 VAL A O 1
ATOM 5008 N N . PRO A 1 674 ? 16.457 -5.297 -1.749 1.00 85.31 674 PRO A N 1
ATOM 5009 C CA . PRO A 1 674 ? 17.762 -5.463 -1.088 1.00 85.31 674 PRO A CA 1
ATOM 5010 C C . PRO A 1 674 ? 18.827 -6.219 -1.904 1.00 85.31 674 PRO A C 1
ATOM 5012 O O . PRO A 1 674 ? 19.978 -6.263 -1.482 1.00 85.31 674 PRO A O 1
ATOM 5015 N N . PHE A 1 675 ? 18.450 -6.821 -3.033 1.00 89.06 675 PHE A N 1
ATOM 5016 C CA . PHE A 1 675 ? 19.322 -7.566 -3.949 1.00 89.06 675 PHE A CA 1
ATOM 5017 C C . PHE A 1 675 ? 18.910 -7.249 -5.390 1.00 89.06 675 PHE A C 1
ATOM 5019 O O . PHE A 1 675 ? 17.768 -6.836 -5.614 1.00 89.06 675 PHE A O 1
ATOM 5026 N N . HIS A 1 676 ? 19.777 -7.496 -6.368 1.00 89.88 676 HIS A N 1
ATOM 5027 C CA . HIS A 1 676 ? 19.421 -7.376 -7.784 1.00 89.88 676 HIS A CA 1
ATOM 5028 C C . HIS A 1 676 ? 18.355 -8.404 -8.222 1.00 89.88 676 HIS A C 1
ATOM 5030 O O . HIS A 1 676 ? 18.066 -9.378 -7.527 1.00 89.88 676 HIS A O 1
ATOM 5036 N N . PHE A 1 677 ? 17.737 -8.165 -9.383 1.00 92.44 677 PHE A N 1
ATOM 5037 C CA . PHE A 1 677 ? 16.788 -9.097 -9.998 1.00 92.44 677 PHE A CA 1
ATOM 5038 C C . PHE A 1 677 ? 17.504 -10.168 -10.832 1.00 92.44 677 PHE A C 1
ATOM 5040 O O . PHE A 1 677 ? 18.321 -9.846 -11.693 1.00 92.44 677 PHE A O 1
ATOM 5047 N N . ASP A 1 678 ? 17.109 -11.423 -10.637 1.00 92.62 678 ASP A N 1
ATOM 5048 C CA . ASP A 1 678 ? 17.410 -12.535 -11.534 1.00 92.62 678 ASP A CA 1
ATOM 5049 C C . ASP A 1 678 ? 16.606 -12.393 -12.835 1.00 92.62 678 ASP A C 1
ATOM 5051 O O . ASP A 1 678 ? 15.398 -12.140 -12.802 1.00 92.62 678 ASP A O 1
ATOM 5055 N N . VAL A 1 679 ? 17.263 -12.580 -13.985 1.00 93.31 679 VAL A N 1
ATOM 5056 C CA . VAL A 1 679 ? 16.631 -12.527 -15.313 1.00 93.31 679 VAL A CA 1
ATOM 5057 C C . VAL A 1 679 ? 16.372 -13.938 -15.824 1.00 93.31 679 VAL A C 1
ATOM 5059 O O . VAL A 1 679 ? 17.306 -14.705 -16.050 1.00 93.31 679 VAL A O 1
ATOM 5062 N N . HIS A 1 680 ? 15.098 -14.254 -16.047 1.00 91.81 680 HIS A N 1
ATOM 5063 C CA . HIS A 1 680 ? 14.658 -15.550 -16.564 1.00 91.81 680 HIS A CA 1
ATOM 5064 C C . HIS A 1 680 ? 14.446 -15.529 -18.078 1.00 91.81 680 HIS A C 1
ATOM 5066 O O . HIS A 1 680 ? 14.747 -16.516 -18.740 1.00 91.81 680 HIS A O 1
ATOM 5072 N N . ALA A 1 681 ? 13.977 -14.403 -18.630 1.00 90.19 681 ALA A N 1
ATOM 5073 C CA . ALA A 1 681 ? 13.824 -14.205 -20.071 1.00 90.19 681 ALA A CA 1
ATOM 5074 C C . ALA A 1 681 ? 13.900 -12.729 -20.476 1.00 90.19 681 ALA A C 1
ATOM 5076 O O . ALA A 1 681 ? 13.424 -11.858 -19.742 1.00 90.19 681 ALA A O 1
ATOM 5077 N N . LEU A 1 682 ? 14.401 -12.486 -21.691 1.00 90.62 682 LEU A N 1
ATOM 5078 C CA . LEU A 1 682 ? 14.292 -11.229 -22.435 1.00 90.62 682 LEU A CA 1
ATOM 5079 C C . LEU A 1 682 ? 13.852 -11.548 -23.869 1.00 90.62 682 LEU A C 1
ATOM 5081 O O . LEU A 1 682 ? 14.657 -11.954 -24.701 1.00 90.62 682 LEU A O 1
ATOM 5085 N N . ILE A 1 683 ? 12.562 -11.387 -24.157 1.00 88.81 683 ILE A N 1
ATOM 5086 C CA . ILE A 1 683 ? 11.963 -11.778 -25.437 1.00 88.81 683 ILE A CA 1
ATOM 5087 C C . ILE A 1 683 ? 11.710 -10.522 -26.264 1.00 88.81 683 ILE A C 1
ATOM 5089 O O . ILE A 1 683 ? 10.822 -9.729 -25.946 1.00 88.81 683 ILE A O 1
ATOM 5093 N N . PHE A 1 684 ? 12.488 -10.335 -27.331 1.00 88.31 684 PHE A N 1
ATOM 5094 C CA . PHE A 1 684 ? 12.199 -9.314 -28.337 1.00 88.31 684 PHE A CA 1
ATOM 5095 C C . PHE A 1 684 ? 10.936 -9.690 -29.119 1.00 88.31 684 PHE A C 1
ATOM 5097 O O . PHE A 1 684 ? 10.802 -10.821 -29.582 1.00 88.31 684 PHE A O 1
ATOM 5104 N N . SER A 1 685 ? 10.028 -8.733 -29.303 1.00 88.69 685 SER A N 1
ATOM 5105 C CA . SER A 1 685 ? 8.832 -8.902 -30.127 1.00 88.69 685 SER A CA 1
ATOM 5106 C C . SER A 1 685 ? 8.524 -7.624 -30.905 1.00 88.69 685 SER A C 1
ATOM 5108 O O . SER A 1 685 ? 8.630 -6.516 -30.372 1.00 88.69 685 SER A O 1
ATOM 5110 N N . ALA A 1 686 ? 8.081 -7.781 -32.156 1.00 86.69 686 ALA A N 1
ATOM 5111 C CA . ALA A 1 686 ? 7.461 -6.702 -32.933 1.00 86.69 686 ALA A CA 1
ATOM 5112 C C . ALA A 1 686 ? 6.101 -6.268 -32.342 1.00 86.69 686 ALA A C 1
ATOM 5114 O O . ALA A 1 686 ? 5.620 -5.170 -32.619 1.00 86.69 686 ALA A O 1
ATOM 5115 N N . ASP A 1 687 ? 5.512 -7.115 -31.494 1.00 90.06 687 ASP A N 1
ATOM 5116 C CA . ASP A 1 687 ? 4.358 -6.805 -30.662 1.00 90.06 687 ASP A CA 1
ATOM 5117 C C . ASP A 1 687 ? 4.590 -7.308 -29.227 1.00 90.06 687 ASP A C 1
ATOM 5119 O O . ASP A 1 687 ? 4.145 -8.381 -28.808 1.00 90.06 687 ASP A O 1
ATOM 5123 N N . ALA A 1 688 ? 5.388 -6.553 -28.473 1.00 90.50 688 ALA A N 1
ATOM 5124 C CA . ALA A 1 688 ? 5.630 -6.814 -27.057 1.00 90.50 688 ALA A CA 1
ATOM 5125 C C . ALA A 1 688 ? 4.375 -6.534 -26.213 1.00 90.50 688 ALA A C 1
ATOM 5127 O O . ALA A 1 688 ? 4.187 -7.152 -25.167 1.00 90.50 688 ALA A O 1
ATOM 5128 N N . VAL A 1 689 ? 3.496 -5.644 -26.690 1.00 91.06 689 VAL A N 1
ATOM 5129 C CA . VAL A 1 689 ? 2.245 -5.269 -26.019 1.00 91.06 689 VAL A CA 1
ATOM 5130 C C . VAL A 1 689 ? 1.261 -6.438 -26.011 1.00 91.06 689 VAL A C 1
ATOM 5132 O O . VAL A 1 689 ? 0.691 -6.739 -24.964 1.00 91.06 689 VAL A O 1
ATOM 5135 N N . GLU A 1 690 ? 1.051 -7.131 -27.132 1.00 92.00 690 GLU A N 1
ATOM 5136 C CA . GLU A 1 690 ? 0.174 -8.308 -27.154 1.00 92.00 690 GLU A CA 1
ATOM 5137 C C . GLU A 1 690 ? 0.742 -9.460 -26.312 1.00 92.00 690 GLU A C 1
ATOM 5139 O O . GLU A 1 690 ? 0.013 -10.048 -25.509 1.00 92.00 690 GLU A O 1
ATOM 5144 N N . LEU A 1 691 ? 2.045 -9.742 -26.436 1.00 90.81 691 LEU A N 1
ATOM 5145 C CA . LEU A 1 691 ? 2.715 -10.797 -25.670 1.00 90.81 691 LEU A CA 1
ATOM 5146 C C . LEU A 1 691 ? 2.613 -10.557 -24.152 1.00 90.81 691 LEU A C 1
ATOM 5148 O O . LEU A 1 691 ? 2.256 -11.469 -23.405 1.00 90.81 691 LEU A O 1
ATOM 5152 N N . GLU A 1 692 ? 2.855 -9.324 -23.699 1.00 92.75 692 GLU A N 1
ATOM 5153 C CA . GLU A 1 692 ? 2.669 -8.918 -22.304 1.00 92.75 692 GLU A CA 1
ATOM 5154 C C . GLU A 1 692 ? 1.218 -9.120 -21.842 1.00 92.75 692 GLU A C 1
ATOM 5156 O O . GLU A 1 692 ? 0.989 -9.749 -20.807 1.00 92.75 692 GLU A O 1
ATOM 5161 N N . ASN A 1 693 ? 0.233 -8.642 -22.612 1.00 92.50 693 ASN A N 1
ATOM 5162 C CA . ASN A 1 693 ? -1.181 -8.751 -22.239 1.00 92.50 693 ASN A CA 1
ATOM 5163 C C . ASN A 1 693 ? -1.649 -10.214 -22.146 1.00 92.50 693 ASN A C 1
ATOM 5165 O O . ASN A 1 693 ? -2.349 -10.562 -21.194 1.00 92.50 693 ASN A O 1
ATOM 5169 N N . ARG A 1 694 ? -1.221 -11.090 -23.069 1.00 91.50 694 ARG A N 1
ATOM 5170 C CA . ARG A 1 694 ? -1.541 -12.531 -23.029 1.00 91.50 694 ARG A CA 1
ATOM 5171 C C . ARG A 1 694 ? -0.975 -13.202 -21.771 1.00 91.50 694 ARG A C 1
ATOM 5173 O O . ARG A 1 694 ? -1.700 -13.924 -21.091 1.00 91.50 694 ARG A O 1
ATOM 5180 N N . LEU A 1 695 ? 0.269 -12.898 -21.390 1.00 92.19 695 LEU A N 1
ATOM 5181 C CA . LEU A 1 695 ? 0.860 -13.382 -20.133 1.00 92.19 695 LEU A CA 1
ATOM 5182 C C . LEU A 1 695 ? 0.119 -12.832 -18.902 1.00 92.19 695 LEU A C 1
ATOM 5184 O O . LEU A 1 695 ? -0.222 -13.570 -17.981 1.00 92.19 695 LEU A O 1
ATOM 5188 N N . HIS A 1 696 ? -0.189 -11.535 -18.893 1.00 93.69 696 HIS A N 1
ATOM 5189 C CA . HIS A 1 696 ? -0.928 -10.877 -17.809 1.00 93.69 696 HIS A CA 1
ATOM 5190 C C . HIS A 1 696 ? -2.348 -11.417 -17.613 1.00 93.69 696 HIS A C 1
ATOM 5192 O O . HIS A 1 696 ? -2.889 -11.259 -16.512 1.00 93.69 696 HIS A O 1
ATOM 5198 N N . GLN A 1 697 ? -2.931 -12.021 -18.654 1.00 92.25 697 GLN A N 1
ATOM 5199 C CA . GLN A 1 697 ? -4.221 -12.706 -18.636 1.00 92.25 697 GLN A CA 1
ATOM 5200 C C . GLN A 1 697 ? -4.097 -14.142 -18.096 1.00 92.25 697 GLN A C 1
ATOM 5202 O O . GLN A 1 697 ? -4.818 -14.487 -17.164 1.00 92.25 697 GLN A O 1
ATOM 5207 N N . GLU A 1 698 ? -3.143 -14.945 -18.581 1.00 92.75 698 GLU A N 1
ATOM 5208 C CA . GLU A 1 698 ? -2.871 -16.313 -18.080 1.00 92.75 698 GLU A CA 1
ATOM 5209 C C . GLU A 1 698 ? -2.501 -16.348 -16.584 1.00 92.75 698 GLU A C 1
ATOM 5211 O O . GLU A 1 698 ? -2.811 -17.301 -15.866 1.00 92.75 698 GLU A O 1
ATOM 5216 N N . PHE A 1 699 ? -1.847 -15.294 -16.089 1.00 93.25 699 PHE A N 1
ATOM 5217 C CA . PHE A 1 699 ? -1.496 -15.141 -14.676 1.00 93.25 699 PHE A CA 1
ATOM 5218 C C . PHE A 1 699 ? -2.467 -14.230 -13.894 1.00 93.25 699 PHE A C 1
ATOM 5220 O O . PHE A 1 699 ? -2.203 -13.926 -12.730 1.00 93.25 699 PHE A O 1
ATOM 5227 N N . ALA A 1 700 ? -3.604 -13.811 -14.469 1.00 90.50 700 ALA A N 1
ATOM 5228 C CA . ALA A 1 700 ? -4.499 -12.813 -13.866 1.00 90.50 700 ALA A CA 1
ATOM 5229 C C . ALA A 1 700 ? -5.005 -13.191 -12.461 1.00 90.50 700 ALA A C 1
ATOM 5231 O O . ALA A 1 700 ? -4.914 -12.379 -11.539 1.00 90.50 700 ALA A O 1
ATOM 5232 N N . GLU A 1 701 ? -5.475 -14.426 -12.264 1.00 89.56 701 GLU A N 1
ATOM 5233 C CA . GLU A 1 701 ? -5.950 -14.911 -10.955 1.00 89.56 701 GLU A CA 1
ATOM 5234 C C . GLU A 1 701 ? -4.823 -14.985 -9.912 1.00 89.56 701 GLU A C 1
ATOM 5236 O O . GLU A 1 701 ? -5.045 -14.782 -8.713 1.00 89.56 701 GLU A O 1
ATOM 5241 N N . ARG A 1 702 ? -3.594 -15.218 -10.387 1.00 91.44 702 ARG A N 1
ATOM 5242 C CA . ARG A 1 702 ? -2.358 -15.315 -9.601 1.00 91.44 702 ARG A CA 1
ATOM 5243 C C . ARG A 1 702 ? -1.671 -13.960 -9.389 1.00 91.44 702 ARG A C 1
ATOM 5245 O O . ARG A 1 702 ? -0.600 -13.916 -8.790 1.00 91.44 702 ARG A O 1
ATOM 5252 N N . ARG A 1 703 ? -2.258 -12.843 -9.841 1.00 92.12 703 ARG A N 1
ATOM 5253 C CA . ARG A 1 703 ? -1.700 -11.495 -9.643 1.00 92.12 703 ARG A CA 1
ATOM 5254 C C . ARG A 1 703 ? -1.653 -11.134 -8.155 1.00 92.12 703 ARG A C 1
ATOM 5256 O O . ARG A 1 703 ? -2.656 -11.228 -7.449 1.00 92.12 703 ARG A O 1
ATOM 5263 N N . VAL A 1 704 ? -0.483 -10.681 -7.704 1.00 88.06 704 VAL A N 1
ATOM 5264 C CA . VAL A 1 704 ? -0.178 -10.360 -6.298 1.00 88.06 704 VAL A CA 1
ATOM 5265 C C . VAL A 1 704 ? -0.950 -9.128 -5.832 1.00 88.06 704 VAL A C 1
ATOM 5267 O O . VAL A 1 704 ? -1.498 -9.113 -4.733 1.00 88.06 704 VAL A O 1
ATOM 5270 N N . ASN A 1 705 ? -1.039 -8.092 -6.674 1.00 81.75 705 ASN A N 1
ATOM 5271 C CA . ASN A 1 705 ? -1.846 -6.911 -6.387 1.00 81.75 705 ASN A CA 1
ATOM 5272 C C . ASN A 1 705 ? -3.135 -6.917 -7.221 1.00 81.75 705 ASN A C 1
ATOM 5274 O O . ASN A 1 705 ? -3.103 -6.688 -8.429 1.00 81.75 705 ASN A O 1
ATOM 5278 N N . ARG A 1 706 ? -4.265 -7.159 -6.547 1.00 80.44 706 ARG A N 1
ATOM 5279 C CA . ARG A 1 706 ? -5.615 -7.219 -7.137 1.00 80.44 706 ARG A CA 1
ATOM 5280 C C . ARG A 1 706 ? -6.356 -5.872 -7.152 1.00 80.44 706 ARG A C 1
ATOM 5282 O O . ARG A 1 706 ? -7.453 -5.792 -7.691 1.00 80.44 706 ARG A O 1
ATOM 5289 N N . VAL A 1 707 ? -5.775 -4.824 -6.559 1.00 70.25 707 VAL A N 1
ATOM 5290 C CA . VAL A 1 707 ? -6.360 -3.468 -6.483 1.00 70.25 707 VAL A CA 1
ATOM 5291 C C . VAL A 1 707 ? -5.729 -2.542 -7.528 1.00 70.25 707 VAL A C 1
ATOM 5293 O O . VAL A 1 707 ? -6.419 -1.784 -8.205 1.00 70.25 707 VAL A O 1
ATOM 5296 N N . ASN A 1 708 ? -4.408 -2.620 -7.696 1.00 75.00 708 ASN A N 1
ATOM 5297 C CA . ASN A 1 708 ? -3.646 -1.868 -8.684 1.00 75.00 708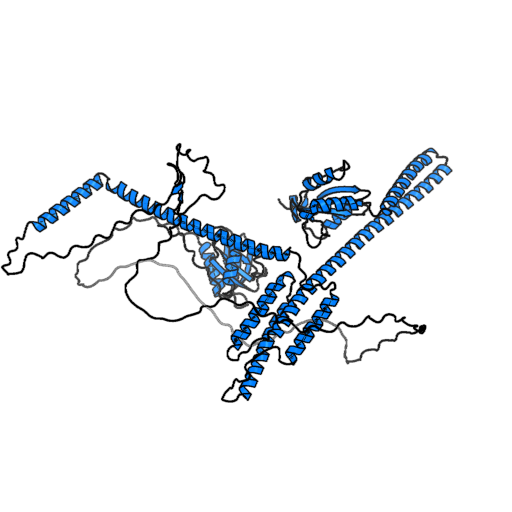 ASN A CA 1
ATOM 5298 C C . ASN A 1 708 ? -2.979 -2.830 -9.675 1.00 75.00 708 ASN A C 1
ATOM 5300 O O . ASN A 1 708 ? -1.803 -3.176 -9.543 1.00 75.00 708 ASN A O 1
ATOM 5304 N N . ASN A 1 709 ? -3.732 -3.209 -10.711 1.00 81.12 709 ASN A N 1
ATOM 5305 C CA . ASN A 1 709 ? -3.291 -4.150 -11.746 1.00 81.12 709 ASN A CA 1
ATOM 5306 C C . ASN A 1 709 ? -2.041 -3.692 -12.528 1.00 81.12 709 ASN A C 1
ATOM 5308 O O . ASN A 1 709 ? -1.437 -4.514 -13.205 1.00 81.12 709 ASN A O 1
ATOM 5312 N N . ARG A 1 710 ? -1.605 -2.426 -12.403 1.00 80.44 710 ARG A N 1
ATOM 5313 C CA . ARG A 1 710 ? -0.332 -1.925 -12.966 1.00 80.44 710 ARG A CA 1
ATOM 5314 C C . ARG A 1 710 ? 0.909 -2.359 -12.170 1.00 80.44 710 ARG A C 1
ATOM 5316 O O . ARG A 1 710 ? 2.017 -1.964 -12.509 1.00 80.44 710 ARG A O 1
ATOM 5323 N N . ARG A 1 711 ? 0.747 -3.112 -11.076 1.00 85.88 711 ARG A N 1
ATOM 5324 C CA . ARG A 1 711 ? 1.845 -3.782 -10.364 1.00 85.88 711 ARG A CA 1
ATOM 5325 C C . ARG A 1 711 ? 1.879 -5.241 -10.798 1.00 85.88 711 ARG A C 1
ATOM 5327 O O . ARG A 1 711 ? 1.065 -6.051 -10.362 1.00 85.88 711 ARG A O 1
ATOM 5334 N N . GLU A 1 712 ? 2.810 -5.558 -11.685 1.00 90.69 712 GLU A N 1
ATOM 5335 C CA . GLU A 1 712 ? 2.755 -6.769 -12.515 1.00 90.69 712 GLU A CA 1
ATOM 5336 C C . GLU A 1 712 ? 3.577 -7.905 -11.896 1.00 90.69 712 GLU A C 1
ATOM 5338 O O . GLU A 1 712 ? 4.438 -8.512 -12.531 1.00 90.69 712 GLU A O 1
ATOM 5343 N N . PHE A 1 713 ? 3.323 -8.136 -10.608 1.00 93.62 713 PHE A N 1
ATOM 5344 C CA . PHE A 1 713 ? 3.876 -9.242 -9.838 1.00 93.62 713 PHE A CA 1
ATOM 5345 C C . PHE A 1 713 ? 2.843 -10.367 -9.753 1.00 93.62 713 PHE A C 1
ATOM 5347 O O . PHE A 1 713 ? 1.654 -10.113 -9.529 1.00 93.62 713 PHE A O 1
ATOM 5354 N N . PHE A 1 714 ? 3.301 -11.606 -9.910 1.00 94.94 714 PHE A N 1
ATOM 5355 C CA . PHE A 1 714 ? 2.458 -12.794 -10.000 1.00 94.94 714 PHE A CA 1
ATOM 5356 C C . PHE A 1 714 ? 3.006 -13.917 -9.117 1.00 94.94 714 PHE A C 1
ATOM 5358 O O . PHE A 1 714 ? 4.216 -14.138 -9.064 1.00 94.94 714 PHE A O 1
ATOM 5365 N N . TYR A 1 715 ? 2.104 -14.638 -8.450 1.00 94.38 715 TYR A N 1
ATOM 5366 C CA . TYR A 1 715 ? 2.405 -15.847 -7.690 1.00 94.38 715 TYR A CA 1
ATOM 5367 C C . TYR A 1 715 ? 2.631 -17.026 -8.643 1.00 94.38 715 TYR A C 1
ATOM 5369 O O . TYR A 1 715 ? 1.726 -17.820 -8.905 1.00 94.38 715 TYR A O 1
ATOM 5377 N N . ALA A 1 716 ? 3.836 -17.095 -9.198 1.00 93.31 716 ALA A N 1
ATOM 5378 C CA . ALA A 1 716 ? 4.300 -18.152 -10.083 1.00 93.31 716 ALA A CA 1
ATOM 5379 C C . ALA A 1 716 ? 5.814 -18.335 -9.931 1.00 93.31 716 ALA A C 1
ATOM 5381 O O . ALA A 1 716 ? 6.530 -17.411 -9.541 1.00 93.31 716 ALA A O 1
ATOM 5382 N N . THR A 1 717 ? 6.289 -19.532 -10.248 1.00 92.81 717 THR A N 1
ATOM 5383 C CA . THR A 1 717 ? 7.709 -19.846 -10.439 1.00 92.81 717 THR A CA 1
ATOM 5384 C C . THR A 1 717 ? 8.167 -19.475 -11.858 1.00 92.81 717 THR A C 1
ATOM 5386 O O . THR A 1 717 ? 7.336 -19.405 -12.769 1.00 92.81 717 THR A O 1
ATOM 5389 N N . PRO A 1 718 ? 9.479 -19.297 -12.106 1.00 91.56 718 PRO A N 1
ATOM 5390 C CA . PRO A 1 718 ? 9.994 -19.102 -13.460 1.00 91.56 718 PRO A CA 1
ATOM 5391 C C . PRO A 1 718 ? 9.618 -20.239 -14.420 1.00 91.56 718 PRO A C 1
ATOM 5393 O O . PRO A 1 718 ? 9.220 -19.952 -15.545 1.00 91.56 718 PRO A O 1
ATOM 5396 N N . GLY A 1 719 ? 9.664 -21.502 -13.979 1.00 90.50 719 GLY A N 1
ATOM 5397 C CA . GLY A 1 719 ? 9.301 -22.655 -14.814 1.00 90.50 719 GLY A CA 1
ATOM 5398 C C . GLY A 1 719 ? 7.844 -22.631 -15.292 1.00 90.50 719 GLY A C 1
ATOM 5399 O O . GLY A 1 719 ? 7.569 -22.920 -16.451 1.00 90.50 719 GLY A O 1
ATOM 5400 N N . GLU A 1 720 ? 6.904 -22.181 -14.456 1.00 91.50 720 GLU A N 1
ATOM 5401 C CA . GLU A 1 720 ? 5.510 -21.998 -14.890 1.00 91.50 720 GLU A CA 1
ATOM 5402 C C . GLU A 1 720 ? 5.363 -20.901 -15.954 1.00 91.50 720 GLU A C 1
ATOM 5404 O O . GLU A 1 720 ? 4.511 -21.013 -16.836 1.00 91.50 720 GLU A O 1
ATOM 5409 N N . VAL A 1 721 ? 6.176 -19.839 -15.896 1.00 91.00 721 VAL A N 1
ATOM 5410 C CA . VAL A 1 721 ? 6.166 -18.782 -16.923 1.00 91.00 721 VAL A CA 1
ATOM 5411 C C . VAL A 1 721 ? 6.797 -19.276 -18.223 1.00 91.00 721 VAL A C 1
ATOM 5413 O O . VAL A 1 721 ? 6.243 -18.996 -19.284 1.00 91.00 721 VAL A O 1
ATOM 5416 N N . ARG A 1 722 ? 7.879 -20.067 -18.162 1.00 89.69 722 ARG A N 1
ATOM 5417 C CA . ARG A 1 722 ? 8.457 -20.769 -19.323 1.00 89.69 722 ARG A CA 1
ATOM 5418 C C . ARG A 1 722 ? 7.411 -21.634 -20.022 1.00 89.69 722 ARG A C 1
ATOM 5420 O O . ARG A 1 722 ? 7.257 -21.544 -21.236 1.00 89.69 722 ARG A O 1
ATOM 5427 N N . ASP A 1 723 ? 6.674 -22.438 -19.260 1.00 89.44 723 ASP A N 1
ATOM 5428 C CA . ASP A 1 723 ? 5.699 -23.381 -19.813 1.00 89.44 723 ASP A CA 1
ATOM 5429 C C . ASP A 1 723 ? 4.504 -22.659 -20.451 1.00 89.44 723 ASP A C 1
ATOM 5431 O O . ASP A 1 723 ? 4.013 -23.075 -21.498 1.00 89.44 723 ASP A O 1
ATOM 5435 N N . VAL A 1 724 ? 4.069 -21.529 -19.882 1.00 88.81 724 VAL A N 1
ATOM 5436 C CA . VAL A 1 724 ? 3.060 -20.657 -20.504 1.00 88.81 724 VAL A CA 1
ATOM 5437 C C . VAL A 1 724 ? 3.612 -19.972 -21.764 1.00 88.81 724 VAL A C 1
ATOM 5439 O O . VAL A 1 724 ? 2.935 -19.964 -22.792 1.00 88.81 724 VAL A O 1
ATOM 5442 N N . LEU A 1 725 ? 4.845 -19.454 -21.730 1.00 86.50 725 LEU A N 1
ATOM 5443 C CA . LEU A 1 725 ? 5.521 -18.841 -22.882 1.00 86.50 725 LEU A CA 1
ATOM 5444 C C . LEU A 1 725 ? 5.672 -19.814 -24.057 1.00 86.50 725 LEU A C 1
ATOM 5446 O O . LEU A 1 725 ? 5.372 -19.443 -25.191 1.00 86.50 725 LEU A O 1
ATOM 5450 N N . ALA A 1 726 ? 6.070 -21.059 -23.789 1.00 84.44 726 ALA A N 1
ATOM 5451 C CA . ALA A 1 726 ? 6.239 -22.099 -24.802 1.00 84.44 726 ALA A CA 1
ATOM 5452 C C . ALA A 1 726 ? 4.936 -22.403 -25.568 1.00 84.44 726 ALA A C 1
ATOM 5454 O O . ALA A 1 726 ? 4.990 -22.692 -26.759 1.00 84.44 726 ALA A O 1
ATOM 5455 N N . ARG A 1 727 ? 3.766 -22.272 -24.920 1.00 83.94 727 ARG A N 1
ATOM 5456 C CA . ARG A 1 727 ? 2.438 -22.395 -25.565 1.00 83.94 727 ARG A CA 1
ATOM 5457 C C . ARG A 1 727 ? 1.984 -21.137 -26.313 1.00 83.94 727 ARG A C 1
ATOM 5459 O O . ARG A 1 727 ? 1.026 -21.198 -27.077 1.00 83.94 727 ARG A O 1
ATOM 5466 N N . ILE A 1 728 ? 2.578 -19.980 -26.021 1.00 80.12 728 ILE A N 1
ATOM 5467 C CA . ILE A 1 728 ? 2.123 -18.667 -26.511 1.00 80.12 728 ILE A CA 1
ATOM 5468 C C . ILE A 1 728 ? 2.923 -18.186 -27.718 1.00 80.12 728 ILE A C 1
ATOM 5470 O O . ILE A 1 728 ? 2.346 -17.540 -28.595 1.00 80.12 728 ILE A O 1
ATOM 5474 N N . ALA A 1 729 ? 4.227 -18.461 -27.725 1.00 67.31 729 ALA A N 1
ATOM 5475 C CA . ALA A 1 729 ? 5.217 -17.828 -28.592 1.00 67.31 729 ALA A CA 1
ATOM 5476 C C . ALA A 1 729 ? 5.906 -18.810 -29.562 1.00 67.31 729 ALA A C 1
ATOM 5478 O O . ALA A 1 729 ? 7.055 -18.573 -29.926 1.00 67.31 729 ALA A O 1
ATOM 5479 N N . ASP A 1 730 ? 5.226 -19.914 -29.911 1.00 55.94 730 ASP A N 1
ATOM 5480 C CA . ASP A 1 730 ? 5.605 -20.964 -30.880 1.00 55.94 730 ASP A CA 1
ATOM 5481 C C . ASP A 1 730 ? 7.075 -20.923 -31.346 1.00 55.94 730 ASP A C 1
ATOM 5483 O O . ASP A 1 730 ? 7.437 -20.335 -32.365 1.00 55.94 730 ASP A O 1
ATOM 5487 N N . ASN A 1 731 ? 7.940 -21.568 -30.559 1.00 50.22 731 ASN A N 1
ATOM 5488 C CA . ASN A 1 731 ? 9.356 -21.798 -30.860 1.00 50.22 731 ASN A CA 1
ATOM 5489 C C . ASN A 1 731 ? 10.276 -20.550 -30.961 1.00 50.22 731 ASN A C 1
ATOM 5491 O O . ASN A 1 731 ? 11.445 -20.695 -31.316 1.00 50.22 731 ASN A O 1
ATOM 5495 N N . HIS A 1 732 ? 9.825 -19.348 -30.578 1.00 52.94 732 HIS A N 1
ATOM 5496 C CA . HIS A 1 732 ? 10.675 -18.142 -30.472 1.00 52.94 732 HIS A CA 1
ATOM 5497 C C . HIS A 1 732 ? 11.400 -17.977 -29.115 1.00 52.94 732 HIS A C 1
ATOM 5499 O O . HIS A 1 732 ? 12.030 -16.947 -28.862 1.00 52.94 732 HIS A O 1
ATOM 5505 N N . LEU A 1 733 ? 11.339 -18.975 -28.229 1.00 59.41 733 LEU A N 1
ATOM 5506 C CA . LEU A 1 733 ? 11.981 -18.947 -26.910 1.00 59.41 733 LEU A CA 1
ATOM 5507 C C . LEU A 1 733 ? 13.474 -19.327 -27.007 1.00 59.41 733 LEU A C 1
ATOM 5509 O O . LEU A 1 733 ? 13.851 -20.459 -26.721 1.00 59.41 733 LEU A O 1
ATOM 5513 N N . VAL A 1 734 ? 14.314 -18.383 -27.448 1.00 56.97 734 VAL A N 1
ATOM 5514 C CA . VAL A 1 734 ? 15.744 -18.630 -27.749 1.00 56.97 734 VAL A CA 1
ATOM 5515 C C . VAL A 1 734 ? 16.578 -18.974 -26.506 1.00 56.97 734 VAL A C 1
ATOM 5517 O O . VAL A 1 734 ? 17.446 -19.839 -26.579 1.00 56.97 734 VAL A O 1
ATOM 5520 N N . GLU A 1 735 ? 16.316 -18.328 -25.368 1.00 69.69 735 GLU A N 1
ATOM 5521 C CA . GLU A 1 735 ? 16.988 -18.605 -24.093 1.00 69.69 735 GLU A CA 1
ATOM 5522 C C . GLU A 1 735 ? 16.006 -18.389 -22.929 1.00 69.69 735 GLU A C 1
ATOM 5524 O O . GLU A 1 735 ? 15.263 -17.403 -22.910 1.00 69.69 735 GLU A O 1
ATOM 5529 N N . TYR A 1 736 ? 15.994 -19.311 -21.961 1.00 81.00 736 TYR A N 1
ATOM 5530 C CA . TYR A 1 736 ? 15.238 -19.182 -20.714 1.00 81.00 736 TYR A CA 1
ATOM 5531 C C . TYR A 1 736 ? 16.030 -19.777 -19.546 1.00 81.00 736 TYR A C 1
ATOM 5533 O O . TYR A 1 736 ? 16.524 -20.901 -19.642 1.00 81.00 736 TYR A O 1
ATOM 5541 N N . LYS A 1 737 ? 16.124 -19.052 -18.427 1.00 83.00 737 LYS A N 1
ATOM 5542 C CA . LYS A 1 737 ? 16.784 -19.516 -17.196 1.00 83.00 737 LYS A CA 1
ATOM 5543 C C . LYS A 1 737 ? 15.748 -19.858 -16.130 1.00 83.00 737 LYS A C 1
ATOM 5545 O O . LYS A 1 737 ? 15.197 -18.967 -15.493 1.00 83.00 737 LYS A O 1
ATOM 5550 N N . ASP A 1 738 ? 15.495 -21.142 -15.894 1.00 75.56 738 ASP A N 1
ATOM 5551 C CA . ASP A 1 738 ? 14.513 -21.584 -14.888 1.00 75.56 738 ASP A CA 1
ATOM 5552 C C . ASP A 1 738 ? 14.961 -21.369 -13.437 1.00 75.56 738 ASP A C 1
ATOM 5554 O O . ASP A 1 738 ? 14.145 -21.073 -12.564 1.00 75.56 738 ASP A O 1
ATOM 5558 N N . VAL A 1 739 ? 16.258 -21.528 -13.170 1.00 81.94 739 VAL A N 1
ATOM 5559 C CA . VAL A 1 739 ? 16.829 -21.437 -11.823 1.00 81.94 739 VAL A CA 1
ATOM 5560 C C . VAL A 1 739 ? 17.455 -20.049 -11.644 1.00 81.94 739 VAL A C 1
ATOM 5562 O O . VAL A 1 739 ? 18.351 -19.713 -12.417 1.00 81.94 739 VAL A O 1
ATOM 5565 N N . PRO A 1 740 ? 17.039 -19.241 -10.647 1.00 82.94 740 PRO A N 1
ATOM 5566 C CA . PRO A 1 740 ? 17.705 -17.975 -10.346 1.00 82.94 740 PRO A CA 1
ATOM 5567 C C . PRO A 1 740 ? 19.160 -18.208 -9.908 1.00 82.94 740 PRO A C 1
ATOM 5569 O O . PRO A 1 740 ? 19.461 -19.176 -9.198 1.00 82.94 740 PRO A O 1
ATOM 5572 N N . GLU A 1 741 ? 20.060 -17.312 -10.304 1.00 83.12 741 GLU A N 1
ATOM 5573 C CA . GLU A 1 741 ? 21.489 -17.324 -9.967 1.00 83.12 741 GLU A CA 1
ATOM 5574 C C . GLU A 1 741 ? 21.734 -16.695 -8.588 1.00 83.12 741 GLU A C 1
ATOM 5576 O O . GLU A 1 741 ? 22.552 -17.211 -7.821 1.00 83.12 741 GLU A O 1
ATOM 5581 N N . ALA A 1 742 ? 20.952 -15.669 -8.231 1.00 84.44 742 ALA A N 1
ATOM 5582 C CA . ALA A 1 742 ? 20.788 -15.106 -6.891 1.00 84.44 742 ALA A CA 1
ATOM 5583 C C . ALA A 1 742 ? 22.110 -14.897 -6.120 1.00 84.44 742 ALA A C 1
ATOM 5585 O O . ALA A 1 742 ? 22.165 -15.133 -4.910 1.00 84.44 742 ALA A O 1
ATOM 5586 N N . GLU A 1 743 ? 23.190 -14.502 -6.813 1.00 82.38 743 GLU A N 1
ATOM 5587 C CA . GLU A 1 743 ? 24.558 -14.564 -6.275 1.00 82.38 743 GLU A CA 1
ATOM 5588 C C . GLU A 1 743 ? 24.711 -13.803 -4.955 1.00 82.38 743 GLU A C 1
ATOM 5590 O O . GLU A 1 743 ? 25.270 -14.329 -3.994 1.00 82.38 743 GLU A O 1
ATOM 5595 N N . GLU A 1 744 ? 24.205 -12.570 -4.898 1.00 84.31 744 GLU A N 1
ATOM 5596 C CA . GLU A 1 744 ? 24.299 -11.696 -3.724 1.00 84.31 744 GLU A CA 1
ATOM 5597 C C . GLU A 1 744 ? 23.573 -12.294 -2.519 1.00 84.31 744 GLU A C 1
ATOM 5599 O O . GLU A 1 744 ? 24.120 -12.337 -1.418 1.00 84.31 744 GLU A O 1
ATOM 5604 N N . TYR A 1 745 ? 22.365 -12.820 -2.739 1.00 87.00 745 TYR A N 1
ATOM 5605 C CA . TYR A 1 745 ? 21.572 -13.481 -1.709 1.00 87.00 745 TYR A CA 1
ATOM 5606 C C . TYR A 1 745 ? 22.261 -14.757 -1.207 1.00 87.00 745 TYR A C 1
ATOM 5608 O O . TYR A 1 745 ? 22.380 -14.954 0.002 1.00 87.00 745 TYR A O 1
ATOM 5616 N N . ARG A 1 746 ? 22.791 -15.590 -2.114 1.00 86.75 746 ARG A N 1
ATOM 5617 C CA . ARG A 1 746 ? 23.515 -16.824 -1.760 1.00 86.75 746 ARG A CA 1
ATOM 5618 C C . ARG A 1 746 ? 24.816 -16.530 -1.005 1.00 86.75 746 ARG A C 1
ATOM 5620 O O . ARG A 1 746 ? 25.079 -17.185 -0.004 1.00 86.75 746 ARG A O 1
ATOM 5627 N N . ARG A 1 747 ? 25.577 -15.505 -1.409 1.00 85.81 747 ARG A N 1
ATOM 5628 C CA . ARG A 1 747 ? 26.775 -15.023 -0.687 1.00 85.81 747 ARG A CA 1
ATOM 5629 C C . ARG A 1 747 ? 26.446 -14.377 0.666 1.00 85.81 747 ARG A C 1
ATOM 5631 O O . ARG A 1 747 ? 27.294 -14.390 1.548 1.00 85.81 747 ARG A O 1
ATOM 5638 N N . SER A 1 748 ? 25.233 -13.848 0.837 1.00 81.88 748 SER A N 1
ATOM 5639 C CA . SER A 1 748 ? 24.741 -13.256 2.096 1.00 81.88 748 SER A CA 1
ATOM 5640 C C . SER A 1 748 ? 24.057 -14.261 3.037 1.00 81.88 748 SER A C 1
ATOM 5642 O O . SER A 1 748 ? 23.610 -13.869 4.112 1.00 81.88 748 SER A O 1
ATOM 5644 N N . SER A 1 749 ? 23.937 -15.532 2.633 1.00 71.31 749 SER A N 1
ATOM 5645 C CA . SER A 1 749 ? 23.242 -16.598 3.378 1.00 71.31 749 SER A CA 1
ATOM 5646 C C . SER A 1 749 ? 24.188 -17.677 3.935 1.00 71.31 749 SER A C 1
ATOM 5648 O O . SER A 1 749 ? 23.722 -18.764 4.282 1.00 71.31 749 SER A O 1
ATOM 5650 N N . GLY A 1 750 ? 25.499 -17.405 3.964 1.00 46.91 750 GLY A N 1
ATOM 5651 C CA . GLY A 1 750 ? 26.556 -18.302 4.464 1.00 46.91 750 GLY A CA 1
ATOM 5652 C C . GLY A 1 750 ? 27.113 -17.892 5.822 1.00 46.91 750 GLY A C 1
ATOM 5653 O O . GLY A 1 750 ? 27.047 -16.685 6.140 1.00 46.91 750 GLY A O 1
#

Nearest PDB structures (foldseek):
  7bmv-assembly1_A  TM=6.522E-01  e=2.131E-02  Thermochaetoides thermophila DSM 1495
  1fb8-assembly1_A  TM=6.260E-01  e=4.580E-02  Homo sapiens
  1fao-assembly1_A  TM=5.954E-01  e=8.823E-02  Homo sapiens

Sequence (750 aa):
MTTQGDAAPPLIGGDVDPADSARLLRLVGLFLAPGESVLGLAAVSRSPGGLTHVAVTGRRLLGFVAADIAKVGPAVRVALTDMTSVDAPAAATGRRSLIVDAGGTRTAYGDLAERDAGMLVGLVRERLAPAPAAAPAFPPPVPAAPAPATSPPAAPAPAVPGAPASAVPGSAAPRLAAPGSAAPQPAAPTPTAPGPAMPLSAAPAPLTPATAPPAPASSMPSPGALPPLPSTFAPPVASTPATPAAYAPTPLPVTPAPAAHPPVVAAPAAPVAQAPVSWRYVSPPGWPVPPPGWTPPPGWRADPSWPAPPPDWQFWVRDVPAPVPAPVQAPPPEPSPFGATGGDRRPVFGGRKQRIEELEAENARLRAEAERLGLLEPMRLAAEIDALRMRLDETRTELRRETARLEEARTAIVETRDVALLQEVGVYEYLHPLADVVAYKAKLAAVKDEISSIAREGRAVVGATNWSVNGSQAQGRAMVRDFSKLMLRAYNAEADNLVRTMRPYKLQSALDRLDKTAQTIERLGKTMDIRVSAKYRNVRRRELRLTADHLAKAEEERERIRAERERQREEDKARREFEREKARLLKERSHVESAIVRLEARGDASGADELRAKLDDVDAALTSVAGREANTRTGHVYVISNLGAFGERMVKIGMTRRLDPMERVRELGDASVPFHFDVHALIFSADAVELENRLHQEFAERRVNRVNNRREFFYATPGEVRDVLARIADNHLVEYKDVPEAEEYRRSSG

Solvent-accessible surface area (backbone atoms only — not comparable to full-atom values): 47031 Å² total; per-residue (Å²): 140,78,82,81,75,83,74,76,78,53,49,71,20,89,77,41,56,76,81,51,46,68,52,50,55,55,49,53,51,77,76,47,57,94,93,52,48,65,51,28,40,34,40,29,38,88,17,85,81,66,26,37,31,41,35,37,36,82,58,31,43,35,33,21,37,87,89,44,33,88,78,73,38,66,77,39,79,46,48,53,92,47,44,81,45,71,50,56,55,81,39,104,76,86,27,16,32,37,36,35,33,34,82,91,44,80,47,64,54,17,37,19,52,62,69,37,36,54,50,54,48,46,62,49,50,67,71,67,52,78,80,81,82,84,74,86,83,77,85,84,87,81,90,86,85,83,88,82,88,86,88,90,88,82,90,87,88,86,82,89,91,91,87,84,89,86,92,86,93,84,88,83,88,83,90,86,91,86,88,84,86,90,85,89,87,90,81,90,90,84,90,85,86,84,81,86,88,84,87,86,86,89,84,88,87,86,88,81,89,84,84,83,86,85,84,86,84,87,85,83,86,82,90,83,86,87,83,85,85,88,87,85,87,84,82,91,81,89,83,84,89,81,85,82,84,81,87,75,84,87,79,82,93,76,91,86,84,83,90,85,89,90,86,88,86,86,83,85,85,82,87,82,80,83,78,85,83,50,72,43,68,47,66,51,92,86,49,79,78,76,62,93,91,57,74,84,58,92,89,66,75,81,63,90,88,52,76,81,69,63,87,90,67,66,50,64,44,75,61,70,87,75,85,76,82,76,86,80,79,82,79,81,90,78,82,80,82,81,81,89,80,87,82,90,89,82,84,89,81,62,66,75,58,56,55,48,55,49,54,50,52,49,49,51,49,54,50,52,50,37,53,74,68,48,63,55,52,66,55,53,51,49,54,50,52,51,54,50,50,53,52,52,51,52,53,49,55,49,51,53,50,52,52,51,54,51,49,51,51,46,50,54,50,46,53,55,46,46,56,51,46,49,48,72,70,42,79,84,76,63,91,59,97,69,94,43,59,67,60,40,51,55,50,53,49,56,48,50,51,50,54,49,49,35,51,75,72,53,59,36,48,43,56,54,76,84,41,58,43,98,84,32,43,68,57,23,45,47,52,53,49,54,54,45,52,52,51,51,50,54,54,46,56,50,49,53,47,47,58,75,66,60,45,54,79,45,46,66,64,47,49,55,51,53,48,53,50,45,52,50,44,29,64,74,22,50,95,47,53,28,32,66,24,70,69,45,53,52,52,53,52,50,49,45,50,51,50,25,47,34,50,50,50,50,49,52,51,51,50,51,56,51,53,50,58,47,50,53,52,52,52,54,48,25,50,52,47,51,54,48,51,53,58,46,46,56,50,52,43,55,51,40,56,59,44,29,58,58,26,52,77,68,70,36,58,68,67,23,51,59,38,48,58,53,42,52,54,45,53,52,50,48,49,54,52,50,55,48,70,68,37,85,41,26,26,32,31,36,34,33,33,29,59,81,77,58,35,77,50,31,31,38,55,46,66,46,65,43,88,58,62,65,59,55,50,52,62,59,16,81,74,80,51,95,53,68,60,29,75,31,35,76,45,78,31,78,49,17,56,61,55,43,51,54,52,54,55,80,39,45,93,39,35,69,40,86,85,51,71,90,48,48,35,29,62,38,36,56,56,60,52,50,57,52,44,58,76,71,49,75,87,68,76,86,65,73,44,63,69,75,74,51,58,68,48,59,70,68,71,112

Radius of gyration: 49.93 Å; Cα contacts (8 Å, |Δi|>4): 677; chains: 1; bounding box: 138×118×147 Å

pLDDT: mean 74.1, std 22.13, range [29.12, 96.56]

Organism: NCBI:txid1926885

Secondary structure (DSSP, 8-state):
------PPPPEE-TTS-HHHHHHHHHHHHTTSPTT--EEEEEE-BS-TT---EEEEESSEEEEE-TTTHHHH--SEEEEGGGEEEEE-PBPTTSSEEEEEEETTEEEEEEEE-HHHHHHHHHHHHHHHSPPPPPPPPPPPPPP----------------------------------------------------------------PPPPPPPPP-----------PPPP-----------PPPP-PPPPPP------------PPPPPPPPPPP--EEE-PPTTSPPPPTT--PPTT----TTSPPPPTT--SEEE--PPPPPP-PPPPPPPPPS------------SHHHHHHHHHHHHHHHHHHHHHHTTTHHHHHHHHHHHHHHHHHHHHHHHHHHHHHHHHHHHHHHHHHHHHHHHHHHS----SS----HHHHHHHHHHHHHHHHHHHHTTTTEE--SS--BTTBHHHHHHHHHHHHHHHHHHHHHHHHHHHHH--GGGHHHHHHHHHHHHHHHHHHHGGGT-EE-HHHHHHHHHHHHHHHHHHHHHHHHHHHHHHHHHHHHHHHHHHHHHHHHHHHHHHHHHHHHHHHHHHHTTT-HHHHHHHHHHHHHHHHHHHHHHHHHH-TT-EEEEEEE-HHHH-TT-EEEEEE--S-HHHHHHHHHTTT-SSPPEEEEEEEETTHHHHHHHHHHHTGGGBS-SS-TTS-EES--HHHHHHHHHHHSTT-------S---HHHHHT--

Mean predicted aligned error: 23.75 Å

Foldseek 3Di:
DDDPDDDDDAAEAPQDDPVCPVVVQVLLVVVDDVVKHWNYKFAFDPFPVPFGMWTDILFWIFTHDSVCCNPPNGPDIATLVFWPDWDFPDDPPQFTWTWTQGVNDIHTRHTTHPVRSCVVRVSSVVNNDDDDDDDDDDDDDDDDDDDDDDDDDDDDDDDDDDDDDDDDDDDDDDDDDDDDDDDDDDDDDDDDDDDDDDDYDDDDDDDDDDDDDDDDDDDDDDDDDDDDDDDDDDDDDDDDDDDDDDDDDDDDDDDDDDDDDDDDDDDDDDDDDDDDKDKDFDDAPQDDDDDPPDDADPPDDDDPPTDDHPPPDDRIDIDDDDDDDDDDDDDDDDDDPDDDDDDDDDDPPDVVVVVVVVVVVVVVVVVVVCVVVVVVVVVVVVVVVVVVVVVVVVVVVVVVVVVVVVVVVVVVVVVVVVVLVCLVAPDLDQPDPDPDLVVLVVVLVVLVVVLVVCVVVVVFKDWAQQDADPNHSPVVNVVLSVLLVVLVVQLVVLLVVCLVPDELSCLVVSLVVSVVSQVVSCVVRVVTSIGGDPVSSVSSNVSSSSSNSSNVSVVVVVVVVVVVVVVVVQVVQQVVQLVVVLVVLVVVLVVLVVVLVVCVVVVNPVVNVVSVVVNVVSVVVSVVSVLLVPQPQWWKWWKKDACQFHNQFKIFIDTGSHPDVVVVQQVVPVPDHPAGIFTFDIATDSGRPVVRVQLCVVQVVQAPRPHDSVRRMGRGGQVVSVVSCCVVPPPSRPGGDRDGPNPVVVVVVD

InterPro domains:
  IPR018306 Bacteriophage T5, Orf172 DNA-binding [SM00974] (645-728)
  IPR025280 SNIPE associated domain [PF13250] (438-554)